Protein AF-0000000086632095 (afdb_homodimer)

Sequence (850 aa):
MHVTPEYTHFHNKTRLDKASEATAAVCVQNLSRWAEAIEEIHTWPEYQPQPLHSLPQQAKQRDIGKLFFKDESKRFGTSLGSFKALGAPYAVFKILADRVFSEVGVRPTSEELRTGKYKDVTQKVTVCVATDGNQGRGLAYGAKIFGCRCVDYIHNHVSSGRAEMMKDLGAIVIRIDGEYEASVERAKEDARMNGWHFVSSTSWSDFDNGIPQNVMNAYMVVVEETLQAIPVVEDITHVFVCGGVGSIAAAVFLGFYTRFSQIQESNKGKFLTPPRFVVVEPKEADCLYQSAKKGEMCLSEGSLRTLMAGLACRGPSPAAWKILTWLASDFVAVPDEVAVEGMKELASGREGDVPVVCGESSAANMGVILQSANDETLREKLGLNTDSQVVLFGLEGATDPAIYEKLVGKSPGQVFAAQEKLFKLMHVTPEYTHFHNKTRLDKASEATAAVCVQNLSRWAEAIEEIHTWPEYQPQPLHSLPQQAKQRDIGKLFFKDESKRFGTSLGSFKALGAPYAVFKILADRVFSEVGVRPTSEELRTGKYKDVTQKVTVCVATDGNQGRGLAYGAKIFGCRCVDYIHNHVSSGRAEMMKDLGAIVIRIDGEYEASVERAKEDARMNGWHFVSSTSWSDFDNGIPQNVMNAYMVVVEETLQAIPVVEDITHVFVCGGVGSIAAAVFLGFYTRFSQIQESNKGKFLTPPRFVVVEPKEADCLYQSAKKGEMCLSEGSLRTLMAGLACRGPSPAAWKILTWLASDFVAVPDEVAVEGMKELASGREGDVPVVCGESSAANMGVILQSANDETLREKLGLNTDSQVVLFGLEGATDPAIYEKLVGKSPGQVFAAQEKLFKL

Structure (mmCIF, N/CA/C/O backbone):
data_AF-0000000086632095-model_v1
#
loop_
_entity.id
_entity.type
_entity.pdbx_description
1 polymer 'Tryptophan synthase beta chain-like PALP domain-containing protein'
#
loop_
_atom_site.group_PDB
_atom_site.id
_atom_site.type_symbol
_atom_site.label_atom_id
_atom_site.label_alt_id
_atom_site.label_comp_id
_atom_site.label_asym_id
_atom_site.label_entity_id
_atom_site.label_seq_id
_atom_site.pdbx_PDB_ins_code
_atom_site.Cartn_x
_atom_site.Cartn_y
_atom_site.Cartn_z
_atom_site.occupancy
_atom_site.B_iso_or_equiv
_atom_site.auth_seq_id
_atom_site.auth_comp_id
_atom_site.auth_asym_id
_atom_site.auth_atom_id
_atom_site.pdbx_PDB_model_num
ATOM 1 N N . MET A 1 1 ? -28.562 -35.312 -24.812 1 26.67 1 MET A N 1
ATOM 2 C CA . MET A 1 1 ? -27.375 -35.375 -25.672 1 26.67 1 MET A CA 1
ATOM 3 C C . MET A 1 1 ? -26.203 -34.656 -25.047 1 26.67 1 MET A C 1
ATOM 5 O O . MET A 1 1 ? -26.297 -33.469 -24.719 1 26.67 1 MET A O 1
ATOM 9 N N . HIS A 1 2 ? -25.375 -35.281 -24.297 1 38.84 2 HIS A N 1
ATOM 10 C CA . HIS A 1 2 ? -24.25 -34.656 -23.625 1 38.84 2 HIS A CA 1
ATOM 11 C C . HIS A 1 2 ? -23.375 -33.875 -24.609 1 38.84 2 HIS A C 1
ATOM 13 O O . HIS A 1 2 ? -22.844 -34.469 -25.562 1 38.84 2 HIS A O 1
ATOM 19 N N . VAL A 1 3 ? -23.625 -32.688 -24.859 1 42.22 3 VAL A N 1
ATOM 20 C CA . VAL A 1 3 ? -22.828 -31.828 -25.75 1 42.22 3 VAL A CA 1
ATOM 21 C C . VAL A 1 3 ? -21.359 -31.875 -25.312 1 42.22 3 VAL A C 1
ATOM 23 O O . VAL A 1 3 ? -21.031 -31.531 -24.188 1 42.22 3 VAL A O 1
ATOM 26 N N . THR A 1 4 ? -20.781 -32.781 -25.969 1 57.62 4 THR A N 1
ATOM 27 C CA . THR A 1 4 ? -19.359 -32.844 -25.672 1 57.62 4 THR A CA 1
ATOM 28 C C . THR A 1 4 ? -18.734 -31.438 -25.719 1 57.62 4 THR A C 1
ATOM 30 O O . THR A 1 4 ? -18.875 -30.719 -26.703 1 57.62 4 THR A O 1
ATOM 33 N N . PRO A 1 5 ? -18.25 -30.984 -24.531 1 66.38 5 PRO A N 1
ATOM 34 C CA . PRO A 1 5 ? -17.703 -29.625 -24.5 1 66.38 5 PRO A CA 1
ATOM 35 C C . PRO A 1 5 ? -16.672 -29.391 -25.609 1 66.38 5 PRO A C 1
ATOM 37 O O . PRO A 1 5 ? -15.891 -30.297 -25.938 1 66.38 5 PRO A O 1
ATOM 40 N N . GLU A 1 6 ? -16.828 -28.359 -26.344 1 87.62 6 GLU A N 1
ATOM 41 C CA . GLU A 1 6 ? -15.992 -28.016 -27.484 1 87.62 6 GLU A CA 1
ATOM 42 C C . GLU A 1 6 ? -14.578 -27.672 -27.047 1 87.62 6 GLU A C 1
ATOM 44 O O . GLU A 1 6 ? -14.383 -26.938 -26.078 1 87.62 6 GLU A O 1
ATOM 49 N N . TYR A 1 7 ? -13.586 -28.484 -27.359 1 94.94 7 TYR A N 1
ATOM 50 C CA . TYR A 1 7 ? -12.164 -28.234 -27.141 1 94.94 7 TYR A CA 1
ATOM 51 C C . TYR A 1 7 ? -11.469 -27.844 -28.438 1 94.94 7 TYR A C 1
ATOM 53 O O . TYR A 1 7 ? -12.023 -28.031 -29.516 1 94.94 7 TYR A O 1
ATOM 61 N N . THR A 1 8 ? -10.406 -27.094 -28.312 1 96.62 8 THR A N 1
ATOM 62 C CA . THR A 1 8 ? -9.477 -26.922 -29.422 1 96.62 8 THR A CA 1
ATOM 63 C C . THR A 1 8 ? -8.141 -27.594 -29.125 1 96.62 8 THR A C 1
ATOM 65 O O . THR A 1 8 ? -7.75 -27.719 -27.969 1 96.62 8 THR A O 1
ATOM 68 N N . HIS A 1 9 ? -7.543 -28.172 -30.156 1 97.56 9 HIS A N 1
ATOM 69 C CA . HIS A 1 9 ? -6.293 -28.906 -30 1 97.56 9 HIS A CA 1
ATOM 70 C C . HIS A 1 9 ? -5.293 -28.516 -31.094 1 97.56 9 HIS A C 1
ATOM 72 O O . HIS A 1 9 ? -5.672 -28.328 -32.25 1 97.56 9 HIS A O 1
ATOM 78 N N . PHE A 1 10 ? -4.09 -28.297 -30.734 1 98.12 10 PHE A N 1
ATOM 79 C CA . PHE A 1 10 ? -3.002 -28.031 -31.672 1 98.12 10 PHE A CA 1
ATOM 80 C C . PHE A 1 10 ? -1.807 -28.922 -31.375 1 98.12 10 PHE A C 1
ATOM 82 O O . PHE A 1 10 ? -1.331 -28.984 -30.234 1 98.12 10 PHE A O 1
ATOM 89 N N . HIS A 1 11 ? -1.361 -29.672 -32.375 1 97.62 11 HIS A N 1
ATOM 90 C CA . HIS A 1 11 ? -0.158 -30.5 -32.281 1 97.62 11 HIS A CA 1
ATOM 91 C C . HIS A 1 11 ? 1.076 -29.719 -32.719 1 97.62 11 HIS A C 1
ATOM 93 O O . HIS A 1 11 ? 1.128 -29.234 -33.844 1 97.62 11 HIS A O 1
ATOM 99 N N . ASN A 1 12 ? 2.008 -29.578 -31.844 1 97.12 12 ASN A N 1
ATOM 100 C CA . ASN A 1 12 ? 3.254 -28.891 -32.156 1 97.12 12 ASN A CA 1
ATOM 101 C C . ASN A 1 12 ? 4.191 -29.75 -33 1 97.12 12 ASN A C 1
ATOM 103 O O . ASN A 1 12 ? 5.027 -30.469 -32.438 1 97.12 12 ASN A O 1
ATOM 107 N N . LYS A 1 13 ? 4.246 -29.484 -34.219 1 92.56 13 LYS A N 1
ATOM 108 C CA . LYS A 1 13 ? 5 -30.312 -35.156 1 92.56 13 LYS A CA 1
ATOM 109 C C . LYS A 1 13 ? 6.496 -30.031 -35.031 1 92.56 13 LYS A C 1
ATOM 111 O O . LYS A 1 13 ? 7.316 -30.844 -35.469 1 92.56 13 LYS A O 1
ATOM 116 N N . THR A 1 14 ? 6.832 -28.969 -34.438 1 92.12 14 THR A N 1
ATOM 117 C CA . THR A 1 14 ? 8.234 -28.578 -34.406 1 92.12 14 THR A CA 1
ATOM 118 C C . THR A 1 14 ? 8.836 -28.906 -33.031 1 92.12 14 THR A C 1
ATOM 120 O O . THR A 1 14 ? 9.945 -28.453 -32.719 1 92.12 14 THR A O 1
ATOM 123 N N . ARG A 1 15 ? 8.094 -29.594 -32.312 1 95.31 15 ARG A N 1
ATOM 124 C CA . ARG A 1 15 ? 8.617 -29.969 -31 1 95.31 15 ARG A CA 1
ATOM 125 C C . ARG A 1 15 ? 9.945 -30.703 -31.125 1 95.31 15 ARG A C 1
ATOM 127 O O . ARG A 1 15 ? 10.133 -31.516 -32.031 1 95.31 15 ARG A O 1
ATOM 134 N N . LEU A 1 16 ? 10.953 -30.438 -30.344 1 95.62 16 LEU A N 1
ATOM 135 C CA . LEU A 1 16 ? 12.242 -31.094 -30.188 1 95.62 16 LEU A CA 1
ATOM 136 C C . LEU A 1 16 ? 13.133 -30.844 -31.391 1 95.62 16 LEU A C 1
ATOM 138 O O . LEU A 1 16 ? 14.156 -31.516 -31.562 1 95.62 16 LEU A O 1
ATOM 142 N N . ASP A 1 17 ? 12.695 -29.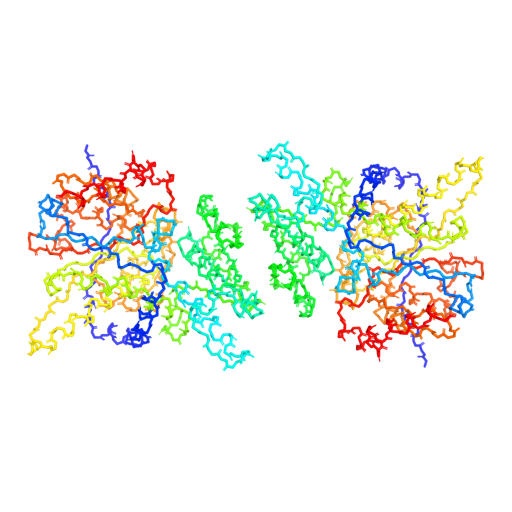906 -32.219 1 96.06 17 ASP A N 1
ATOM 143 C CA . ASP A 1 17 ? 13.578 -29.594 -33.344 1 96.06 17 ASP A CA 1
ATOM 144 C C . ASP A 1 17 ? 14.797 -28.797 -32.906 1 96.06 17 ASP A C 1
ATOM 146 O O . ASP A 1 17 ? 14.789 -28.219 -31.812 1 96.06 17 ASP A O 1
ATOM 150 N N . LYS A 1 18 ? 15.797 -28.781 -33.688 1 96.56 18 LYS A N 1
ATOM 151 C CA . LYS A 1 18 ? 17.078 -28.188 -33.344 1 96.56 18 LYS A CA 1
ATOM 152 C C . LYS A 1 18 ? 16.953 -26.656 -33.219 1 96.56 18 LYS A C 1
ATOM 154 O O . LYS A 1 18 ? 17.609 -26.047 -32.375 1 96.56 18 LYS A O 1
ATOM 159 N N . ALA A 1 19 ? 16.219 -26.078 -34.062 1 96.12 19 ALA A N 1
ATOM 160 C CA . ALA A 1 19 ? 16.047 -24.625 -34.062 1 96.12 19 ALA A CA 1
ATOM 161 C C . ALA A 1 19 ? 15.398 -24.156 -32.75 1 96.12 19 ALA A C 1
ATOM 163 O O . ALA A 1 19 ? 15.844 -23.188 -32.156 1 96.12 19 ALA A O 1
ATOM 164 N N . SER A 1 20 ? 14.312 -24.828 -32.375 1 95.88 20 SER A N 1
ATOM 165 C CA . SER A 1 20 ? 13.625 -24.5 -31.125 1 95.88 20 SER A CA 1
ATOM 166 C C . SER A 1 20 ? 14.516 -24.766 -29.922 1 95.88 20 SER A C 1
ATOM 168 O O . SER A 1 20 ? 14.484 -24.016 -28.938 1 95.88 20 SER A O 1
ATOM 170 N N . GLU A 1 21 ? 15.258 -25.797 -30 1 97.19 21 GLU A N 1
ATOM 171 C CA . GLU A 1 21 ? 16.203 -26.109 -28.938 1 97.19 21 GLU A CA 1
ATOM 172 C C . GLU A 1 21 ? 17.234 -25 -28.766 1 97.19 21 GLU A C 1
ATOM 174 O O . GLU A 1 21 ? 17.547 -24.594 -27.641 1 97.19 21 GLU A O 1
ATOM 179 N N . ALA A 1 22 ? 17.781 -24.547 -29.828 1 97.62 22 ALA A N 1
ATOM 180 C CA . ALA A 1 22 ? 18.781 -23.484 -29.812 1 97.62 22 ALA A CA 1
ATOM 181 C C . ALA A 1 22 ? 18.203 -22.203 -29.219 1 97.62 22 ALA A C 1
ATOM 183 O O . ALA A 1 22 ? 18.891 -21.484 -28.469 1 97.62 22 ALA A O 1
ATOM 184 N N . THR A 1 23 ? 16.984 -21.938 -29.578 1 96.06 23 THR A N 1
ATOM 185 C CA . THR A 1 23 ? 16.312 -20.734 -29.094 1 96.06 23 THR A CA 1
ATOM 186 C C . THR A 1 23 ? 16.094 -20.828 -27.594 1 96.06 23 THR A C 1
ATOM 188 O O . THR A 1 23 ? 16.156 -19.812 -26.891 1 96.06 23 THR A O 1
ATOM 191 N N . ALA A 1 24 ? 15.867 -22.016 -27.062 1 97.44 24 ALA A N 1
ATOM 192 C CA . ALA A 1 24 ? 15.555 -22.219 -25.641 1 97.44 24 ALA A CA 1
ATOM 193 C C . ALA A 1 24 ? 16.828 -22.406 -24.828 1 97.44 24 ALA A C 1
ATOM 195 O O . ALA A 1 24 ? 16.797 -22.344 -23.594 1 97.44 24 ALA A O 1
ATOM 196 N N . ALA A 1 25 ? 17.953 -22.531 -25.422 1 97.75 25 ALA A N 1
ATOM 197 C CA . ALA A 1 25 ? 19.188 -23.016 -24.797 1 97.75 25 ALA A CA 1
ATOM 198 C C . ALA A 1 25 ? 19.625 -22.109 -23.656 1 97.75 25 ALA A C 1
ATOM 200 O O . ALA A 1 25 ? 20.031 -22.594 -22.594 1 97.75 25 ALA A O 1
ATOM 201 N N . VAL A 1 26 ? 19.578 -20.828 -23.859 1 97.62 26 VAL A N 1
ATOM 202 C CA . VAL A 1 26 ? 20.047 -19.875 -22.844 1 97.62 26 VAL A CA 1
ATOM 203 C C . VAL A 1 26 ? 19.125 -19.938 -21.625 1 97.62 26 VAL A C 1
ATOM 205 O O . VAL A 1 26 ? 19.578 -19.891 -20.484 1 97.62 26 VAL A O 1
ATOM 208 N N . CYS A 1 27 ? 17.797 -20 -21.859 1 97.31 27 CYS A N 1
ATOM 209 C CA . CYS A 1 27 ? 16.844 -20.141 -20.766 1 97.31 27 CYS A CA 1
ATOM 210 C C . CYS A 1 27 ? 17.094 -21.422 -19.969 1 97.31 27 CYS A C 1
ATOM 212 O O . CYS A 1 27 ? 17.078 -21.391 -18.734 1 97.31 27 CYS A O 1
ATOM 214 N N . VAL A 1 28 ? 17.375 -22.5 -20.688 1 96.94 28 VAL A N 1
ATOM 215 C CA . VAL A 1 28 ? 17.609 -23.797 -20.078 1 96.94 28 VAL A CA 1
ATOM 216 C C . VAL A 1 28 ? 18.875 -23.75 -19.234 1 96.94 28 VAL A C 1
ATOM 218 O O . VAL A 1 28 ? 18.906 -24.266 -18.109 1 96.94 28 VAL A O 1
ATOM 221 N N . GLN A 1 29 ? 19.875 -23.094 -19.719 1 96.69 29 GLN A N 1
ATOM 222 C CA . GLN A 1 29 ? 21.125 -22.938 -18.984 1 96.69 29 GLN A CA 1
ATOM 223 C C . GLN A 1 29 ? 20.922 -22.125 -17.719 1 96.69 29 GLN A C 1
ATOM 225 O O . GLN A 1 29 ? 21.438 -22.484 -16.656 1 96.69 29 GLN A O 1
ATOM 230 N N . ASN A 1 30 ? 20.219 -21.062 -17.859 1 96.5 30 ASN A N 1
ATOM 231 C CA . ASN A 1 30 ? 19.984 -20.172 -16.719 1 96.5 30 ASN A CA 1
ATOM 232 C C . ASN A 1 30 ? 19.156 -20.844 -15.641 1 96.5 30 ASN A C 1
ATOM 234 O O . ASN A 1 30 ? 19.219 -20.453 -14.477 1 96.5 30 ASN A O 1
ATOM 238 N N . LEU A 1 31 ? 18.344 -21.875 -15.984 1 96 31 LEU A N 1
ATOM 239 C CA . LEU A 1 31 ? 17.484 -22.578 -15.031 1 96 31 LEU A CA 1
ATOM 240 C C . LEU A 1 31 ? 18.141 -23.891 -14.594 1 96 31 LEU A C 1
ATOM 242 O O . LEU A 1 31 ? 17.484 -24.734 -13.984 1 96 31 LEU A O 1
ATOM 246 N N . SER A 1 32 ? 19.438 -24.078 -14.766 1 92.44 32 SER A N 1
ATOM 247 C CA . SER A 1 32 ? 20.109 -25.359 -14.555 1 92.44 32 SER A CA 1
ATOM 248 C C . SER A 1 32 ? 20.516 -25.531 -13.094 1 92.44 32 SER A C 1
ATOM 250 O O . SER A 1 32 ? 20.797 -26.656 -12.648 1 92.44 32 SER A O 1
ATOM 252 N N . ARG A 1 33 ? 20.484 -24.469 -12.336 1 90.44 33 ARG A N 1
ATOM 253 C CA . ARG A 1 33 ? 21 -24.562 -10.969 1 90.44 33 ARG A CA 1
ATOM 254 C C . ARG A 1 33 ? 19.875 -24.531 -9.953 1 90.44 33 ARG A C 1
ATOM 256 O O . ARG A 1 33 ? 19.906 -23.75 -9 1 90.44 33 ARG A O 1
ATOM 263 N N . TRP A 1 34 ? 18.922 -25.5 -10.188 1 96.31 34 TRP A N 1
ATOM 264 C CA . TRP A 1 34 ? 17.766 -25.469 -9.297 1 96.31 34 TRP A CA 1
ATOM 265 C C . TRP A 1 34 ? 18.031 -26.281 -8.031 1 96.31 34 TRP A C 1
ATOM 267 O O . TRP A 1 34 ? 17.281 -26.172 -7.055 1 96.31 34 TRP A O 1
ATOM 277 N N . ALA A 1 35 ? 19.188 -27.031 -7.906 1 96.62 35 ALA A N 1
ATOM 278 C CA . ALA A 1 35 ? 19.5 -27.875 -6.75 1 96.62 35 ALA A CA 1
ATOM 279 C C . ALA A 1 35 ? 19.594 -27.031 -5.477 1 96.62 35 ALA A C 1
ATOM 281 O O . ALA A 1 35 ? 19.203 -27.484 -4.398 1 96.62 35 ALA A O 1
ATOM 282 N N . GLU A 1 36 ? 20.141 -25.891 -5.637 1 96.31 36 GLU A N 1
ATOM 283 C CA . GLU A 1 36 ? 20.297 -25 -4.484 1 96.31 36 GLU A CA 1
ATOM 284 C C . GLU A 1 36 ? 18.953 -24.625 -3.891 1 96.31 36 GLU A C 1
ATOM 286 O O . GLU A 1 36 ? 18.781 -24.594 -2.668 1 96.31 36 GLU A O 1
ATOM 291 N N . ALA A 1 37 ? 18 -24.312 -4.727 1 97.94 37 ALA A N 1
ATOM 292 C CA . ALA A 1 37 ? 16.656 -23.953 -4.273 1 97.94 37 ALA A CA 1
ATOM 293 C C . ALA A 1 37 ? 15.984 -25.125 -3.566 1 97.94 37 ALA A C 1
ATOM 295 O O . ALA A 1 37 ? 15.359 -24.938 -2.52 1 97.94 37 ALA A O 1
ATOM 296 N N . ILE A 1 38 ? 16.172 -26.297 -4.109 1 98.25 38 ILE A N 1
ATOM 297 C CA . ILE A 1 38 ? 15.562 -27.5 -3.547 1 98.25 38 ILE A CA 1
ATOM 298 C C . ILE A 1 38 ? 16.156 -27.766 -2.164 1 98.25 38 ILE A C 1
ATOM 300 O O . ILE A 1 38 ? 15.414 -28.016 -1.208 1 98.25 38 ILE A O 1
ATOM 304 N N . GLU A 1 39 ? 17.453 -27.703 -2.094 1 98 39 GLU A N 1
ATOM 305 C CA . GLU A 1 39 ? 18.141 -27.953 -0.826 1 98 39 GLU A CA 1
ATOM 306 C C . GLU A 1 39 ? 17.688 -26.953 0.244 1 98 39 GLU A C 1
ATOM 308 O O . GLU A 1 39 ? 17.438 -27.344 1.388 1 98 39 GLU A O 1
ATOM 313 N N . GLU A 1 40 ? 17.562 -25.75 -0.111 1 98.25 40 GLU A N 1
ATOM 314 C CA . GLU A 1 40 ? 17.125 -24.719 0.821 1 98.25 40 GLU A CA 1
ATOM 315 C C . GLU A 1 40 ? 15.695 -24.969 1.288 1 98.25 40 GLU A C 1
ATOM 317 O O . GLU A 1 40 ? 15.406 -24.938 2.488 1 98.25 40 GLU A O 1
ATOM 322 N N . ILE A 1 41 ? 14.789 -25.219 0.421 1 98.38 41 ILE A N 1
ATOM 323 C CA . ILE A 1 41 ? 13.375 -25.359 0.743 1 98.38 41 ILE A CA 1
ATOM 324 C C . ILE A 1 41 ? 13.164 -26.609 1.604 1 98.38 41 ILE A C 1
ATOM 326 O O . ILE A 1 41 ? 12.328 -26.609 2.51 1 98.38 41 ILE A O 1
ATOM 330 N N . HIS A 1 42 ? 14.008 -27.594 1.419 1 97.94 42 HIS A N 1
ATOM 331 C CA . HIS A 1 42 ? 13.945 -28.812 2.217 1 97.94 42 HIS A CA 1
ATOM 332 C C . HIS A 1 42 ? 14.219 -28.531 3.689 1 97.94 42 HIS A C 1
ATOM 334 O O . HIS A 1 42 ? 13.82 -29.297 4.562 1 97.94 42 HIS A O 1
ATOM 340 N N . THR A 1 43 ? 14.875 -27.406 3.926 1 97.75 43 THR A N 1
ATOM 341 C CA . THR A 1 43 ? 15.219 -27.094 5.305 1 97.75 43 THR A CA 1
ATOM 342 C C . THR A 1 43 ? 14.07 -26.359 5.992 1 97.75 43 THR A C 1
ATOM 344 O O . THR A 1 43 ? 14.078 -26.172 7.211 1 97.75 43 THR A O 1
ATOM 347 N N . TRP A 1 44 ? 13.086 -25.938 5.238 1 98.06 44 TRP A N 1
ATOM 348 C CA . TRP A 1 44 ? 12.008 -25.156 5.812 1 98.06 44 TRP A CA 1
ATOM 349 C C . TRP A 1 44 ? 11.117 -26.016 6.703 1 98.06 44 TRP A C 1
ATOM 351 O O . TRP A 1 44 ? 10.828 -27.172 6.371 1 98.06 44 TRP A O 1
ATOM 361 N N . PRO A 1 45 ? 10.641 -25.453 7.82 1 97.25 45 PRO A N 1
ATOM 362 C CA . PRO A 1 45 ? 9.875 -26.25 8.773 1 97.25 45 PRO A CA 1
ATOM 363 C C . PRO A 1 45 ? 8.562 -26.766 8.195 1 97.25 45 PRO A C 1
ATOM 365 O O . PRO A 1 45 ? 8.07 -27.828 8.609 1 97.25 45 PRO A O 1
ATOM 368 N N . GLU A 1 46 ? 8.031 -26.094 7.191 1 95.94 46 GLU A N 1
ATOM 369 C CA . GLU A 1 46 ? 6.742 -26.469 6.613 1 95.94 46 GLU A CA 1
ATOM 370 C C . GLU A 1 46 ? 6.902 -27.547 5.551 1 95.94 46 GLU A C 1
ATOM 372 O O . GLU A 1 46 ? 5.922 -28.156 5.125 1 95.94 46 GLU A O 1
ATOM 377 N N . TYR A 1 47 ? 8.094 -27.859 5.207 1 97.31 47 TYR A N 1
ATOM 378 C CA . TYR A 1 47 ? 8.297 -28.703 4.039 1 97.31 47 TYR A CA 1
ATOM 379 C C . TYR A 1 47 ? 7.941 -30.156 4.344 1 97.31 47 TYR A C 1
ATOM 381 O O . TYR A 1 47 ? 8.422 -30.719 5.324 1 97.31 47 TYR A O 1
ATOM 389 N N . GLN A 1 48 ? 7.156 -30.734 3.559 1 96.88 48 GLN A N 1
ATOM 390 C CA . GLN A 1 48 ? 6.848 -32.156 3.41 1 96.88 48 GLN A CA 1
ATOM 391 C C . GLN A 1 48 ? 6.625 -32.5 1.946 1 96.88 48 GLN A C 1
ATOM 393 O O . GLN A 1 48 ? 5.914 -31.812 1.226 1 96.88 48 GLN A O 1
ATOM 398 N N . PRO A 1 49 ? 7.301 -33.562 1.515 1 97.06 49 PRO A N 1
ATOM 399 C CA . PRO A 1 49 ? 7.012 -33.969 0.135 1 97.06 49 PRO A CA 1
ATOM 400 C C . PRO A 1 49 ? 5.527 -34.219 -0.114 1 97.06 49 PRO A C 1
ATOM 402 O O . PRO A 1 49 ? 4.836 -34.781 0.738 1 97.06 49 PRO A O 1
ATOM 405 N N . GLN A 1 50 ? 5.043 -33.719 -1.191 1 98.12 50 GLN A N 1
ATOM 406 C CA . GLN A 1 50 ? 3.645 -33.938 -1.547 1 98.12 50 GLN A CA 1
ATOM 407 C C . GLN A 1 50 ? 3.484 -35.219 -2.375 1 98.12 50 GLN A C 1
ATOM 409 O O . GLN A 1 50 ? 4.387 -35.594 -3.129 1 98.12 50 GLN A O 1
ATOM 414 N N . PRO A 1 51 ? 2.4 -35.812 -2.318 1 97.56 51 PRO A N 1
ATOM 415 C CA . PRO A 1 51 ? 2.262 -37.156 -2.877 1 97.56 51 PRO A CA 1
ATOM 416 C C . PRO A 1 51 ? 2.01 -37.156 -4.383 1 97.56 51 PRO A C 1
ATOM 418 O O . PRO A 1 51 ? 1.492 -36.156 -4.922 1 97.56 51 PRO A O 1
ATOM 421 N N . LEU A 1 52 ? 2.432 -38.188 -5.043 1 98.5 52 LEU A N 1
ATOM 422 C CA . LEU A 1 52 ? 1.967 -38.656 -6.352 1 98.5 52 LEU A CA 1
ATOM 423 C C . LEU A 1 52 ? 1.031 -39.844 -6.207 1 98.5 52 LEU A C 1
ATOM 425 O O . LEU A 1 52 ? 1.472 -40.938 -5.875 1 98.5 52 LEU A O 1
ATOM 429 N N . HIS A 1 53 ? -0.218 -39.656 -6.504 1 97.75 53 HIS A N 1
ATOM 430 C CA . HIS A 1 53 ? -1.188 -40.75 -6.344 1 97.75 53 HIS A CA 1
ATOM 431 C C . HIS A 1 53 ? -1.31 -41.562 -7.617 1 97.75 53 HIS A C 1
ATOM 433 O O . HIS A 1 53 ? -1.293 -41.031 -8.719 1 97.75 53 HIS A O 1
ATOM 439 N N . SER A 1 54 ? -1.383 -42.875 -7.457 1 97.12 54 SER A N 1
ATOM 440 C CA . SER A 1 54 ? -1.863 -43.719 -8.531 1 97.12 54 SER A CA 1
ATOM 441 C C . SER A 1 54 ? -3.385 -43.812 -8.523 1 97.12 54 SER A C 1
ATOM 443 O O . SER A 1 54 ? -4 -43.906 -7.461 1 97.12 54 SER A O 1
ATOM 445 N N . LEU A 1 55 ? -3.955 -43.719 -9.688 1 97.12 55 LEU A N 1
ATOM 446 C CA . LEU A 1 55 ? -5.402 -43.812 -9.828 1 97.12 55 LEU A CA 1
ATOM 447 C C . LEU A 1 55 ? -5.777 -44.969 -10.758 1 97.12 55 LEU A C 1
ATOM 449 O O . LEU A 1 55 ? -6.25 -44.75 -11.875 1 97.12 55 LEU A O 1
ATOM 453 N N . PRO A 1 56 ? -5.695 -46.156 -10.266 1 96.81 56 PRO A N 1
ATOM 454 C CA . PRO A 1 56 ? -5.859 -47.312 -11.141 1 96.81 56 PRO A CA 1
ATOM 455 C C . PRO A 1 56 ? -7.289 -47.469 -11.656 1 96.81 56 PRO A C 1
ATOM 457 O O . PRO A 1 56 ? -7.5 -47.938 -12.773 1 96.81 56 PRO A O 1
ATOM 460 N N . GLN A 1 57 ? -8.258 -47.125 -10.922 1 96 57 GLN A N 1
ATOM 461 C CA . GLN A 1 57 ? -9.641 -47.281 -11.375 1 96 57 GLN A CA 1
ATOM 462 C C . GLN A 1 57 ? -9.969 -46.281 -12.469 1 96 57 GLN A C 1
ATOM 464 O O . GLN A 1 57 ? -10.672 -46.594 -13.43 1 96 57 GLN A O 1
ATOM 469 N N . GLN A 1 58 ? -9.5 -45.094 -12.25 1 96.12 58 GLN A N 1
ATOM 470 C CA . GLN A 1 58 ? -9.664 -44.094 -13.312 1 96.12 58 GLN A CA 1
ATOM 471 C C . GLN A 1 58 ? -8.977 -44.562 -14.602 1 96.12 58 GLN A C 1
ATOM 473 O O . GLN A 1 58 ? -9.531 -44.406 -15.688 1 96.12 58 GLN A O 1
ATOM 478 N N . ALA A 1 59 ? -7.734 -45.031 -14.453 1 97.06 59 ALA A N 1
ATOM 479 C CA . ALA A 1 59 ? -7 -45.531 -15.617 1 97.06 59 ALA A CA 1
ATOM 480 C C . ALA A 1 59 ? -7.793 -46.594 -16.359 1 97.06 59 ALA A C 1
ATOM 482 O O . ALA A 1 59 ? -7.941 -46.531 -17.578 1 97.06 59 ALA A O 1
ATOM 483 N N . LYS A 1 60 ? -8.312 -47.5 -15.609 1 96.31 60 LYS A N 1
ATOM 484 C CA . LYS A 1 60 ? -9.094 -48.594 -16.188 1 96.31 60 LYS A CA 1
ATOM 485 C C . LYS A 1 60 ? -10.336 -48.062 -16.891 1 96.31 60 LYS A C 1
ATOM 487 O O . LYS A 1 60 ? -10.617 -48.469 -18.031 1 96.31 60 LYS A O 1
ATOM 492 N N . GLN A 1 61 ? -11.023 -47.219 -16.25 1 94.88 61 GLN A N 1
ATOM 493 C CA . GLN A 1 61 ? -12.273 -46.688 -16.781 1 94.88 61 GLN A CA 1
ATOM 494 C C . GLN A 1 61 ? -12.031 -45.875 -18.047 1 94.88 61 GLN A C 1
ATOM 496 O O . GLN A 1 61 ? -12.906 -45.75 -18.906 1 94.88 61 GLN A O 1
ATOM 501 N N . ARG A 1 62 ? -10.852 -45.312 -18.156 1 95.44 62 ARG A N 1
ATOM 502 C CA . ARG A 1 62 ? -10.555 -44.406 -19.266 1 95.44 62 ARG A CA 1
ATOM 503 C C . ARG A 1 62 ? -9.719 -45.125 -20.328 1 95.44 62 ARG A C 1
ATOM 505 O O . ARG A 1 62 ? -9.273 -44.5 -21.297 1 95.44 62 ARG A O 1
ATOM 512 N N . ASP A 1 63 ? -9.477 -46.344 -20.156 1 95.81 63 ASP A N 1
ATOM 513 C CA . ASP A 1 63 ? -8.75 -47.188 -21.094 1 95.81 63 ASP A CA 1
ATOM 514 C C . ASP A 1 63 ? -7.332 -46.688 -21.312 1 95.81 63 ASP A C 1
ATOM 516 O O . ASP A 1 63 ? -6.898 -46.5 -22.453 1 95.81 63 ASP A O 1
ATOM 520 N N . ILE A 1 64 ? -6.703 -46.344 -20.281 1 96.5 64 ILE A N 1
ATOM 521 C CA . ILE A 1 64 ? -5.281 -46 -20.297 1 96.5 64 ILE A CA 1
ATOM 522 C C . ILE A 1 64 ? -4.531 -46.906 -19.328 1 96.5 64 ILE A C 1
ATOM 524 O O . ILE A 1 64 ? -5.141 -47.562 -18.484 1 96.5 64 ILE A O 1
ATOM 528 N N . GLY A 1 65 ? -3.25 -47.094 -19.516 1 97.81 65 GLY A N 1
ATOM 529 C CA . GLY A 1 65 ? -2.461 -48.031 -18.75 1 97.81 65 GLY A CA 1
ATOM 530 C C . GLY A 1 65 ? -2.326 -47.625 -17.281 1 97.81 65 GLY A C 1
ATOM 531 O O . GLY A 1 65 ? -2.676 -48.406 -16.391 1 97.81 65 GLY A O 1
ATOM 532 N N . LYS A 1 66 ? -1.792 -46.5 -17 1 98.38 66 LYS A N 1
ATOM 533 C CA . LYS A 1 66 ? -1.63 -45.969 -15.664 1 98.38 66 LYS A CA 1
ATOM 534 C C . LYS A 1 66 ? -1.938 -44.469 -15.625 1 98.38 66 LYS A C 1
ATOM 536 O O . LYS A 1 66 ? -1.678 -43.75 -16.594 1 98.38 66 LYS A O 1
ATOM 541 N N . LEU A 1 67 ? -2.49 -44.094 -14.539 1 98.12 67 LEU A N 1
ATOM 542 C CA . LEU A 1 67 ? -2.771 -42.656 -14.297 1 98.12 67 LEU A CA 1
ATOM 543 C C . LEU A 1 67 ? -2.227 -42.219 -12.938 1 98.12 67 LEU A C 1
ATOM 545 O O . LEU A 1 67 ? -2.602 -42.781 -11.906 1 98.12 67 LEU A O 1
ATOM 549 N N . PHE A 1 68 ? -1.274 -41.312 -12.977 1 98.69 68 PHE A N 1
ATOM 550 C CA . PHE A 1 68 ? -0.705 -40.719 -11.773 1 98.69 68 PHE A CA 1
ATOM 551 C C . PHE A 1 68 ? -1.147 -39.281 -11.617 1 98.69 68 PHE A C 1
ATOM 553 O O . PHE A 1 68 ? -1.337 -38.562 -12.609 1 98.69 68 PHE A O 1
ATOM 560 N N . PHE A 1 69 ? -1.35 -38.844 -10.383 1 98.62 69 PHE A N 1
ATOM 561 C CA . PHE A 1 69 ? -1.786 -37.5 -10.086 1 98.62 69 PHE A CA 1
ATOM 562 C C . PHE A 1 69 ? -0.905 -36.875 -9.008 1 98.62 69 PHE A C 1
ATOM 564 O O . PHE A 1 69 ? -0.898 -37.312 -7.863 1 98.62 69 PHE A O 1
ATOM 571 N N . LYS A 1 70 ? -0.106 -35.844 -9.398 1 98.88 70 LYS A N 1
ATOM 572 C CA . LYS A 1 70 ? 0.68 -35.094 -8.422 1 98.88 70 LYS A CA 1
ATOM 573 C C . LYS A 1 70 ? -0.207 -34.156 -7.613 1 98.88 70 LYS A C 1
ATOM 575 O O . LYS A 1 70 ? -0.819 -33.219 -8.172 1 98.88 70 LYS A O 1
ATOM 580 N N . ASP A 1 71 ? -0.257 -34.312 -6.363 1 98.62 71 ASP A N 1
ATOM 581 C CA . ASP A 1 71 ? -1.204 -33.656 -5.477 1 98.62 71 ASP A CA 1
ATOM 582 C C . ASP A 1 71 ? -0.514 -32.562 -4.66 1 98.62 71 ASP A C 1
ATOM 584 O O . ASP A 1 71 ? 0.165 -32.844 -3.674 1 98.62 71 ASP A O 1
ATOM 588 N N . GLU A 1 72 ? -0.751 -31.297 -5.004 1 98.38 72 GLU A N 1
ATOM 589 C CA . GLU A 1 72 ? -0.164 -30.156 -4.293 1 98.38 72 GLU A CA 1
ATOM 590 C C . GLU A 1 72 ? -1.179 -29.5 -3.357 1 98.38 72 GLU A C 1
ATOM 592 O O . GLU A 1 72 ? -0.957 -28.391 -2.869 1 98.38 72 GLU A O 1
ATOM 597 N N . SER A 1 73 ? -2.303 -30.156 -3.051 1 98.12 73 SER A N 1
ATOM 598 C CA . SER A 1 73 ? -3.445 -29.562 -2.365 1 98.12 73 SER A CA 1
ATOM 599 C C . SER A 1 73 ? -3.109 -29.234 -0.916 1 98.12 73 SER A C 1
ATOM 601 O O . SER A 1 73 ? -3.824 -28.469 -0.266 1 98.12 73 SER A O 1
ATOM 603 N N . LYS A 1 74 ? -1.969 -29.766 -0.428 1 97.06 74 LYS A N 1
ATOM 604 C CA . LYS A 1 74 ? -1.608 -29.531 0.967 1 97.06 74 LYS A CA 1
ATOM 605 C C . LYS A 1 74 ? -0.207 -28.938 1.079 1 97.06 74 LYS A C 1
ATOM 607 O O . LYS A 1 74 ? 0.421 -29.016 2.139 1 97.06 74 LYS A O 1
ATOM 612 N N . ARG A 1 75 ? 0.377 -28.391 -0.01 1 97.88 75 ARG A N 1
ATOM 613 C CA . ARG A 1 75 ? 1.696 -27.766 0.009 1 97.88 75 ARG A CA 1
ATOM 614 C C . ARG A 1 75 ? 1.757 -26.656 1.037 1 97.88 75 ARG A C 1
ATOM 616 O O . ARG A 1 75 ? 1.026 -25.656 0.929 1 97.88 75 ARG A O 1
ATOM 623 N N . PHE A 1 76 ? 2.629 -26.781 2.061 1 96.75 76 PHE A N 1
ATOM 624 C CA . PHE A 1 76 ? 2.84 -25.859 3.17 1 96.75 76 PHE A CA 1
ATOM 625 C C . PHE A 1 76 ? 1.534 -25.594 3.906 1 96.75 76 PHE A C 1
ATOM 627 O O . PHE A 1 76 ? 1.305 -24.484 4.391 1 96.75 76 PHE A O 1
ATOM 634 N N . GLY A 1 77 ? 0.639 -26.641 3.904 1 94.62 77 GLY A N 1
ATOM 635 C CA . GLY A 1 77 ? -0.643 -26.562 4.59 1 94.62 77 GLY A CA 1
ATOM 636 C C . GLY A 1 77 ? -1.808 -26.312 3.646 1 94.62 77 GLY A C 1
ATOM 637 O O . GLY A 1 77 ? -1.631 -25.75 2.568 1 94.62 77 GLY A O 1
ATOM 638 N N . THR A 1 78 ? -3.035 -26.578 4.102 1 93.31 78 THR A N 1
ATOM 639 C CA . THR A 1 78 ? -4.227 -26.484 3.262 1 93.31 78 THR A CA 1
ATOM 640 C C . THR A 1 78 ? -4.613 -25.031 3.033 1 93.31 78 THR A C 1
ATOM 642 O O . THR A 1 78 ? -5.332 -24.719 2.082 1 93.31 78 THR A O 1
ATOM 645 N N . SER A 1 79 ? -4.094 -24.156 3.912 1 91.62 79 SER A N 1
ATOM 646 C CA . SER A 1 79 ? -4.414 -22.734 3.76 1 91.62 79 SER A CA 1
ATOM 647 C C . SER A 1 79 ? -3.697 -22.141 2.559 1 91.62 79 SER A C 1
ATOM 649 O O . SER A 1 79 ? -4.23 -21.25 1.892 1 91.62 79 SER A O 1
ATOM 651 N N . LEU A 1 80 ? -2.445 -22.547 2.303 1 94.69 80 LEU A N 1
ATOM 652 C CA . LEU A 1 80 ? -1.751 -22.156 1.08 1 94.69 80 LEU A CA 1
ATOM 653 C C . LEU A 1 80 ? -2.117 -23.078 -0.073 1 94.69 80 LEU A C 1
ATOM 655 O O . LEU A 1 80 ? -2.707 -22.641 -1.063 1 94.69 80 LEU A O 1
ATOM 659 N N . GLY A 1 81 ? -1.869 -24.359 0.103 1 95.38 81 GLY A N 1
ATOM 660 C CA . GLY A 1 81 ? -2.381 -25.438 -0.716 1 95.38 81 GLY A CA 1
ATOM 661 C C . GLY A 1 81 ? -2.121 -25.25 -2.197 1 95.38 81 GLY A C 1
ATOM 662 O O . GLY A 1 81 ? -3.016 -25.453 -3.021 1 95.38 81 GLY A O 1
ATOM 663 N N . SER A 1 82 ? -1.002 -24.734 -2.59 1 96.44 82 SER A N 1
ATOM 664 C CA . SER A 1 82 ? -0.632 -24.531 -3.986 1 96.44 82 SER A CA 1
ATOM 665 C C . SER A 1 82 ? 0.882 -24.562 -4.168 1 96.44 82 SER A C 1
ATOM 667 O O . SER A 1 82 ? 1.627 -24.172 -3.268 1 96.44 82 SER A O 1
ATOM 669 N N . PHE A 1 83 ? 1.315 -24.938 -5.316 1 97.5 83 PHE A N 1
ATOM 670 C CA . PHE A 1 83 ? 2.736 -24.969 -5.645 1 97.5 83 PHE A CA 1
ATOM 671 C C . PHE A 1 83 ? 3.348 -23.578 -5.551 1 97.5 83 PHE A C 1
ATOM 673 O O . PHE A 1 83 ? 4.562 -23.438 -5.387 1 97.5 83 PHE A O 1
ATOM 680 N N . LYS A 1 84 ? 2.539 -22.562 -5.582 1 96.31 84 LYS A N 1
ATOM 681 C CA . LYS A 1 84 ? 3.047 -21.203 -5.602 1 96.31 84 LYS A CA 1
ATOM 682 C C . LYS A 1 84 ? 3.588 -20.797 -4.234 1 96.31 84 LYS A C 1
ATOM 684 O O . LYS A 1 84 ? 4.25 -19.766 -4.102 1 96.31 84 LYS A O 1
ATOM 689 N N . ALA A 1 85 ? 3.391 -21.594 -3.266 1 96.69 85 ALA A N 1
ATOM 690 C CA . ALA A 1 85 ? 3.959 -21.375 -1.938 1 96.69 85 ALA A CA 1
ATOM 691 C C . ALA A 1 85 ? 5.457 -21.672 -1.927 1 96.69 85 ALA A C 1
ATOM 693 O O . ALA A 1 85 ? 6.137 -21.422 -0.928 1 96.69 85 ALA A O 1
ATOM 694 N N . LEU A 1 86 ? 5.996 -22.125 -3.07 1 98.31 86 LEU A N 1
ATOM 695 C CA . LEU A 1 86 ? 7.418 -22.438 -3.172 1 98.31 86 LEU A CA 1
ATOM 696 C C . LEU A 1 86 ? 8.195 -21.25 -3.746 1 98.31 86 LEU A C 1
ATOM 698 O O . LEU A 1 86 ? 9.125 -20.75 -3.109 1 98.31 86 LEU A O 1
ATOM 702 N N . GLY A 1 87 ? 7.766 -20.766 -4.895 1 97.88 87 GLY A N 1
ATOM 703 C CA . GLY A 1 87 ? 8.523 -19.828 -5.707 1 97.88 87 GLY A CA 1
ATOM 704 C C . GLY A 1 87 ? 8.703 -18.469 -5.039 1 97.88 87 GLY A C 1
ATOM 705 O O . GLY A 1 87 ? 9.828 -18.031 -4.812 1 97.88 87 GLY A O 1
ATOM 706 N N . ALA A 1 88 ? 7.594 -17.828 -4.703 1 97.94 88 ALA A N 1
ATOM 707 C CA . ALA A 1 88 ? 7.637 -16.469 -4.18 1 97.94 88 ALA A CA 1
ATOM 708 C C . ALA A 1 88 ? 8.359 -16.422 -2.838 1 97.94 88 ALA A C 1
ATOM 710 O O . ALA A 1 88 ? 9.242 -15.578 -2.633 1 97.94 88 ALA A O 1
ATOM 711 N N . PRO A 1 89 ? 8.094 -17.344 -1.917 1 98.44 89 PRO A N 1
ATOM 712 C CA . PRO A 1 89 ? 8.828 -17.297 -0.652 1 98.44 89 PRO A CA 1
ATOM 713 C C . PRO A 1 89 ? 10.328 -17.5 -0.838 1 98.44 89 PRO A C 1
ATOM 715 O O . PRO A 1 89 ? 11.133 -16.844 -0.165 1 98.44 89 PRO A O 1
ATOM 718 N N . TYR A 1 90 ? 10.742 -18.391 -1.724 1 98.44 90 TYR A N 1
ATOM 719 C CA . TYR A 1 90 ? 12.164 -18.578 -1.971 1 98.44 90 TYR A CA 1
ATOM 720 C C . TYR A 1 90 ? 12.789 -17.312 -2.539 1 98.44 90 TYR A C 1
ATOM 722 O O . TYR A 1 90 ? 13.898 -16.922 -2.15 1 98.44 90 TYR A O 1
ATOM 730 N N . ALA A 1 91 ? 12.102 -16.688 -3.475 1 98.38 91 ALA A N 1
ATOM 731 C CA . ALA A 1 91 ? 12.586 -15.422 -4.023 1 98.38 91 ALA A CA 1
ATOM 732 C C . ALA A 1 91 ? 12.727 -14.375 -2.926 1 98.38 91 ALA A C 1
ATOM 734 O O . ALA A 1 91 ? 13.703 -13.617 -2.908 1 98.38 91 ALA A O 1
ATOM 735 N N . VAL A 1 92 ? 11.758 -14.297 -2.012 1 98.75 92 VAL A N 1
ATOM 736 C CA . VAL A 1 92 ? 11.805 -13.344 -0.904 1 98.75 92 VAL A CA 1
ATOM 737 C C . VAL A 1 92 ? 13.023 -13.633 -0.03 1 98.75 92 VAL A C 1
ATOM 739 O O . VAL A 1 92 ? 13.742 -12.711 0.366 1 98.75 92 VAL A O 1
ATOM 742 N N . PHE A 1 93 ? 13.281 -14.938 0.286 1 98.56 93 PHE A N 1
ATOM 743 C CA . PHE A 1 93 ? 14.461 -15.328 1.051 1 98.56 93 PHE A CA 1
ATOM 744 C C . PHE A 1 93 ? 15.734 -14.805 0.394 1 98.56 93 PHE A C 1
ATOM 746 O O . PHE A 1 93 ? 16.562 -14.164 1.05 1 98.56 93 PHE A O 1
ATOM 753 N N . LYS A 1 94 ? 15.836 -15.031 -0.904 1 98.19 94 LYS A N 1
ATOM 754 C CA . LYS A 1 94 ? 17.031 -14.617 -1.63 1 98.19 94 LYS A CA 1
ATOM 755 C C . LYS A 1 94 ? 17.172 -13.102 -1.626 1 98.19 94 LYS A C 1
ATOM 757 O O . LYS A 1 94 ? 18.281 -12.578 -1.448 1 98.19 94 LYS A O 1
ATOM 762 N N . ILE A 1 95 ? 16.078 -12.367 -1.823 1 98.44 95 ILE A N 1
ATOM 763 C CA . ILE A 1 95 ? 16.062 -10.906 -1.833 1 98.44 95 ILE A CA 1
ATOM 764 C C . ILE A 1 95 ? 16.562 -10.383 -0.488 1 98.44 95 ILE A C 1
ATOM 766 O O . ILE A 1 95 ? 17.438 -9.516 -0.437 1 98.44 95 ILE A O 1
ATOM 770 N N . LEU A 1 96 ? 16 -10.906 0.571 1 98.56 96 LEU A N 1
ATOM 771 C CA . LEU A 1 96 ? 16.297 -10.406 1.907 1 98.56 96 LEU A CA 1
ATOM 772 C C . LEU A 1 96 ? 17.719 -10.797 2.33 1 98.56 96 LEU A C 1
ATOM 774 O O . LEU A 1 96 ? 18.391 -10.023 3.006 1 98.56 96 LEU A O 1
ATOM 778 N N . ALA A 1 97 ? 18.125 -12.039 1.946 1 98.12 97 ALA A N 1
ATOM 779 C CA . ALA A 1 97 ? 19.5 -12.445 2.227 1 98.12 97 ALA A CA 1
ATOM 780 C C . ALA A 1 97 ? 20.5 -11.492 1.567 1 98.12 97 ALA A C 1
ATOM 782 O O . ALA A 1 97 ? 21.484 -11.094 2.186 1 98.12 97 ALA A O 1
ATOM 783 N N . ASP A 1 98 ? 20.25 -11.164 0.346 1 97.88 98 ASP A N 1
ATOM 784 C CA . ASP A 1 98 ? 21.125 -10.234 -0.377 1 97.88 98 ASP A CA 1
ATOM 785 C C . ASP A 1 98 ? 21.125 -8.859 0.28 1 97.88 98 ASP A C 1
ATOM 787 O O . ASP A 1 98 ? 22.172 -8.227 0.403 1 97.88 98 ASP A O 1
ATOM 791 N N . ARG A 1 99 ? 19.906 -8.398 0.685 1 97.88 99 ARG A N 1
ATOM 792 C CA . ARG A 1 99 ? 19.797 -7.082 1.311 1 97.88 99 ARG A CA 1
ATOM 793 C C . ARG A 1 99 ? 20.547 -7.031 2.629 1 97.88 99 ARG A C 1
ATOM 795 O O . ARG A 1 99 ? 21.266 -6.062 2.904 1 97.88 99 ARG A O 1
ATOM 802 N N . VAL A 1 100 ? 20.359 -8.023 3.453 1 98.12 100 VAL A N 1
ATOM 803 C CA . VAL A 1 100 ? 21.062 -8.102 4.738 1 98.12 100 VAL A CA 1
ATOM 804 C C . VAL A 1 100 ? 22.562 -8.133 4.508 1 98.12 100 VAL A C 1
ATOM 806 O O . VAL A 1 100 ? 23.312 -7.43 5.195 1 98.12 100 VAL A O 1
ATOM 809 N N . PHE A 1 101 ? 23.016 -8.914 3.564 1 98.12 101 PHE A N 1
ATOM 810 C CA . PHE A 1 101 ? 24.438 -9 3.256 1 98.12 101 PHE A CA 1
ATOM 811 C C . PHE A 1 101 ? 24.984 -7.629 2.861 1 98.12 101 PHE A C 1
ATOM 813 O O . PHE A 1 101 ? 26.062 -7.23 3.307 1 98.12 101 PHE A O 1
ATOM 820 N N . SER A 1 102 ? 24.312 -6.965 2.049 1 97.75 102 SER A N 1
ATOM 821 C CA . SER A 1 102 ? 24.75 -5.664 1.56 1 97.75 102 SER A CA 1
ATOM 822 C C . SER A 1 102 ? 24.875 -4.656 2.697 1 97.75 102 SER A C 1
ATOM 824 O O . SER A 1 102 ? 25.75 -3.791 2.68 1 97.75 102 SER A O 1
ATOM 826 N N . GLU A 1 103 ? 24.031 -4.773 3.68 1 96.44 103 GLU A N 1
ATOM 827 C CA . GLU A 1 103 ? 23.969 -3.758 4.727 1 96.44 103 GLU A CA 1
ATOM 828 C C . GLU A 1 103 ? 24.828 -4.156 5.93 1 96.44 103 GLU A C 1
ATOM 830 O O . GLU A 1 103 ? 25.453 -3.303 6.562 1 96.44 103 GLU A O 1
ATOM 835 N N . VAL A 1 104 ? 24.828 -5.438 6.238 1 95.62 104 VAL A N 1
ATOM 836 C CA . VAL A 1 104 ? 25.422 -5.879 7.496 1 95.62 104 VAL A CA 1
ATOM 837 C C . VAL A 1 104 ? 26.688 -6.703 7.215 1 95.62 104 VAL A C 1
ATOM 839 O O . VAL A 1 104 ? 27.484 -6.949 8.117 1 95.62 104 VAL A O 1
ATOM 842 N N . GLY A 1 105 ? 26.906 -7.227 6.039 1 96.81 105 GLY A N 1
ATOM 843 C CA . GLY A 1 105 ? 28.109 -7.945 5.648 1 96.81 105 GLY A CA 1
ATOM 844 C C . GLY A 1 105 ? 28.031 -9.438 5.918 1 96.81 105 GLY A C 1
ATOM 845 O O . GLY A 1 105 ? 28.984 -10.172 5.68 1 96.81 105 GLY A O 1
ATOM 846 N N . VAL A 1 106 ? 26.938 -9.859 6.461 1 97.12 106 VAL A N 1
ATOM 847 C CA . VAL A 1 106 ? 26.719 -11.281 6.719 1 97.12 106 VAL A CA 1
ATOM 848 C C . VAL A 1 106 ? 25.484 -11.766 5.957 1 97.12 106 VAL A C 1
ATOM 850 O O . VAL A 1 106 ? 24.469 -11.07 5.906 1 97.12 106 VAL A O 1
ATOM 853 N N . ARG A 1 107 ? 25.609 -12.93 5.34 1 97.12 107 ARG A N 1
ATOM 854 C CA . ARG A 1 107 ? 24.469 -13.516 4.656 1 97.12 107 ARG A CA 1
ATOM 855 C C . ARG A 1 107 ? 23.672 -14.406 5.598 1 97.12 107 ARG A C 1
ATOM 857 O O . ARG A 1 107 ? 24.156 -15.445 6.047 1 97.12 107 ARG A O 1
ATOM 864 N N . PRO A 1 108 ? 22.5 -14.062 5.824 1 98.25 108 PRO A N 1
ATOM 865 C CA . PRO A 1 108 ? 21.719 -14.844 6.777 1 98.25 108 PRO A CA 1
ATOM 866 C C . PRO A 1 108 ? 21.156 -16.125 6.168 1 98.25 108 PRO A C 1
ATOM 868 O O . PRO A 1 108 ? 20.953 -16.203 4.953 1 98.25 108 PRO A O 1
ATOM 871 N N . THR A 1 109 ? 20.969 -17.156 7.031 1 97.94 109 THR A N 1
ATOM 872 C CA . THR A 1 109 ? 20.188 -18.328 6.648 1 97.94 109 THR A CA 1
ATOM 873 C C . THR A 1 109 ? 18.688 -18.031 6.703 1 97.94 109 THR A C 1
ATOM 875 O O . THR A 1 109 ? 18.281 -17.016 7.254 1 97.94 109 THR A O 1
ATOM 878 N N . SER A 1 110 ? 17.906 -18.922 6.105 1 97.94 110 SER A N 1
ATOM 879 C CA . SER A 1 110 ? 16.453 -18.766 6.191 1 97.94 110 SER A CA 1
ATOM 880 C C . SER A 1 110 ? 15.969 -18.875 7.633 1 97.94 110 SER A C 1
ATOM 882 O O . SER A 1 110 ? 15.031 -18.188 8.031 1 97.94 110 SER A O 1
ATOM 884 N N . GLU A 1 111 ? 16.625 -19.672 8.406 1 97.62 111 GLU A N 1
ATOM 885 C CA . GLU A 1 111 ? 16.281 -19.828 9.82 1 97.62 111 GLU A CA 1
ATOM 886 C C . GLU A 1 111 ? 16.484 -18.516 10.578 1 97.62 111 GLU A C 1
ATOM 888 O O . GLU A 1 111 ? 15.641 -18.125 11.383 1 97.62 111 GLU A O 1
ATOM 893 N N . GLU A 1 112 ? 17.578 -17.891 10.305 1 97.69 112 GLU A N 1
ATOM 894 C CA . GLU A 1 112 ? 17.875 -16.625 10.969 1 97.69 112 GLU A CA 1
ATOM 895 C C . GLU A 1 112 ? 16.859 -15.547 10.586 1 97.69 112 GLU A C 1
ATOM 897 O O . GLU A 1 112 ? 16.422 -14.766 11.438 1 97.69 112 GLU A O 1
ATOM 902 N N . LEU A 1 113 ? 16.5 -15.5 9.359 1 98 113 LEU A N 1
ATOM 903 C CA . LEU A 1 113 ? 15.539 -14.5 8.914 1 98 113 LEU A CA 1
ATOM 904 C C . LEU A 1 113 ? 14.188 -14.711 9.594 1 98 113 LEU A C 1
ATOM 906 O O . LEU A 1 113 ? 13.477 -13.742 9.875 1 98 113 LEU A O 1
ATOM 910 N N . ARG A 1 114 ? 13.844 -15.977 9.859 1 97.38 114 ARG A N 1
ATOM 911 C CA . ARG A 1 114 ? 12.547 -16.312 10.453 1 97.38 114 ARG A CA 1
ATOM 912 C C . ARG A 1 114 ? 12.469 -15.828 11.898 1 97.38 114 ARG A C 1
ATOM 914 O O . ARG A 1 114 ? 11.375 -15.656 12.438 1 97.38 114 ARG A O 1
ATOM 921 N N . THR A 1 115 ? 13.602 -15.609 12.586 1 96.62 115 THR A N 1
ATOM 922 C CA . THR A 1 115 ? 13.617 -15.203 13.984 1 96.62 115 THR A CA 1
ATOM 923 C C . THR A 1 115 ? 13.422 -13.695 14.109 1 96.62 115 THR A C 1
ATOM 925 O O . THR A 1 115 ? 13.156 -13.188 15.203 1 96.62 115 THR A O 1
ATOM 928 N N . GLY A 1 116 ? 13.602 -12.969 13.117 1 94.56 116 GLY A N 1
ATOM 929 C CA . GLY A 1 116 ? 13.531 -11.516 13.164 1 94.56 116 GLY A CA 1
ATOM 930 C C . GLY A 1 116 ? 14.844 -10.875 13.562 1 94.56 116 GLY A C 1
ATOM 931 O O . GLY A 1 116 ? 14.898 -9.672 13.828 1 94.56 116 GLY A O 1
ATOM 932 N N . LYS A 1 117 ? 15.883 -11.633 13.586 1 96.44 117 LYS A N 1
ATOM 933 C CA . LYS A 1 117 ? 17.219 -11.148 13.945 1 96.44 117 LYS A CA 1
ATOM 934 C C . LYS A 1 117 ? 17.594 -9.922 13.117 1 96.44 117 LYS A C 1
ATOM 936 O O . LYS A 1 117 ? 18.25 -9.008 13.617 1 96.44 117 LYS A O 1
ATOM 941 N N . TYR A 1 118 ? 17.203 -9.922 11.922 1 97.31 118 TYR A N 1
ATOM 942 C CA . TYR A 1 118 ? 17.594 -8.852 11 1 97.31 118 TYR A CA 1
ATOM 943 C C . TYR A 1 118 ? 16.391 -7.98 10.641 1 97.31 118 TYR A C 1
ATOM 945 O O . TYR A 1 118 ? 16.328 -7.438 9.539 1 97.31 118 TYR A O 1
ATOM 953 N N . LYS A 1 119 ? 15.492 -7.824 11.555 1 95.38 119 LYS A N 1
ATOM 954 C CA . LYS A 1 119 ? 14.219 -7.141 11.328 1 95.38 119 LYS A CA 1
ATOM 955 C C . LYS A 1 119 ? 14.438 -5.68 10.945 1 95.38 119 LYS A C 1
ATOM 957 O O . LYS A 1 119 ? 13.68 -5.117 10.156 1 95.38 119 LYS A O 1
ATOM 962 N N . ASP A 1 120 ? 15.453 -5.02 11.461 1 93.75 120 ASP A N 1
ATOM 963 C CA . ASP A 1 120 ? 15.734 -3.615 11.188 1 93.75 120 ASP A CA 1
ATOM 964 C C . ASP A 1 120 ? 16.031 -3.395 9.703 1 93.75 120 ASP A C 1
ATOM 966 O O . ASP A 1 120 ? 15.797 -2.303 9.18 1 93.75 120 ASP A O 1
ATOM 970 N N . VAL A 1 121 ? 16.5 -4.48 9.062 1 95.69 121 VAL A N 1
ATOM 971 C CA . VAL A 1 121 ? 16.812 -4.406 7.641 1 95.69 121 VAL A CA 1
ATOM 972 C C . VAL A 1 121 ? 15.625 -4.883 6.812 1 95.69 121 VAL A C 1
ATOM 974 O O . VAL A 1 121 ? 15.195 -4.195 5.883 1 95.69 121 VAL A O 1
ATOM 977 N N . THR A 1 122 ? 15.039 -6.012 7.211 1 97.5 122 THR A N 1
ATOM 978 C CA . THR A 1 122 ? 14.062 -6.68 6.363 1 97.5 122 THR A CA 1
ATOM 979 C C . THR A 1 122 ? 12.758 -5.895 6.316 1 97.5 122 THR A C 1
ATOM 981 O O . THR A 1 122 ? 12.07 -5.871 5.289 1 97.5 122 THR A O 1
ATOM 984 N N . GLN A 1 123 ? 12.469 -5.223 7.348 1 94.19 123 GLN A N 1
ATOM 985 C CA . GLN A 1 123 ? 11.203 -4.5 7.418 1 94.19 123 GLN A CA 1
ATOM 986 C C . GLN A 1 123 ? 11.203 -3.299 6.473 1 94.19 123 GLN A C 1
ATOM 988 O O . GLN A 1 123 ? 10.148 -2.723 6.191 1 94.19 123 GLN A O 1
ATOM 993 N N . LYS A 1 124 ? 12.336 -2.943 5.945 1 93.56 124 LYS A N 1
ATOM 994 C CA . LYS A 1 124 ? 12.453 -1.815 5.023 1 93.56 124 LYS A CA 1
ATOM 995 C C . LYS A 1 124 ? 12.305 -2.268 3.576 1 93.56 124 LYS A C 1
ATOM 997 O O . LYS A 1 124 ? 12.234 -1.44 2.666 1 93.56 124 LYS A O 1
ATOM 1002 N N . VAL A 1 125 ? 12.227 -3.541 3.363 1 97.19 125 VAL A N 1
ATOM 1003 C CA . VAL A 1 125 ? 12.086 -4.113 2.027 1 97.19 125 VAL A CA 1
ATOM 1004 C C . VAL A 1 125 ? 10.609 -4.371 1.729 1 97.19 125 VAL A C 1
ATOM 1006 O O . VAL A 1 125 ? 9.867 -4.848 2.594 1 97.19 125 VAL A O 1
ATOM 1009 N N . THR A 1 126 ? 10.195 -3.959 0.549 1 98.31 126 THR A N 1
ATOM 1010 C CA . THR A 1 126 ? 8.828 -4.23 0.115 1 98.31 126 THR A CA 1
ATOM 1011 C C . THR A 1 126 ? 8.82 -5.102 -1.14 1 98.31 126 THR A C 1
ATOM 1013 O O . THR A 1 126 ? 9.555 -4.828 -2.094 1 98.31 126 THR A O 1
ATOM 1016 N N . VAL A 1 127 ? 8.07 -6.164 -1.106 1 98.75 127 VAL A N 1
ATOM 1017 C CA . VAL A 1 127 ? 7.824 -7.008 -2.271 1 98.75 127 VAL A CA 1
ATOM 1018 C C . VAL A 1 127 ? 6.383 -6.828 -2.744 1 98.75 127 VAL A C 1
ATOM 1020 O O . VAL A 1 127 ? 5.492 -6.535 -1.943 1 98.75 127 VAL A O 1
ATOM 1023 N N . CYS A 1 128 ? 6.211 -6.957 -4.094 1 98.69 128 CYS A N 1
ATOM 1024 C CA . CYS A 1 128 ? 4.859 -6.793 -4.613 1 98.69 128 CYS A CA 1
ATOM 1025 C C . CYS A 1 128 ? 4.625 -7.688 -5.824 1 98.69 128 CYS A C 1
ATOM 1027 O O . CYS A 1 128 ? 5.578 -8.227 -6.391 1 98.69 128 CYS A O 1
ATOM 1029 N N . VAL A 1 129 ? 3.344 -7.855 -6.16 1 97.81 129 VAL A N 1
ATOM 1030 C CA . VAL A 1 129 ? 2.984 -8.602 -7.359 1 97.81 129 VAL A CA 1
ATOM 1031 C C . VAL A 1 129 ? 1.542 -8.289 -7.75 1 97.81 129 VAL A C 1
ATOM 1033 O O . VAL A 1 129 ? 0.755 -7.824 -6.926 1 97.81 129 VAL A O 1
ATOM 1036 N N . ALA A 1 130 ? 1.266 -8.438 -9.062 1 95.62 130 ALA A N 1
ATOM 1037 C CA . ALA A 1 130 ? -0.118 -8.57 -9.516 1 95.62 130 ALA A CA 1
ATOM 1038 C C . ALA A 1 130 ? -0.569 -10.023 -9.492 1 95.62 130 ALA A C 1
ATOM 1040 O O . ALA A 1 130 ? 0.18 -10.922 -9.891 1 95.62 130 ALA A O 1
ATOM 1041 N N . THR A 1 131 ? -1.773 -10.281 -8.977 1 93.81 131 THR A N 1
ATOM 1042 C CA . THR A 1 131 ? -2.133 -11.672 -8.766 1 93.81 131 THR A CA 1
ATOM 1043 C C . THR A 1 131 ? -3.645 -11.867 -8.867 1 93.81 131 THR A C 1
ATOM 1045 O O . THR A 1 131 ? -4.406 -10.914 -8.703 1 93.81 131 THR A O 1
ATOM 1048 N N . ASP A 1 132 ? -3.951 -13.102 -9.133 1 87.62 132 ASP A N 1
ATOM 1049 C CA . ASP A 1 132 ? -5.34 -13.531 -9.031 1 87.62 132 ASP A CA 1
ATOM 1050 C C . ASP A 1 132 ? -5.582 -14.305 -7.742 1 87.62 132 ASP A C 1
ATOM 1052 O O . ASP A 1 132 ? -6.715 -14.711 -7.457 1 87.62 132 ASP A O 1
ATOM 1056 N N . GLY A 1 133 ? -4.488 -14.555 -7.008 1 89.69 133 GLY A N 1
ATOM 1057 C CA . GLY A 1 133 ? -4.719 -15.219 -5.734 1 89.69 133 GLY A CA 1
ATOM 1058 C C . GLY A 1 133 ? -3.502 -15.969 -5.227 1 89.69 133 GLY A C 1
ATOM 1059 O O . GLY A 1 133 ? -2.799 -15.492 -4.332 1 89.69 133 GLY A O 1
ATOM 1060 N N . ASN A 1 134 ? -3.131 -17.062 -5.906 1 92.12 134 ASN A N 1
ATOM 1061 C CA . ASN A 1 134 ? -2.139 -18 -5.383 1 92.12 134 ASN A CA 1
ATOM 1062 C C . ASN A 1 134 ? -0.756 -17.359 -5.297 1 92.12 134 ASN A C 1
ATOM 1064 O O . ASN A 1 134 ? -0.04 -17.531 -4.312 1 92.12 134 ASN A O 1
ATOM 1068 N N . GLN A 1 135 ? -0.389 -16.656 -6.301 1 94.44 135 GLN A N 1
ATOM 1069 C CA . GLN A 1 135 ? 0.914 -16.016 -6.293 1 94.44 135 GLN A CA 1
ATOM 1070 C C . GLN A 1 135 ? 0.997 -14.953 -5.191 1 94.44 135 GLN A C 1
ATOM 1072 O O . GLN A 1 135 ? 2.008 -14.859 -4.492 1 94.44 135 GLN A O 1
ATOM 1077 N N . GLY A 1 136 ? -0.015 -14.188 -5.102 1 96.62 136 GLY A N 1
ATOM 1078 C CA . GLY A 1 136 ? -0.066 -13.188 -4.043 1 96.62 136 GLY A CA 1
ATOM 1079 C C . GLY A 1 136 ? -0.049 -13.789 -2.652 1 96.62 136 GLY A C 1
ATOM 1080 O O . GLY A 1 136 ? 0.595 -13.258 -1.746 1 96.62 136 GLY A O 1
ATOM 1081 N N . ARG A 1 137 ? -0.794 -14.875 -2.508 1 96.62 137 ARG A N 1
ATOM 1082 C CA . ARG A 1 137 ? -0.836 -15.562 -1.222 1 96.62 137 ARG A CA 1
ATOM 1083 C C . ARG A 1 137 ? 0.533 -16.125 -0.859 1 96.62 137 ARG A C 1
ATOM 1085 O O . ARG A 1 137 ? 0.969 -16.031 0.29 1 96.62 137 ARG A O 1
ATOM 1092 N N . GLY A 1 138 ? 1.184 -16.75 -1.807 1 97.56 138 GLY A N 1
ATOM 1093 C CA . GLY A 1 138 ? 2.539 -17.234 -1.586 1 97.56 138 GLY A CA 1
ATOM 1094 C C . GLY A 1 138 ? 3.512 -16.125 -1.227 1 97.56 138 GLY A C 1
ATOM 1095 O O . GLY A 1 138 ? 4.367 -16.297 -0.357 1 97.56 138 GLY A O 1
ATOM 1096 N N . LEU A 1 139 ? 3.359 -15 -1.883 1 98.56 139 LEU A N 1
ATOM 1097 C CA . LEU A 1 139 ? 4.227 -13.859 -1.616 1 98.56 139 LEU A CA 1
ATOM 1098 C C . LEU A 1 139 ? 3.992 -13.312 -0.211 1 98.56 139 LEU A C 1
ATOM 1100 O O . LEU A 1 139 ? 4.949 -13.031 0.517 1 98.56 139 LEU A O 1
ATOM 1104 N N . ALA A 1 140 ? 2.725 -13.156 0.112 1 98.19 140 ALA A N 1
ATOM 1105 C CA . ALA A 1 140 ? 2.367 -12.672 1.441 1 98.19 140 ALA A CA 1
ATOM 1106 C C . ALA A 1 140 ? 2.904 -13.602 2.527 1 98.19 140 ALA A C 1
ATOM 1108 O O . ALA A 1 140 ? 3.393 -13.141 3.562 1 98.19 140 ALA A O 1
ATOM 1109 N N . TYR A 1 141 ? 2.822 -14.883 2.303 1 98.12 141 TYR A N 1
ATOM 1110 C CA . TYR A 1 141 ? 3.352 -15.875 3.232 1 98.12 141 TYR A CA 1
ATOM 1111 C C . TYR A 1 141 ? 4.855 -15.711 3.408 1 98.12 141 TYR A C 1
ATOM 1113 O O . TYR A 1 141 ? 5.352 -15.656 4.535 1 98.12 141 TYR A O 1
ATOM 1121 N N . GLY A 1 142 ? 5.57 -15.633 2.301 1 98.44 142 GLY A N 1
ATOM 1122 C CA . GLY A 1 142 ? 7.008 -15.422 2.359 1 98.44 142 GLY A CA 1
ATOM 1123 C C . GLY A 1 142 ? 7.391 -14.148 3.086 1 98.44 142 GLY A C 1
ATOM 1124 O O . GLY A 1 142 ? 8.297 -14.148 3.924 1 98.44 142 GLY A O 1
ATOM 1125 N N . ALA A 1 143 ? 6.684 -13.07 2.771 1 98.5 143 ALA A N 1
ATOM 1126 C CA . ALA A 1 143 ? 6.938 -11.781 3.414 1 98.5 143 ALA A CA 1
ATOM 1127 C C . ALA A 1 143 ? 6.715 -11.867 4.922 1 98.5 143 ALA A C 1
ATOM 1129 O O . ALA A 1 143 ? 7.496 -11.32 5.703 1 98.5 143 ALA A O 1
ATOM 1130 N N . LYS A 1 144 ? 5.66 -12.531 5.32 1 97.12 144 LYS A N 1
ATOM 1131 C CA . LYS A 1 144 ? 5.32 -12.688 6.73 1 97.12 144 LYS A CA 1
ATOM 1132 C C . LYS A 1 144 ? 6.398 -13.461 7.477 1 97.12 144 LYS A C 1
ATOM 1134 O O . LYS A 1 144 ? 6.871 -13.031 8.531 1 97.12 144 LYS A O 1
ATOM 1139 N N . ILE A 1 145 ? 6.859 -14.57 6.945 1 97.44 145 ILE A N 1
ATOM 1140 C CA . ILE A 1 145 ? 7.723 -15.469 7.707 1 97.44 145 ILE A CA 1
ATOM 1141 C C . ILE A 1 145 ? 9.148 -14.914 7.73 1 97.44 145 ILE A C 1
ATOM 1143 O O . ILE A 1 145 ? 9.898 -15.172 8.672 1 97.44 145 ILE A O 1
ATOM 1147 N N . PHE A 1 146 ? 9.516 -14.094 6.73 1 98.25 146 PHE A N 1
ATOM 1148 C CA . PHE A 1 146 ? 10.883 -13.578 6.695 1 98.25 146 PHE A CA 1
ATOM 1149 C C . PHE A 1 146 ? 10.922 -12.117 7.109 1 98.25 146 PHE A C 1
ATOM 1151 O O . PHE A 1 146 ? 12 -11.547 7.293 1 98.25 146 PHE A O 1
ATOM 1158 N N . GLY A 1 147 ? 9.781 -11.508 7.207 1 96.69 147 GLY A N 1
ATOM 1159 C CA . GLY A 1 147 ? 9.68 -10.234 7.91 1 96.69 147 GLY A CA 1
ATOM 1160 C C . GLY A 1 147 ? 9.852 -9.039 7.004 1 96.69 147 GLY A C 1
ATOM 1161 O O . GLY A 1 147 ? 10.578 -8.094 7.34 1 96.69 147 GLY A O 1
ATOM 1162 N N . CYS A 1 148 ? 9.297 -8.992 5.828 1 97.81 148 CYS A N 1
ATOM 1163 C CA . CYS A 1 148 ? 9.312 -7.801 4.988 1 97.81 148 CYS A CA 1
ATOM 1164 C C . CYS A 1 148 ? 7.895 -7.367 4.629 1 97.81 148 CYS A C 1
ATOM 1166 O O . CYS A 1 148 ? 6.922 -7.98 5.074 1 97.81 148 CYS A O 1
ATOM 1168 N N . ARG A 1 149 ? 7.762 -6.238 3.957 1 97.25 149 ARG A N 1
ATOM 1169 C CA . ARG A 1 149 ? 6.453 -5.703 3.602 1 97.25 149 ARG A CA 1
ATOM 1170 C C . ARG A 1 149 ? 5.969 -6.277 2.273 1 97.25 149 ARG A C 1
ATOM 1172 O O . ARG A 1 149 ? 6.773 -6.609 1.403 1 97.25 149 ARG A O 1
ATOM 1179 N N . CYS A 1 150 ? 4.676 -6.395 2.148 1 98.38 150 CYS A N 1
ATOM 1180 C CA . CYS A 1 150 ? 4.094 -7.008 0.959 1 98.38 150 CYS A CA 1
ATOM 1181 C C . CYS A 1 150 ? 2.891 -6.207 0.469 1 98.38 150 CYS A C 1
ATOM 1183 O O . CYS A 1 150 ? 2.01 -5.859 1.256 1 98.38 150 CYS A O 1
ATOM 1185 N N . VAL A 1 151 ? 2.879 -5.883 -0.818 1 98.56 151 VAL A N 1
ATOM 1186 C CA . VAL A 1 151 ? 1.742 -5.25 -1.475 1 98.56 151 VAL A CA 1
ATOM 1187 C C . VAL A 1 151 ? 1.27 -6.113 -2.643 1 98.56 151 VAL A C 1
ATOM 1189 O O . VAL A 1 151 ? 2.029 -6.367 -3.58 1 98.56 151 VAL A O 1
ATOM 1192 N N . ASP A 1 152 ? 0.052 -6.551 -2.572 1 98.25 152 ASP A N 1
ATOM 1193 C CA . ASP A 1 152 ? -0.546 -7.355 -3.635 1 98.25 152 ASP A CA 1
ATOM 1194 C C . ASP A 1 152 ? -1.585 -6.551 -4.414 1 98.25 152 ASP A C 1
ATOM 1196 O O . ASP A 1 152 ? -2.484 -5.949 -3.82 1 98.25 152 ASP A O 1
ATOM 1200 N N . TYR A 1 153 ? -1.418 -6.574 -5.723 1 97.88 153 TYR A N 1
ATOM 1201 C CA . TYR A 1 153 ? -2.363 -5.895 -6.602 1 97.88 153 TYR A CA 1
ATOM 1202 C C . TYR A 1 153 ? -3.328 -6.887 -7.238 1 97.88 153 TYR A C 1
ATOM 1204 O O . TYR A 1 153 ? -2.904 -7.898 -7.805 1 97.88 153 TYR A O 1
ATOM 1212 N N . ILE A 1 154 ? -4.594 -6.625 -7.164 1 95.69 154 ILE A N 1
ATOM 1213 C CA . ILE A 1 154 ? -5.582 -7.508 -7.766 1 95.69 154 ILE A CA 1
ATOM 1214 C C . ILE A 1 154 ? -6.523 -6.699 -8.656 1 95.69 154 ILE A C 1
ATOM 1216 O O . ILE A 1 154 ? -6.684 -5.492 -8.461 1 95.69 154 ILE A O 1
ATOM 1220 N N . HIS A 1 155 ? -7.07 -7.332 -9.656 1 91.44 155 HIS A N 1
ATOM 1221 C CA . HIS A 1 155 ? -8.047 -6.699 -10.539 1 91.44 155 HIS A CA 1
ATOM 1222 C C . HIS A 1 155 ? -9.461 -6.848 -9.984 1 91.44 155 HIS A C 1
ATOM 1224 O O . HIS A 1 155 ? -9.664 -7.473 -8.945 1 91.44 155 HIS A O 1
ATOM 1230 N N . ASN A 1 156 ? -10.438 -6.367 -10.711 1 88.5 156 ASN A N 1
ATOM 1231 C CA . ASN A 1 156 ? -11.797 -6.176 -10.227 1 88.5 156 ASN A CA 1
ATOM 1232 C C . ASN A 1 156 ? -12.477 -7.504 -9.914 1 88.5 156 ASN A C 1
ATOM 1234 O O . ASN A 1 156 ? -13.32 -7.578 -9.023 1 88.5 156 ASN A O 1
ATOM 1238 N N . HIS A 1 157 ? -12.086 -8.594 -10.516 1 83.62 157 HIS A N 1
ATOM 1239 C CA . HIS A 1 157 ? -12.891 -9.812 -10.484 1 83.62 157 HIS A CA 1
ATOM 1240 C C . HIS A 1 157 ? -12.336 -10.812 -9.477 1 83.62 157 HIS A C 1
ATOM 1242 O O . HIS A 1 157 ? -12.938 -11.875 -9.25 1 83.62 157 HIS A O 1
ATOM 1248 N N . VAL A 1 158 ? -11.227 -10.453 -8.867 1 87.56 158 VAL A N 1
ATOM 1249 C CA . VAL A 1 158 ? -10.703 -11.367 -7.855 1 87.56 158 VAL A CA 1
ATOM 1250 C C . VAL A 1 158 ? -11.672 -11.453 -6.68 1 87.56 158 VAL A C 1
ATOM 1252 O O . VAL A 1 158 ? -12.18 -10.43 -6.215 1 87.56 158 VAL A O 1
ATOM 1255 N N . SER A 1 159 ? -11.953 -12.633 -6.227 1 86.88 159 SER A N 1
ATOM 1256 C CA . SER A 1 159 ? -12.953 -12.844 -5.184 1 86.88 159 SER A CA 1
ATOM 1257 C C . SER A 1 159 ? -12.508 -12.227 -3.861 1 86.88 159 SER A C 1
ATOM 1259 O O . SER A 1 159 ? -11.312 -12.07 -3.611 1 86.88 159 SER A O 1
ATOM 1261 N N . SER A 1 160 ? -13.508 -11.938 -3.016 1 90.12 160 SER A N 1
ATOM 1262 C CA . SER A 1 160 ? -13.211 -11.391 -1.697 1 90.12 160 SER A CA 1
ATOM 1263 C C . SER A 1 160 ? -12.469 -12.391 -0.828 1 90.12 160 SER A C 1
ATOM 1265 O O . SER A 1 160 ? -11.602 -12.016 -0.035 1 90.12 160 SER A O 1
ATOM 1267 N N . GLY A 1 161 ? -12.828 -13.664 -1 1 88.38 161 GLY A N 1
ATOM 1268 C CA . GLY A 1 161 ? -12.148 -14.703 -0.24 1 88.38 161 GLY A CA 1
ATOM 1269 C C . GLY A 1 161 ? -10.656 -14.758 -0.502 1 88.38 161 GLY A C 1
ATOM 1270 O O . GLY A 1 161 ? -9.859 -14.867 0.433 1 88.38 161 GLY A O 1
ATOM 1271 N N . ARG A 1 162 ? -10.273 -14.68 -1.742 1 88.81 162 ARG A N 1
ATOM 1272 C CA . ARG A 1 162 ? -8.867 -14.703 -2.104 1 88.81 162 ARG A CA 1
ATOM 1273 C C . ARG A 1 162 ? -8.141 -13.477 -1.567 1 88.81 162 ARG A C 1
ATOM 1275 O O . ARG A 1 162 ? -7.008 -13.57 -1.086 1 88.81 162 ARG A O 1
ATOM 1282 N N . ALA A 1 163 ? -8.805 -12.32 -1.664 1 92.88 163 ALA A N 1
ATOM 1283 C CA . ALA A 1 163 ? -8.227 -11.078 -1.146 1 92.88 163 ALA A CA 1
ATOM 1284 C C . ALA A 1 163 ? -8.008 -11.164 0.362 1 92.88 163 ALA A C 1
ATOM 1286 O O . ALA A 1 163 ? -6.953 -10.766 0.865 1 92.88 163 ALA A O 1
ATOM 1287 N N . GLU A 1 164 ? -8.984 -11.703 1.078 1 92.25 164 GLU A N 1
ATOM 1288 C CA . GLU A 1 164 ? -8.922 -11.789 2.535 1 92.25 164 GLU A CA 1
ATOM 1289 C C . GLU A 1 164 ? -7.785 -12.703 2.986 1 92.25 164 GLU A C 1
ATOM 1291 O O . GLU A 1 164 ? -7.133 -12.438 3.998 1 92.25 164 GLU A O 1
ATOM 1296 N N . MET A 1 165 ? -7.559 -13.734 2.25 1 91.81 165 MET A N 1
ATOM 1297 C CA . MET A 1 165 ? -6.496 -14.664 2.607 1 91.81 165 MET A CA 1
ATOM 1298 C C . MET A 1 165 ? -5.129 -13.992 2.535 1 91.81 165 MET A C 1
ATOM 1300 O O . MET A 1 165 ? -4.246 -14.281 3.344 1 91.81 165 MET A O 1
ATOM 1304 N N . MET A 1 166 ? -4.98 -13.109 1.569 1 94.94 166 MET A N 1
ATOM 1305 C CA . MET A 1 166 ? -3.73 -12.367 1.444 1 94.94 166 MET A CA 1
ATOM 1306 C C . MET A 1 166 ? -3.604 -11.328 2.551 1 94.94 166 MET A C 1
ATOM 1308 O O . MET A 1 166 ? -2.533 -11.164 3.141 1 94.94 166 MET A O 1
ATOM 1312 N N . LYS A 1 167 ? -4.73 -10.672 2.861 1 94.81 167 LYS A N 1
ATOM 1313 C CA . LYS A 1 167 ? -4.746 -9.688 3.934 1 94.81 167 LYS A CA 1
ATOM 1314 C C . LYS A 1 167 ? -4.434 -10.328 5.281 1 94.81 167 LYS A C 1
ATOM 1316 O O . LYS A 1 167 ? -3.715 -9.75 6.102 1 94.81 167 LYS A O 1
ATOM 1321 N N . ASP A 1 168 ? -4.926 -11.523 5.488 1 93.69 168 ASP A N 1
ATOM 1322 C CA . ASP A 1 168 ? -4.727 -12.25 6.742 1 93.69 168 ASP A CA 1
ATOM 1323 C C . ASP A 1 168 ? -3.254 -12.602 6.945 1 93.69 168 ASP A C 1
ATOM 1325 O O . ASP A 1 168 ? -2.805 -12.781 8.078 1 93.69 168 ASP A O 1
ATOM 1329 N N . LEU A 1 169 ? -2.559 -12.594 5.867 1 95.31 169 LEU A N 1
ATOM 1330 C CA . LEU A 1 169 ? -1.133 -12.891 5.945 1 95.31 169 LEU A CA 1
ATOM 1331 C C . LEU A 1 169 ? -0.317 -11.617 6.121 1 95.31 169 LEU A C 1
ATOM 1333 O O . LEU A 1 169 ? 0.913 -11.664 6.188 1 95.31 169 LEU A O 1
ATOM 1337 N N . GLY A 1 170 ? -1.024 -10.484 6.156 1 94.06 170 GLY A N 1
ATOM 1338 C CA . GLY A 1 170 ? -0.346 -9.234 6.477 1 94.06 170 GLY A CA 1
ATOM 1339 C C . GLY A 1 170 ? -0.094 -8.367 5.258 1 94.06 170 GLY A C 1
ATOM 1340 O O . GLY A 1 170 ? 0.456 -7.27 5.375 1 94.06 170 GLY A O 1
ATOM 1341 N N . ALA A 1 171 ? -0.503 -8.805 4.059 1 97.19 171 ALA A N 1
ATOM 1342 C CA . ALA A 1 171 ? -0.275 -8.023 2.848 1 97.19 171 ALA A CA 1
ATOM 1343 C C . ALA A 1 171 ? -1.248 -6.848 2.76 1 97.19 171 ALA A C 1
ATOM 1345 O O . ALA A 1 171 ? -2.395 -6.949 3.201 1 97.19 171 ALA A O 1
ATOM 1346 N N . ILE A 1 172 ? -0.779 -5.684 2.277 1 97.81 172 ILE A N 1
ATOM 1347 C CA . ILE A 1 172 ? -1.697 -4.68 1.751 1 97.81 172 ILE A CA 1
ATOM 1348 C C . ILE A 1 172 ? -2.201 -5.113 0.375 1 97.81 172 ILE A C 1
ATOM 1350 O O . ILE A 1 172 ? -1.405 -5.391 -0.525 1 97.81 172 ILE A O 1
ATOM 1354 N N . VAL A 1 173 ? -3.484 -5.281 0.253 1 97.94 173 VAL A N 1
ATOM 1355 C CA . VAL A 1 173 ? -4.082 -5.672 -1.02 1 97.94 173 VAL A CA 1
ATOM 1356 C C . VAL A 1 173 ? -4.734 -4.461 -1.68 1 97.94 173 VAL A C 1
ATOM 1358 O O . VAL A 1 173 ? -5.559 -3.779 -1.065 1 97.94 173 VAL A O 1
ATOM 1361 N N . ILE A 1 174 ? -4.328 -4.156 -2.863 1 98.06 174 ILE A N 1
ATOM 1362 C CA . ILE A 1 174 ? -4.871 -3.018 -3.598 1 98.06 174 ILE A CA 1
ATOM 1363 C C . ILE A 1 174 ? -5.652 -3.514 -4.812 1 98.06 174 ILE A C 1
ATOM 1365 O O . ILE A 1 174 ? -5.066 -4 -5.781 1 98.06 174 ILE A O 1
ATOM 1369 N N . ARG A 1 175 ? -6.934 -3.443 -4.758 1 97.12 175 ARG A N 1
ATOM 1370 C CA . ARG A 1 175 ? -7.789 -3.744 -5.898 1 97.12 175 ARG A CA 1
ATOM 1371 C C . ARG A 1 175 ? -7.805 -2.588 -6.891 1 97.12 175 ARG A C 1
ATOM 1373 O O . ARG A 1 175 ? -8.047 -1.44 -6.512 1 97.12 175 ARG A O 1
ATOM 1380 N N . ILE A 1 176 ? -7.492 -2.861 -8.039 1 94.75 176 ILE A N 1
ATOM 1381 C CA . ILE A 1 176 ? -7.422 -1.874 -9.109 1 94.75 176 ILE A CA 1
ATOM 1382 C C . ILE A 1 176 ? -8.68 -1.967 -9.977 1 94.75 176 ILE A C 1
ATOM 1384 O O . ILE A 1 176 ? -9.156 -3.064 -10.273 1 94.75 176 ILE A O 1
ATOM 1388 N N . ASP A 1 177 ? -9.219 -0.759 -10.375 1 91.19 177 ASP A N 1
ATOM 1389 C CA . ASP A 1 177 ? -10.32 -0.735 -11.328 1 91.19 177 ASP A CA 1
ATOM 1390 C C . ASP A 1 177 ? -9.844 -1.108 -12.734 1 91.19 177 ASP A C 1
ATOM 1392 O O . ASP A 1 177 ? -9.141 -0.332 -13.383 1 91.19 177 ASP A O 1
ATOM 1396 N N . GLY A 1 178 ? -10.18 -2.242 -13.172 1 87.81 178 GLY A N 1
ATOM 1397 C CA . GLY A 1 178 ? -9.742 -2.734 -14.469 1 87.81 178 GLY A CA 1
ATOM 1398 C C . GLY A 1 178 ? -9.484 -4.227 -14.484 1 87.81 178 GLY A C 1
ATOM 1399 O O . GLY A 1 178 ? -9.93 -4.949 -13.586 1 87.81 178 GLY A O 1
ATOM 1400 N N . GLU A 1 179 ? -8.812 -4.742 -15.594 1 84.38 179 GLU A N 1
ATOM 1401 C CA . GLU A 1 179 ? -8.492 -6.156 -15.758 1 84.38 179 GLU A CA 1
ATOM 1402 C C . GLU A 1 179 ? -7.094 -6.469 -15.234 1 84.38 179 GLU A C 1
ATOM 1404 O O . GLU A 1 179 ? -6.441 -5.609 -14.633 1 84.38 179 GLU A O 1
ATOM 1409 N N . TYR A 1 180 ? -6.734 -7.684 -15.398 1 83.94 180 TYR A N 1
ATOM 1410 C CA . TYR A 1 180 ? -5.469 -8.18 -14.867 1 83.94 180 TYR A CA 1
ATOM 1411 C C . TYR A 1 180 ? -4.301 -7.344 -15.383 1 83.94 180 TYR A C 1
ATOM 1413 O O . TYR A 1 180 ? -3.379 -7.027 -14.625 1 83.94 180 TYR A O 1
ATOM 1421 N N . GLU A 1 181 ? -4.328 -6.973 -16.578 1 83.94 181 GLU A N 1
ATOM 1422 C CA . GLU A 1 181 ? -3.242 -6.207 -17.172 1 83.94 181 GLU A CA 1
ATOM 1423 C C . GLU A 1 181 ? -3.047 -4.871 -16.453 1 83.94 181 GLU A C 1
ATOM 1425 O O . GLU A 1 181 ? -1.919 -4.402 -16.312 1 83.94 181 GLU A O 1
ATOM 1430 N N . ALA A 1 182 ? -4.152 -4.297 -16.016 1 89.94 182 ALA A N 1
ATOM 1431 C CA . ALA A 1 182 ? -4.078 -3.035 -15.297 1 89.94 182 ALA A CA 1
ATOM 1432 C C . ALA A 1 182 ? -3.371 -3.213 -13.953 1 89.94 182 ALA A C 1
ATOM 1434 O O . ALA A 1 182 ? -2.607 -2.344 -13.523 1 89.94 182 ALA A O 1
ATOM 1435 N N . SER A 1 183 ? -3.688 -4.305 -13.289 1 93.31 183 SER A N 1
ATOM 1436 C CA . SER A 1 183 ? -3.035 -4.586 -12.016 1 93.31 183 SER A CA 1
ATOM 1437 C C . SER A 1 183 ? -1.54 -4.828 -12.203 1 93.31 183 SER A C 1
ATOM 1439 O O . SER A 1 183 ? -0.73 -4.418 -11.367 1 93.31 183 SER A O 1
ATOM 1441 N N . VAL A 1 184 ? -1.136 -5.496 -13.273 1 90.94 184 VAL A N 1
ATOM 1442 C CA . VAL A 1 184 ? 0.27 -5.754 -13.57 1 90.94 184 VAL A CA 1
ATOM 1443 C C . VAL A 1 184 ? 1 -4.434 -13.805 1 90.94 184 VAL A C 1
ATOM 1445 O O . VAL A 1 184 ? 2.08 -4.211 -13.25 1 90.94 184 VAL A O 1
ATOM 1448 N N . GLU A 1 185 ? 0.415 -3.631 -14.625 1 92.81 185 GLU A N 1
ATOM 1449 C CA . GLU A 1 185 ? 1.02 -2.338 -14.938 1 92.81 185 GLU A CA 1
ATOM 1450 C C . GLU A 1 185 ? 1.21 -1.5 -13.672 1 92.81 185 GLU A C 1
ATOM 1452 O O . GLU A 1 185 ? 2.266 -0.896 -13.477 1 92.81 185 GLU A O 1
ATOM 1457 N N . ARG A 1 186 ? 0.192 -1.467 -12.844 1 95.69 186 ARG A N 1
ATOM 1458 C CA . ARG A 1 186 ? 0.255 -0.7 -11.609 1 95.69 186 ARG A CA 1
ATOM 1459 C C . ARG A 1 186 ? 1.331 -1.251 -10.68 1 95.69 186 ARG A C 1
ATOM 1461 O O . ARG A 1 186 ? 2.076 -0.486 -10.062 1 95.69 186 ARG A O 1
ATOM 1468 N N . ALA A 1 187 ? 1.344 -2.537 -10.508 1 96.69 187 ALA A N 1
ATOM 1469 C CA . ALA A 1 187 ? 2.332 -3.174 -9.641 1 96.69 187 ALA A CA 1
ATOM 1470 C C . ALA A 1 187 ? 3.752 -2.867 -10.109 1 96.69 187 ALA A C 1
ATOM 1472 O O . ALA A 1 187 ? 4.621 -2.529 -9.305 1 96.69 187 ALA A O 1
ATOM 1473 N N . LYS A 1 188 ? 3.986 -2.936 -11.352 1 95.12 188 LYS A N 1
ATOM 1474 C CA . LYS A 1 188 ? 5.309 -2.682 -11.914 1 95.12 188 LYS A CA 1
ATOM 1475 C C . LYS A 1 188 ? 5.707 -1.218 -11.75 1 95.12 188 LYS A C 1
ATOM 1477 O O . LYS A 1 188 ? 6.859 -0.913 -11.43 1 95.12 188 LYS A O 1
ATOM 1482 N N . GLU A 1 189 ? 4.801 -0.381 -12.023 1 96.19 189 GLU A N 1
ATOM 1483 C CA . GLU A 1 189 ? 5.07 1.048 -11.891 1 96.19 189 GLU A CA 1
ATOM 1484 C C . GLU A 1 189 ? 5.406 1.416 -10.445 1 96.19 189 GLU A C 1
ATOM 1486 O O . GLU A 1 189 ? 6.363 2.152 -10.195 1 96.19 189 GLU A O 1
ATOM 1491 N N . ASP A 1 190 ? 4.57 0.959 -9.516 1 97 190 ASP A N 1
ATOM 1492 C CA . ASP A 1 190 ? 4.844 1.234 -8.102 1 97 190 ASP A CA 1
ATOM 1493 C C . ASP A 1 190 ? 6.188 0.643 -7.68 1 97 190 ASP A C 1
ATOM 1495 O O . ASP A 1 190 ? 6.93 1.264 -6.918 1 97 190 ASP A O 1
ATOM 1499 N N . ALA A 1 191 ? 6.453 -0.583 -8.172 1 97.5 191 ALA A N 1
ATOM 1500 C CA . ALA A 1 191 ? 7.742 -1.193 -7.855 1 97.5 191 ALA A CA 1
ATOM 1501 C C . ALA A 1 191 ? 8.898 -0.329 -8.359 1 97.5 191 ALA A C 1
ATOM 1503 O O . ALA A 1 191 ? 9.859 -0.088 -7.629 1 97.5 191 ALA A O 1
ATOM 1504 N N . ARG A 1 192 ? 8.82 0.124 -9.547 1 96.25 192 ARG A N 1
ATOM 1505 C CA . ARG A 1 192 ? 9.859 0.958 -10.148 1 96.25 192 ARG A CA 1
ATOM 1506 C C . ARG A 1 192 ? 10.023 2.268 -9.391 1 96.25 192 ARG A C 1
ATOM 1508 O O . ARG A 1 192 ? 11.141 2.656 -9.039 1 96.25 192 ARG A O 1
ATOM 1515 N N . MET A 1 193 ? 8.914 2.941 -9.062 1 95.69 193 MET A N 1
ATOM 1516 C CA . MET A 1 193 ? 8.922 4.27 -8.453 1 95.69 193 MET A CA 1
ATOM 1517 C C . MET A 1 193 ? 9.414 4.199 -7.012 1 95.69 193 MET A C 1
ATOM 1519 O O . MET A 1 193 ? 9.984 5.168 -6.5 1 95.69 193 MET A O 1
ATOM 1523 N N . ASN A 1 194 ? 9.281 3.066 -6.359 1 96.81 194 ASN A N 1
ATOM 1524 C CA . ASN A 1 194 ? 9.508 3.018 -4.922 1 96.81 194 ASN A CA 1
ATOM 1525 C C . ASN A 1 194 ? 10.648 2.062 -4.57 1 96.81 194 ASN A C 1
ATOM 1527 O O . ASN A 1 194 ? 10.906 1.805 -3.393 1 96.81 194 ASN A O 1
ATOM 1531 N N . GLY A 1 195 ? 11.305 1.472 -5.559 1 96 195 GLY A N 1
ATOM 1532 C CA . GLY A 1 195 ? 12.406 0.55 -5.305 1 96 195 GLY A CA 1
ATOM 1533 C C . GLY A 1 195 ? 11.953 -0.764 -4.695 1 96 195 GLY A C 1
ATOM 1534 O O . GLY A 1 195 ? 12.641 -1.334 -3.852 1 96 195 GLY A O 1
ATOM 1535 N N . TRP A 1 196 ? 10.703 -1.17 -5 1 98.12 196 TRP A N 1
ATOM 1536 C CA . TRP A 1 196 ? 10.18 -2.445 -4.527 1 98.12 196 TRP A CA 1
ATOM 1537 C C . TRP A 1 196 ? 10.633 -3.59 -5.43 1 98.12 196 TRP A C 1
ATOM 1539 O O . TRP A 1 196 ? 11.18 -3.355 -6.508 1 98.12 196 TRP A O 1
ATOM 1549 N N . HIS A 1 197 ? 10.516 -4.75 -4.891 1 98.19 197 HIS A N 1
ATOM 1550 C CA . HIS A 1 197 ? 10.82 -5.941 -5.676 1 98.19 197 HIS A CA 1
ATOM 1551 C C . HIS A 1 197 ? 9.547 -6.57 -6.234 1 98.19 197 HIS A C 1
ATOM 1553 O O . HIS A 1 197 ? 8.703 -7.055 -5.477 1 98.19 197 HIS A O 1
ATOM 1559 N N . PHE A 1 198 ? 9.414 -6.539 -7.582 1 97.38 198 PHE A N 1
ATOM 1560 C CA . PHE A 1 198 ? 8.297 -7.191 -8.258 1 97.38 198 PHE A CA 1
ATOM 1561 C C . PHE A 1 198 ? 8.562 -8.68 -8.422 1 97.38 198 PHE A C 1
ATOM 1563 O O . PHE A 1 198 ? 9.383 -9.086 -9.258 1 97.38 198 PHE A O 1
ATOM 1570 N N . VAL A 1 199 ? 7.84 -9.523 -7.672 1 97.38 199 VAL A N 1
ATOM 1571 C CA . VAL A 1 199 ? 8.133 -10.945 -7.617 1 97.38 199 VAL A CA 1
ATOM 1572 C C . VAL A 1 199 ? 7.148 -11.711 -8.5 1 97.38 199 VAL A C 1
ATOM 1574 O O . VAL A 1 199 ? 6.004 -11.945 -8.109 1 97.38 199 VAL A O 1
ATOM 1577 N N . SER A 1 200 ? 7.629 -12.133 -9.609 1 92.44 200 SER A N 1
ATOM 1578 C CA . SER A 1 200 ? 6.832 -12.859 -10.594 1 92.44 200 SER A CA 1
ATOM 1579 C C . SER A 1 200 ? 7.637 -13.992 -11.234 1 92.44 200 SER A C 1
ATOM 1581 O O . SER A 1 200 ? 8.867 -13.953 -11.234 1 92.44 200 SER A O 1
ATOM 1583 N N . SER A 1 201 ? 6.887 -14.961 -11.68 1 90.12 201 SER A N 1
ATOM 1584 C CA . SER A 1 201 ? 7.535 -16 -12.469 1 90.12 201 SER A CA 1
ATOM 1585 C C . SER A 1 201 ? 7.715 -15.57 -13.922 1 90.12 201 SER A C 1
ATOM 1587 O O . SER A 1 201 ? 8.469 -16.188 -14.672 1 90.12 201 SER A O 1
ATOM 1589 N N . THR A 1 202 ? 6.953 -14.617 -14.359 1 89.25 202 THR A N 1
ATOM 1590 C CA . THR A 1 202 ? 7.09 -14.094 -15.711 1 89.25 202 THR A CA 1
ATOM 1591 C C . THR A 1 202 ? 8.453 -13.43 -15.898 1 89.25 202 THR A C 1
ATOM 1593 O O . THR A 1 202 ? 8.914 -12.688 -15.031 1 89.25 202 THR A O 1
ATOM 1596 N N . SER A 1 203 ? 9.055 -13.789 -16.984 1 91 203 SER A N 1
ATOM 1597 C CA . SER A 1 203 ? 10.367 -13.219 -17.297 1 91 203 SER A CA 1
ATOM 1598 C C . SER A 1 203 ? 10.383 -12.602 -18.688 1 91 203 SER A C 1
ATOM 1600 O O . SER A 1 203 ? 9.938 -13.234 -19.656 1 91 203 SER A O 1
ATOM 1602 N N . TRP A 1 204 ? 10.883 -11.445 -18.766 1 86.94 204 TRP A N 1
ATOM 1603 C CA . TRP A 1 204 ? 11.008 -10.758 -20.047 1 86.94 204 TRP A CA 1
ATOM 1604 C C . TRP A 1 204 ? 12.438 -10.852 -20.578 1 86.94 204 TRP A C 1
ATOM 1606 O O . TRP A 1 204 ? 12.695 -10.5 -21.734 1 86.94 204 TRP A O 1
ATOM 1616 N N . SER A 1 205 ? 13.227 -11.398 -19.703 1 90.19 205 SER A N 1
ATOM 1617 C CA . SER A 1 205 ? 14.562 -11.836 -20.094 1 90.19 205 SER A CA 1
ATOM 1618 C C . SER A 1 205 ? 14.656 -13.359 -20.125 1 90.19 205 SER A C 1
ATOM 1620 O O . SER A 1 205 ? 13.648 -14.055 -19.953 1 90.19 205 SER A O 1
ATOM 1622 N N . ASP A 1 206 ? 15.852 -13.867 -20.422 1 95.12 206 ASP A N 1
ATOM 1623 C CA . ASP A 1 206 ? 16.031 -15.312 -20.516 1 95.12 206 ASP A CA 1
ATOM 1624 C C . ASP A 1 206 ? 16.391 -15.906 -19.156 1 95.12 206 ASP A C 1
ATOM 1626 O O . ASP A 1 206 ? 17.375 -16.641 -19.031 1 95.12 206 ASP A O 1
ATOM 1630 N N . PHE A 1 207 ? 15.586 -15.492 -18.125 1 94.75 207 PHE A N 1
ATOM 1631 C CA . PHE A 1 207 ? 15.781 -15.922 -16.75 1 94.75 207 PHE A CA 1
ATOM 1632 C C . PHE A 1 207 ? 17.188 -15.602 -16.281 1 94.75 207 PHE A C 1
ATOM 1634 O O . PHE A 1 207 ? 17.812 -16.391 -15.562 1 94.75 207 PHE A O 1
ATOM 1641 N N . ASP A 1 208 ? 17.656 -14.453 -16.719 1 90.12 208 ASP A N 1
ATOM 1642 C CA . ASP A 1 208 ? 19.016 -14.039 -16.391 1 90.12 208 ASP A CA 1
ATOM 1643 C C . ASP A 1 208 ? 19.031 -13.18 -15.125 1 90.12 208 ASP A C 1
ATOM 1645 O O . ASP A 1 208 ? 20.109 -12.836 -14.617 1 90.12 208 ASP A O 1
ATOM 1649 N N . ASN A 1 209 ? 17.859 -12.781 -14.797 1 82.94 209 ASN A N 1
ATOM 1650 C CA . ASN A 1 209 ? 17.75 -12.031 -13.555 1 82.94 209 ASN A CA 1
ATOM 1651 C C . ASN A 1 209 ? 17.359 -12.938 -12.383 1 82.94 209 ASN A C 1
ATOM 1653 O O . ASN A 1 209 ? 16.859 -14.039 -12.586 1 82.94 209 ASN A O 1
ATOM 1657 N N . GLY A 1 210 ? 17.547 -12.422 -11.133 1 89.25 210 GLY A N 1
ATOM 1658 C CA . GLY A 1 210 ? 17.5 -13.281 -9.961 1 89.25 210 GLY A CA 1
ATOM 1659 C C . GLY A 1 210 ? 16.078 -13.648 -9.555 1 89.25 210 GLY A C 1
ATOM 1660 O O . GLY A 1 210 ? 15.812 -14.781 -9.164 1 89.25 210 GLY A O 1
ATOM 1661 N N . ILE A 1 211 ? 15.055 -12.773 -9.797 1 95.81 211 ILE A N 1
ATOM 1662 C CA . ILE A 1 211 ? 13.773 -13.031 -9.148 1 95.81 211 ILE A CA 1
ATOM 1663 C C . ILE A 1 211 ? 13.008 -14.109 -9.914 1 95.81 211 ILE A C 1
ATOM 1665 O O . ILE A 1 211 ? 12.68 -15.164 -9.359 1 95.81 211 ILE A O 1
ATOM 1669 N N . PRO A 1 212 ? 12.75 -13.938 -11.289 1 96.31 212 PRO A N 1
ATOM 1670 C CA . PRO A 1 212 ? 12.062 -15.023 -11.984 1 96.31 212 PRO A CA 1
ATOM 1671 C C . PRO A 1 212 ? 12.852 -16.328 -11.977 1 96.31 212 PRO A C 1
ATOM 1673 O O . PRO A 1 212 ? 12.258 -17.406 -11.914 1 96.31 212 PRO A O 1
ATOM 1676 N N . GLN A 1 213 ? 14.18 -16.234 -12.047 1 97.12 213 GLN A N 1
ATOM 1677 C CA . GLN A 1 213 ? 15.023 -17.422 -11.992 1 97.12 213 GLN A CA 1
ATOM 1678 C C . GLN A 1 213 ? 14.828 -18.172 -10.68 1 97.12 213 GLN A C 1
ATOM 1680 O O . GLN A 1 213 ? 14.672 -19.391 -10.672 1 97.12 213 GLN A O 1
ATOM 1685 N N . ASN A 1 214 ? 14.867 -17.422 -9.586 1 97.69 214 ASN A N 1
ATOM 1686 C CA . ASN A 1 214 ? 14.695 -18.016 -8.266 1 97.69 214 ASN A CA 1
ATOM 1687 C C . ASN A 1 214 ? 13.312 -18.656 -8.117 1 97.69 214 ASN A C 1
ATOM 1689 O O . ASN A 1 214 ? 13.18 -19.734 -7.543 1 97.69 214 ASN A O 1
ATOM 1693 N N . VAL A 1 215 ? 12.266 -17.969 -8.617 1 97.88 215 VAL A N 1
ATOM 1694 C CA . VAL A 1 215 ? 10.906 -18.5 -8.562 1 97.88 215 VAL A CA 1
ATOM 1695 C C . VAL A 1 215 ? 10.844 -19.828 -9.328 1 97.88 215 VAL A C 1
ATOM 1697 O O . VAL A 1 215 ? 10.352 -20.828 -8.805 1 97.88 215 VAL A O 1
ATOM 1700 N N . MET A 1 216 ? 11.406 -19.828 -10.516 1 97.5 216 MET A N 1
ATOM 1701 C CA . MET A 1 216 ? 11.375 -21.016 -11.367 1 97.5 216 MET A CA 1
ATOM 1702 C C . MET A 1 216 ? 12.164 -22.156 -10.734 1 97.5 216 MET A C 1
ATOM 1704 O O . MET A 1 216 ? 11.727 -23.312 -10.773 1 97.5 216 MET A O 1
ATOM 1708 N N . ASN A 1 217 ? 13.336 -21.828 -10.203 1 97.69 217 ASN A N 1
ATOM 1709 C CA . ASN A 1 217 ? 14.156 -22.859 -9.562 1 97.69 217 ASN A CA 1
ATOM 1710 C C . ASN A 1 217 ? 13.422 -23.5 -8.391 1 97.69 217 ASN A C 1
ATOM 1712 O O . ASN A 1 217 ? 13.539 -24.703 -8.164 1 97.69 217 ASN A O 1
ATOM 1716 N N . ALA A 1 218 ? 12.672 -22.75 -7.699 1 98.25 218 ALA A N 1
ATOM 1717 C CA . ALA A 1 218 ? 11.922 -23.266 -6.562 1 98.25 218 ALA A CA 1
ATOM 1718 C C . ALA A 1 218 ? 10.812 -24.219 -7.02 1 98.25 218 ALA A C 1
ATOM 1720 O O . ALA A 1 218 ? 10.492 -25.188 -6.328 1 98.25 218 ALA A O 1
ATOM 1721 N N . TYR A 1 219 ? 10.25 -24 -8.188 1 97.94 219 TYR A N 1
ATOM 1722 C CA . TYR A 1 219 ? 9.188 -24.844 -8.711 1 97.94 219 TYR A CA 1
ATOM 1723 C C . TYR A 1 219 ? 9.703 -26.266 -8.961 1 97.94 219 TYR A C 1
ATOM 1725 O O . TYR A 1 219 ? 8.914 -27.203 -9.031 1 97.94 219 TYR A O 1
ATOM 1733 N N . MET A 1 220 ? 10.992 -26.391 -9.062 1 98.25 220 MET A N 1
ATOM 1734 C CA . MET A 1 220 ? 11.57 -27.688 -9.367 1 98.25 220 MET A CA 1
ATOM 1735 C C . MET A 1 220 ? 11.422 -28.641 -8.188 1 98.25 220 MET A C 1
ATOM 1737 O O . MET A 1 220 ? 11.578 -29.859 -8.344 1 98.25 220 MET A O 1
ATOM 1741 N N . VAL A 1 221 ? 11.047 -28.125 -7.043 1 98.69 221 VAL A N 1
ATOM 1742 C CA . VAL A 1 221 ? 10.703 -29 -5.918 1 98.69 221 VAL A CA 1
ATOM 1743 C C . VAL A 1 221 ? 9.57 -29.938 -6.32 1 98.69 221 VAL A C 1
ATOM 1745 O O . VAL A 1 221 ? 9.633 -31.141 -6.066 1 98.69 221 VAL A O 1
ATOM 1748 N N . VAL A 1 222 ? 8.555 -29.406 -6.973 1 98.75 222 VAL A N 1
ATOM 1749 C CA . VAL A 1 222 ? 7.402 -30.172 -7.418 1 98.75 222 VAL A CA 1
ATOM 1750 C C . VAL A 1 222 ? 7.855 -31.25 -8.406 1 98.75 222 VAL A C 1
ATOM 1752 O O . VAL A 1 222 ? 7.43 -32.406 -8.312 1 98.75 222 VAL A O 1
ATOM 1755 N N . VAL A 1 223 ? 8.711 -30.875 -9.266 1 98.38 223 VAL A N 1
ATOM 1756 C CA . VAL A 1 223 ? 9.18 -31.75 -10.336 1 98.38 223 VAL A CA 1
ATOM 1757 C C . VAL A 1 223 ? 10.023 -32.875 -9.75 1 98.38 223 VAL A C 1
ATOM 1759 O O . VAL A 1 223 ? 9.789 -34.062 -10.055 1 98.38 223 VAL A O 1
ATOM 1762 N N . GLU A 1 224 ? 10.914 -32.531 -8.898 1 98.12 224 GLU A N 1
ATOM 1763 C CA . GLU A 1 224 ? 11.797 -33.531 -8.305 1 98.12 224 GLU A CA 1
ATOM 1764 C C . GLU A 1 224 ? 11.008 -34.531 -7.457 1 98.12 224 GLU A C 1
ATOM 1766 O O . GLU A 1 224 ? 11.281 -35.719 -7.48 1 98.12 224 GLU A O 1
ATOM 1771 N N . GLU A 1 225 ? 10.117 -34.031 -6.676 1 98.62 225 GLU A N 1
ATOM 1772 C CA . GLU A 1 225 ? 9.25 -34.906 -5.902 1 98.62 225 GLU A CA 1
ATOM 1773 C C . GLU A 1 225 ? 8.523 -35.906 -6.812 1 98.62 225 GLU A C 1
ATOM 1775 O O . GLU A 1 225 ? 8.414 -37.094 -6.488 1 98.62 225 GLU A O 1
ATOM 1780 N N . THR A 1 226 ? 8.008 -35.438 -7.922 1 98.81 226 THR A N 1
ATOM 1781 C CA . THR A 1 226 ? 7.238 -36.25 -8.852 1 98.81 226 THR A CA 1
ATOM 1782 C C . THR A 1 226 ? 8.125 -37.312 -9.484 1 98.81 226 THR A C 1
ATOM 1784 O O . THR A 1 226 ? 7.762 -38.5 -9.5 1 98.81 226 THR A O 1
ATOM 1787 N N . LEU A 1 227 ? 9.273 -36.906 -9.977 1 98.25 227 LEU A N 1
ATOM 1788 C CA . LEU A 1 227 ? 10.195 -37.812 -10.648 1 98.25 227 LEU A CA 1
ATOM 1789 C C . LEU A 1 227 ? 10.695 -38.906 -9.688 1 98.25 227 LEU A C 1
ATOM 1791 O O . LEU A 1 227 ? 10.914 -40.031 -10.094 1 98.25 227 LEU A O 1
ATOM 1795 N N . GLN A 1 228 ? 10.844 -38.531 -8.438 1 97.62 228 GLN A N 1
ATOM 1796 C CA . GLN A 1 228 ? 11.281 -39.5 -7.434 1 97.62 228 GLN A CA 1
ATOM 1797 C C . GLN A 1 228 ? 10.172 -40.469 -7.098 1 97.62 228 GLN A C 1
ATOM 1799 O O . GLN A 1 228 ? 10.445 -41.625 -6.766 1 97.62 228 GLN A O 1
ATOM 1804 N N . ALA A 1 229 ? 8.969 -40.062 -7.207 1 98.31 229 ALA A N 1
ATOM 1805 C CA . ALA A 1 229 ? 7.832 -40.875 -6.789 1 98.31 229 ALA A CA 1
ATOM 1806 C C . ALA A 1 229 ? 7.375 -41.781 -7.918 1 98.31 229 ALA A C 1
ATOM 1808 O O . ALA A 1 229 ? 6.699 -42.781 -7.672 1 98.31 229 ALA A O 1
ATOM 1809 N N . ILE A 1 230 ? 7.652 -41.469 -9.164 1 98.19 230 ILE A N 1
ATOM 1810 C CA . ILE A 1 230 ? 7.277 -42.281 -10.312 1 98.19 230 ILE A CA 1
ATOM 1811 C C . ILE A 1 230 ? 8.062 -43.594 -10.289 1 98.19 230 ILE A C 1
ATOM 1813 O O . ILE A 1 230 ? 9.297 -43.594 -10.211 1 98.19 230 ILE A O 1
ATOM 1817 N N . PRO A 1 231 ? 7.445 -44.75 -10.367 1 96.81 231 PRO A N 1
ATOM 1818 C CA . PRO A 1 231 ? 8.156 -46.031 -10.297 1 96.81 231 PRO A CA 1
ATOM 1819 C C . PRO A 1 231 ? 9.18 -46.188 -11.422 1 96.81 231 PRO A C 1
ATOM 1821 O O . PRO A 1 231 ? 10.32 -46.562 -11.164 1 96.81 231 PRO A O 1
ATOM 1824 N N . VAL A 1 232 ? 8.758 -45.969 -12.633 1 96.75 232 VAL A N 1
ATOM 1825 C CA . VAL A 1 232 ? 9.625 -46.031 -13.805 1 96.75 232 VAL A CA 1
ATOM 1826 C C . VAL A 1 232 ? 9.391 -44.844 -14.703 1 96.75 232 VAL A C 1
ATOM 1828 O O . VAL A 1 232 ? 8.469 -44.812 -15.523 1 96.75 232 VAL A O 1
ATOM 1831 N N . VAL A 1 233 ? 10.297 -43.906 -14.641 1 96.75 233 VAL A N 1
ATOM 1832 C CA . VAL A 1 233 ? 10.133 -42.625 -15.312 1 96.75 233 VAL A CA 1
ATOM 1833 C C . VAL A 1 233 ? 10.109 -42.812 -16.828 1 96.75 233 VAL A C 1
ATOM 1835 O O . VAL A 1 233 ? 9.352 -42.156 -17.531 1 96.75 233 VAL A O 1
ATOM 1838 N N . GLU A 1 234 ? 10.883 -43.75 -17.328 1 94.12 234 GLU A N 1
ATOM 1839 C CA . GLU A 1 234 ? 11.031 -43.969 -18.766 1 94.12 234 GLU A CA 1
ATOM 1840 C C . GLU A 1 234 ? 9.75 -44.5 -19.391 1 94.12 234 GLU A C 1
ATOM 1842 O O . GLU A 1 234 ? 9.57 -44.469 -20.609 1 94.12 234 GLU A O 1
ATOM 1847 N N . ASP A 1 235 ? 8.859 -45 -18.516 1 96.75 235 ASP A N 1
ATOM 1848 C CA . ASP A 1 235 ? 7.613 -45.562 -19.016 1 96.75 235 ASP A CA 1
ATOM 1849 C C . ASP A 1 235 ? 6.535 -44.5 -19.188 1 96.75 235 ASP A C 1
ATOM 1851 O O . ASP A 1 235 ? 5.512 -44.75 -19.828 1 96.75 235 ASP A O 1
ATOM 1855 N N . ILE A 1 236 ? 6.762 -43.375 -18.609 1 98.44 236 ILE A N 1
ATOM 1856 C CA . ILE A 1 236 ? 5.762 -42.312 -18.703 1 98.44 236 ILE A CA 1
ATOM 1857 C C . ILE A 1 236 ? 5.605 -41.875 -20.156 1 98.44 236 ILE A C 1
ATOM 1859 O O . ILE A 1 236 ? 6.594 -41.562 -20.828 1 98.44 236 ILE A O 1
ATOM 1863 N N . THR A 1 237 ? 4.359 -41.844 -20.625 1 98.44 237 THR A N 1
ATOM 1864 C CA . THR A 1 237 ? 4.109 -41.531 -22.031 1 98.44 237 THR A CA 1
ATOM 1865 C C . THR A 1 237 ? 3.529 -40.125 -22.172 1 98.44 237 THR A C 1
ATOM 1867 O O . THR A 1 237 ? 3.637 -39.5 -23.234 1 98.44 237 THR A O 1
ATOM 1870 N N . HIS A 1 238 ? 2.814 -39.625 -21.156 1 98.81 238 HIS A N 1
ATOM 1871 C CA . HIS A 1 238 ? 2.146 -38.344 -21.219 1 98.81 238 HIS A CA 1
ATOM 1872 C C . HIS A 1 238 ? 2.305 -37.562 -19.906 1 98.81 238 HIS A C 1
ATOM 1874 O O . HIS A 1 238 ? 2.244 -38.156 -18.828 1 98.81 238 HIS A O 1
ATOM 1880 N N . VAL A 1 239 ? 2.557 -36.312 -19.984 1 98.88 239 VAL A N 1
ATOM 1881 C CA . VAL A 1 239 ? 2.545 -35.375 -18.859 1 98.88 239 VAL A CA 1
ATOM 1882 C C . VAL A 1 239 ? 1.615 -34.219 -19.172 1 98.88 239 VAL A C 1
ATOM 1884 O O . VAL A 1 239 ? 1.79 -33.531 -20.172 1 98.88 239 VAL A O 1
ATOM 1887 N N . PHE A 1 240 ? 0.577 -34 -18.328 1 98.88 240 PHE A N 1
ATOM 1888 C CA . PHE A 1 240 ? -0.385 -32.938 -18.516 1 98.88 240 PHE A CA 1
ATOM 1889 C C . PHE A 1 240 ? -0.166 -31.828 -17.484 1 98.88 240 PHE A C 1
ATOM 1891 O O . PHE A 1 240 ? -0.092 -32.094 -16.281 1 98.88 240 PHE A O 1
ATOM 1898 N N . VAL A 1 241 ? -0.026 -30.609 -17.906 1 98.81 241 VAL A N 1
ATOM 1899 C CA . VAL A 1 241 ? 0.113 -29.453 -17.031 1 98.81 241 VAL A CA 1
ATOM 1900 C C . VAL A 1 241 ? -0.747 -28.297 -17.562 1 98.81 241 VAL A C 1
ATOM 1902 O O . VAL A 1 241 ? -0.806 -28.062 -18.766 1 98.81 241 VAL A O 1
ATOM 1905 N N . CYS A 1 242 ? -1.492 -27.688 -16.672 1 97.31 242 CYS A N 1
ATOM 1906 C CA . CYS A 1 242 ? -2.229 -26.5 -17.078 1 97.31 242 CYS A CA 1
ATOM 1907 C C . CYS A 1 242 ? -1.289 -25.312 -17.281 1 97.31 242 CYS A C 1
ATOM 1909 O O . CYS A 1 242 ? -0.324 -25.141 -16.531 1 97.31 242 CYS A O 1
ATOM 1911 N N . GLY A 1 243 ? -1.639 -24.594 -18.297 1 94.81 243 GLY A N 1
ATOM 1912 C CA . GLY A 1 243 ? -0.71 -23.547 -18.703 1 94.81 243 GLY A CA 1
ATOM 1913 C C . GLY A 1 243 ? -1.273 -22.156 -18.547 1 94.81 243 GLY A C 1
ATOM 1914 O O . GLY A 1 243 ? -2.35 -21.844 -19.062 1 94.81 243 GLY A O 1
ATOM 1915 N N . GLY A 1 244 ? -0.926 -21.328 -17.969 1 93.38 244 GLY A N 1
ATOM 1916 C CA . GLY A 1 244 ? -1.092 -19.875 -17.875 1 93.38 244 GLY A CA 1
ATOM 1917 C C . GLY A 1 244 ? -0.096 -19.109 -18.719 1 93.38 244 GLY A C 1
ATOM 1918 O O . GLY A 1 244 ? -0.064 -19.266 -19.938 1 93.38 244 GLY A O 1
ATOM 1919 N N . VAL A 1 245 ? 0.825 -18.453 -17.953 1 94.12 245 VAL A N 1
ATOM 1920 C CA . VAL A 1 245 ? 1.878 -17.781 -18.703 1 94.12 245 VAL A CA 1
ATOM 1921 C C . VAL A 1 245 ? 2.912 -18.812 -19.172 1 94.12 245 VAL A C 1
ATOM 1923 O O . VAL A 1 245 ? 3.852 -18.469 -19.891 1 94.12 245 VAL A O 1
ATOM 1926 N N . GLY A 1 246 ? 2.844 -20 -18.688 1 97.25 246 GLY A N 1
ATOM 1927 C CA . GLY A 1 246 ? 3.654 -21.109 -19.188 1 97.25 246 GLY A CA 1
ATOM 1928 C C . GLY A 1 246 ? 4.805 -21.453 -18.25 1 97.25 246 GLY A C 1
ATOM 1929 O O . GLY A 1 246 ? 5.52 -22.438 -18.484 1 97.25 246 GLY A O 1
ATOM 1930 N N . SER A 1 247 ? 4.93 -20.781 -17.125 1 96.94 247 SER A N 1
ATOM 1931 C CA . SER A 1 247 ? 6.121 -20.922 -16.297 1 96.94 247 SER A CA 1
ATOM 1932 C C . SER A 1 247 ? 6.176 -22.297 -15.633 1 96.94 247 SER A C 1
ATOM 1934 O O . SER A 1 247 ? 7.176 -23 -15.766 1 96.94 247 SER A O 1
ATOM 1936 N N . ILE A 1 248 ? 5.152 -22.766 -14.992 1 97.75 248 ILE A N 1
ATOM 1937 C CA . ILE A 1 248 ? 5.199 -24.047 -14.289 1 97.75 248 ILE A CA 1
ATOM 1938 C C . ILE A 1 248 ? 5.23 -25.188 -15.305 1 97.75 248 ILE A C 1
ATOM 1940 O O . ILE A 1 248 ? 5.883 -26.203 -15.07 1 97.75 248 ILE A O 1
ATOM 1944 N N . ALA A 1 249 ? 4.535 -25 -16.391 1 98.5 249 ALA A N 1
ATOM 1945 C CA . ALA A 1 249 ? 4.605 -26.016 -17.453 1 98.5 249 ALA A CA 1
ATOM 1946 C C . ALA A 1 249 ? 6.031 -26.156 -17.969 1 98.5 249 ALA A C 1
ATOM 1948 O O . ALA A 1 249 ? 6.523 -27.281 -18.156 1 98.5 249 ALA A O 1
ATOM 1949 N N . ALA A 1 250 ? 6.648 -25.031 -18.188 1 98.25 250 ALA A N 1
ATOM 1950 C CA . ALA A 1 250 ? 8.031 -25.047 -18.656 1 98.25 250 ALA A CA 1
ATOM 1951 C C . ALA A 1 250 ? 8.93 -25.781 -17.656 1 98.25 250 ALA A C 1
ATOM 1953 O O . ALA A 1 250 ? 9.781 -26.578 -18.062 1 98.25 250 ALA A O 1
ATOM 1954 N N . ALA A 1 251 ? 8.773 -25.484 -16.406 1 98.06 251 ALA A N 1
ATOM 1955 C CA . ALA A 1 251 ? 9.594 -26.125 -15.375 1 98.06 251 ALA A CA 1
ATOM 1956 C C . ALA A 1 251 ? 9.375 -27.641 -15.367 1 98.06 251 ALA A C 1
ATOM 1958 O O . ALA A 1 251 ? 10.336 -28.406 -15.336 1 98.06 251 ALA A O 1
ATOM 1959 N N . VAL A 1 252 ? 8.164 -28.078 -15.414 1 98.69 252 VAL A N 1
ATOM 1960 C CA . VAL A 1 252 ? 7.824 -29.484 -15.352 1 98.69 252 VAL A CA 1
ATOM 1961 C C . VAL A 1 252 ? 8.383 -30.203 -16.578 1 98.69 252 VAL A C 1
ATOM 1963 O O . VAL A 1 252 ? 9.047 -31.25 -16.453 1 98.69 252 VAL A O 1
ATOM 1966 N N . PHE A 1 253 ? 8.133 -29.641 -17.766 1 98.62 253 PHE A N 1
ATOM 1967 C CA . PHE A 1 253 ? 8.57 -30.297 -19 1 98.62 253 PHE A CA 1
ATOM 1968 C C . PHE A 1 253 ? 10.094 -30.344 -19.062 1 98.62 253 PHE A C 1
ATOM 1970 O O . PHE A 1 253 ? 10.664 -31.359 -19.469 1 98.62 253 PHE A O 1
ATOM 1977 N N . LEU A 1 254 ? 10.695 -29.266 -18.672 1 97.88 254 LEU A N 1
ATOM 1978 C CA . LEU A 1 254 ? 12.148 -29.234 -18.656 1 97.88 254 LEU A CA 1
ATOM 1979 C C . LEU A 1 254 ? 12.695 -30.297 -17.688 1 97.88 254 LEU A C 1
ATOM 1981 O O . LEU A 1 254 ? 13.68 -30.969 -18 1 97.88 254 LEU A O 1
ATOM 1985 N N . GLY A 1 255 ? 12.117 -30.391 -16.531 1 97.88 255 GLY A N 1
ATOM 1986 C CA . GLY A 1 255 ? 12.547 -31.391 -15.562 1 97.88 255 GLY A CA 1
ATOM 1987 C C . GLY A 1 255 ? 12.438 -32.812 -16.094 1 97.88 255 GLY A C 1
ATOM 1988 O O . GLY A 1 255 ? 13.383 -33.594 -15.961 1 97.88 255 GLY A O 1
ATOM 1989 N N . PHE A 1 256 ? 11.305 -33.188 -16.672 1 97.94 256 PHE A N 1
ATOM 1990 C CA . PHE A 1 256 ? 11.109 -34.5 -17.25 1 97.94 256 PHE A CA 1
ATOM 1991 C C . PHE A 1 256 ? 12.102 -34.75 -18.375 1 97.94 256 PHE A C 1
ATOM 1993 O O . PHE A 1 256 ? 12.719 -35.812 -18.453 1 97.94 256 PHE A O 1
ATOM 2000 N N . TYR A 1 257 ? 12.211 -33.781 -19.234 1 97.19 257 TYR A N 1
ATOM 2001 C CA . TYR A 1 257 ? 13.133 -33.906 -20.359 1 97.19 257 TYR A CA 1
ATOM 2002 C C . TYR A 1 257 ? 14.555 -34.156 -19.875 1 97.19 257 TYR A C 1
ATOM 2004 O O . TYR A 1 257 ? 15.258 -35.031 -20.391 1 97.19 257 TYR A O 1
ATOM 2012 N N . THR A 1 258 ? 14.969 -33.344 -18.953 1 95.5 258 THR A N 1
ATOM 2013 C CA . THR A 1 258 ? 16.312 -33.469 -18.391 1 95.5 258 THR A CA 1
ATOM 2014 C C . THR A 1 258 ? 16.516 -34.875 -17.812 1 95.5 258 THR A C 1
ATOM 2016 O O . THR A 1 258 ? 17.547 -35.5 -18.047 1 95.5 258 THR A O 1
ATOM 2019 N N . ARG A 1 259 ? 15.578 -35.375 -17.062 1 95.44 259 ARG A N 1
ATOM 2020 C CA . ARG A 1 259 ? 15.68 -36.719 -16.469 1 95.44 259 ARG A CA 1
ATOM 2021 C C . ARG A 1 259 ? 15.742 -37.781 -17.547 1 95.44 259 ARG A C 1
ATOM 2023 O O . ARG A 1 259 ? 16.531 -38.719 -17.453 1 95.44 259 ARG A O 1
ATOM 2030 N N . PHE A 1 260 ? 14.898 -37.688 -18.531 1 95.12 260 PHE A N 1
ATOM 2031 C CA . PHE A 1 260 ? 14.898 -38.625 -19.641 1 95.12 260 PHE A CA 1
ATOM 2032 C C . PHE A 1 260 ? 16.25 -38.625 -20.359 1 95.12 260 PHE A C 1
ATOM 2034 O O . PHE A 1 260 ? 16.766 -39.688 -20.703 1 95.12 260 PHE A O 1
ATOM 2041 N N . SER A 1 261 ? 16.719 -37.438 -20.562 1 92.88 261 SER A N 1
ATOM 2042 C CA . SER A 1 261 ? 18.016 -37.312 -21.219 1 92.88 261 SER A CA 1
ATOM 2043 C C . SER A 1 261 ? 19.109 -37.969 -20.391 1 92.88 261 SER A C 1
ATOM 2045 O O . SER A 1 261 ? 20 -38.625 -20.938 1 92.88 261 SER A O 1
ATOM 2047 N N . GLN A 1 262 ? 19.078 -37.844 -19.141 1 93.31 262 GLN A N 1
ATOM 2048 C CA . GLN A 1 262 ? 20.047 -38.469 -18.25 1 93.31 262 GLN A CA 1
ATOM 2049 C C . GLN A 1 262 ? 19.969 -39.969 -18.297 1 93.31 262 GLN A C 1
ATOM 2051 O O . GLN A 1 262 ? 20.984 -40.656 -18.312 1 93.31 262 GLN A O 1
ATOM 2056 N N . ILE A 1 263 ? 18.766 -40.438 -18.312 1 93.62 263 ILE A N 1
ATOM 2057 C CA . ILE A 1 263 ? 18.547 -41.875 -18.359 1 93.62 263 ILE A CA 1
ATOM 2058 C C . ILE A 1 263 ? 19.062 -42.438 -19.703 1 93.62 263 ILE A C 1
ATOM 2060 O O . ILE A 1 263 ? 19.688 -43.5 -19.75 1 93.62 263 ILE A O 1
ATOM 2064 N N . GLN A 1 264 ? 18.734 -41.688 -20.719 1 91.44 264 GLN A N 1
ATOM 2065 C CA . GLN A 1 264 ? 19.188 -42.094 -22.031 1 91.44 264 GLN A CA 1
ATOM 2066 C C . GLN A 1 264 ? 20.703 -42.156 -22.094 1 91.44 264 GLN A C 1
ATOM 2068 O O . GLN A 1 264 ? 21.266 -43.094 -22.688 1 91.44 264 GLN A O 1
ATOM 2073 N N . GLU A 1 265 ? 21.328 -41.25 -21.531 1 90.75 265 GLU A N 1
ATOM 2074 C CA . GLU A 1 265 ? 22.797 -41.219 -21.5 1 90.75 265 GLU A CA 1
ATOM 2075 C C . GLU A 1 265 ? 23.344 -42.375 -20.688 1 90.75 265 GLU A C 1
ATOM 2077 O O . GLU A 1 265 ? 24.391 -42.969 -21.031 1 90.75 265 GLU A O 1
ATOM 2082 N N . SER A 1 266 ? 22.703 -42.719 -19.688 1 90.38 266 SER A N 1
ATOM 2083 C CA . SER A 1 266 ? 23.172 -43.781 -18.812 1 90.38 266 SER A CA 1
ATOM 2084 C C . SER A 1 266 ? 22.922 -45.156 -19.438 1 90.38 266 SER A C 1
ATOM 2086 O O . SER A 1 266 ? 23.609 -46.125 -19.109 1 90.38 266 SER A O 1
ATOM 2088 N N . ASN A 1 267 ? 21.875 -45.125 -20.266 1 85.62 267 ASN A N 1
ATOM 2089 C CA . ASN A 1 267 ? 21.531 -46.375 -20.953 1 85.62 267 ASN A CA 1
ATOM 2090 C C . ASN A 1 267 ? 22.219 -46.469 -22.312 1 85.62 267 ASN A C 1
ATOM 2092 O O . ASN A 1 267 ? 21.688 -47.094 -23.234 1 85.62 267 ASN A O 1
ATOM 2096 N N . LYS A 1 268 ? 23.562 -46.25 -22.438 1 78.88 268 LYS A N 1
ATOM 2097 C CA . LYS A 1 268 ? 24.453 -46.375 -23.578 1 78.88 268 LYS A CA 1
ATOM 2098 C C . LYS A 1 268 ? 23.828 -45.812 -24.844 1 78.88 268 LYS A C 1
ATOM 2100 O O . LYS A 1 268 ? 23.953 -46.375 -25.922 1 78.88 268 LYS A O 1
ATOM 2105 N N . GLY A 1 269 ? 22.828 -45.062 -24.547 1 71.56 269 GLY A N 1
ATOM 2106 C CA . GLY A 1 269 ? 22.375 -44.312 -25.703 1 71.56 269 GLY A CA 1
ATOM 2107 C C . GLY A 1 269 ? 21.094 -44.844 -26.312 1 71.56 269 GLY A C 1
ATOM 2108 O O . GLY A 1 269 ? 20.75 -44.469 -27.438 1 71.56 269 GLY A O 1
ATOM 2109 N N . LYS A 1 270 ? 20.484 -45.781 -25.656 1 80.62 270 LYS A N 1
ATOM 2110 C CA . LYS A 1 270 ? 19.203 -46.219 -26.203 1 80.62 270 LYS A CA 1
ATOM 2111 C C . LYS A 1 270 ? 18.172 -45.094 -26.219 1 80.62 270 LYS A C 1
ATOM 2113 O O . LYS A 1 270 ? 17.984 -44.406 -25.219 1 80.62 270 LYS A O 1
ATOM 2118 N N . PHE A 1 271 ? 17.719 -44.969 -27.438 1 80.44 271 PHE A N 1
ATOM 2119 C CA . PHE A 1 271 ? 16.828 -43.844 -27.672 1 80.44 271 PHE A CA 1
ATOM 2120 C C . PHE A 1 271 ? 15.555 -43.969 -26.859 1 80.44 271 PHE A C 1
ATOM 2122 O O . PHE A 1 271 ? 14.906 -45.031 -26.875 1 80.44 271 PHE A O 1
ATOM 2129 N N . LEU A 1 272 ? 15.305 -43.031 -25.969 1 87.06 272 LEU A N 1
ATOM 2130 C CA . LEU A 1 272 ? 14.062 -42.906 -25.203 1 87.06 272 LEU A CA 1
ATOM 2131 C C . LEU A 1 272 ? 13.211 -41.75 -25.719 1 87.06 272 LEU A C 1
ATOM 2133 O O . LEU A 1 272 ? 13.711 -40.656 -25.891 1 87.06 272 LEU A O 1
ATOM 2137 N N . THR A 1 273 ? 12.039 -42.094 -26.125 1 88.12 273 THR A N 1
ATOM 2138 C CA . THR A 1 273 ? 11.117 -41.062 -26.562 1 88.12 273 THR A CA 1
ATOM 2139 C C . THR A 1 273 ? 10.57 -40.281 -25.359 1 88.12 273 THR A C 1
ATOM 2141 O O . THR A 1 273 ? 9.93 -40.875 -24.484 1 88.12 273 THR A O 1
ATOM 2144 N N . PRO A 1 274 ? 10.883 -39.031 -25.312 1 93.62 274 PRO A N 1
ATOM 2145 C CA . PRO A 1 274 ? 10.273 -38.25 -24.219 1 93.62 274 PRO A CA 1
ATOM 2146 C C . PRO A 1 274 ? 8.742 -38.312 -24.25 1 93.62 274 PRO A C 1
ATOM 2148 O O . PRO A 1 274 ? 8.148 -38.438 -25.328 1 93.62 274 PRO A O 1
ATOM 2151 N N . PRO A 1 275 ? 8.141 -38.219 -23.125 1 97.19 275 PRO A N 1
ATOM 2152 C CA . PRO A 1 275 ? 6.676 -38.219 -23.094 1 97.19 275 PRO A CA 1
ATOM 2153 C C . PRO A 1 275 ? 6.059 -37.094 -23.875 1 97.19 275 PRO A C 1
ATOM 2155 O O . PRO A 1 275 ? 6.73 -36.062 -24.141 1 97.19 275 PRO A O 1
ATOM 2158 N N . ARG A 1 276 ? 4.848 -37.25 -24.297 1 98.12 276 ARG A N 1
ATOM 2159 C CA . ARG A 1 276 ? 4.066 -36.094 -24.766 1 98.12 276 ARG A CA 1
ATOM 2160 C C . ARG A 1 276 ? 3.803 -35.125 -23.641 1 98.12 276 ARG A C 1
ATOM 2162 O O . ARG A 1 276 ? 3.414 -35.5 -22.547 1 98.12 276 ARG A O 1
ATOM 2169 N N . PHE A 1 277 ? 4.207 -33.938 -23.906 1 98.81 277 PHE A N 1
ATOM 2170 C CA . PHE A 1 277 ? 3.977 -32.844 -22.969 1 98.81 277 PHE A CA 1
ATOM 2171 C C . PHE A 1 277 ? 2.768 -32 -23.391 1 98.81 277 PHE A C 1
ATOM 2173 O O . PHE A 1 277 ? 2.822 -31.281 -24.391 1 98.81 277 PHE A O 1
ATOM 2180 N N . VAL A 1 278 ? 1.684 -32.062 -22.641 1 98.88 278 VAL A N 1
ATOM 2181 C CA . VAL A 1 278 ? 0.401 -31.484 -23.031 1 98.88 278 VAL A CA 1
ATOM 2182 C C . VAL A 1 278 ? 0.089 -30.281 -22.141 1 98.88 278 VAL A C 1
ATOM 2184 O O . VAL A 1 278 ? 0.034 -30.391 -20.922 1 98.88 278 VAL A O 1
ATOM 2187 N N . VAL A 1 279 ? -0.094 -29.141 -22.766 1 98.81 279 VAL A N 1
ATOM 2188 C CA . VAL A 1 279 ? -0.504 -27.938 -22.062 1 98.81 279 VAL A CA 1
ATOM 2189 C C . VAL A 1 279 ? -2.016 -27.75 -22.188 1 98.81 279 VAL A C 1
ATOM 2191 O O . VAL A 1 279 ? -2.562 -27.797 -23.281 1 98.81 279 VAL A O 1
ATOM 2194 N N . VAL A 1 280 ? -2.666 -27.578 -21.047 1 98.75 280 VAL A N 1
ATOM 2195 C CA . VAL A 1 280 ? -4.109 -27.375 -21.047 1 98.75 280 VAL A CA 1
ATOM 2196 C C . VAL A 1 280 ? -4.434 -25.969 -20.547 1 98.75 280 VAL A C 1
ATOM 2198 O O . VAL A 1 280 ? -3.902 -25.516 -19.531 1 98.75 280 VAL A O 1
ATOM 2201 N N . GLU A 1 281 ? -5.254 -25.203 -21.25 1 98.38 281 GLU A N 1
ATOM 2202 C CA . GLU A 1 281 ? -5.652 -23.844 -20.906 1 98.38 281 GLU A CA 1
ATOM 2203 C C . GLU A 1 281 ? -7.164 -23.656 -21.047 1 98.38 281 GLU A C 1
ATOM 2205 O O . GLU A 1 281 ? -7.828 -24.438 -21.719 1 98.38 281 GLU A O 1
ATOM 2210 N N . PRO A 1 282 ? -7.711 -22.641 -20.312 1 97.81 282 PRO A N 1
ATOM 2211 C CA . PRO A 1 282 ? -9.102 -22.281 -20.625 1 97.81 282 PRO A CA 1
ATOM 2212 C C . PRO A 1 282 ? -9.242 -21.594 -21.984 1 97.81 282 PRO A C 1
ATOM 2214 O O . PRO A 1 282 ? -8.383 -20.797 -22.359 1 97.81 282 PRO A O 1
ATOM 2217 N N . LYS A 1 283 ? -10.352 -21.828 -22.594 1 96.81 283 LYS A N 1
ATOM 2218 C CA . LYS A 1 283 ? -10.625 -21.234 -23.906 1 96.81 283 LYS A CA 1
ATOM 2219 C C . LYS A 1 283 ? -10.586 -19.719 -23.844 1 96.81 283 LYS A C 1
ATOM 2221 O O . LYS A 1 283 ? -10.18 -19.062 -24.797 1 96.81 283 LYS A O 1
ATOM 2226 N N . GLU A 1 284 ? -10.938 -19.188 -22.734 1 95.12 284 GLU A N 1
ATOM 2227 C CA . GLU A 1 284 ? -11.055 -17.75 -22.594 1 95.12 284 GLU A CA 1
ATOM 2228 C C . GLU A 1 284 ? -9.703 -17.109 -22.281 1 95.12 284 GLU A C 1
ATOM 2230 O O . GLU A 1 284 ? -9.578 -15.883 -22.234 1 95.12 284 GLU A O 1
ATOM 2235 N N . ALA A 1 285 ? -8.672 -17.891 -22.031 1 94.81 285 ALA A N 1
ATOM 2236 C CA . ALA A 1 285 ? -7.309 -17.453 -21.75 1 94.81 285 ALA A CA 1
ATOM 2237 C C . ALA A 1 285 ? -6.289 -18.438 -22.312 1 94.81 285 ALA A C 1
ATOM 2239 O O . ALA A 1 285 ? -5.531 -19.047 -21.547 1 94.81 285 ALA A O 1
ATOM 2240 N N . ASP A 1 286 ? -6.254 -18.453 -23.625 1 97.62 286 ASP A N 1
ATOM 2241 C CA . ASP A 1 286 ? -5.5 -19.516 -24.297 1 97.62 286 ASP A CA 1
ATOM 2242 C C . ASP A 1 286 ? -4.309 -18.938 -25.062 1 97.62 286 ASP A C 1
ATOM 2244 O O . ASP A 1 286 ? -4.117 -19.234 -26.234 1 97.62 286 ASP A O 1
ATOM 2248 N N . CYS A 1 287 ? -3.494 -18.125 -24.391 1 96.88 287 CYS A N 1
ATOM 2249 C CA . CYS A 1 287 ? -2.391 -17.438 -25.047 1 96.88 287 CYS A CA 1
ATOM 2250 C C . CYS A 1 287 ? -1.338 -18.438 -25.531 1 96.88 287 CYS A C 1
ATOM 2252 O O . CYS A 1 287 ? -0.717 -18.234 -26.578 1 96.88 287 CYS A O 1
ATOM 2254 N N . LEU A 1 288 ? -1.087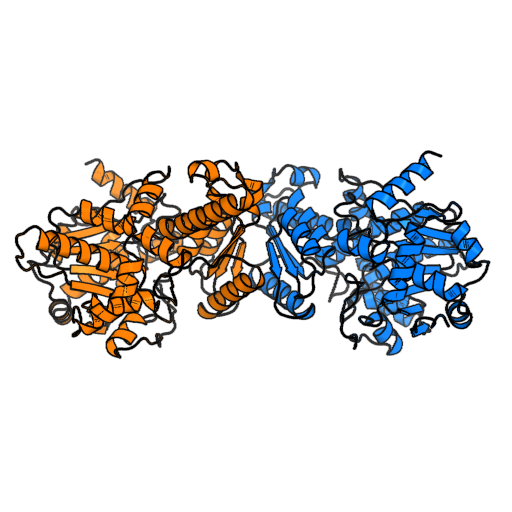 -19.531 -24.828 1 98.25 288 LEU A N 1
ATOM 2255 C CA . LEU A 1 288 ? -0.098 -20.531 -25.25 1 98.25 288 LEU A CA 1
ATOM 2256 C C . LEU A 1 288 ? -0.579 -21.297 -26.469 1 98.25 288 LEU A C 1
ATOM 2258 O O . LEU A 1 288 ? 0.181 -21.484 -27.422 1 98.25 288 LEU A O 1
ATOM 2262 N N . TYR A 1 289 ? -1.865 -21.641 -26.469 1 98 289 TYR A N 1
ATOM 2263 C CA . TYR A 1 289 ? -2.469 -22.312 -27.609 1 98 289 TYR A CA 1
ATOM 2264 C C . TYR A 1 289 ? -2.387 -21.422 -28.859 1 98 289 TYR A C 1
ATOM 2266 O O . TYR A 1 289 ? -1.942 -21.875 -29.906 1 98 289 TYR A O 1
ATOM 2274 N N . GLN A 1 290 ? -2.832 -20.219 -28.656 1 97.62 290 GLN A N 1
ATOM 2275 C CA . GLN A 1 290 ? -2.832 -19.297 -29.797 1 97.62 290 GLN A CA 1
ATOM 2276 C C . GLN A 1 290 ? -1.415 -19.062 -30.312 1 97.62 290 GLN A C 1
ATOM 2278 O O . GLN A 1 290 ? -1.193 -18.969 -31.516 1 97.62 290 GLN A O 1
ATOM 2283 N N . SER A 1 291 ? -0.511 -18.906 -29.438 1 97.75 291 SER A N 1
ATOM 2284 C CA . SER A 1 291 ? 0.885 -18.703 -29.812 1 97.75 291 SER A CA 1
ATOM 2285 C C . SER A 1 291 ? 1.431 -19.906 -30.578 1 97.75 291 SER A C 1
ATOM 2287 O O . SER A 1 291 ? 2.139 -19.734 -31.578 1 97.75 291 SER A O 1
ATOM 2289 N N . ALA A 1 292 ? 1.138 -21.109 -30.109 1 97.38 292 ALA A N 1
ATOM 2290 C CA . ALA A 1 292 ? 1.592 -22.312 -30.781 1 97.38 292 ALA A CA 1
ATOM 2291 C C . ALA A 1 292 ? 0.998 -22.422 -32.188 1 97.38 292 ALA A C 1
ATOM 2293 O O . ALA A 1 292 ? 1.704 -22.734 -33.156 1 97.38 292 ALA A O 1
ATOM 2294 N N . LYS A 1 293 ? -0.255 -22.141 -32.25 1 96.19 293 LYS A N 1
ATOM 2295 C CA . LYS A 1 293 ? -0.961 -22.203 -33.531 1 96.19 293 LYS A CA 1
ATOM 2296 C C . LYS A 1 293 ? -0.391 -21.203 -34.531 1 96.19 293 LYS A C 1
ATOM 2298 O O . LYS A 1 293 ? -0.246 -21.516 -35.719 1 96.19 293 LYS A O 1
ATOM 2303 N N . LYS A 1 294 ? -0.065 -20.078 -34.062 1 95.88 294 LYS A N 1
ATOM 2304 C CA . LYS A 1 294 ? 0.432 -19.016 -34.938 1 95.88 294 LYS A CA 1
ATOM 2305 C C . LYS A 1 294 ? 1.932 -19.156 -35.188 1 95.88 294 LYS A C 1
ATOM 2307 O O . LYS A 1 294 ? 2.471 -18.578 -36.125 1 95.88 294 LYS A O 1
ATOM 2312 N N . GLY A 1 295 ? 2.637 -19.828 -34.281 1 94.25 295 GLY A N 1
ATOM 2313 C CA . GLY A 1 295 ? 4.074 -20.016 -34.406 1 94.25 295 GLY A CA 1
ATOM 2314 C C . GLY A 1 295 ? 4.875 -18.859 -33.844 1 94.25 295 GLY A C 1
ATOM 2315 O O . GLY A 1 295 ? 6.086 -18.781 -34.062 1 94.25 295 GLY A O 1
ATOM 2316 N N . GLU A 1 296 ? 4.191 -17.984 -33.188 1 94.69 296 GLU A N 1
ATOM 2317 C CA . GLU A 1 296 ? 4.801 -16.844 -32.5 1 94.69 296 GLU A CA 1
ATOM 2318 C C . GLU A 1 296 ? 3.979 -16.422 -31.297 1 94.69 296 GLU A C 1
ATOM 2320 O O . GLU A 1 296 ? 2.777 -16.688 -31.234 1 94.69 296 GLU A O 1
ATOM 2325 N N . MET A 1 297 ? 4.645 -15.781 -30.438 1 95.12 297 MET A N 1
ATOM 2326 C CA . MET A 1 297 ? 3.938 -15.359 -29.234 1 95.12 297 MET A CA 1
ATOM 2327 C C . MET A 1 297 ? 2.787 -14.422 -29.578 1 95.12 297 MET A C 1
ATOM 2329 O O . MET A 1 297 ? 2.965 -13.461 -30.328 1 95.12 297 MET A O 1
ATOM 2333 N N . CYS A 1 298 ? 1.653 -14.711 -29.016 1 94.44 298 CYS A N 1
ATOM 2334 C CA . CYS A 1 298 ? 0.481 -13.875 -29.25 1 94.44 298 CYS A CA 1
ATOM 2335 C C . CYS A 1 298 ? -0.367 -13.766 -27.984 1 94.44 298 CYS A C 1
ATOM 2337 O O . CYS A 1 298 ? -0.222 -14.57 -27.062 1 94.44 298 CYS A O 1
ATOM 2339 N N . LEU A 1 299 ? -1.178 -12.734 -27.969 1 93.56 299 LEU A N 1
ATOM 2340 C CA . LEU A 1 299 ? -2.109 -12.516 -26.875 1 93.56 299 LEU A CA 1
ATOM 2341 C C . LEU A 1 299 ? -3.402 -13.289 -27.094 1 93.56 299 LEU A C 1
ATOM 2343 O O . LEU A 1 299 ? -3.844 -13.461 -28.234 1 93.56 299 LEU A O 1
ATOM 2347 N N . SER A 1 300 ? -3.9 -13.836 -25.953 1 94.44 300 SER A N 1
ATOM 2348 C CA . SER A 1 300 ? -5.215 -14.453 -26.062 1 94.44 300 SER A CA 1
ATOM 2349 C C . SER A 1 300 ? -6.266 -13.453 -26.531 1 94.44 300 SER A C 1
ATOM 2351 O O . SER A 1 300 ? -6.254 -12.297 -26.109 1 94.44 300 SER A O 1
ATOM 2353 N N . GLU A 1 301 ? -7.176 -13.891 -27.375 1 93.25 301 GLU A N 1
ATOM 2354 C CA . GLU A 1 301 ? -8.281 -13.055 -27.828 1 93.25 301 GLU A CA 1
ATOM 2355 C C . GLU A 1 301 ? -9.516 -13.25 -26.969 1 93.25 301 GLU A C 1
ATOM 2357 O O . GLU A 1 301 ? -10.539 -12.594 -27.172 1 93.25 301 GLU A O 1
ATOM 2362 N N . GLY A 1 302 ? -9.367 -14.102 -26.031 1 91.44 302 GLY A N 1
ATOM 2363 C CA . GLY A 1 302 ? -10.5 -14.367 -25.172 1 91.44 302 GLY A CA 1
ATOM 2364 C C . GLY A 1 302 ? -10.758 -13.266 -24.156 1 91.44 302 GLY A C 1
ATOM 2365 O O . GLY A 1 302 ? -10.07 -12.25 -24.156 1 91.44 302 GLY A O 1
ATOM 2366 N N . SER A 1 303 ? -11.727 -13.43 -23.312 1 89.44 303 SER A N 1
ATOM 2367 C CA . SER A 1 303 ? -12.172 -12.422 -22.344 1 89.44 303 SER A CA 1
ATOM 2368 C C . SER A 1 303 ? -11.32 -12.445 -21.094 1 89.44 303 SER A C 1
ATOM 2370 O O . SER A 1 303 ? -11.367 -11.508 -20.281 1 89.44 303 SER A O 1
ATOM 2372 N N . LEU A 1 304 ? -10.609 -13.523 -20.812 1 88.62 304 LEU A N 1
ATOM 2373 C CA . LEU A 1 304 ? -9.852 -13.797 -19.594 1 88.62 304 LEU A CA 1
ATOM 2374 C C . LEU A 1 304 ? -10.789 -14.078 -18.422 1 88.62 304 LEU A C 1
ATOM 2376 O O . LEU A 1 304 ? -10.328 -14.305 -17.312 1 88.62 304 LEU A O 1
ATOM 2380 N N . ARG A 1 305 ? -12.094 -14.039 -18.672 1 88.12 305 ARG A N 1
ATOM 2381 C CA . ARG A 1 305 ? -13.062 -14.422 -17.656 1 88.12 305 ARG A CA 1
ATOM 2382 C C . ARG A 1 305 ? -13.25 -15.93 -17.625 1 88.12 305 ARG A C 1
ATOM 2384 O O . ARG A 1 305 ? -13.898 -16.5 -18.484 1 88.12 305 ARG A O 1
ATOM 2391 N N . THR A 1 306 ? -12.672 -16.609 -16.641 1 92.19 306 THR A N 1
ATOM 2392 C CA . THR A 1 306 ? -12.703 -18.062 -16.516 1 92.19 306 THR A CA 1
ATOM 2393 C C . THR A 1 306 ? -12.703 -18.469 -15.039 1 92.19 306 THR A C 1
ATOM 2395 O O . THR A 1 306 ? -12.211 -17.734 -14.188 1 92.19 306 THR A O 1
ATOM 2398 N N . LEU A 1 307 ? -13.258 -19.656 -14.781 1 92.62 307 LEU A N 1
ATOM 2399 C CA . LEU A 1 307 ? -13.211 -20.234 -13.445 1 92.62 307 LEU A CA 1
ATOM 2400 C C . LEU A 1 307 ? -11.781 -20.625 -13.07 1 92.62 307 LEU A C 1
ATOM 2402 O O . LEU A 1 307 ? -11.461 -20.75 -11.891 1 92.62 307 LEU A O 1
ATOM 2406 N N . MET A 1 308 ? -10.945 -20.828 -14.109 1 94.31 308 MET A N 1
ATOM 2407 C CA . MET A 1 308 ? -9.547 -21.172 -13.898 1 94.31 308 MET A CA 1
ATOM 2408 C C . MET A 1 308 ? -8.703 -19.906 -13.719 1 94.31 308 MET A C 1
ATOM 2410 O O . MET A 1 308 ? -7.801 -19.641 -14.516 1 94.31 308 MET A O 1
ATOM 2414 N N . ALA A 1 309 ? -8.922 -19.344 -12.617 1 88 309 ALA A N 1
ATOM 2415 C CA . ALA A 1 309 ? -8.438 -17.984 -12.367 1 88 309 ALA A CA 1
ATOM 2416 C C . ALA A 1 309 ? -6.918 -17.922 -12.469 1 88 309 ALA A C 1
ATOM 2418 O O . ALA A 1 309 ? -6.363 -16.922 -12.945 1 88 309 ALA A O 1
ATOM 2419 N N . GLY A 1 310 ? -6.215 -18.953 -12.016 1 89.75 310 GLY A N 1
ATOM 2420 C CA . GLY A 1 310 ? -4.762 -18.969 -12.039 1 89.75 310 GLY A CA 1
ATOM 2421 C C . GLY A 1 310 ? -4.191 -19.047 -13.445 1 89.75 310 GLY A C 1
ATOM 2422 O O . GLY A 1 310 ? -2.988 -18.859 -13.641 1 89.75 310 GLY A O 1
ATOM 2423 N N . LEU A 1 311 ? -5.098 -19.219 -14.43 1 94 311 LEU A N 1
ATOM 2424 C CA . LEU A 1 311 ? -4.672 -19.391 -15.812 1 94 311 LEU A CA 1
ATOM 2425 C C . LEU A 1 311 ? -5.164 -18.234 -16.672 1 94 311 LEU A C 1
ATOM 2427 O O . LEU A 1 311 ? -5.031 -18.266 -17.906 1 94 311 LEU A O 1
ATOM 2431 N N . ALA A 1 312 ? -5.758 -17.203 -16.062 1 89.81 312 ALA A N 1
ATOM 2432 C CA . ALA A 1 312 ? -6.301 -16.062 -16.797 1 89.81 312 ALA A CA 1
ATOM 2433 C C . ALA A 1 312 ? -5.191 -15.109 -17.234 1 89.81 312 ALA A C 1
ATOM 2435 O O . ALA A 1 312 ? -5.094 -13.992 -16.719 1 89.81 312 ALA A O 1
ATOM 2436 N N . CYS A 1 313 ? -4.422 -15.531 -18.172 1 90.5 313 CYS A N 1
ATOM 2437 C CA . CYS A 1 313 ? -3.27 -14.766 -18.641 1 90.5 313 CYS A CA 1
ATOM 2438 C C . CYS A 1 313 ? -3.455 -14.352 -20.094 1 90.5 313 CYS A C 1
ATOM 2440 O O . CYS A 1 313 ? -3.891 -15.148 -20.922 1 90.5 313 CYS A O 1
ATOM 2442 N N . ARG A 1 314 ? -3.115 -13.125 -20.406 1 90.12 314 ARG A N 1
ATOM 2443 C CA . ARG A 1 314 ? -3.279 -12.578 -21.75 1 90.12 314 ARG A CA 1
ATOM 2444 C C . ARG A 1 314 ? -2.148 -13.023 -22.656 1 90.12 314 ARG A C 1
ATOM 2446 O O . ARG A 1 314 ? -2.357 -13.227 -23.859 1 90.12 314 ARG A O 1
ATOM 2453 N N . GLY A 1 315 ? -1 -13.133 -22.062 1 93.06 315 GLY A N 1
ATOM 2454 C CA . GLY A 1 315 ? 0.153 -13.508 -22.875 1 93.06 315 GLY A CA 1
ATOM 2455 C C . GLY A 1 315 ? 1.115 -14.43 -22.141 1 93.06 315 GLY A C 1
ATOM 2456 O O . GLY A 1 315 ? 1.12 -14.492 -20.922 1 93.06 315 GLY A O 1
ATOM 2457 N N . PRO A 1 316 ? 1.923 -15.125 -22.953 1 95.94 316 PRO A N 1
ATOM 2458 C CA . PRO A 1 316 ? 2.906 -16.031 -22.344 1 95.94 316 PRO A CA 1
ATOM 2459 C C . PRO A 1 316 ? 4.086 -15.289 -21.719 1 95.94 316 PRO A C 1
ATOM 2461 O O . PRO A 1 316 ? 4.355 -14.141 -22.094 1 95.94 316 PRO A O 1
ATOM 2464 N N . SER A 1 317 ? 4.703 -15.891 -20.672 1 95.62 317 SER A N 1
ATOM 2465 C CA . SER A 1 317 ? 6.062 -15.508 -20.297 1 95.62 317 SER A CA 1
ATOM 2466 C C . SER A 1 317 ? 7.039 -15.773 -21.438 1 95.62 317 SER A C 1
ATOM 2468 O O . SER A 1 317 ? 7.215 -16.922 -21.859 1 95.62 317 SER A O 1
ATOM 2470 N N . PRO A 1 318 ? 7.719 -14.766 -21.891 1 95.81 318 PRO A N 1
ATOM 2471 C CA . PRO A 1 318 ? 8.562 -14.938 -23.078 1 95.81 318 PRO A CA 1
ATOM 2472 C C . PRO A 1 318 ? 9.617 -16.031 -22.891 1 95.81 318 PRO A C 1
ATOM 2474 O O . PRO A 1 318 ? 9.805 -16.875 -23.781 1 95.81 318 PRO A O 1
ATOM 2477 N N . ALA A 1 319 ? 10.297 -16.047 -21.812 1 96.44 319 ALA A N 1
ATOM 2478 C CA . ALA A 1 319 ? 11.336 -17.047 -21.578 1 96.44 319 ALA A CA 1
ATOM 2479 C C . ALA A 1 319 ? 10.734 -18.453 -21.453 1 96.44 319 ALA A C 1
ATOM 2481 O O . ALA A 1 319 ? 11.289 -19.422 -21.969 1 96.44 319 ALA A O 1
ATOM 2482 N N . ALA A 1 320 ? 9.617 -18.594 -20.781 1 97.31 320 ALA A N 1
ATOM 2483 C CA . ALA A 1 320 ? 8.938 -19.875 -20.656 1 97.31 320 ALA A CA 1
ATOM 2484 C C . ALA A 1 320 ? 8.438 -20.359 -22.016 1 97.31 320 ALA A C 1
ATOM 2486 O O . ALA A 1 320 ? 8.469 -21.562 -22.297 1 97.31 320 ALA A O 1
ATOM 2487 N N . TRP A 1 321 ? 8.047 -19.406 -22.844 1 97.5 321 TRP A N 1
ATOM 2488 C CA . TRP A 1 321 ? 7.535 -19.734 -24.172 1 97.5 321 TRP A CA 1
ATOM 2489 C C . TRP A 1 321 ? 8.617 -20.391 -25.016 1 97.5 321 TRP A C 1
ATOM 2491 O O . TRP A 1 321 ? 8.344 -21.328 -25.766 1 97.5 321 TRP A O 1
ATOM 2501 N N . LYS A 1 322 ? 9.789 -19.906 -24.906 1 97.5 322 LYS A N 1
ATOM 2502 C CA . LYS A 1 322 ? 10.898 -20.5 -25.641 1 97.5 322 LYS A CA 1
ATOM 2503 C C . LYS A 1 322 ? 11.07 -21.984 -25.266 1 97.5 322 LYS A C 1
ATOM 2505 O O . LYS A 1 322 ? 11.32 -22.812 -26.141 1 97.5 322 LYS A O 1
ATOM 2510 N N . ILE A 1 323 ? 10.891 -22.312 -24.062 1 98 323 ILE A N 1
ATOM 2511 C CA . ILE A 1 323 ? 11.031 -23.688 -23.594 1 98 323 ILE A CA 1
ATOM 2512 C C . ILE A 1 323 ? 9.836 -24.516 -24.062 1 98 323 ILE A C 1
ATOM 2514 O O . ILE A 1 323 ? 10 -25.641 -24.516 1 98 323 ILE A O 1
ATOM 2518 N N . LEU A 1 324 ? 8.648 -23.938 -24 1 98.38 324 LEU A N 1
ATOM 2519 C CA . LEU A 1 324 ? 7.434 -24.672 -24.344 1 98.38 324 LEU A CA 1
ATOM 2520 C C . LEU A 1 324 ? 7.371 -24.953 -25.844 1 98.38 324 LEU A C 1
ATOM 2522 O O . LEU A 1 324 ? 6.902 -26 -26.25 1 98.38 324 LEU A O 1
ATOM 2526 N N . THR A 1 325 ? 7.844 -24 -26.609 1 97.25 325 THR A N 1
ATOM 2527 C CA . THR A 1 325 ? 7.875 -24.219 -28.047 1 97.25 325 THR A CA 1
ATOM 2528 C C . THR A 1 325 ? 8.758 -25.406 -28.406 1 97.25 325 THR A C 1
ATOM 2530 O O . THR A 1 325 ? 8.469 -26.141 -29.359 1 97.25 325 THR A O 1
ATOM 2533 N N . TRP A 1 326 ? 9.758 -25.578 -27.656 1 98 326 TRP A N 1
ATOM 2534 C CA . TRP A 1 326 ? 10.719 -26.656 -27.891 1 98 326 TRP A CA 1
ATOM 2535 C C . TRP A 1 326 ? 10.172 -27.984 -27.359 1 98 326 TRP A C 1
ATOM 2537 O O . TRP A 1 326 ? 10.281 -29 -28.047 1 98 326 TRP A O 1
ATOM 2547 N N . LEU A 1 327 ? 9.461 -27.969 -26.234 1 98.44 327 LEU A N 1
ATOM 2548 C CA . LEU A 1 327 ? 9.25 -29.219 -25.516 1 98.44 327 LEU A CA 1
ATOM 2549 C C . LEU A 1 327 ? 7.789 -29.656 -25.609 1 98.44 327 LEU A C 1
ATOM 2551 O O . LEU A 1 327 ? 7.496 -30.859 -25.594 1 98.44 327 LEU A O 1
ATOM 2555 N N . ALA A 1 328 ? 6.859 -28.766 -25.641 1 98.69 328 ALA A N 1
ATOM 2556 C CA . ALA A 1 328 ? 5.445 -29.125 -25.594 1 98.69 328 ALA A CA 1
ATOM 2557 C C . ALA A 1 328 ? 5.012 -29.812 -26.891 1 98.69 328 ALA A C 1
ATOM 2559 O O . ALA A 1 328 ? 5.375 -29.375 -27.984 1 98.69 328 ALA A O 1
ATOM 2560 N N . SER A 1 329 ? 4.273 -30.859 -26.75 1 98.5 329 SER A N 1
ATOM 2561 C CA . SER A 1 329 ? 3.795 -31.578 -27.922 1 98.5 329 SER A CA 1
ATOM 2562 C C . SER A 1 329 ? 2.381 -31.156 -28.297 1 98.5 329 SER A C 1
ATOM 2564 O O . SER A 1 329 ? 2.023 -31.156 -29.469 1 98.5 329 SER A O 1
ATOM 2566 N N . ASP A 1 330 ? 1.575 -30.859 -27.297 1 98.62 330 ASP A N 1
ATOM 2567 C CA . ASP A 1 330 ? 0.162 -30.578 -27.516 1 98.62 330 ASP A CA 1
ATOM 2568 C C . ASP A 1 330 ? -0.288 -29.375 -26.703 1 98.62 330 ASP A C 1
ATOM 2570 O O . ASP A 1 330 ? 0.148 -29.188 -25.562 1 98.62 330 ASP A O 1
ATOM 2574 N N . PHE A 1 331 ? -1.086 -28.578 -27.312 1 98.69 331 PHE A N 1
ATOM 2575 C CA . PHE A 1 331 ? -1.806 -27.484 -26.672 1 98.69 331 PHE A CA 1
ATOM 2576 C C . PHE A 1 331 ? -3.312 -27.688 -26.797 1 98.69 331 PHE A C 1
ATOM 2578 O O . PHE A 1 331 ? -3.832 -27.859 -27.906 1 98.69 331 PHE A O 1
ATOM 2585 N N . VAL A 1 332 ? -3.975 -27.719 -25.672 1 98.5 332 VAL A N 1
ATOM 2586 C CA . VAL A 1 332 ? -5.414 -27.953 -25.641 1 98.5 332 VAL A CA 1
ATOM 2587 C C . VAL A 1 332 ? -6.121 -26.828 -24.906 1 98.5 332 VAL A C 1
ATOM 2589 O O . VAL A 1 332 ? -5.703 -26.438 -23.812 1 98.5 332 VAL A O 1
ATOM 2592 N N . ALA A 1 333 ? -7.117 -26.234 -25.453 1 98.25 333 ALA A N 1
ATOM 2593 C CA . ALA A 1 333 ? -7.965 -25.234 -24.797 1 98.25 333 ALA A CA 1
ATOM 2594 C C . ALA A 1 333 ? -9.367 -25.797 -24.562 1 98.25 333 ALA A C 1
ATOM 2596 O O . ALA A 1 333 ? -9.945 -26.422 -25.438 1 98.25 333 ALA A O 1
ATOM 2597 N N . VAL A 1 334 ? -9.867 -25.594 -23.375 1 98.19 334 VAL A N 1
ATOM 2598 C CA . VAL A 1 334 ? -11.133 -26.203 -23.016 1 98.19 334 VAL A CA 1
ATOM 2599 C C . VAL A 1 334 ? -12.023 -25.188 -22.312 1 98.19 334 VAL A C 1
ATOM 2601 O O . VAL A 1 334 ? -11.531 -24.203 -21.75 1 98.19 334 VAL A O 1
ATOM 2604 N N . PRO A 1 335 ? -13.344 -25.344 -22.328 1 97.62 335 PRO A N 1
ATOM 2605 C CA . PRO A 1 335 ? -14.227 -24.5 -21.516 1 97.62 335 PRO A CA 1
ATOM 2606 C C . PRO A 1 335 ? -14.141 -24.828 -20.031 1 97.62 335 PRO A C 1
ATOM 2608 O O . PRO A 1 335 ? -13.617 -25.875 -19.641 1 97.62 335 PRO A O 1
ATOM 2611 N N . ASP A 1 336 ? -14.68 -23.984 -19.219 1 97.38 336 ASP A N 1
ATOM 2612 C CA . ASP A 1 336 ? -14.586 -24.094 -17.766 1 97.38 336 ASP A CA 1
ATOM 2613 C C . ASP A 1 336 ? -15.258 -25.375 -17.266 1 97.38 336 ASP A C 1
ATOM 2615 O O . ASP A 1 336 ? -14.844 -25.938 -16.25 1 97.38 336 ASP A O 1
ATOM 2619 N N . GLU A 1 337 ? -16.219 -25.812 -17.969 1 97.56 337 GLU A N 1
ATOM 2620 C CA . GLU A 1 337 ? -16.969 -27 -17.547 1 97.56 337 GLU A CA 1
ATOM 2621 C C . GLU A 1 337 ? -16.062 -28.219 -17.469 1 97.56 337 GLU A C 1
ATOM 2623 O O . GLU A 1 337 ? -16.281 -29.109 -16.641 1 97.56 337 GLU A O 1
ATOM 2628 N N . VAL A 1 338 ? -15.102 -28.281 -18.344 1 97.75 338 VAL A N 1
ATOM 2629 C CA . VAL A 1 338 ? -14.164 -29.391 -18.359 1 97.75 338 VAL A CA 1
ATOM 2630 C C . VAL A 1 338 ? -13.383 -29.453 -17.047 1 97.75 338 VAL A C 1
ATOM 2632 O O . VAL A 1 338 ? -13.148 -30.531 -16.5 1 97.75 338 VAL A O 1
ATOM 2635 N N . ALA A 1 339 ? -12.977 -28.297 -16.562 1 98.12 339 ALA A N 1
ATOM 2636 C CA . ALA A 1 339 ? -12.289 -28.219 -15.281 1 98.12 339 ALA A CA 1
ATOM 2637 C C . ALA A 1 339 ? -13.195 -28.656 -14.141 1 98.12 339 ALA A C 1
ATOM 2639 O O . ALA A 1 339 ? -12.773 -29.375 -13.242 1 98.12 339 ALA A O 1
ATOM 2640 N N . VAL A 1 340 ? -14.461 -28.25 -14.188 1 98.25 340 VAL A N 1
ATOM 2641 C CA . VAL A 1 340 ? -15.414 -28.578 -13.125 1 98.25 340 VAL A CA 1
ATOM 2642 C C . VAL A 1 340 ? -15.617 -30.094 -13.062 1 98.25 340 VAL A C 1
ATOM 2644 O O . VAL A 1 340 ? -15.641 -30.672 -11.977 1 98.25 340 VAL A O 1
ATOM 2647 N N . GLU A 1 341 ? -15.758 -30.688 -14.203 1 97.56 341 GLU A N 1
ATOM 2648 C CA . GLU A 1 341 ? -15.914 -32.125 -14.25 1 97.56 341 GLU A CA 1
ATOM 2649 C C . GLU A 1 341 ? -14.672 -32.844 -13.695 1 97.56 341 GLU A C 1
ATOM 2651 O O . GLU A 1 341 ? -14.781 -33.844 -13.008 1 97.56 341 GLU A O 1
ATOM 2656 N N . GLY A 1 342 ? -13.516 -32.281 -14.031 1 97.94 342 GLY A N 1
ATOM 2657 C CA . GLY A 1 342 ? -12.289 -32.812 -13.453 1 97.94 342 GLY A CA 1
ATOM 2658 C C . GLY A 1 342 ? -12.258 -32.719 -11.938 1 97.94 342 GLY A C 1
ATOM 2659 O O . GLY A 1 342 ? -11.844 -33.656 -11.258 1 97.94 342 GLY A O 1
ATOM 2660 N N . MET A 1 343 ? -12.703 -31.578 -11.414 1 98.56 343 MET A N 1
ATOM 2661 C CA . MET A 1 343 ? -12.75 -31.375 -9.969 1 98.56 343 MET A CA 1
ATOM 2662 C C . MET A 1 343 ? -13.641 -32.406 -9.297 1 98.56 343 MET A C 1
ATOM 2664 O O . MET A 1 343 ? -13.242 -33.031 -8.312 1 98.56 343 MET A O 1
ATOM 2668 N N . LYS A 1 344 ? -14.805 -32.594 -9.867 1 98 344 LYS A N 1
ATOM 2669 C CA . LYS A 1 344 ? -15.789 -33.531 -9.305 1 98 344 LYS A CA 1
ATOM 2670 C C . LYS A 1 344 ? -15.258 -34.938 -9.32 1 98 344 LYS A C 1
ATOM 2672 O O . LYS A 1 344 ? -15.383 -35.688 -8.328 1 98 344 LYS A O 1
ATOM 2677 N N . GLU A 1 345 ? -14.727 -35.312 -10.414 1 97.25 345 GLU A N 1
ATOM 2678 C CA . GLU A 1 345 ? -14.242 -36.688 -10.555 1 97.25 345 GLU A CA 1
ATOM 2679 C C . GLU A 1 345 ? -13.117 -36.969 -9.57 1 97.25 345 GLU A C 1
ATOM 2681 O O . GLU A 1 345 ? -13.102 -38.031 -8.922 1 97.25 345 GLU A O 1
ATOM 2686 N N . LEU A 1 346 ? -12.18 -36.062 -9.445 1 97.81 346 LEU A N 1
ATOM 2687 C CA . LEU A 1 346 ? -11.07 -36.219 -8.516 1 97.81 346 LEU A CA 1
ATOM 2688 C C . LEU A 1 346 ? -11.57 -36.312 -7.082 1 97.81 346 LEU A C 1
ATOM 2690 O O . LEU A 1 346 ? -11.039 -37.062 -6.277 1 97.81 346 LEU A O 1
ATOM 2694 N N . ALA A 1 347 ? -12.547 -35.531 -6.773 1 97.94 347 ALA A N 1
ATOM 2695 C CA . ALA A 1 347 ? -13.086 -35.5 -5.418 1 97.94 347 ALA A CA 1
ATOM 2696 C C . ALA A 1 347 ? -13.875 -36.75 -5.094 1 97.94 347 ALA A C 1
ATOM 2698 O O . ALA A 1 347 ? -14.047 -37.094 -3.922 1 97.94 347 ALA A O 1
ATOM 2699 N N . SER A 1 348 ? -14.383 -37.438 -6.02 1 94.88 348 SER A N 1
ATOM 2700 C CA . SER A 1 348 ? -15.312 -38.562 -5.836 1 94.88 348 SER A CA 1
ATOM 2701 C C . SER A 1 348 ? -14.617 -39.75 -5.223 1 94.88 348 SER A C 1
ATOM 2703 O O . SER A 1 348 ? -15.203 -40.469 -4.387 1 94.88 348 SER A O 1
ATOM 2705 N N . GLY A 1 349 ? -13.414 -40.031 -5.613 1 88.62 349 GLY A N 1
ATOM 2706 C CA . GLY A 1 349 ? -12.727 -41.219 -5.16 1 88.62 349 GLY A CA 1
ATOM 2707 C C . GLY A 1 349 ? -13.469 -42.5 -5.5 1 88.62 349 GLY A C 1
ATOM 2708 O O . GLY A 1 349 ? -13.312 -43.531 -4.816 1 88.62 349 GLY A O 1
ATOM 2709 N N . ARG A 1 350 ? -14.18 -42.438 -6.449 1 80.75 350 ARG A N 1
ATOM 2710 C CA . ARG A 1 350 ? -15.039 -43.562 -6.797 1 80.75 350 ARG A CA 1
ATOM 2711 C C . ARG A 1 350 ? -14.211 -44.781 -7.109 1 80.75 350 ARG A C 1
ATOM 2713 O O . ARG A 1 350 ? -13.07 -44.688 -7.57 1 80.75 350 ARG A O 1
ATOM 2720 N N . GLU A 1 351 ? -14.781 -46 -6.738 1 81.44 351 GLU A N 1
ATOM 2721 C CA . GLU A 1 351 ? -14.289 -47.344 -7.043 1 81.44 351 GLU A CA 1
ATOM 2722 C C . GLU A 1 351 ? -12.953 -47.594 -6.359 1 81.44 351 GLU A C 1
ATOM 2724 O O . GLU A 1 351 ? -12.172 -48.438 -6.805 1 81.44 351 GLU A O 1
ATOM 2729 N N . GLY A 1 352 ? -12.555 -46.781 -5.379 1 86.81 352 GLY A N 1
ATOM 2730 C CA . GLY A 1 352 ? -11.406 -47.125 -4.566 1 86.81 352 GLY A CA 1
ATOM 2731 C C . GLY A 1 352 ? -10.211 -46.219 -4.77 1 86.81 352 GLY A C 1
ATOM 2732 O O . GLY A 1 352 ? -9.234 -46.281 -4.023 1 86.81 352 GLY A O 1
ATOM 2733 N N . ASP A 1 353 ? -10.242 -45.375 -5.762 1 94.62 353 ASP A N 1
ATOM 2734 C CA . ASP A 1 353 ? -9.156 -44.438 -5.93 1 94.62 353 ASP A CA 1
ATOM 2735 C C . ASP A 1 353 ? -9.172 -43.375 -4.824 1 94.62 353 ASP A C 1
ATOM 2737 O O . ASP A 1 353 ? -10.227 -43.094 -4.246 1 94.62 353 ASP A O 1
ATOM 2741 N N . VAL A 1 354 ? -8.039 -42.906 -4.484 1 96 354 VAL A N 1
ATOM 2742 C CA . VAL A 1 354 ? -7.918 -41.875 -3.459 1 96 354 VAL A CA 1
ATOM 2743 C C . VAL A 1 354 ? -8.609 -40.594 -3.926 1 96 354 VAL A C 1
ATOM 2745 O O . VAL A 1 354 ? -8.406 -40.125 -5.059 1 96 354 VAL A O 1
ATOM 2748 N N . PRO A 1 355 ? -9.523 -40 -3.154 1 97.44 355 PRO A N 1
ATOM 2749 C CA . PRO A 1 355 ? -10.07 -38.688 -3.502 1 97.44 355 PRO A CA 1
ATOM 2750 C C . PRO A 1 355 ? -9.047 -37.562 -3.365 1 97.44 355 PRO A C 1
ATOM 2752 O O . PRO A 1 355 ? -8.227 -37.594 -2.447 1 97.44 355 PRO A O 1
ATOM 2755 N N . VAL A 1 356 ? -9.102 -36.625 -4.188 1 97.56 356 VAL A N 1
ATOM 2756 C CA . VAL A 1 356 ? -8.125 -35.562 -4.188 1 97.56 356 VAL A CA 1
ATOM 2757 C C . VAL A 1 356 ? -8.852 -34.219 -4.281 1 97.56 356 VAL A C 1
ATOM 2759 O O . VAL A 1 356 ? -9.805 -34.062 -5.051 1 97.56 356 VAL A O 1
ATOM 2762 N N . VAL A 1 357 ? -8.508 -33.25 -3.424 1 98.44 357 VAL A N 1
ATOM 2763 C CA . VAL A 1 357 ? -8.938 -31.859 -3.582 1 98.44 357 VAL A CA 1
ATOM 2764 C C . VAL A 1 357 ? -8.086 -31.172 -4.645 1 98.44 357 VAL A C 1
ATOM 2766 O O . VAL A 1 357 ? -6.867 -31.047 -4.484 1 98.44 357 VAL A O 1
ATOM 2769 N N . CYS A 1 358 ? -8.711 -30.781 -5.742 1 98.31 358 CYS A N 1
ATOM 2770 C CA . CYS A 1 358 ? -8.008 -30.078 -6.805 1 98.31 358 CYS A CA 1
ATOM 2771 C C . CYS A 1 358 ? -8.773 -28.828 -7.223 1 98.31 358 CYS A C 1
ATOM 2773 O O . CYS A 1 358 ? -9.984 -28.875 -7.453 1 98.31 358 CYS A O 1
ATOM 2775 N N . GLY A 1 359 ? -8.094 -27.719 -7.273 1 96.88 359 GLY A N 1
ATOM 2776 C CA . GLY A 1 359 ? -8.727 -26.469 -7.637 1 96.88 359 GLY A CA 1
ATOM 2777 C C . GLY A 1 359 ? -9.031 -26.359 -9.117 1 96.88 359 GLY A C 1
ATOM 2778 O O . GLY A 1 359 ? -8.648 -27.234 -9.898 1 96.88 359 GLY A O 1
ATOM 2779 N N . GLU A 1 360 ? -9.609 -25.281 -9.508 1 95.88 360 GLU A N 1
ATOM 2780 C CA . GLU A 1 360 ? -10.148 -25.062 -10.844 1 95.88 360 GLU A CA 1
ATOM 2781 C C . GLU A 1 360 ? -9.031 -24.969 -11.883 1 95.88 360 GLU A C 1
ATOM 2783 O O . GLU A 1 360 ? -9.172 -25.469 -13 1 95.88 360 GLU A O 1
ATOM 2788 N N . SER A 1 361 ? -7.941 -24.391 -11.492 1 95.5 361 SER A N 1
ATOM 2789 C CA . SER A 1 361 ? -6.91 -24.047 -12.461 1 95.5 361 SER A CA 1
ATOM 2790 C C . SER A 1 361 ? -6.102 -25.281 -12.867 1 95.5 361 SER A C 1
ATOM 2792 O O . SER A 1 361 ? -5.395 -25.266 -13.875 1 95.5 361 SER A O 1
ATOM 2794 N N . SER A 1 362 ? -6.258 -26.359 -12.133 1 97.38 362 SER A N 1
ATOM 2795 C CA . SER A 1 362 ? -5.418 -27.516 -12.438 1 97.38 362 SER A CA 1
ATOM 2796 C C . SER A 1 362 ? -6.266 -28.734 -12.82 1 97.38 362 SER A C 1
ATOM 2798 O O . SER A 1 362 ? -5.758 -29.688 -13.406 1 97.38 362 SER A O 1
ATOM 2800 N N . ALA A 1 363 ? -7.547 -28.672 -12.57 1 98.38 363 ALA A N 1
ATOM 2801 C CA . ALA A 1 363 ? -8.398 -29.844 -12.688 1 98.38 363 ALA A CA 1
ATOM 2802 C C . ALA A 1 363 ? -8.75 -30.125 -14.148 1 98.38 363 ALA A C 1
ATOM 2804 O O . ALA A 1 363 ? -9.219 -31.219 -14.477 1 98.38 363 ALA A O 1
ATOM 2805 N N . ALA A 1 364 ? -8.508 -29.172 -14.969 1 98.31 364 ALA A N 1
ATOM 2806 C CA . ALA A 1 364 ? -8.805 -29.375 -16.391 1 98.31 364 ALA A CA 1
ATOM 2807 C C . ALA A 1 364 ? -7.977 -30.516 -16.969 1 98.31 364 ALA A C 1
ATOM 2809 O O . ALA A 1 364 ? -8.383 -31.156 -17.938 1 98.31 364 ALA A O 1
ATOM 2810 N N . ASN A 1 365 ? -6.793 -30.797 -16.391 1 98.5 365 ASN A N 1
ATOM 2811 C CA . ASN A 1 365 ? -5.996 -31.938 -16.812 1 98.5 365 ASN A CA 1
ATOM 2812 C C . ASN A 1 365 ? -6.789 -33.25 -16.719 1 98.5 365 ASN A C 1
ATOM 2814 O O . ASN A 1 365 ? -6.805 -34.031 -17.656 1 98.5 365 ASN A O 1
ATOM 2818 N N . MET A 1 366 ? -7.461 -33.438 -15.602 1 98.25 366 MET A N 1
ATOM 2819 C CA . MET A 1 366 ? -8.328 -34.594 -15.438 1 98.25 366 MET A CA 1
ATOM 2820 C C . MET A 1 366 ? -9.539 -34.5 -16.359 1 98.25 366 MET A C 1
ATOM 2822 O O . MET A 1 366 ? -9.977 -35.5 -16.922 1 98.25 366 MET A O 1
ATOM 2826 N N . GLY A 1 367 ? -10.039 -33.312 -16.484 1 98.19 367 GLY A N 1
ATOM 2827 C CA . GLY A 1 367 ? -11.164 -33.094 -17.391 1 98.19 367 GLY A CA 1
ATOM 2828 C C . GLY A 1 367 ? -10.883 -33.531 -18.812 1 98.19 367 GLY A C 1
ATOM 2829 O O . GLY A 1 367 ? -11.734 -34.156 -19.453 1 98.19 367 GLY A O 1
ATOM 2830 N N . VAL A 1 368 ? -9.727 -33.25 -19.281 1 98.38 368 VAL A N 1
ATOM 2831 C CA . VAL A 1 368 ? -9.336 -33.625 -20.641 1 98.38 368 VAL A CA 1
ATOM 2832 C C . VAL A 1 368 ? -9.25 -35.156 -20.75 1 98.38 368 VAL A C 1
ATOM 2834 O O . VAL A 1 368 ? -9.641 -35.719 -21.766 1 98.38 368 VAL A O 1
ATOM 2837 N N . ILE A 1 369 ? -8.758 -35.844 -19.719 1 97.94 369 ILE A N 1
ATOM 2838 C CA . ILE A 1 369 ? -8.695 -37.312 -19.703 1 97.94 369 ILE A CA 1
ATOM 2839 C C . ILE A 1 369 ? -10.109 -37.875 -19.766 1 97.94 369 ILE A C 1
ATOM 2841 O O . ILE A 1 369 ? -10.375 -38.812 -20.516 1 97.94 369 ILE A O 1
ATOM 2845 N N . LEU A 1 370 ? -11.008 -37.281 -18.969 1 97 370 LEU A N 1
ATOM 2846 C CA . LEU A 1 370 ? -12.398 -37.719 -18.984 1 97 370 LEU A CA 1
ATOM 2847 C C . LEU A 1 370 ? -13.016 -37.562 -20.359 1 97 370 LEU A C 1
ATOM 2849 O O . LEU A 1 370 ? -13.672 -38.469 -20.859 1 97 370 LEU A O 1
ATOM 2853 N N . GLN A 1 371 ? -12.75 -36.438 -20.922 1 96.31 371 GLN A N 1
ATOM 2854 C CA . GLN A 1 371 ? -13.312 -36.156 -22.234 1 96.31 371 GLN A CA 1
ATOM 2855 C C . GLN A 1 371 ? -12.734 -37.062 -23.297 1 96.31 371 GLN A C 1
ATOM 2857 O O . GLN A 1 371 ? -13.445 -37.5 -24.219 1 96.31 371 GLN A O 1
ATOM 2862 N N . SER A 1 372 ? -11.477 -37.344 -23.234 1 96.06 372 SER A N 1
ATOM 2863 C CA . SER A 1 372 ? -10.812 -38.188 -24.234 1 96.06 372 SER A CA 1
ATOM 2864 C C . SER A 1 372 ? -11.367 -39.594 -24.219 1 96.06 372 SER A C 1
ATOM 2866 O O . SER A 1 372 ? -11.297 -40.312 -25.219 1 96.06 372 SER A O 1
ATOM 2868 N N . ALA A 1 373 ? -11.891 -40.031 -23.094 1 94.19 373 ALA A N 1
ATOM 2869 C CA . ALA A 1 373 ? -12.469 -41.344 -22.969 1 94.19 373 ALA A CA 1
ATOM 2870 C C . ALA A 1 373 ? -13.781 -41.438 -23.75 1 94.19 373 ALA A C 1
ATOM 2872 O O . ALA A 1 373 ? -14.172 -42.531 -24.188 1 94.19 373 ALA A O 1
ATOM 2873 N N . ASN A 1 374 ? -14.406 -40.312 -23.953 1 92.38 374 ASN A N 1
ATOM 2874 C CA . ASN A 1 374 ? -15.711 -40.281 -24.609 1 92.38 374 ASN A CA 1
ATOM 2875 C C . ASN A 1 374 ? -15.633 -39.625 -25.984 1 92.38 374 ASN A C 1
ATOM 2877 O O . ASN A 1 374 ? -16.656 -39.438 -26.641 1 92.38 374 ASN A O 1
ATOM 2881 N N . ASP A 1 375 ? -14.539 -39.25 -26.344 1 94.94 375 ASP A N 1
ATOM 2882 C CA . ASP A 1 375 ? -14.297 -38.594 -27.625 1 94.94 375 ASP A CA 1
ATOM 2883 C C . ASP A 1 375 ? -13.117 -39.219 -28.344 1 94.94 375 ASP A C 1
ATOM 2885 O O . ASP A 1 375 ? -11.969 -38.844 -28.141 1 94.94 375 ASP A O 1
ATOM 2889 N N . GLU A 1 376 ? -13.414 -40 -29.328 1 94.69 376 GLU A N 1
ATOM 2890 C CA . GLU A 1 376 ? -12.391 -40.781 -30.031 1 94.69 376 GLU A CA 1
ATOM 2891 C C . GLU A 1 376 ? -11.43 -39.844 -30.781 1 94.69 376 GLU A C 1
ATOM 2893 O O . GLU A 1 376 ? -10.242 -40.156 -30.906 1 94.69 376 GLU A O 1
ATOM 2898 N N . THR A 1 377 ? -11.953 -38.812 -31.266 1 95.88 377 THR A N 1
ATOM 2899 C CA . THR A 1 377 ? -11.125 -37.875 -32 1 95.88 377 THR A CA 1
ATOM 2900 C C . THR A 1 377 ? -10.078 -37.25 -31.078 1 95.88 377 THR A C 1
ATOM 2902 O O . THR A 1 377 ? -8.898 -37.188 -31.422 1 95.88 377 THR A O 1
ATOM 2905 N N . LEU A 1 378 ? -10.5 -36.781 -29.953 1 96.31 378 LEU A N 1
ATOM 2906 C CA . LEU A 1 378 ? -9.57 -36.219 -28.984 1 96.31 378 LEU A CA 1
ATOM 2907 C C . LEU A 1 378 ? -8.562 -37.25 -28.516 1 96.31 378 LEU A C 1
ATOM 2909 O O . LEU A 1 378 ? -7.375 -36.938 -28.375 1 96.31 378 LEU A O 1
ATOM 2913 N N . ARG A 1 379 ? -9.062 -38.438 -28.266 1 97.06 379 ARG A N 1
ATOM 2914 C CA . ARG A 1 379 ? -8.195 -39.531 -27.844 1 97.06 379 ARG A CA 1
ATOM 2915 C C . ARG A 1 379 ? -7.09 -39.781 -28.859 1 97.06 379 ARG A C 1
ATOM 2917 O O . ARG A 1 379 ? -5.922 -39.906 -28.5 1 97.06 379 ARG A O 1
ATOM 2924 N N . GLU A 1 380 ? -7.48 -39.781 -30.094 1 97.06 380 GLU A N 1
ATOM 2925 C CA . GLU A 1 380 ? -6.527 -40.031 -31.172 1 97.06 380 GLU A CA 1
ATOM 2926 C C . GLU A 1 380 ? -5.535 -38.875 -31.281 1 97.06 380 GLU A C 1
ATOM 2928 O O . GLU A 1 380 ? -4.336 -39.094 -31.469 1 97.06 380 GLU A O 1
ATOM 2933 N N . LYS A 1 381 ? -6.031 -37.719 -31.219 1 97.12 381 LYS A N 1
ATOM 2934 C CA . LYS A 1 381 ? -5.176 -36.531 -31.312 1 97.12 381 LYS A CA 1
ATOM 2935 C C . LYS A 1 381 ? -4.125 -36.531 -30.203 1 97.12 381 LYS A C 1
ATOM 2937 O O . LYS A 1 381 ? -2.986 -36.125 -30.422 1 97.12 381 LYS A O 1
ATOM 2942 N N . LEU A 1 382 ? -4.484 -37.031 -29.047 1 98.12 382 LEU A N 1
ATOM 2943 C CA . LEU A 1 382 ? -3.594 -37 -27.891 1 98.12 382 LEU A CA 1
ATOM 2944 C C . LEU A 1 382 ? -2.76 -38.281 -27.828 1 98.12 382 LEU A C 1
ATOM 2946 O O . LEU A 1 382 ? -1.825 -38.375 -27.031 1 98.12 382 LEU A O 1
ATOM 2950 N N . GLY A 1 383 ? -3.121 -39.219 -28.672 1 97.56 383 GLY A N 1
ATOM 2951 C CA . GLY A 1 383 ? -2.383 -40.5 -28.703 1 97.56 383 GLY A CA 1
ATOM 2952 C C . GLY A 1 383 ? -2.549 -41.312 -27.438 1 97.56 383 GLY A C 1
ATOM 2953 O O . GLY A 1 383 ? -1.614 -41.969 -27 1 97.56 383 GLY A O 1
ATOM 2954 N N . LEU A 1 384 ? -3.736 -41.25 -26.828 1 98.25 384 LEU A N 1
ATOM 2955 C CA . LEU A 1 384 ? -4.008 -42 -25.609 1 98.25 384 LEU A CA 1
ATOM 2956 C C . LEU A 1 384 ? -4.512 -43.375 -25.938 1 98.25 384 LEU A C 1
ATOM 2958 O O . LEU A 1 384 ? -5.328 -43.562 -26.844 1 98.25 384 LEU A O 1
ATOM 2962 N N . ASN A 1 385 ? -3.975 -44.312 -25.281 1 97.56 385 ASN A N 1
ATOM 2963 C CA . ASN A 1 385 ? -4.395 -45.719 -25.453 1 97.56 385 ASN A CA 1
ATOM 2964 C C . ASN A 1 385 ? -4.121 -46.531 -24.203 1 97.56 385 ASN A C 1
ATOM 2966 O O . ASN A 1 385 ? -3.746 -46 -23.156 1 97.56 385 ASN A O 1
ATOM 2970 N N . THR A 1 386 ? -4.281 -47.844 -24.297 1 97.38 386 THR A N 1
ATOM 2971 C CA . THR A 1 386 ? -4.234 -48.719 -23.141 1 97.38 386 THR A CA 1
ATOM 2972 C C . THR A 1 386 ? -2.799 -48.906 -22.656 1 97.38 386 THR A C 1
ATOM 2974 O O . THR A 1 386 ? -2.568 -49.406 -21.547 1 97.38 386 THR A O 1
ATOM 2977 N N . ASP A 1 387 ? -1.831 -48.406 -23.375 1 97.44 387 ASP A N 1
ATOM 2978 C CA . ASP A 1 387 ? -0.43 -48.5 -22.984 1 97.44 387 ASP A CA 1
ATOM 2979 C C . ASP A 1 387 ? 0.057 -47.188 -22.391 1 97.44 387 ASP A C 1
ATOM 2981 O O . ASP A 1 387 ? 1.167 -47.125 -21.844 1 97.44 387 ASP A O 1
ATOM 2985 N N . SER A 1 388 ? -0.793 -46.25 -22.516 1 98.44 388 SER A N 1
ATOM 2986 C CA . SER A 1 388 ? -0.404 -44.938 -22.062 1 98.44 388 SER A CA 1
ATOM 2987 C C . SER A 1 388 ? -0.235 -44.875 -20.547 1 98.44 388 SER A C 1
ATOM 2989 O O . SER A 1 388 ? -1.052 -45.438 -19.812 1 98.44 388 SER A O 1
ATOM 2991 N N . GLN A 1 389 ? 0.866 -44.312 -20.062 1 98.56 389 GLN A N 1
ATOM 2992 C CA . GLN A 1 389 ? 1.114 -43.969 -18.672 1 98.56 389 GLN A CA 1
ATOM 2993 C C . GLN A 1 389 ? 1.164 -42.469 -18.469 1 98.56 389 GLN A C 1
ATOM 2995 O O . GLN A 1 389 ? 2.127 -41.812 -18.875 1 98.56 389 GLN A O 1
ATOM 3000 N N . VAL A 1 390 ? 0.164 -41.938 -17.781 1 98.81 390 VAL A N 1
ATOM 3001 C CA . VAL A 1 390 ? -0.13 -40.531 -17.781 1 98.81 390 VAL A CA 1
ATOM 3002 C C . VAL A 1 390 ? 0.132 -39.938 -16.406 1 98.81 390 VAL A C 1
ATOM 3004 O O . VAL A 1 390 ? -0.25 -40.5 -15.391 1 98.81 390 VAL A O 1
ATOM 3007 N N . VAL A 1 391 ? 0.839 -38.812 -16.344 1 98.94 391 VAL A N 1
ATOM 3008 C CA . VAL A 1 391 ? 1 -38.031 -15.125 1 98.94 391 VAL A CA 1
ATOM 3009 C C . VAL A 1 391 ? 0.231 -36.719 -15.258 1 98.94 391 VAL A C 1
ATOM 3011 O O . VAL A 1 391 ? 0.462 -35.938 -16.188 1 98.94 391 VAL A O 1
ATOM 3014 N N . LEU A 1 392 ? -0.725 -36.469 -14.391 1 98.88 392 LEU A N 1
ATOM 3015 C CA . LEU A 1 392 ? -1.439 -35.188 -14.281 1 98.88 392 LEU A CA 1
ATOM 3016 C C . LEU A 1 392 ? -0.9 -34.375 -13.117 1 98.88 392 LEU A C 1
ATOM 3018 O O . LEU A 1 392 ? -0.729 -34.875 -12.008 1 98.88 392 LEU A O 1
ATOM 3022 N N . PHE A 1 393 ? -0.652 -33.125 -13.359 1 98.88 393 PHE A N 1
ATOM 3023 C CA . PHE A 1 393 ? -0.189 -32.25 -12.289 1 98.88 393 PHE A CA 1
ATOM 3024 C C . PHE A 1 393 ? -1.351 -31.453 -11.695 1 98.88 393 PHE A C 1
ATOM 3026 O O . PHE A 1 393 ? -1.913 -30.578 -12.352 1 98.88 393 PHE A O 1
ATOM 3033 N N . GLY A 1 394 ? -1.784 -31.844 -10.484 1 98.62 394 GLY A N 1
ATOM 3034 C CA . GLY A 1 394 ? -2.645 -31.016 -9.641 1 98.62 394 GLY A CA 1
ATOM 3035 C C . GLY A 1 394 ? -1.876 -30.047 -8.781 1 98.62 394 GLY A C 1
ATOM 3036 O O . GLY A 1 394 ? -1.356 -30.406 -7.723 1 98.62 394 GLY A O 1
ATOM 3037 N N . LEU A 1 395 ? -1.898 -28.797 -9.117 1 98.5 395 LEU A N 1
ATOM 3038 C CA . LEU A 1 395 ? -0.917 -27.828 -8.617 1 98.5 395 LEU A CA 1
ATOM 3039 C C . LEU A 1 395 ? -1.533 -26.922 -7.562 1 98.5 395 LEU A C 1
ATOM 3041 O O . LEU A 1 395 ? -0.918 -25.938 -7.152 1 98.5 395 LEU A O 1
ATOM 3045 N N . GLU A 1 396 ? -2.783 -27.25 -7.203 1 97.5 396 GLU A N 1
ATOM 3046 C CA . GLU A 1 396 ? -3.455 -26.469 -6.172 1 97.5 396 GLU A CA 1
ATOM 3047 C C . GLU A 1 396 ? -4.594 -27.25 -5.531 1 97.5 396 GLU A C 1
ATOM 3049 O O . GLU A 1 396 ? -5.148 -28.156 -6.152 1 97.5 396 GLU A O 1
ATOM 3054 N N . GLY A 1 397 ? -4.887 -26.922 -4.289 1 97.12 397 GLY A N 1
ATOM 3055 C CA . GLY A 1 397 ? -6.094 -27.391 -3.631 1 97.12 397 GLY A CA 1
ATOM 3056 C C . GLY A 1 397 ? -7.273 -26.453 -3.803 1 97.12 397 GLY A C 1
ATOM 3057 O O . GLY A 1 397 ? -7.48 -25.906 -4.887 1 97.12 397 GLY A O 1
ATOM 3058 N N . ALA A 1 398 ? -8.109 -26.406 -2.742 1 95 398 ALA A N 1
ATOM 3059 C CA . ALA A 1 398 ? -9.25 -25.5 -2.748 1 95 398 ALA A CA 1
ATOM 3060 C C . ALA A 1 398 ? -8.828 -24.094 -2.338 1 95 398 ALA A C 1
ATOM 3062 O O . ALA A 1 398 ? -9.008 -23.688 -1.184 1 95 398 ALA A O 1
ATOM 3063 N N . THR A 1 399 ? -8.359 -23.328 -3.256 1 88.19 399 THR A N 1
ATOM 3064 C CA . THR A 1 399 ? -7.82 -22 -2.936 1 88.19 399 THR A CA 1
ATOM 3065 C C . THR A 1 399 ? -8.93 -21.047 -2.533 1 88.19 399 THR A C 1
ATOM 3067 O O . THR A 1 399 ? -8.68 -20.031 -1.883 1 88.19 399 THR A O 1
ATOM 3070 N N . ASP A 1 400 ? -10.156 -21.234 -2.918 1 89.81 400 ASP A N 1
ATOM 3071 C CA . ASP A 1 400 ? -11.383 -20.656 -2.379 1 89.81 400 ASP A CA 1
ATOM 3072 C C . ASP A 1 400 ? -12.375 -21.75 -1.992 1 89.81 400 ASP A C 1
ATOM 3074 O O . ASP A 1 400 ? -13.125 -22.25 -2.84 1 89.81 400 ASP A O 1
ATOM 3078 N N . PRO A 1 401 ? -12.43 -22.047 -0.737 1 93.5 401 PRO A N 1
ATOM 3079 C CA . PRO A 1 401 ? -13.227 -23.188 -0.299 1 93.5 401 PRO A CA 1
ATOM 3080 C C . PRO A 1 401 ? -14.703 -23.047 -0.637 1 93.5 401 PRO A C 1
ATOM 3082 O O . PRO A 1 401 ? -15.367 -24.031 -0.949 1 93.5 401 PRO A O 1
ATOM 3085 N N . ALA A 1 402 ? -15.188 -21.812 -0.556 1 93.88 402 ALA A N 1
ATOM 3086 C CA . ALA A 1 402 ? -16.609 -21.594 -0.851 1 93.88 402 ALA A CA 1
ATOM 3087 C C . ALA A 1 402 ? -16.906 -21.891 -2.318 1 93.88 402 ALA A C 1
ATOM 3089 O O . ALA A 1 402 ? -17.906 -22.531 -2.639 1 93.88 402 ALA A O 1
ATOM 3090 N N . ILE A 1 403 ? -16.078 -21.438 -3.199 1 92.62 403 ILE A N 1
ATOM 3091 C CA . ILE A 1 403 ? -16.25 -21.688 -4.625 1 92.62 403 ILE A CA 1
ATOM 3092 C C . ILE A 1 403 ? -16.062 -23.172 -4.906 1 92.62 403 ILE A C 1
ATOM 3094 O O . ILE A 1 403 ? -16.828 -23.766 -5.684 1 92.62 403 ILE A O 1
ATOM 3098 N N . TYR A 1 404 ? -15.102 -23.797 -4.285 1 96.56 404 TYR A N 1
ATOM 3099 C CA . TYR A 1 404 ? -14.852 -25.219 -4.445 1 96.56 404 TYR A CA 1
ATOM 3100 C C . TYR A 1 404 ? -16.094 -26.031 -4.098 1 96.56 404 TYR A C 1
ATOM 3102 O O . TYR A 1 404 ? -16.516 -26.906 -4.867 1 96.56 404 TYR A O 1
ATOM 3110 N N . GLU A 1 405 ? -16.656 -25.719 -2.979 1 97.62 405 GLU A N 1
ATOM 3111 C CA . GLU A 1 405 ? -17.828 -26.469 -2.508 1 97.62 405 GLU A CA 1
ATOM 3112 C C . GLU A 1 405 ? -19.016 -26.297 -3.451 1 97.62 405 GLU A C 1
ATOM 3114 O O . GLU A 1 405 ? -19.75 -27.234 -3.711 1 97.62 405 GLU A O 1
ATOM 3119 N N . LYS A 1 406 ? -19.156 -25.109 -3.918 1 97.19 406 LYS A N 1
ATOM 3120 C CA . LYS A 1 406 ? -20.234 -24.812 -4.855 1 97.19 406 LYS A CA 1
ATOM 3121 C C . LYS A 1 406 ? -20.078 -25.625 -6.137 1 97.19 406 LYS A C 1
ATOM 3123 O O . LYS A 1 406 ? -21.062 -26.125 -6.684 1 97.19 406 LYS A O 1
ATOM 3128 N N . LEU A 1 407 ? -18.922 -25.781 -6.656 1 97.31 407 LEU A N 1
ATOM 3129 C CA . LEU A 1 407 ? -18.641 -26.438 -7.93 1 97.31 407 LEU A CA 1
ATOM 3130 C C . LEU A 1 407 ? -18.656 -27.953 -7.773 1 97.31 407 LEU A C 1
ATOM 3132 O O . LEU A 1 407 ? -19.172 -28.672 -8.641 1 97.31 407 LEU A O 1
ATOM 3136 N N . VAL A 1 408 ? -18.125 -28.5 -6.691 1 97.88 408 VAL A N 1
ATOM 3137 C CA . VAL A 1 408 ? -17.875 -29.922 -6.52 1 97.88 408 VAL A CA 1
ATOM 3138 C C . VAL A 1 408 ? -19.047 -30.562 -5.793 1 97.88 408 VAL A C 1
ATOM 3140 O O . VAL A 1 408 ? -19.328 -31.75 -5.977 1 97.88 408 VAL A O 1
ATOM 3143 N N . GLY A 1 409 ? -19.766 -29.828 -4.965 1 97.25 409 GLY A N 1
ATOM 3144 C CA . GLY A 1 409 ? -20.859 -30.344 -4.172 1 97.25 409 GLY A CA 1
ATOM 3145 C C . GLY A 1 409 ? -20.422 -30.906 -2.836 1 97.25 409 GLY A C 1
ATOM 3146 O O . GLY A 1 409 ? -21.25 -31.406 -2.059 1 97.25 409 GLY A O 1
ATOM 3147 N N . LYS A 1 410 ? -19.094 -30.938 -2.576 1 96.25 410 LYS A N 1
ATOM 3148 C CA . LYS A 1 410 ? -18.484 -31.312 -1.312 1 96.25 410 LYS A CA 1
ATOM 3149 C C . LYS A 1 410 ? -17.469 -30.266 -0.859 1 96.25 410 LYS A C 1
ATOM 3151 O O . LYS A 1 410 ? -16.781 -29.656 -1.686 1 96.25 410 LYS A O 1
ATOM 3156 N N . SER A 1 411 ? -17.422 -30.109 0.436 1 97.44 411 SER A N 1
ATOM 3157 C CA . SER A 1 411 ? -16.391 -29.219 0.942 1 97.44 411 SER A CA 1
ATOM 3158 C C . SER A 1 411 ? -15.008 -29.844 0.82 1 97.44 411 SER A C 1
ATOM 3160 O O . SER A 1 411 ? -14.883 -31.078 0.79 1 97.44 411 SER A O 1
ATOM 3162 N N . PRO A 1 412 ? -13.969 -28.984 0.724 1 97.56 412 PRO A N 1
ATOM 3163 C CA . PRO A 1 412 ? -12.625 -29.562 0.737 1 97.56 412 PRO A CA 1
ATOM 3164 C C . PRO A 1 412 ? -12.352 -30.406 1.982 1 97.56 412 PRO A C 1
ATOM 3166 O O . PRO A 1 412 ? -11.688 -31.438 1.899 1 97.56 412 PRO A O 1
ATOM 3169 N N . GLY A 1 413 ? -12.883 -30 3.121 1 97.12 413 GLY A N 1
ATOM 3170 C CA . GLY A 1 413 ? -12.734 -30.75 4.352 1 97.12 413 GLY A CA 1
ATOM 3171 C C . GLY A 1 413 ? -13.273 -32.156 4.254 1 97.12 413 GLY A C 1
ATOM 3172 O O . GLY A 1 413 ? -12.656 -33.094 4.754 1 97.12 413 GLY A O 1
ATOM 3173 N N . GLN A 1 414 ? -14.414 -32.281 3.611 1 96.94 414 GLN A N 1
ATOM 3174 C CA . GLN A 1 414 ? -15.016 -33.594 3.418 1 96.94 414 GLN A CA 1
ATOM 3175 C C . GLN A 1 414 ? -14.133 -34.469 2.541 1 96.94 414 GLN A C 1
ATOM 3177 O O . GLN A 1 414 ? -13.992 -35.688 2.799 1 96.94 414 GLN A O 1
ATOM 3182 N N . VAL A 1 415 ? -13.531 -33.938 1.54 1 97.56 415 VAL A N 1
ATOM 3183 C CA . VAL A 1 415 ? -12.688 -34.688 0.622 1 97.56 415 VAL A CA 1
ATOM 3184 C C . VAL A 1 415 ? -11.391 -35.094 1.327 1 97.56 415 VAL A C 1
ATOM 3186 O O . VAL A 1 415 ? -10.938 -36.219 1.2 1 97.56 415 VAL A O 1
ATOM 3189 N N . PHE A 1 416 ? -10.812 -34.156 2.096 1 96.62 416 PHE A N 1
ATOM 3190 C CA . PHE A 1 416 ? -9.609 -34.469 2.854 1 96.62 416 PHE A CA 1
ATOM 3191 C C . PHE A 1 416 ? -9.875 -35.562 3.863 1 96.62 416 PHE A C 1
ATOM 3193 O O . PHE A 1 416 ? -9.031 -36.438 4.066 1 96.62 416 PHE A O 1
ATOM 3200 N N . ALA A 1 417 ? -11.07 -35.531 4.512 1 95.56 417 ALA A N 1
ATOM 3201 C CA . ALA A 1 417 ? -11.43 -36.594 5.469 1 95.56 417 ALA A CA 1
ATOM 3202 C C . ALA A 1 417 ? -11.531 -37.938 4.781 1 95.56 417 ALA A C 1
ATOM 3204 O O . ALA A 1 417 ? -11.102 -38.969 5.336 1 95.56 417 ALA A O 1
ATOM 3205 N N . ALA A 1 418 ? -12.102 -37.938 3.641 1 94 418 ALA A N 1
ATOM 3206 C CA . ALA A 1 418 ? -12.227 -39.188 2.871 1 94 418 ALA A CA 1
ATOM 3207 C C . ALA A 1 418 ? -10.852 -39.688 2.439 1 94 418 ALA A C 1
ATOM 3209 O O . ALA A 1 418 ? -10.617 -40.906 2.414 1 94 418 ALA A O 1
ATOM 3210 N N . GLN A 1 419 ? -9.992 -38.781 2.018 1 93.5 419 GLN A N 1
ATOM 3211 C CA . GLN A 1 419 ? -8.625 -39.125 1.628 1 93.5 419 GLN A CA 1
ATOM 3212 C C . GLN A 1 419 ? -7.879 -39.781 2.781 1 93.5 419 GLN A C 1
ATOM 3214 O O . GLN A 1 419 ? -7.191 -40.781 2.59 1 93.5 419 GLN A O 1
ATOM 3219 N N . GLU A 1 420 ? -8 -39.25 3.977 1 91.25 420 GLU A N 1
ATOM 3220 C CA . GLU A 1 420 ? -7.328 -39.781 5.164 1 91.25 420 GLU A CA 1
ATOM 3221 C C . GLU A 1 420 ? -7.855 -41.156 5.539 1 91.25 420 GLU A C 1
ATOM 3223 O O . GLU A 1 420 ? -7.102 -42 6.008 1 91.25 420 GLU A O 1
ATOM 3228 N N . LYS A 1 421 ? -9.148 -41.344 5.398 1 88.12 421 LYS A N 1
ATOM 3229 C CA . LYS A 1 421 ? -9.766 -42.625 5.711 1 88.12 421 LYS A CA 1
ATOM 3230 C C . LYS A 1 421 ? -9.219 -43.719 4.812 1 88.12 421 LYS A C 1
ATOM 3232 O O . LYS A 1 421 ? -9.055 -44.875 5.25 1 88.12 421 LYS A O 1
ATOM 3237 N N . LEU A 1 422 ? -8.961 -43.406 3.672 1 84.25 422 LEU A N 1
ATOM 3238 C CA . LEU A 1 422 ? -8.461 -44.375 2.721 1 84.25 422 LEU A CA 1
ATOM 3239 C C . LEU A 1 422 ? -7.02 -44.781 3.049 1 84.25 422 LEU A C 1
ATOM 3241 O O . LEU A 1 422 ? -6.617 -45.906 2.832 1 84.25 422 LEU A O 1
ATOM 3245 N N . PHE A 1 423 ? -6.219 -43.844 3.541 1 78.31 423 PHE A N 1
ATOM 3246 C CA . PHE A 1 423 ? -4.836 -44.156 3.898 1 78.31 423 PHE A CA 1
ATOM 3247 C C . PHE A 1 423 ? -4.777 -45 5.16 1 78.31 423 PHE A C 1
ATOM 3249 O O . PHE A 1 423 ? -3.805 -45.719 5.375 1 78.31 423 PHE A O 1
ATOM 3256 N N . LYS A 1 424 ? -5.789 -44.938 6.043 1 73.31 424 LYS A N 1
ATOM 3257 C CA . LYS A 1 424 ? -5.836 -45.719 7.277 1 73.31 424 LYS A CA 1
ATOM 3258 C C . LYS A 1 424 ? -6.328 -47.156 7.012 1 73.31 424 LYS A C 1
ATOM 3260 O O . LYS A 1 424 ? -6.18 -48.031 7.863 1 73.31 424 LYS A O 1
ATOM 3265 N N . LEU A 1 425 ? -6.871 -47.438 5.781 1 60.31 425 LEU A N 1
ATOM 3266 C CA . LEU A 1 425 ? -7.293 -48.781 5.391 1 60.31 425 LEU A CA 1
ATOM 3267 C C . LEU A 1 425 ? -6.18 -49.5 4.637 1 60.31 425 LEU A C 1
ATOM 3269 O O . LEU A 1 425 ? -6.008 -50.719 4.785 1 60.31 425 LEU A O 1
ATOM 3273 N N . MET B 1 1 ? 21.891 46.344 -1.847 1 26.56 1 MET B N 1
ATOM 3274 C CA . MET B 1 1 ? 20.5 46.781 -1.787 1 26.56 1 MET B CA 1
ATOM 3275 C C . MET B 1 1 ? 19.578 45.625 -1.448 1 26.56 1 MET B C 1
ATOM 3277 O O . MET B 1 1 ? 19.578 44.594 -2.135 1 26.56 1 MET B O 1
ATOM 3281 N N . HIS B 1 2 ? 19.266 45.375 -0.246 1 39 2 HIS B N 1
ATOM 3282 C CA . HIS B 1 2 ? 18.438 44.25 0.171 1 39 2 HIS B CA 1
ATOM 3283 C C . HIS B 1 2 ? 17.109 44.25 -0.584 1 39 2 HIS B C 1
ATOM 3285 O O . HIS B 1 2 ? 16.344 45.219 -0.511 1 39 2 HIS B O 1
ATOM 3291 N N . VAL B 1 3 ? 17.016 43.625 -1.686 1 42.84 3 VAL B N 1
ATOM 3292 C CA . VAL B 1 3 ? 15.781 43.531 -2.459 1 42.84 3 VAL B CA 1
ATOM 3293 C C . VAL B 1 3 ? 14.656 43 -1.569 1 42.84 3 VAL B C 1
ATOM 3295 O O . VAL B 1 3 ? 14.766 41.906 -1.019 1 42.84 3 VAL B O 1
ATOM 3298 N N . THR B 1 4 ? 14.031 43.969 -1.068 1 57.81 4 THR B N 1
ATOM 3299 C CA . THR B 1 4 ? 12.898 43.531 -0.264 1 57.81 4 THR B CA 1
ATOM 3300 C C . THR B 1 4 ? 12.078 42.469 -1.012 1 57.81 4 THR B C 1
ATOM 3302 O O . THR B 1 4 ? 11.656 42.719 -2.148 1 57.81 4 THR B O 1
ATOM 3305 N N . PRO B 1 5 ? 12.055 41.219 -0.451 1 66.5 5 PRO B N 1
ATOM 3306 C CA . PRO B 1 5 ? 11.328 40.188 -1.166 1 66.5 5 PRO B CA 1
ATOM 3307 C C . PRO B 1 5 ? 9.906 40.594 -1.539 1 66.5 5 PRO B C 1
ATOM 3309 O O . PRO B 1 5 ? 9.234 41.281 -0.768 1 66.5 5 PRO B O 1
ATOM 3312 N N . GLU B 1 6 ? 9.555 40.438 -2.746 1 87.69 6 GLU B N 1
ATOM 3313 C CA . GLU B 1 6 ? 8.258 40.844 -3.295 1 87.69 6 GLU B CA 1
ATOM 3314 C C . GLU B 1 6 ? 7.121 40.031 -2.682 1 87.69 6 GLU B C 1
ATOM 3316 O O . GLU B 1 6 ? 7.234 38.812 -2.537 1 87.69 6 GLU B O 1
ATOM 3321 N N . TYR B 1 7 ? 6.262 40.594 -1.888 1 95.12 7 TYR B N 1
ATOM 3322 C CA . TYR B 1 7 ? 5.051 40 -1.329 1 95.12 7 TYR B CA 1
ATOM 3323 C C . TYR B 1 7 ? 3.811 40.531 -2.051 1 95.12 7 TYR B C 1
ATOM 3325 O O . TYR B 1 7 ? 3.879 41.5 -2.787 1 95.12 7 TYR B O 1
ATOM 3333 N N . THR B 1 8 ? 2.773 39.719 -2.035 1 96.69 8 THR B N 1
ATOM 3334 C CA . THR B 1 8 ? 1.448 40.219 -2.4 1 96.69 8 THR B CA 1
ATOM 3335 C C . THR B 1 8 ? 0.518 40.219 -1.189 1 96.69 8 THR B C 1
ATOM 3337 O O . THR B 1 8 ? 0.692 39.406 -0.267 1 96.69 8 THR B O 1
ATOM 3340 N N . HIS B 1 9 ? -0.333 41.219 -1.138 1 97.56 9 HIS B N 1
ATOM 3341 C CA . HIS B 1 9 ? -1.242 41.375 -0.01 1 97.56 9 HIS B CA 1
ATOM 3342 C C . HIS B 1 9 ? -2.658 41.688 -0.485 1 97.56 9 HIS B C 1
ATOM 3344 O O . HIS B 1 9 ? -2.848 42.438 -1.436 1 97.56 9 HIS B O 1
ATOM 3350 N N . PHE B 1 10 ? -3.617 41.062 0.08 1 98.06 10 PHE B N 1
ATOM 3351 C CA . PHE B 1 10 ? -5.023 41.344 -0.18 1 98.06 10 PHE B CA 1
ATOM 3352 C C . PHE B 1 10 ? -5.789 41.531 1.125 1 98.06 10 PHE B C 1
ATOM 3354 O O . PHE B 1 10 ? -5.727 40.688 2.016 1 98.06 10 PHE B O 1
ATOM 3361 N N . HIS B 1 11 ? -6.465 42.656 1.26 1 97.62 11 HIS B N 1
ATOM 3362 C CA . HIS B 1 11 ? -7.332 42.938 2.402 1 97.62 11 HIS B CA 1
ATOM 3363 C C . HIS B 1 11 ? -8.766 42.469 2.119 1 97.62 11 HIS B C 1
ATOM 3365 O O . HIS B 1 11 ? -9.383 42.938 1.151 1 97.62 11 HIS B O 1
ATOM 3371 N N . ASN B 1 12 ? -9.258 41.594 2.914 1 97.06 12 ASN B N 1
ATOM 3372 C CA . ASN B 1 12 ? -10.617 41.094 2.779 1 97.06 12 ASN B CA 1
ATOM 3373 C C . ASN B 1 12 ? -11.648 42.094 3.295 1 97.06 12 ASN B C 1
ATOM 3375 O O . ASN B 1 12 ? -12.023 42.062 4.469 1 97.06 12 ASN B O 1
ATOM 3379 N N . LYS B 1 13 ? -12.266 42.781 2.432 1 92.44 13 LYS B N 1
ATOM 3380 C CA . LYS B 1 13 ? -13.18 43.844 2.799 1 92.44 13 LYS B CA 1
ATOM 3381 C C . LYS B 1 13 ? -14.516 43.312 3.291 1 92.44 13 LYS B C 1
ATOM 3383 O O . LYS B 1 13 ? -15.273 44 3.963 1 92.44 13 LYS B O 1
ATOM 3388 N N . THR B 1 14 ? -14.75 42.094 3.029 1 92 14 THR B N 1
ATOM 3389 C CA . THR B 1 14 ? -16.047 41.531 3.373 1 92 14 THR B CA 1
ATOM 3390 C C . THR B 1 14 ? -15.945 40.688 4.645 1 92 14 THR B C 1
ATOM 3392 O O . THR B 1 14 ? -16.875 39.969 4.984 1 92 14 THR B O 1
ATOM 3395 N N . ARG B 1 15 ? -14.844 40.781 5.242 1 95.25 15 ARG B N 1
ATOM 3396 C CA . ARG B 1 15 ? -14.688 40 6.477 1 95.25 15 ARG B CA 1
ATOM 3397 C C . ARG B 1 15 ? -15.781 40.344 7.48 1 95.25 15 ARG B C 1
ATOM 3399 O O . ARG B 1 15 ? -16.156 41.531 7.613 1 95.25 15 ARG B O 1
ATOM 3406 N N . LEU B 1 16 ? -16.391 39.469 8.156 1 95.56 16 LEU B N 1
ATOM 3407 C CA . LEU B 1 16 ? -17.344 39.562 9.258 1 95.56 16 LEU B CA 1
ATOM 3408 C C . LEU B 1 16 ? -18.688 40.094 8.766 1 95.56 16 LEU B C 1
ATOM 3410 O O . LEU B 1 16 ? -19.547 40.469 9.57 1 95.56 16 LEU B O 1
ATOM 3414 N N . ASP B 1 17 ? -18.844 40.125 7.457 1 95.94 17 ASP B N 1
ATOM 3415 C CA . ASP B 1 17 ? -20.156 40.531 6.969 1 95.94 17 ASP B CA 1
ATOM 3416 C C . ASP B 1 17 ? -21.188 39.438 7.176 1 95.94 17 ASP B C 1
ATOM 3418 O O . ASP B 1 17 ? -20.844 38.281 7.398 1 95.94 17 ASP B O 1
ATOM 3422 N N . LYS B 1 18 ? -22.422 39.781 7.121 1 96.5 18 LYS B N 1
ATOM 3423 C CA . LYS B 1 18 ? -23.516 38.875 7.434 1 96.5 18 LYS B CA 1
ATOM 3424 C C . LYS B 1 18 ? -23.641 37.781 6.383 1 96.5 18 LYS B C 1
ATOM 3426 O O . LYS B 1 18 ? -23.984 36.625 6.703 1 96.5 18 LYS B O 1
ATOM 3431 N N . ALA B 1 19 ? -23.453 38.094 5.191 1 96 19 ALA B N 1
ATOM 3432 C CA . ALA B 1 19 ? -23.578 37.125 4.109 1 96 19 ALA B CA 1
ATOM 3433 C C . ALA B 1 19 ? -22.531 36 4.25 1 96 19 ALA B C 1
ATOM 3435 O O . ALA B 1 19 ? -22.859 34.844 4.098 1 96 19 ALA B O 1
ATOM 3436 N N . SER B 1 20 ? -21.281 36.406 4.48 1 95.81 20 SER B N 1
ATOM 3437 C CA . SER B 1 20 ? -20.219 35.438 4.672 1 95.81 20 SER B CA 1
ATOM 3438 C C . SER B 1 20 ? -20.438 34.594 5.934 1 95.81 20 SER B C 1
ATOM 3440 O O . SER B 1 20 ? -20.141 33.406 5.961 1 95.81 20 SER B O 1
ATOM 3442 N N . GLU B 1 21 ? -20.938 35.219 6.922 1 97.12 21 GLU B N 1
ATOM 3443 C CA . GLU B 1 21 ? -21.281 34.531 8.156 1 97.12 21 GLU B CA 1
ATOM 3444 C C . GLU B 1 21 ? -22.328 33.438 7.898 1 97.12 21 GLU B C 1
ATOM 3446 O O . GLU B 1 21 ? -22.203 32.312 8.391 1 97.12 21 GLU B O 1
ATOM 3451 N N . ALA B 1 22 ? -23.344 33.781 7.203 1 97.56 22 ALA B N 1
ATOM 3452 C CA . ALA B 1 22 ? -24.422 32.844 6.887 1 97.56 22 ALA B CA 1
ATOM 3453 C C . ALA B 1 22 ? -23.906 31.656 6.086 1 97.56 22 ALA B C 1
ATOM 3455 O O . ALA B 1 22 ? -24.328 30.516 6.297 1 97.56 22 ALA B O 1
ATOM 3456 N N . THR B 1 23 ? -23.031 31.953 5.176 1 96 23 THR B N 1
ATOM 3457 C CA . THR B 1 23 ? -22.453 30.922 4.336 1 96 23 THR B CA 1
ATOM 3458 C C . THR B 1 23 ? -21.609 29.953 5.168 1 96 23 THR B C 1
ATOM 3460 O O . THR B 1 23 ? -21.547 28.766 4.887 1 96 23 THR B O 1
ATOM 3463 N N . ALA B 1 24 ? -20.953 30.453 6.219 1 97.44 24 ALA B N 1
ATOM 3464 C CA . ALA B 1 24 ? -20.047 29.672 7.051 1 97.44 24 ALA B CA 1
ATOM 3465 C C . ALA B 1 24 ? -20.797 28.984 8.188 1 97.44 24 ALA B C 1
ATOM 3467 O O . ALA B 1 24 ? -20.266 28.078 8.828 1 97.44 24 ALA B O 1
ATOM 3468 N N . ALA B 1 25 ? -22.031 29.266 8.398 1 97.69 25 ALA B N 1
ATOM 3469 C CA . ALA B 1 25 ? -22.766 28.938 9.617 1 97.69 25 ALA B CA 1
ATOM 3470 C C . ALA B 1 25 ? -22.828 27.422 9.828 1 97.69 25 ALA B C 1
ATOM 3472 O O . ALA B 1 25 ? -22.656 26.938 10.945 1 97.69 25 ALA B O 1
ATOM 3473 N N . VAL B 1 26 ? -23.125 26.688 8.789 1 97.56 26 VAL B N 1
ATOM 3474 C CA . VAL B 1 26 ? -23.281 25.234 8.906 1 97.56 26 VAL B CA 1
ATOM 3475 C C . VAL B 1 26 ? -21.938 24.609 9.258 1 97.56 26 VAL B C 1
ATOM 3477 O O . VAL B 1 26 ? -21.875 23.672 10.07 1 97.56 26 VAL B O 1
ATOM 3480 N N . CYS B 1 27 ? -20.844 25.062 8.617 1 97.31 27 CYS B N 1
ATOM 3481 C CA . CYS B 1 27 ? -19.516 24.562 8.938 1 97.31 27 CYS B CA 1
ATOM 3482 C C . CYS B 1 27 ? -19.172 24.828 10.398 1 97.31 27 CYS B C 1
ATOM 3484 O O . CYS B 1 27 ? -18.641 23.969 11.086 1 97.31 27 CYS B O 1
ATOM 3486 N N . VAL B 1 28 ? -19.516 26.047 10.859 1 96.88 28 VAL B N 1
ATOM 3487 C CA . VAL B 1 28 ? -19.219 26.469 12.227 1 96.88 28 VAL B CA 1
ATOM 3488 C C . VAL B 1 28 ? -20 25.594 13.203 1 96.88 28 VAL B C 1
ATOM 3490 O O . VAL B 1 28 ? -19.453 25.156 14.227 1 96.88 28 VAL B O 1
ATOM 3493 N N . GLN B 1 29 ? -21.219 25.297 12.891 1 96.69 29 GLN B N 1
ATOM 3494 C CA . GLN B 1 29 ? -22.047 24.438 13.734 1 96.69 29 GLN B CA 1
ATOM 3495 C C . GLN B 1 29 ? -21.484 23.016 13.797 1 96.69 29 GLN B C 1
ATOM 3497 O O . GLN B 1 29 ? -21.422 22.422 14.875 1 96.69 29 GLN B O 1
ATOM 3502 N N . ASN B 1 30 ? -21.109 22.516 12.68 1 96.5 30 ASN B N 1
ATOM 3503 C CA . ASN B 1 30 ? -20.609 21.156 12.602 1 96.5 30 ASN B CA 1
ATOM 3504 C C . ASN B 1 30 ? -19.281 21.016 13.344 1 96.5 30 ASN B C 1
ATOM 3506 O O . ASN B 1 30 ? -18.906 19.906 13.758 1 96.5 30 ASN B O 1
ATOM 3510 N N . LEU B 1 31 ? -18.5 22.109 13.531 1 95.94 31 LEU B N 1
ATOM 3511 C CA . LEU B 1 31 ? -17.219 22.094 14.219 1 95.94 31 LEU B CA 1
ATOM 3512 C C . LEU B 1 31 ? -17.359 22.547 15.664 1 95.94 31 LEU B C 1
ATOM 3514 O O . LEU B 1 31 ? -16.375 22.844 16.328 1 95.94 31 LEU B O 1
ATOM 3518 N N . SER B 1 32 ? -18.562 22.547 16.234 1 92.31 32 SER B N 1
ATOM 3519 C CA . SER B 1 32 ? -18.828 23.156 17.547 1 92.31 32 SER B CA 1
ATOM 3520 C C . SER B 1 32 ? -18.531 22.172 18.672 1 92.31 32 SER B C 1
ATOM 3522 O O . SER B 1 32 ? -18.375 22.578 19.828 1 92.31 32 SER B O 1
ATOM 3524 N N . ARG B 1 33 ? -18.359 20.906 18.359 1 90.5 33 ARG B N 1
ATOM 3525 C CA . ARG B 1 33 ? -18.234 19.906 19.406 1 90.5 33 ARG B CA 1
ATOM 3526 C C . ARG B 1 33 ? -16.797 19.391 19.484 1 90.5 33 ARG B C 1
ATOM 3528 O O . ARG B 1 33 ? -16.562 18.188 19.484 1 90.5 33 ARG B O 1
ATOM 3535 N N . TRP B 1 34 ? -15.883 20.406 19.656 1 96.25 34 TRP B N 1
ATOM 3536 C CA . TRP B 1 34 ? -14.484 19.984 19.656 1 96.25 34 TRP B CA 1
ATOM 3537 C C . TRP B 1 34 ? -14.039 19.594 21.062 1 96.25 34 TRP B C 1
ATOM 3539 O O . TRP B 1 34 ? -12.984 18.984 21.234 1 96.25 34 TRP B O 1
ATOM 3549 N N . ALA B 1 35 ? -14.867 19.812 22.156 1 96.56 35 ALA B N 1
ATOM 3550 C CA . ALA B 1 35 ? -14.5 19.516 23.531 1 96.56 35 ALA B CA 1
ATOM 3551 C C . ALA B 1 35 ? -14.203 18.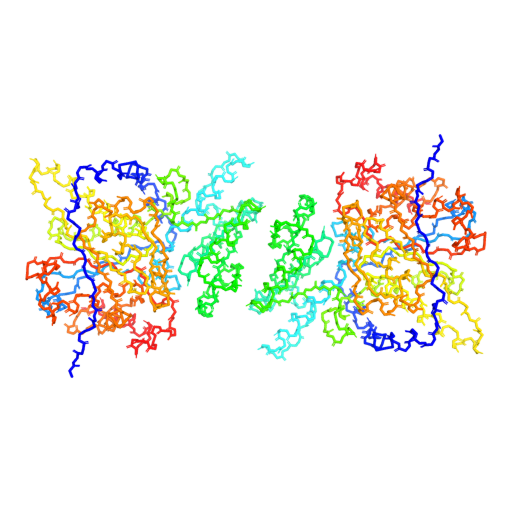031 23.719 1 96.56 35 ALA B C 1
ATOM 3553 O O . ALA B 1 35 ? -13.32 17.656 24.484 1 96.56 35 ALA B O 1
ATOM 3554 N N . GLU B 1 36 ? -14.969 17.234 23.047 1 96.38 36 GLU B N 1
ATOM 3555 C CA . GLU B 1 36 ? -14.789 15.797 23.156 1 96.38 36 GLU B CA 1
ATOM 3556 C C . GLU B 1 36 ? -13.406 15.375 22.656 1 96.38 36 GLU B C 1
ATOM 3558 O O . GLU B 1 36 ? -12.75 14.531 23.281 1 96.38 36 GLU B O 1
ATOM 3563 N N . ALA B 1 37 ? -12.984 15.93 21.562 1 97.94 37 ALA B N 1
ATOM 3564 C CA . ALA B 1 37 ? -11.672 15.609 21 1 97.94 37 ALA B CA 1
ATOM 3565 C C . ALA B 1 37 ? -10.555 16.047 21.938 1 97.94 37 ALA B C 1
ATOM 3567 O O . ALA B 1 37 ? -9.586 15.305 22.141 1 97.94 37 ALA B O 1
ATOM 3568 N N . ILE B 1 38 ? -10.719 17.188 22.531 1 98.25 38 ILE B N 1
ATOM 3569 C CA . ILE B 1 38 ? -9.719 17.734 23.438 1 98.25 38 ILE B CA 1
ATOM 3570 C C . ILE B 1 38 ? -9.602 16.844 24.672 1 98.25 38 ILE B C 1
ATOM 3572 O O . ILE B 1 38 ? -8.5 16.484 25.094 1 98.25 38 ILE B O 1
ATOM 3576 N N . GLU B 1 39 ? -10.742 16.5 25.219 1 98 39 GLU B N 1
ATOM 3577 C CA . GLU B 1 39 ? -10.766 15.648 26.406 1 98 39 GLU B CA 1
ATOM 3578 C C . GLU B 1 39 ? -10.094 14.305 26.125 1 98 39 GLU B C 1
ATOM 3580 O O . GLU B 1 39 ? -9.32 13.812 26.953 1 98 39 GLU B O 1
ATOM 3585 N N . GLU B 1 40 ? -10.367 13.758 25.031 1 98.25 40 GLU B N 1
ATOM 3586 C CA . GLU B 1 40 ? -9.781 12.469 24.656 1 98.25 40 GLU B CA 1
ATOM 3587 C C . GLU B 1 40 ? -8.266 12.586 24.484 1 98.25 40 GLU B C 1
ATOM 3589 O O . GLU B 1 40 ? -7.516 11.773 25.031 1 98.25 40 GLU B O 1
ATOM 3594 N N . ILE B 1 41 ? -7.789 13.539 23.781 1 98.38 41 ILE B N 1
ATOM 3595 C CA . ILE B 1 41 ? -6.371 13.68 23.469 1 98.38 41 ILE B CA 1
ATOM 3596 C C . ILE B 1 41 ? -5.59 13.969 24.75 1 98.38 41 ILE B C 1
ATOM 3598 O O . ILE B 1 41 ? -4.465 13.492 24.922 1 98.38 41 ILE B O 1
ATOM 3602 N N . HIS B 1 42 ? -6.227 14.617 25.703 1 98 42 HIS B N 1
ATOM 3603 C CA . HIS B 1 42 ? -5.602 14.906 26.984 1 98 42 HIS B CA 1
ATOM 3604 C C . HIS B 1 42 ? -5.285 13.617 27.75 1 98 42 HIS B C 1
ATOM 3606 O O . HIS B 1 42 ? -4.422 13.609 28.625 1 98 42 HIS B O 1
ATOM 3612 N N . THR B 1 43 ? -5.977 12.562 27.359 1 97.75 43 THR B N 1
ATOM 3613 C CA . THR B 1 43 ? -5.762 11.305 28.078 1 97.75 43 THR B CA 1
ATOM 3614 C C . THR B 1 43 ? -4.586 10.539 27.469 1 97.75 43 THR B C 1
ATOM 3616 O O . THR B 1 43 ? -4.113 9.562 28.047 1 97.75 43 THR B O 1
ATOM 3619 N N . TRP B 1 44 ? -4.113 10.961 26.328 1 98.06 44 TRP B N 1
ATOM 3620 C CA . TRP B 1 44 ? -3.057 10.219 25.641 1 98.06 44 TRP B CA 1
ATOM 3621 C C . TRP B 1 44 ? -1.73 10.352 26.391 1 98.06 44 TRP B C 1
ATOM 3623 O O . TRP B 1 44 ? -1.402 11.43 26.891 1 98.06 44 TRP B O 1
ATOM 3633 N N . PRO B 1 45 ? -0.939 9.281 26.438 1 97.25 45 PRO B N 1
ATOM 3634 C CA . PRO B 1 45 ? 0.294 9.305 27.234 1 97.25 45 PRO B CA 1
ATOM 3635 C C . PRO B 1 45 ? 1.311 10.32 26.703 1 97.25 45 PRO B C 1
ATOM 3637 O O . PRO B 1 45 ? 2.123 10.836 27.484 1 97.25 45 PRO B O 1
ATOM 3640 N N . GLU B 1 46 ? 1.222 10.672 25.438 1 96 46 GLU B N 1
ATOM 3641 C CA . GLU B 1 46 ? 2.189 11.57 24.812 1 96 46 GLU B CA 1
ATOM 3642 C C . GLU B 1 46 ? 1.803 13.031 25.047 1 96 46 GLU B C 1
ATOM 3644 O O . GLU B 1 46 ? 2.609 13.938 24.812 1 96 46 GLU B O 1
ATOM 3649 N N . TYR B 1 47 ? 0.669 13.258 25.562 1 97.31 47 TYR B N 1
ATOM 3650 C CA . TYR B 1 47 ? 0.151 14.625 25.562 1 97.31 47 TYR B CA 1
ATOM 3651 C C . TYR B 1 47 ? 0.868 15.469 26.609 1 97.31 47 TYR B C 1
ATOM 3653 O O . TYR B 1 47 ? 0.962 15.078 27.781 1 97.31 47 TYR B O 1
ATOM 3661 N N . GLN B 1 48 ? 1.346 16.562 26.25 1 96.88 48 GLN B N 1
ATOM 3662 C CA . GLN B 1 48 ? 1.821 17.703 27.031 1 96.88 48 GLN B CA 1
ATOM 3663 C C . GLN B 1 48 ? 1.468 19.016 26.344 1 96.88 48 GLN B C 1
ATOM 3665 O O . GLN B 1 48 ? 1.655 19.172 25.141 1 96.88 48 GLN B O 1
ATOM 3670 N N . PRO B 1 49 ? 0.885 19.922 27.125 1 97.12 49 PRO B N 1
ATOM 3671 C CA . PRO B 1 49 ? 0.631 21.219 26.484 1 97.12 49 PRO B CA 1
ATOM 3672 C C . PRO B 1 49 ? 1.889 21.828 25.875 1 97.12 49 PRO B C 1
ATOM 3674 O O . PRO B 1 49 ? 2.969 21.75 26.469 1 97.12 49 PRO B O 1
ATOM 3677 N N . GLN B 1 50 ? 1.78 22.344 24.719 1 98.12 50 GLN B N 1
ATOM 3678 C CA . GLN B 1 50 ? 2.91 23.016 24.078 1 98.12 50 GLN B CA 1
ATOM 3679 C C . GLN B 1 50 ? 2.939 24.5 24.422 1 98.12 50 GLN B C 1
ATOM 3681 O O . GLN B 1 50 ? 1.893 25.109 24.641 1 98.12 50 GLN B O 1
ATOM 3686 N N . PRO B 1 51 ? 4.031 25.078 24.406 1 97.56 51 PRO B N 1
ATOM 3687 C CA . PRO B 1 51 ? 4.168 26.422 24.984 1 97.56 51 PRO B CA 1
ATOM 3688 C C . PRO B 1 51 ? 3.754 27.516 24 1 97.56 51 PRO B C 1
ATOM 3690 O O . PRO B 1 51 ? 3.797 27.312 22.781 1 97.56 51 PRO B O 1
ATOM 3693 N N . LEU B 1 52 ? 3.301 28.625 24.531 1 98.5 52 LEU B N 1
ATOM 3694 C CA . LEU B 1 52 ? 3.248 29.938 23.906 1 98.5 52 LEU B CA 1
ATOM 3695 C C . LEU B 1 52 ? 4.367 30.828 24.422 1 98.5 52 LEU B C 1
ATOM 3697 O O . LEU B 1 52 ? 4.324 31.266 25.578 1 98.5 52 LEU B O 1
ATOM 3701 N N . HIS B 1 53 ? 5.316 31.156 23.625 1 97.75 53 HIS B N 1
ATOM 3702 C CA . HIS B 1 53 ? 6.449 31.969 24.062 1 97.75 53 HIS B CA 1
ATOM 3703 C C . HIS B 1 53 ? 6.176 33.469 23.859 1 97.75 53 HIS B C 1
ATOM 3705 O O . HIS B 1 53 ? 5.59 33.844 22.844 1 97.75 53 HIS B O 1
ATOM 3711 N N . SER B 1 54 ? 6.551 34.25 24.812 1 97.12 54 SER B N 1
ATOM 3712 C CA . SER B 1 54 ? 6.684 35.688 24.594 1 97.12 54 SER B CA 1
ATOM 3713 C C . SER B 1 54 ? 8.055 36.031 24.031 1 97.12 54 SER B C 1
ATOM 3715 O O . SER B 1 54 ? 9.07 35.469 24.438 1 97.12 54 SER B O 1
ATOM 3717 N N . LEU B 1 55 ? 8.055 36.875 23.047 1 97.12 55 LEU B N 1
ATOM 3718 C CA . LEU B 1 55 ? 9.297 37.312 22.422 1 97.12 55 LEU B CA 1
ATOM 3719 C C . LEU B 1 55 ? 9.445 38.844 22.531 1 97.12 55 LEU B C 1
ATOM 3721 O O . LEU B 1 55 ? 9.344 39.562 21.531 1 97.12 55 LEU B O 1
ATOM 3725 N N . PRO B 1 56 ? 9.812 39.281 23.688 1 96.75 56 PRO B N 1
ATOM 3726 C CA . PRO B 1 56 ? 9.812 40.719 23.938 1 96.75 56 PRO B CA 1
ATOM 3727 C C . PRO B 1 56 ? 10.891 41.469 23.141 1 96.75 56 PRO B C 1
ATOM 3729 O O . PRO B 1 56 ? 10.695 42.625 22.734 1 96.75 56 PRO B O 1
ATOM 3732 N N . GLN B 1 57 ? 11.992 40.906 22.906 1 95.94 57 GLN B N 1
ATOM 3733 C CA . GLN B 1 57 ? 13.055 41.562 22.156 1 95.94 57 GLN B CA 1
ATOM 3734 C C . GLN B 1 57 ? 12.695 41.719 20.688 1 95.94 57 GLN B C 1
ATOM 3736 O O . GLN B 1 57 ? 12.969 42.75 20.078 1 95.94 57 GLN B O 1
ATOM 3741 N N . GLN B 1 58 ? 12.141 40.656 20.172 1 96.12 58 GLN B N 1
ATOM 3742 C CA . GLN B 1 58 ? 11.656 40.75 18.812 1 96.12 58 GLN B CA 1
ATOM 3743 C C . GLN B 1 58 ? 10.594 41.844 18.672 1 96.12 58 GLN B C 1
ATOM 3745 O O . GLN B 1 58 ? 10.594 42.625 17.719 1 96.12 58 GLN B O 1
ATOM 3750 N N . ALA B 1 59 ? 9.648 41.844 19.625 1 97 59 ALA B N 1
ATOM 3751 C CA . ALA B 1 59 ? 8.602 42.844 19.609 1 97 59 ALA B CA 1
ATOM 3752 C C . ALA B 1 59 ? 9.195 44.25 19.609 1 97 59 ALA B C 1
ATOM 3754 O O . ALA B 1 59 ? 8.797 45.094 18.797 1 97 59 ALA B O 1
ATOM 3755 N N . LYS B 1 60 ? 10.141 44.469 20.438 1 96.19 60 LYS B N 1
ATOM 3756 C CA . LYS B 1 60 ? 10.797 45.75 20.547 1 96.19 60 LYS B CA 1
ATOM 3757 C C . LYS B 1 60 ? 11.5 46.125 19.25 1 96.19 60 LYS B C 1
ATOM 3759 O O . LYS B 1 60 ? 11.336 47.25 18.75 1 96.19 60 LYS B O 1
ATOM 3764 N N . GLN B 1 61 ? 12.219 45.219 18.734 1 94.81 61 GLN B N 1
ATOM 3765 C CA . GLN B 1 61 ? 13 45.469 17.531 1 94.81 61 GLN B CA 1
ATOM 3766 C C . GLN B 1 61 ? 12.102 45.75 16.328 1 94.81 61 GLN B C 1
ATOM 3768 O O . GLN B 1 61 ? 12.492 46.438 15.391 1 94.81 61 GLN B O 1
ATOM 3773 N N . ARG B 1 62 ? 10.906 45.219 16.375 1 95.38 62 ARG B N 1
ATOM 3774 C CA . ARG B 1 62 ? 10 45.312 15.234 1 95.38 62 ARG B CA 1
ATOM 3775 C C . ARG B 1 62 ? 8.953 46.406 15.477 1 95.38 62 ARG B C 1
ATOM 3777 O O . ARG B 1 62 ? 8.039 46.562 14.664 1 95.38 62 ARG B O 1
ATOM 3784 N N . ASP B 1 63 ? 9.039 47.062 16.531 1 95.69 63 ASP B N 1
ATOM 3785 C CA . ASP B 1 63 ? 8.156 48.188 16.891 1 95.69 63 ASP B CA 1
ATOM 3786 C C . ASP B 1 63 ? 6.707 47.719 17 1 95.69 63 ASP B C 1
ATOM 3788 O O . ASP B 1 63 ? 5.809 48.312 16.422 1 95.69 63 ASP B O 1
ATOM 3792 N N . ILE B 1 64 ? 6.516 46.625 17.609 1 96.38 64 ILE B N 1
ATOM 3793 C CA . ILE B 1 64 ? 5.188 46.156 17.969 1 96.38 64 ILE B CA 1
ATOM 3794 C C . ILE B 1 64 ? 5.102 45.938 19.484 1 96.38 64 ILE B C 1
ATOM 3796 O O . ILE B 1 64 ? 6.121 45.938 20.172 1 96.38 64 ILE B O 1
ATOM 3800 N N . GLY B 1 65 ? 3.918 45.938 20.031 1 97.75 65 GLY B N 1
ATOM 3801 C CA . GLY B 1 65 ? 3.723 45.906 21.484 1 97.75 65 GLY B CA 1
ATOM 3802 C C . GLY B 1 65 ? 4.145 44.594 22.109 1 97.75 65 GLY B C 1
ATOM 3803 O O . GLY B 1 65 ? 4.969 44.562 23.016 1 97.75 65 GLY B O 1
ATOM 3804 N N . LYS B 1 66 ? 3.57 43.531 21.703 1 98.31 66 LYS B N 1
ATOM 3805 C CA . LYS B 1 66 ? 3.889 42.188 22.156 1 98.31 66 LYS B CA 1
ATOM 3806 C C . LYS B 1 66 ? 3.893 41.188 21 1 98.31 66 LYS B C 1
ATOM 3808 O O . LYS B 1 66 ? 3.115 41.312 20.062 1 98.31 66 LYS B O 1
ATOM 3813 N N . LEU B 1 67 ? 4.773 40.25 21.125 1 98.12 67 LEU B N 1
ATOM 3814 C CA . LEU B 1 67 ? 4.855 39.156 20.156 1 98.12 67 LEU B CA 1
ATOM 3815 C C . LEU B 1 67 ? 4.863 37.812 20.859 1 98.12 67 LEU B C 1
ATOM 3817 O O . LEU B 1 67 ? 5.734 37.531 21.688 1 98.12 67 LEU B O 1
ATOM 3821 N N . PHE B 1 68 ? 3.832 37.031 20.594 1 98.69 68 PHE B N 1
ATOM 3822 C CA . PHE B 1 68 ? 3.723 35.656 21.109 1 98.69 68 PHE B CA 1
ATOM 3823 C C . PHE B 1 68 ? 3.906 34.656 20 1 98.69 68 PHE B C 1
ATOM 3825 O O . PHE B 1 68 ? 3.523 34.875 18.859 1 98.69 68 PHE B O 1
ATOM 3832 N N . PHE B 1 69 ? 4.52 33.531 20.328 1 98.62 69 PHE B N 1
ATOM 3833 C CA . PHE B 1 69 ? 4.777 32.469 19.359 1 98.62 69 PHE B CA 1
ATOM 3834 C C . PHE B 1 69 ? 4.332 31.109 19.906 1 98.62 69 PHE B C 1
ATOM 3836 O O . PHE B 1 69 ? 4.891 30.625 20.891 1 98.62 69 PHE B O 1
ATOM 3843 N N . LYS B 1 70 ? 3.271 30.531 19.312 1 98.88 70 LYS B N 1
ATOM 3844 C CA . LYS B 1 70 ? 2.844 29.188 19.672 1 98.88 70 LYS B CA 1
ATOM 3845 C C . LYS B 1 70 ? 3.795 28.141 19.109 1 98.88 70 LYS B C 1
ATOM 3847 O O . LYS B 1 70 ? 3.936 28.016 17.891 1 98.88 70 LYS B O 1
ATOM 3852 N N . ASP B 1 71 ? 4.402 27.375 19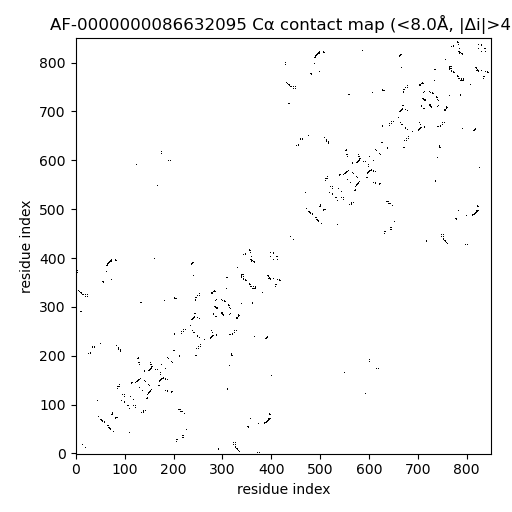.922 1 98.62 71 ASP B N 1
ATOM 3853 C CA . ASP B 1 71 ? 5.492 26.484 19.562 1 98.62 71 ASP B CA 1
ATOM 3854 C C . ASP B 1 71 ? 5.02 25.031 19.562 1 98.62 71 ASP B C 1
ATOM 3856 O O . ASP B 1 71 ? 4.887 24.406 20.609 1 98.62 71 ASP B O 1
ATOM 3860 N N . GLU B 1 72 ? 4.844 24.438 18.359 1 98.38 72 GLU B N 1
ATOM 3861 C CA . GLU B 1 72 ? 4.41 23.062 18.219 1 98.38 72 GLU B CA 1
ATOM 3862 C C . GLU B 1 72 ? 5.582 22.141 17.875 1 98.38 72 GLU B C 1
ATOM 3864 O O . GLU B 1 72 ? 5.387 21 17.484 1 98.38 72 GLU B O 1
ATOM 3869 N N . SER B 1 73 ? 6.828 22.594 18.047 1 98.12 73 SER B N 1
ATOM 3870 C CA . SER B 1 73 ? 8.016 21.922 17.531 1 98.12 73 SER B CA 1
ATOM 3871 C C . SER B 1 73 ? 8.273 20.609 18.281 1 98.12 73 SER B C 1
ATOM 3873 O O . SER B 1 73 ? 9.023 19.75 17.812 1 98.12 73 SER B O 1
ATOM 3875 N N . LYS B 1 74 ? 7.574 20.438 19.422 1 97.06 74 LYS B N 1
ATOM 3876 C CA . LYS B 1 74 ? 7.801 19.219 20.219 1 97.06 74 LYS B CA 1
ATOM 3877 C C . LYS B 1 74 ? 6.492 18.469 20.453 1 97.06 74 LYS B C 1
ATOM 3879 O O . LYS B 1 74 ? 6.398 17.656 21.375 1 97.06 74 LYS B O 1
ATOM 3884 N N . ARG B 1 75 ? 5.418 18.75 19.688 1 97.88 75 ARG B N 1
ATOM 3885 C CA . ARG B 1 75 ? 4.137 18.047 19.812 1 97.88 75 ARG B CA 1
ATOM 3886 C C . ARG B 1 75 ? 4.309 16.547 19.641 1 97.88 75 ARG B C 1
ATOM 3888 O O . ARG B 1 75 ? 4.719 16.078 18.578 1 97.88 75 ARG B O 1
ATOM 3895 N N . PHE B 1 76 ? 3.992 15.766 20.688 1 96.81 76 PHE B N 1
ATOM 3896 C CA . PHE B 1 76 ? 4.102 14.312 20.766 1 96.81 76 PHE B CA 1
ATOM 3897 C C . PHE B 1 76 ? 5.52 13.852 20.438 1 96.81 76 PHE B C 1
ATOM 3899 O O . PHE B 1 76 ? 5.715 12.797 19.844 1 96.81 76 PHE B O 1
ATOM 3906 N N . GLY B 1 77 ? 6.512 14.742 20.797 1 94.62 77 GLY B N 1
ATOM 3907 C CA . GLY B 1 77 ? 7.922 14.445 20.594 1 94.62 77 GLY B CA 1
ATOM 3908 C C . GLY B 1 77 ? 8.508 15.164 19.391 1 94.62 77 GLY B C 1
ATOM 3909 O O . GLY B 1 77 ? 7.785 15.5 18.453 1 94.62 77 GLY B O 1
ATOM 3910 N N . THR B 1 78 ? 9.828 15.25 19.297 1 93.38 78 THR B N 1
ATOM 3911 C CA . THR B 1 78 ? 10.508 16 18.25 1 93.38 78 THR B CA 1
ATOM 3912 C C . THR B 1 78 ? 10.484 15.227 16.938 1 93.38 78 THR B C 1
ATOM 3914 O O . THR B 1 78 ? 10.664 15.812 15.867 1 93.38 78 THR B O 1
ATOM 3917 N N . SER B 1 79 ? 10.234 13.914 17.047 1 91.75 79 SER B N 1
ATOM 3918 C CA . SER B 1 79 ? 10.188 13.109 15.828 1 91.75 79 SER B CA 1
ATOM 3919 C C . SER B 1 79 ? 8.922 13.398 15.023 1 91.75 79 SER B C 1
ATOM 3921 O O . SER B 1 79 ? 8.945 13.359 13.789 1 91.75 79 SER B O 1
ATOM 3923 N N . LEU B 1 80 ? 7.785 13.633 15.703 1 94.81 80 LEU B N 1
ATOM 3924 C CA . LEU B 1 80 ? 6.578 14.094 15.023 1 94.81 80 LEU B CA 1
ATOM 3925 C C . LEU B 1 80 ? 6.59 15.609 14.859 1 94.81 80 LEU B C 1
ATOM 3927 O O . LEU B 1 80 ? 6.621 16.125 13.742 1 94.81 80 LEU B O 1
ATOM 3931 N N . GLY B 1 81 ? 6.684 16.312 15.961 1 95.44 81 GLY B N 1
ATOM 3932 C CA . GLY B 1 81 ? 6.996 17.734 16.047 1 95.44 81 GLY B CA 1
ATOM 3933 C C . GLY B 1 81 ? 6.102 18.578 15.164 1 95.44 81 GLY B C 1
ATOM 3934 O O . GLY B 1 81 ? 6.582 19.484 14.469 1 95.44 81 GLY B O 1
ATOM 3935 N N . SER B 1 82 ? 4.844 18.297 15.047 1 96.44 82 SER B N 1
ATOM 3936 C CA . SER B 1 82 ? 3.889 19.062 14.266 1 96.44 82 SER B CA 1
ATOM 3937 C C . SER B 1 82 ? 2.475 18.922 14.82 1 96.44 82 SER B C 1
ATOM 3939 O O . SER B 1 82 ? 2.121 17.875 15.367 1 96.44 82 SER B O 1
ATOM 3941 N N . PHE B 1 83 ? 1.674 19.906 14.602 1 97.5 83 PHE B N 1
ATOM 3942 C CA . PHE B 1 83 ? 0.283 19.891 15.039 1 97.5 83 PHE B CA 1
ATOM 3943 C C . PHE B 1 83 ? -0.481 18.766 14.375 1 97.5 83 PHE B C 1
ATOM 3945 O O . PHE B 1 83 ? -1.517 18.312 14.875 1 97.5 83 PHE B O 1
ATOM 3952 N N . LYS B 1 84 ? 0.023 18.234 13.297 1 96.31 84 LYS B N 1
ATOM 3953 C CA . LYS B 1 84 ? -0.69 17.203 12.547 1 96.31 84 LYS B CA 1
ATOM 3954 C C . LYS B 1 84 ? -0.664 15.867 13.273 1 96.31 84 LYS B C 1
ATOM 3956 O O . LYS B 1 84 ? -1.383 14.938 12.906 1 96.31 84 LYS B O 1
ATOM 3961 N N . ALA B 1 85 ? 0.076 15.781 14.312 1 96.69 85 ALA B N 1
ATOM 3962 C CA . ALA B 1 85 ? 0.094 14.586 15.164 1 96.69 85 ALA B CA 1
ATOM 3963 C C . ALA B 1 85 ? -1.172 14.5 16.016 1 96.69 85 ALA B C 1
ATOM 3965 O O . ALA B 1 85 ? -1.388 13.508 16.719 1 96.69 85 ALA B O 1
ATOM 3966 N N . LEU B 1 86 ? -2.053 15.508 15.883 1 98.31 86 LEU B N 1
ATOM 3967 C CA . LEU B 1 86 ? -3.295 15.523 16.641 1 98.31 86 LEU B CA 1
ATOM 3968 C C . LEU B 1 86 ? -4.453 14.977 15.82 1 98.31 86 LEU B C 1
ATOM 3970 O O . LEU B 1 86 ? -5.098 14 16.203 1 98.31 86 LEU B O 1
ATOM 3974 N N . GLY B 1 87 ? -4.656 15.539 14.641 1 97.94 87 GLY B N 1
ATOM 3975 C CA . GLY B 1 87 ? -5.844 15.32 13.828 1 97.94 87 GLY B CA 1
ATOM 3976 C C . GLY B 1 87 ? -5.98 13.898 13.336 1 97.94 87 GLY B C 1
ATOM 3977 O O . GLY B 1 87 ? -6.969 13.219 13.641 1 97.94 87 GLY B O 1
ATOM 3978 N N . ALA B 1 88 ? -4.98 13.43 12.617 1 97.94 88 ALA B N 1
ATOM 3979 C CA . ALA B 1 88 ? -5.055 12.117 11.977 1 97.94 88 ALA B CA 1
ATOM 3980 C C . ALA B 1 88 ? -5.141 11 13.016 1 97.94 88 ALA B C 1
ATOM 3982 O O . ALA B 1 88 ? -5.988 10.109 12.914 1 97.94 88 ALA B O 1
ATOM 3983 N N . PRO B 1 89 ? -4.332 11.031 14.078 1 98.44 89 PRO B N 1
ATOM 3984 C CA . PRO B 1 89 ? -4.457 9.984 15.086 1 98.44 89 PRO B CA 1
ATOM 3985 C C . PRO B 1 89 ? -5.832 9.961 15.75 1 98.44 89 PRO B C 1
ATOM 3987 O O . PRO B 1 89 ? -6.379 8.891 16.016 1 98.44 89 PRO B O 1
ATOM 3990 N N . TYR B 1 90 ? -6.395 11.125 16.047 1 98.44 90 TYR B N 1
ATOM 3991 C CA . TYR B 1 90 ? -7.73 11.148 16.641 1 98.44 90 TYR B CA 1
ATOM 3992 C C . TYR B 1 90 ? -8.758 10.562 15.68 1 98.44 90 TYR B C 1
ATOM 3994 O O . TYR B 1 90 ? -9.648 9.812 16.109 1 98.44 90 TYR B O 1
ATOM 4002 N N . ALA B 1 91 ? -8.672 10.93 14.422 1 98.38 91 ALA B N 1
ATOM 4003 C CA . ALA B 1 91 ? -9.57 10.352 13.422 1 98.38 91 ALA B CA 1
ATOM 4004 C C . ALA B 1 91 ? -9.43 8.828 13.375 1 98.38 91 ALA B C 1
ATOM 4006 O O . ALA B 1 91 ? -10.43 8.109 13.266 1 98.38 91 ALA B O 1
ATOM 4007 N N . VAL B 1 92 ? -8.195 8.312 13.43 1 98.75 92 VAL B N 1
ATOM 4008 C CA . VAL B 1 92 ? -7.945 6.871 13.422 1 98.75 92 VAL B CA 1
ATOM 4009 C C . VAL B 1 92 ? -8.602 6.227 14.633 1 98.75 92 VAL B C 1
ATOM 4011 O O . VAL B 1 92 ? -9.242 5.18 14.516 1 98.75 92 VAL B O 1
ATOM 4014 N N . PHE B 1 93 ? -8.453 6.863 15.844 1 98.56 93 PHE B N 1
ATOM 4015 C CA . PHE B 1 93 ? -9.094 6.371 17.047 1 98.56 93 PHE B CA 1
ATOM 4016 C C . PHE B 1 93 ? -10.602 6.23 16.844 1 98.56 93 PHE B C 1
ATOM 4018 O O . PHE B 1 93 ? -11.172 5.176 17.125 1 98.56 93 PHE B O 1
ATOM 4025 N N . LYS B 1 94 ? -11.203 7.277 16.312 1 98.19 94 LYS B N 1
ATOM 4026 C CA . LYS B 1 94 ? -12.648 7.277 16.109 1 98.19 94 LYS B CA 1
ATOM 4027 C C . LYS B 1 94 ? -13.062 6.203 15.102 1 98.19 94 LYS B C 1
ATOM 4029 O O . LYS B 1 94 ? -14.062 5.512 15.305 1 98.19 94 LYS B O 1
ATOM 4034 N N . ILE B 1 95 ? -12.312 6.047 14.016 1 98.44 95 ILE B N 1
ATOM 4035 C CA . ILE B 1 95 ? -12.586 5.051 12.977 1 98.44 95 ILE B CA 1
ATOM 4036 C C . ILE B 1 95 ? -12.547 3.652 13.586 1 98.44 95 ILE B C 1
ATOM 4038 O O . ILE B 1 95 ? -13.469 2.857 13.383 1 98.44 95 ILE B O 1
ATOM 4042 N N . LEU B 1 96 ? -11.5 3.371 14.328 1 98.56 96 LEU B N 1
ATOM 4043 C CA . LEU B 1 96 ? -11.297 2.033 14.867 1 98.56 96 LEU B CA 1
ATOM 4044 C C . LEU B 1 96 ? -12.297 1.737 15.984 1 98.56 96 LEU B C 1
ATOM 4046 O O . LEU B 1 96 ? -12.758 0.604 16.125 1 98.56 96 LEU B O 1
ATOM 4050 N N . ALA B 1 97 ? -12.594 2.789 16.812 1 98.12 97 ALA B N 1
ATOM 4051 C CA . ALA B 1 97 ? -13.617 2.611 17.828 1 98.12 97 ALA B CA 1
ATOM 4052 C C . ALA B 1 97 ? -14.953 2.23 17.203 1 98.12 97 ALA B C 1
ATOM 4054 O O . ALA B 1 97 ? -15.648 1.338 17.703 1 98.12 97 ALA B O 1
ATOM 4055 N N . ASP B 1 98 ? -15.312 2.902 16.172 1 97.88 98 ASP B N 1
ATOM 4056 C CA . ASP B 1 98 ? -16.562 2.609 15.477 1 97.88 98 ASP B CA 1
ATOM 4057 C C . ASP B 1 98 ? -16.547 1.202 14.883 1 97.88 98 ASP B C 1
ATOM 4059 O O . ASP B 1 98 ? -17.547 0.482 14.945 1 97.88 98 ASP B O 1
ATOM 4063 N N . ARG B 1 99 ? -15.391 0.826 14.273 1 97.88 99 ARG B N 1
ATOM 4064 C CA . ARG B 1 99 ? -15.266 -0.492 13.664 1 97.88 99 ARG B CA 1
ATOM 4065 C C . ARG B 1 99 ? -15.391 -1.597 14.703 1 97.88 99 ARG B C 1
ATOM 4067 O O . ARG B 1 99 ? -16.094 -2.59 14.477 1 97.88 99 ARG B O 1
ATOM 4074 N N . VAL B 1 100 ? -14.695 -1.457 15.797 1 98.12 100 VAL B N 1
ATOM 4075 C CA . VAL B 1 100 ? -14.75 -2.434 16.875 1 98.12 100 VAL B CA 1
ATOM 4076 C C . VAL B 1 100 ? -16.188 -2.537 17.406 1 98.12 100 VAL B C 1
ATOM 4078 O O . VAL B 1 100 ? -16.688 -3.641 17.625 1 98.12 100 VAL B O 1
ATOM 4081 N N . PHE B 1 101 ? -16.828 -1.415 17.609 1 98.12 101 PHE B N 1
ATOM 4082 C CA . PHE B 1 101 ? -18.203 -1.412 18.094 1 98.12 101 PHE B CA 1
ATOM 4083 C C . PHE B 1 101 ? -19.109 -2.176 17.125 1 98.12 101 PHE B C 1
ATOM 4085 O O . PHE B 1 101 ? -19.953 -2.965 17.562 1 98.12 101 PHE B O 1
ATOM 4092 N N . SER B 1 102 ? -18.984 -1.934 15.922 1 97.75 102 SER B N 1
ATOM 4093 C CA . SER B 1 102 ? -19.828 -2.566 14.906 1 97.75 102 SER B CA 1
ATOM 4094 C C . SER B 1 102 ? -19.641 -4.082 14.906 1 97.75 102 SER B C 1
ATOM 4096 O O . SER B 1 102 ? -20.594 -4.828 14.656 1 97.75 102 SER B O 1
ATOM 4098 N N . GLU B 1 103 ? -18.453 -4.531 15.195 1 96.44 103 GLU B N 1
ATOM 4099 C CA . GLU B 1 103 ? -18.156 -5.953 15.055 1 96.44 103 GLU B CA 1
ATOM 4100 C C . GLU B 1 103 ? -18.328 -6.684 16.375 1 96.44 103 GLU B C 1
ATOM 4102 O O . GLU B 1 103 ? -18.781 -7.832 16.406 1 96.44 103 GLU B O 1
ATOM 4107 N N . VAL B 1 104 ? -17.969 -6.016 17.469 1 95.69 104 VAL B N 1
ATOM 4108 C CA . VAL B 1 104 ? -17.875 -6.707 18.75 1 95.69 104 VAL B CA 1
ATOM 4109 C C . VAL B 1 104 ? -18.953 -6.184 19.703 1 95.69 104 VAL B C 1
ATOM 4111 O O . VAL B 1 104 ? -19.25 -6.809 20.719 1 95.69 104 VAL B O 1
ATOM 4114 N N . GLY B 1 105 ? -19.547 -5.035 19.469 1 96.81 105 GLY B N 1
ATOM 4115 C CA . GLY B 1 105 ? -20.641 -4.496 20.266 1 96.81 105 GLY B CA 1
ATOM 4116 C C . GLY B 1 105 ? -20.172 -3.646 21.438 1 96.81 105 GLY B C 1
ATOM 4117 O O . GLY B 1 105 ? -20.984 -3.154 22.219 1 96.81 105 GLY B O 1
ATOM 4118 N N . VAL B 1 106 ? -18.891 -3.539 21.578 1 97.12 106 VAL B N 1
ATOM 4119 C CA . VAL B 1 106 ? -18.328 -2.709 22.641 1 97.12 106 VAL B CA 1
ATOM 4120 C C . VAL B 1 106 ? -17.469 -1.608 22.016 1 97.12 106 VAL B C 1
ATOM 4122 O O . VAL B 1 106 ? -16.719 -1.854 21.062 1 97.12 106 VAL B O 1
ATOM 4125 N N . ARG B 1 107 ? -17.625 -0.406 22.547 1 97.12 107 ARG B N 1
ATOM 4126 C CA . ARG B 1 107 ? -16.781 0.693 22.078 1 97.12 107 ARG B CA 1
ATOM 4127 C C . ARG B 1 107 ? -15.5 0.789 22.906 1 97.12 107 ARG B C 1
ATOM 4129 O O . ARG B 1 107 ? -15.547 1.089 24.094 1 97.12 107 ARG B O 1
ATOM 4136 N N . PRO B 1 108 ? -14.438 0.611 22.297 1 98.25 108 PRO B N 1
ATOM 4137 C CA . PRO B 1 108 ? -13.188 0.625 23.062 1 98.25 108 PRO B CA 1
ATOM 4138 C C . PRO B 1 108 ? -12.711 2.039 23.391 1 98.25 108 PRO B C 1
ATOM 4140 O O . PRO B 1 108 ? -13.023 2.984 22.656 1 98.25 108 PRO B O 1
ATOM 4143 N N . THR B 1 109 ? -11.977 2.174 24.516 1 97.94 109 THR B N 1
ATOM 4144 C CA . THR B 1 109 ? -11.234 3.396 24.797 1 97.94 109 THR B CA 1
ATOM 4145 C C . THR B 1 109 ? -9.938 3.443 23.984 1 97.94 109 THR B C 1
ATOM 4147 O O . THR B 1 109 ? -9.531 2.438 23.406 1 97.94 109 THR B O 1
ATOM 4150 N N . SER B 1 110 ? -9.32 4.609 23.938 1 97.94 110 SER B N 1
ATOM 4151 C CA . SER B 1 110 ? -8.031 4.723 23.266 1 97.94 110 SER B CA 1
ATOM 4152 C C . SER B 1 110 ? -6.973 3.877 23.953 1 97.94 110 SER B C 1
ATOM 4154 O O . SER B 1 110 ? -6.098 3.309 23.312 1 97.94 110 SER B O 1
ATOM 4156 N N . GLU B 1 111 ? -7.07 3.773 25.234 1 97.62 111 GLU B N 1
ATOM 4157 C CA . GLU B 1 111 ? -6.137 2.949 26 1 97.62 111 GLU B CA 1
ATOM 4158 C C . GLU B 1 111 ? -6.25 1.479 25.609 1 97.62 111 GLU B C 1
ATOM 4160 O O . GLU B 1 111 ? -5.238 0.799 25.438 1 97.62 111 GLU B O 1
ATOM 4165 N N . GLU B 1 112 ? -7.449 1.025 25.469 1 97.75 112 GLU B N 1
ATOM 4166 C CA . GLU B 1 112 ? -7.676 -0.365 25.078 1 97.75 112 GLU B CA 1
ATOM 4167 C C . GLU B 1 112 ? -7.141 -0.643 23.672 1 97.75 112 GLU B C 1
ATOM 4169 O O . GLU B 1 112 ? -6.539 -1.691 23.438 1 97.75 112 GLU B O 1
ATOM 4174 N N . LEU B 1 113 ? -7.355 0.256 22.797 1 98 113 LEU B N 1
ATOM 4175 C CA . LEU B 1 113 ? -6.875 0.073 21.438 1 98 113 LEU B CA 1
ATOM 4176 C C . LEU B 1 113 ? -5.352 -0.002 21.391 1 98 113 LEU B C 1
ATOM 4178 O O . LEU B 1 113 ? -4.781 -0.733 20.578 1 98 113 LEU B O 1
ATOM 4182 N N . ARG B 1 114 ? -4.691 0.747 22.281 1 97.44 114 ARG B N 1
ATOM 4183 C CA . ARG B 1 114 ? -3.234 0.809 22.312 1 97.44 114 ARG B CA 1
ATOM 4184 C C . ARG B 1 114 ? -2.639 -0.516 22.781 1 97.44 114 ARG B C 1
ATOM 4186 O O . ARG B 1 114 ? -1.474 -0.809 22.5 1 97.44 114 ARG B O 1
ATOM 4193 N N . THR B 1 115 ? -3.398 -1.368 23.484 1 96.62 115 THR B N 1
ATOM 4194 C CA . THR B 1 115 ? -2.895 -2.633 24.016 1 96.62 115 THR B CA 1
ATOM 4195 C C . THR B 1 115 ? -2.955 -3.723 22.953 1 96.62 115 THR B C 1
ATOM 4197 O O . THR B 1 115 ? -2.352 -4.785 23.109 1 96.62 115 THR B O 1
ATOM 4200 N N . GLY B 1 116 ? -3.67 -3.549 21.938 1 94.56 116 GLY B N 1
ATOM 4201 C CA . GLY B 1 116 ? -3.867 -4.57 20.922 1 94.56 116 GLY B CA 1
ATOM 4202 C C . GLY B 1 116 ? -4.988 -5.535 21.266 1 94.56 116 GLY B C 1
ATOM 4203 O O . GLY B 1 116 ? -5.148 -6.562 20.594 1 94.56 116 GLY B O 1
ATOM 4204 N N . LYS B 1 117 ? -5.754 -5.223 22.234 1 96.44 117 LYS B N 1
ATOM 4205 C CA . LYS B 1 117 ? -6.871 -6.055 22.672 1 96.44 117 LYS B CA 1
ATOM 4206 C C . LYS B 1 117 ? -7.793 -6.387 21.5 1 96.44 117 LYS B C 1
ATOM 4208 O O . LYS B 1 117 ? -8.336 -7.492 21.422 1 96.44 117 LYS B O 1
ATOM 4213 N N . TYR B 1 118 ? -7.949 -5.488 20.641 1 97.31 118 TYR B N 1
ATOM 4214 C CA . TYR B 1 118 ? -8.883 -5.656 19.531 1 97.31 118 TYR B CA 1
ATOM 4215 C C . TYR B 1 118 ? -8.141 -5.777 18.203 1 97.31 118 TYR B C 1
ATOM 4217 O O . TYR B 1 118 ? -8.648 -5.363 17.172 1 97.31 118 TYR B O 1
ATOM 4225 N N . LYS B 1 119 ? -6.988 -6.355 18.234 1 95.44 119 LYS B N 1
ATOM 4226 C CA . LYS B 1 119 ? -6.086 -6.422 17.094 1 95.44 119 LYS B CA 1
ATOM 4227 C C . LYS B 1 119 ? -6.719 -7.203 15.938 1 95.44 119 LYS B C 1
ATOM 4229 O O . LYS B 1 119 ? -6.488 -6.887 14.773 1 95.44 119 LYS B O 1
ATOM 4234 N N . ASP B 1 120 ? -7.523 -8.203 16.203 1 93.75 120 ASP B N 1
ATOM 4235 C CA . ASP B 1 120 ? -8.156 -9.031 15.18 1 93.75 120 ASP B CA 1
ATOM 4236 C C . ASP B 1 120 ? -9.086 -8.195 14.297 1 93.75 120 ASP B C 1
ATOM 4238 O O . ASP B 1 120 ? -9.312 -8.539 13.133 1 93.75 120 ASP B O 1
ATOM 4242 N N . VAL B 1 121 ? -9.562 -7.094 14.891 1 95.62 121 VAL B N 1
ATOM 4243 C CA . VAL B 1 121 ? -10.461 -6.207 14.164 1 95.62 121 VAL B CA 1
ATOM 4244 C C . VAL B 1 121 ? -9.664 -5.078 13.516 1 95.62 121 VAL B C 1
ATOM 4246 O O . VAL B 1 121 ? -9.805 -4.816 12.32 1 95.62 121 VAL B O 1
ATOM 4249 N N . THR B 1 122 ? -8.773 -4.469 14.281 1 97.56 122 THR B N 1
ATOM 4250 C CA . THR B 1 122 ? -8.133 -3.229 13.852 1 97.56 122 THR B CA 1
ATOM 4251 C C . THR B 1 122 ? -7.145 -3.494 12.719 1 97.56 122 THR B C 1
ATOM 4253 O O . THR B 1 122 ? -6.98 -2.66 11.828 1 97.56 122 THR B O 1
ATOM 4256 N N . GLN B 1 123 ? -6.578 -4.629 12.719 1 94.25 123 GLN B N 1
ATOM 4257 C CA . GLN B 1 123 ? -5.566 -4.938 11.719 1 94.25 123 GLN B CA 1
ATOM 4258 C C . GLN B 1 123 ? -6.191 -5.094 10.336 1 94.25 123 GLN B C 1
ATOM 4260 O O . GLN B 1 123 ? -5.484 -5.09 9.32 1 94.25 123 GLN B O 1
ATOM 4265 N N . LYS B 1 124 ? -7.488 -5.184 10.258 1 93.5 124 LYS B N 1
ATOM 4266 C CA . LYS B 1 124 ? -8.188 -5.336 8.984 1 93.5 124 LYS B CA 1
ATOM 4267 C C . LYS B 1 124 ? -8.578 -3.977 8.414 1 93.5 124 LYS B C 1
ATOM 4269 O O . LYS B 1 124 ? -9.07 -3.893 7.281 1 93.5 124 LYS B O 1
ATOM 4274 N N . VAL B 1 125 ? -8.359 -2.934 9.148 1 97.19 125 VAL B N 1
ATOM 4275 C CA . VAL B 1 125 ? -8.688 -1.576 8.727 1 97.19 125 VAL B CA 1
ATOM 4276 C C . VAL B 1 125 ? -7.461 -0.913 8.117 1 97.19 125 VAL B C 1
ATOM 4278 O O . VAL B 1 125 ? -6.348 -1.059 8.633 1 97.19 125 VAL B O 1
ATOM 4281 N N . THR B 1 126 ? -7.668 -0.29 6.977 1 98.31 126 THR B N 1
ATOM 4282 C CA . THR B 1 126 ? -6.59 0.46 6.344 1 98.31 126 THR B CA 1
ATOM 4283 C C . THR B 1 126 ? -6.949 1.938 6.23 1 98.31 126 THR B C 1
ATOM 4285 O O . THR B 1 126 ? -8.055 2.283 5.801 1 98.31 126 THR B O 1
ATOM 4288 N N . VAL B 1 127 ? -6.07 2.787 6.68 1 98.75 127 VAL B N 1
ATOM 4289 C CA . VAL B 1 127 ? -6.184 4.23 6.504 1 98.75 127 VAL B CA 1
ATOM 4290 C C . VAL B 1 127 ? -5.141 4.711 5.496 1 98.75 127 VAL B C 1
ATOM 4292 O O . VAL B 1 127 ? -4.07 4.117 5.375 1 98.75 127 VAL B O 1
ATOM 4295 N N . CYS B 1 128 ? -5.543 5.785 4.734 1 98.69 128 CYS B N 1
ATOM 4296 C CA . CYS B 1 128 ? -4.594 6.289 3.75 1 98.69 128 CYS B CA 1
ATOM 4297 C C . CYS B 1 128 ? -4.727 7.797 3.586 1 98.69 128 CYS B C 1
ATOM 4299 O O . CYS B 1 128 ? -5.707 8.391 4.047 1 98.69 128 CYS B O 1
ATOM 4301 N N . VAL B 1 129 ? -3.695 8.398 2.971 1 97.81 129 VAL B N 1
ATOM 4302 C CA . VAL B 1 129 ? -3.74 9.82 2.66 1 97.81 129 VAL B CA 1
ATOM 4303 C C . VAL B 1 129 ? -2.684 10.156 1.61 1 97.81 129 VAL B C 1
ATOM 4305 O O . VAL B 1 129 ? -1.724 9.406 1.426 1 97.81 129 VAL B O 1
ATOM 4308 N N . ALA B 1 130 ? -2.969 11.219 0.833 1 95.69 130 ALA B N 1
ATOM 4309 C CA . ALA B 1 130 ? -1.909 11.891 0.081 1 95.69 130 ALA B CA 1
ATOM 4310 C C . ALA B 1 130 ? -1.23 12.961 0.926 1 95.69 130 ALA B C 1
ATOM 4312 O O . ALA B 1 130 ? -1.898 13.719 1.638 1 95.69 130 ALA B O 1
ATOM 4313 N N . THR B 1 131 ? 0.108 13 0.896 1 94 131 THR B N 1
ATOM 4314 C CA . THR B 1 131 ? 0.775 13.875 1.852 1 94 131 THR B CA 1
ATOM 4315 C C . THR B 1 131 ? 2.107 14.367 1.295 1 94 131 THR B C 1
ATOM 4317 O O . THR B 1 131 ? 2.676 13.75 0.391 1 94 131 THR B O 1
ATOM 4320 N N . ASP B 1 132 ? 2.488 15.469 1.881 1 87.81 132 ASP B N 1
ATOM 4321 C CA . ASP B 1 132 ? 3.842 15.961 1.659 1 87.81 132 ASP B CA 1
ATOM 4322 C C . ASP B 1 132 ? 4.75 15.633 2.842 1 87.81 132 ASP B C 1
ATOM 4324 O O . ASP B 1 132 ? 5.945 15.93 2.812 1 87.81 132 ASP B O 1
ATOM 4328 N N . GLY B 1 133 ? 4.141 15.078 3.895 1 89.69 133 GLY B N 1
ATOM 4329 C CA . GLY B 1 133 ? 5.004 14.68 4.992 1 89.69 133 GLY B CA 1
ATOM 4330 C C . GLY B 1 133 ? 4.285 14.609 6.324 1 89.69 133 GLY B C 1
ATOM 4331 O O . GLY B 1 133 ? 3.959 13.523 6.805 1 89.69 133 GLY B O 1
ATOM 4332 N N . ASN B 1 134 ? 3.871 15.773 6.859 1 92.19 134 ASN B N 1
ATOM 4333 C CA . ASN B 1 134 ? 3.387 15.859 8.234 1 92.19 134 ASN B CA 1
ATOM 4334 C C . ASN B 1 134 ? 2.08 15.094 8.414 1 92.19 134 ASN B C 1
ATOM 4336 O O . ASN B 1 134 ? 1.899 14.391 9.414 1 92.19 134 ASN B O 1
ATOM 4340 N N . GLN B 1 135 ? 1.193 15.25 7.512 1 94.5 135 GLN B N 1
ATOM 4341 C CA . GLN B 1 135 ? -0.081 14.547 7.605 1 94.5 135 GLN B CA 1
ATOM 4342 C C . GLN B 1 135 ? 0.119 13.039 7.531 1 94.5 135 GLN B C 1
ATOM 4344 O O . GLN B 1 135 ? -0.495 12.289 8.297 1 94.5 135 GLN B O 1
ATOM 4349 N N . GLY B 1 136 ? 0.908 12.641 6.613 1 96.69 136 GLY B N 1
ATOM 4350 C CA . GLY B 1 136 ? 1.215 11.227 6.496 1 96.69 136 GLY B CA 1
ATOM 4351 C C . GLY B 1 136 ? 1.901 10.656 7.723 1 96.69 136 GLY B C 1
ATOM 4352 O O . GLY B 1 136 ? 1.613 9.531 8.141 1 96.69 136 GLY B O 1
ATOM 4353 N N . ARG B 1 137 ? 2.83 11.438 8.25 1 96.62 137 ARG B N 1
ATOM 4354 C CA . ARG B 1 137 ? 3.541 11.016 9.453 1 96.62 137 ARG B CA 1
ATOM 4355 C C . ARG B 1 137 ? 2.588 10.891 10.641 1 96.62 137 ARG B C 1
ATOM 4357 O O . ARG B 1 137 ? 2.666 9.93 11.406 1 96.62 137 ARG B O 1
ATOM 4364 N N . GLY B 1 138 ? 1.723 11.867 10.812 1 97.56 138 GLY B N 1
ATOM 4365 C CA . GLY B 1 138 ? 0.704 11.781 11.844 1 97.56 138 GLY B CA 1
ATOM 4366 C C . GLY B 1 138 ? -0.213 10.586 11.68 1 97.56 138 GLY B C 1
ATOM 4367 O O . GLY B 1 138 ? -0.571 9.938 12.664 1 97.56 138 GLY B O 1
ATOM 4368 N N . LEU B 1 139 ? -0.566 10.305 10.453 1 98.56 139 LEU B N 1
ATOM 4369 C CA . LEU B 1 139 ? -1.437 9.164 10.164 1 98.56 139 LEU B CA 1
ATOM 4370 C C . LEU B 1 139 ? -0.736 7.852 10.492 1 98.56 139 LEU B C 1
ATOM 4372 O O . LEU B 1 139 ? -1.328 6.965 11.109 1 98.56 139 LEU B O 1
ATOM 4376 N N . ALA B 1 140 ? 0.493 7.754 10.031 1 98.19 140 ALA B N 1
ATOM 4377 C CA . ALA B 1 140 ? 1.281 6.555 10.297 1 98.19 140 ALA B CA 1
ATOM 4378 C C . ALA B 1 140 ? 1.438 6.328 11.797 1 98.19 140 ALA B C 1
ATOM 4380 O O . ALA B 1 140 ? 1.354 5.191 12.273 1 98.19 140 ALA B O 1
ATOM 4381 N N . TYR B 1 141 ? 1.665 7.387 12.539 1 98.12 141 TYR B N 1
ATOM 4382 C CA . TYR B 1 141 ? 1.775 7.312 13.992 1 98.12 141 TYR B CA 1
ATOM 4383 C C . TYR B 1 141 ? 0.485 6.793 14.617 1 98.12 141 TYR B C 1
ATOM 4385 O O . TYR B 1 141 ? 0.509 5.867 15.43 1 98.12 141 TYR B O 1
ATOM 4393 N N . GLY B 1 142 ? -0.634 7.383 14.227 1 98.44 142 GLY B N 1
ATOM 4394 C CA . GLY B 1 142 ? -1.924 6.926 14.711 1 98.44 142 GLY B CA 1
ATOM 4395 C C . GLY B 1 142 ? -2.195 5.465 14.398 1 98.44 142 GLY B C 1
ATOM 4396 O O . GLY B 1 142 ? -2.646 4.711 15.266 1 98.44 142 GLY B O 1
ATOM 4397 N N . ALA B 1 143 ? -1.909 5.078 13.156 1 98.5 143 ALA B N 1
ATOM 4398 C CA . ALA B 1 143 ? -2.105 3.693 12.734 1 98.5 143 ALA B CA 1
ATOM 4399 C C . ALA B 1 143 ? -1.255 2.738 13.57 1 98.5 143 ALA B C 1
ATOM 4401 O O . ALA B 1 143 ? -1.718 1.665 13.961 1 98.5 143 ALA B O 1
ATOM 4402 N N . LYS B 1 144 ? -0.024 3.121 13.82 1 97.19 144 LYS B N 1
ATOM 4403 C CA . LYS B 1 144 ? 0.903 2.299 14.594 1 97.19 144 LYS B CA 1
ATOM 4404 C C . LYS B 1 144 ? 0.407 2.107 16.016 1 97.19 144 LYS B C 1
ATOM 4406 O O . LYS B 1 144 ? 0.35 0.98 16.516 1 97.19 144 LYS B O 1
ATOM 4411 N N . ILE B 1 145 ? -0.013 3.156 16.688 1 97.44 145 ILE B N 1
ATOM 4412 C CA . ILE B 1 145 ? -0.287 3.074 18.125 1 97.44 145 ILE B CA 1
ATOM 4413 C C . ILE B 1 145 ? -1.642 2.408 18.344 1 97.44 145 ILE B C 1
ATOM 4415 O O . ILE B 1 145 ? -1.864 1.781 19.391 1 97.44 145 ILE B O 1
ATOM 4419 N N . PHE B 1 146 ? -2.551 2.471 17.359 1 98.25 146 PHE B N 1
ATOM 4420 C CA . PHE B 1 146 ? -3.873 1.888 17.547 1 98.25 146 PHE B CA 1
ATOM 4421 C C . PHE B 1 146 ? -4.008 0.582 16.781 1 98.25 146 PHE B C 1
ATOM 4423 O O . PHE B 1 146 ? -4.992 -0.145 16.953 1 98.25 146 PHE B O 1
ATOM 4430 N N . GLY B 1 147 ? -3.07 0.31 15.922 1 96.75 147 GLY B N 1
ATOM 4431 C CA . GLY B 1 147 ? -2.922 -1.036 15.391 1 96.75 147 GLY B CA 1
ATOM 4432 C C . GLY B 1 147 ? -3.686 -1.258 14.102 1 96.75 147 GLY B C 1
ATOM 4433 O O . GLY B 1 147 ? -4.367 -2.271 13.945 1 96.75 147 GLY B O 1
ATOM 4434 N N . CYS B 1 148 ? -3.689 -0.369 13.156 1 97.81 148 CYS B N 1
ATOM 4435 C CA . CYS B 1 148 ? -4.281 -0.604 11.844 1 97.81 148 CYS B CA 1
ATOM 4436 C C . CYS B 1 148 ? -3.26 -0.378 10.734 1 97.81 148 CYS B C 1
ATOM 4438 O O . CYS B 1 148 ? -2.092 -0.092 11.008 1 97.81 148 CYS B O 1
ATOM 4440 N N . ARG B 1 149 ? -3.645 -0.65 9.508 1 97.31 149 ARG B N 1
ATOM 4441 C CA . ARG B 1 149 ? -2.732 -0.521 8.375 1 97.31 149 ARG B CA 1
ATOM 4442 C C . ARG B 1 149 ? -2.758 0.896 7.809 1 97.31 149 ARG B C 1
ATOM 4444 O O . ARG B 1 149 ? -3.779 1.582 7.883 1 97.31 149 ARG B O 1
ATOM 4451 N N . CYS B 1 150 ? -1.639 1.314 7.273 1 98.38 150 CYS B N 1
ATOM 4452 C CA . CYS B 1 150 ? -1.51 2.68 6.777 1 98.38 150 CYS B CA 1
ATOM 4453 C C . CYS B 1 150 ? -0.8 2.703 5.43 1 98.38 150 CYS B C 1
ATOM 4455 O O . CYS B 1 150 ? 0.249 2.078 5.262 1 98.38 150 CYS B O 1
ATOM 4457 N N . VAL B 1 151 ? -1.397 3.377 4.457 1 98.56 151 VAL B N 1
ATOM 4458 C CA . VAL B 1 151 ? -0.787 3.617 3.154 1 98.56 151 VAL B CA 1
ATOM 4459 C C . VAL B 1 151 ? -0.699 5.117 2.891 1 98.56 151 VAL B C 1
ATOM 4461 O O . VAL B 1 151 ? -1.72 5.809 2.855 1 98.56 151 VAL B O 1
ATOM 4464 N N . ASP B 1 152 ? 0.496 5.605 2.725 1 98.25 152 ASP B N 1
ATOM 4465 C CA . ASP B 1 152 ? 0.728 7.016 2.43 1 98.25 152 ASP B CA 1
ATOM 4466 C C . ASP B 1 152 ? 1.169 7.207 0.979 1 98.25 152 ASP B C 1
ATOM 4468 O O . ASP B 1 152 ? 2.102 6.551 0.517 1 98.25 152 ASP B O 1
ATOM 4472 N N . TYR B 1 153 ? 0.474 8.109 0.31 1 97.88 153 TYR B N 1
ATOM 4473 C CA . TYR B 1 153 ? 0.813 8.438 -1.07 1 97.88 153 TYR B CA 1
ATOM 4474 C C . TYR B 1 153 ? 1.587 9.75 -1.145 1 97.88 153 TYR B C 1
ATOM 4476 O O . TYR B 1 153 ? 1.162 10.758 -0.58 1 97.88 153 TYR B O 1
ATOM 4484 N N . ILE B 1 154 ? 2.691 9.75 -1.817 1 95.75 154 ILE B N 1
ATOM 4485 C CA . ILE B 1 154 ? 3.479 10.969 -1.963 1 95.75 154 ILE B CA 1
ATOM 4486 C C . ILE B 1 154 ? 3.779 11.211 -3.439 1 95.75 154 ILE B C 1
ATOM 4488 O O . ILE B 1 154 ? 3.779 10.281 -4.246 1 95.75 154 ILE B O 1
ATOM 4492 N N . HIS B 1 155 ? 3.959 12.453 -3.801 1 91.56 155 HIS B N 1
ATOM 4493 C CA . HIS B 1 155 ? 4.332 12.82 -5.164 1 91.56 155 HIS B CA 1
ATOM 4494 C C . HIS B 1 155 ? 5.848 12.805 -5.34 1 91.56 155 HIS B C 1
ATOM 4496 O O . HIS B 1 155 ? 6.586 12.539 -4.391 1 91.56 155 HIS B O 1
ATOM 4502 N N . ASN B 1 156 ? 6.309 13.172 -6.5 1 88.62 156 ASN B N 1
ATOM 4503 C CA . ASN B 1 156 ? 7.688 12.953 -6.93 1 88.62 156 ASN B CA 1
ATOM 4504 C C . ASN B 1 156 ? 8.672 13.781 -6.105 1 88.62 156 ASN B C 1
ATOM 4506 O O . ASN B 1 156 ? 9.812 13.375 -5.902 1 88.62 156 ASN B O 1
ATOM 4510 N N . HIS B 1 157 ? 8.266 14.875 -5.508 1 83.94 157 HIS B N 1
ATOM 4511 C CA . HIS B 1 157 ? 9.219 15.852 -4.98 1 83.94 157 HIS B CA 1
ATOM 4512 C C . HIS B 1 157 ? 9.344 15.727 -3.465 1 83.94 157 HIS B C 1
ATOM 4514 O O . HIS B 1 157 ? 10.164 16.406 -2.85 1 83.94 157 HIS B O 1
ATOM 4520 N N . VAL B 1 158 ? 8.547 14.836 -2.904 1 87.75 158 VAL B N 1
ATOM 4521 C CA . VAL B 1 158 ? 8.68 14.656 -1.462 1 87.75 158 VAL B CA 1
ATOM 4522 C C . VAL B 1 158 ? 10.055 14.07 -1.14 1 87.75 158 VAL B C 1
ATOM 4524 O O . VAL B 1 158 ? 10.516 13.141 -1.804 1 87.75 158 VAL B O 1
ATOM 4527 N N . SER B 1 159 ? 10.734 14.625 -0.169 1 87.12 159 SER B N 1
ATOM 4528 C CA . SER B 1 159 ? 12.094 14.227 0.156 1 87.12 159 SER B CA 1
ATOM 4529 C C . SER B 1 159 ? 12.148 12.789 0.667 1 87.12 159 SER B C 1
ATOM 4531 O O . SER B 1 159 ? 11.164 12.281 1.205 1 87.12 159 SER B O 1
ATOM 4533 N N . SER B 1 160 ? 13.336 12.188 0.521 1 90.25 160 SER B N 1
ATOM 4534 C CA . SER B 1 160 ? 13.523 10.828 1.011 1 90.25 160 SER B CA 1
ATOM 4535 C C . SER B 1 160 ? 13.422 10.766 2.531 1 90.25 160 SER B C 1
ATOM 4537 O O . SER B 1 160 ? 12.922 9.781 3.086 1 90.25 160 SER B O 1
ATOM 4539 N N . GLY B 1 161 ? 13.906 11.82 3.174 1 88.62 161 GLY B N 1
ATOM 4540 C CA . GLY B 1 161 ? 13.82 11.875 4.625 1 88.62 161 GLY B CA 1
ATOM 4541 C C . GLY B 1 161 ? 12.398 11.805 5.145 1 88.62 161 GLY B C 1
ATOM 4542 O O . GLY B 1 161 ? 12.109 11.078 6.09 1 88.62 161 GLY B O 1
ATOM 4543 N N . ARG B 1 162 ? 11.523 12.555 4.543 1 89 162 ARG B N 1
ATOM 4544 C CA . ARG B 1 162 ? 10.125 12.555 4.949 1 89 162 ARG B CA 1
ATOM 4545 C C . ARG B 1 162 ? 9.477 11.195 4.695 1 89 162 ARG B C 1
ATOM 4547 O O . ARG B 1 162 ? 8.703 10.711 5.516 1 89 162 ARG B O 1
ATOM 4554 N N . ALA B 1 163 ? 9.812 10.602 3.553 1 93.06 163 ALA B N 1
ATOM 4555 C CA . ALA B 1 163 ? 9.289 9.281 3.221 1 93.06 163 ALA B CA 1
ATOM 4556 C C . ALA B 1 163 ? 9.742 8.234 4.238 1 93.06 163 ALA B C 1
ATOM 4558 O O . ALA B 1 163 ? 8.945 7.41 4.691 1 93.06 163 ALA B O 1
ATOM 4559 N N . GLU B 1 164 ? 11.016 8.297 4.613 1 92.38 164 GLU B N 1
ATOM 4560 C CA . GLU B 1 164 ? 11.594 7.316 5.531 1 92.38 164 GLU B CA 1
ATOM 4561 C C . GLU B 1 164 ? 10.945 7.41 6.91 1 92.38 164 GLU B C 1
ATOM 4563 O O . GLU B 1 164 ? 10.75 6.391 7.578 1 92.38 164 GLU B O 1
ATOM 4568 N N . MET B 1 165 ? 10.633 8.594 7.309 1 91.88 165 MET B N 1
ATOM 4569 C CA . MET B 1 165 ? 10.016 8.781 8.617 1 91.88 165 MET B CA 1
ATOM 4570 C C . MET B 1 165 ? 8.648 8.109 8.68 1 91.88 165 MET B C 1
ATOM 4572 O O . MET B 1 165 ? 8.266 7.57 9.719 1 91.88 165 MET B O 1
ATOM 4576 N N . MET B 1 166 ? 7.941 8.156 7.57 1 95 166 MET B N 1
ATOM 4577 C CA . MET B 1 166 ? 6.641 7.496 7.508 1 95 166 MET B CA 1
ATOM 4578 C C . MET B 1 166 ? 6.801 5.98 7.465 1 95 166 MET B C 1
ATOM 4580 O O . MET B 1 166 ? 6.066 5.254 8.141 1 95 166 MET B O 1
ATOM 4584 N N . LYS B 1 167 ? 7.801 5.535 6.707 1 94.88 167 LYS B N 1
ATOM 4585 C CA . LYS B 1 167 ? 8.086 4.102 6.621 1 94.88 167 LYS B CA 1
ATOM 4586 C C . LYS B 1 167 ? 8.492 3.541 7.98 1 94.88 167 LYS B C 1
ATOM 4588 O O . LYS B 1 167 ? 8.094 2.436 8.344 1 94.88 167 LYS B O 1
ATOM 4593 N N . ASP B 1 168 ? 9.25 4.316 8.727 1 93.69 168 ASP B N 1
ATOM 4594 C CA . ASP B 1 168 ? 9.742 3.898 10.039 1 93.69 168 ASP B CA 1
ATOM 4595 C C . ASP B 1 168 ? 8.586 3.717 11.023 1 93.69 168 ASP B C 1
ATOM 4597 O O . ASP B 1 168 ? 8.703 2.963 11.992 1 93.69 168 ASP B O 1
ATOM 4601 N N . LEU B 1 169 ? 7.512 4.332 10.703 1 95.38 169 LEU B N 1
ATOM 4602 C CA . LEU B 1 169 ? 6.34 4.211 11.562 1 95.38 169 LEU B CA 1
ATOM 4603 C C . LEU B 1 169 ? 5.453 3.055 11.109 1 95.38 169 LEU B C 1
ATOM 4605 O O . LEU B 1 169 ? 4.402 2.807 11.703 1 95.38 169 LEU B O 1
ATOM 4609 N N . GLY B 1 170 ? 5.875 2.387 10.039 1 94.12 170 GLY B N 1
ATOM 4610 C CA . GLY B 1 170 ? 5.176 1.179 9.633 1 94.12 170 GLY B CA 1
ATOM 4611 C C . GLY B 1 170 ? 4.273 1.388 8.438 1 94.12 170 GLY B C 1
ATOM 4612 O O . GLY B 1 170 ? 3.623 0.449 7.969 1 94.12 170 GLY B O 1
ATOM 4613 N N . ALA B 1 171 ? 4.211 2.598 7.875 1 97.25 171 ALA B N 1
ATOM 4614 C CA . ALA B 1 171 ? 3.35 2.867 6.727 1 97.25 171 ALA B CA 1
ATOM 4615 C C . ALA B 1 171 ? 3.955 2.307 5.441 1 97.25 171 ALA B C 1
ATOM 4617 O O . ALA B 1 171 ? 5.176 2.279 5.285 1 97.25 171 ALA B O 1
ATOM 4618 N N . ILE B 1 172 ? 3.123 1.762 4.543 1 97.81 172 ILE B N 1
ATOM 4619 C CA . ILE B 1 172 ? 3.523 1.616 3.148 1 97.81 172 ILE B CA 1
ATOM 4620 C C . ILE B 1 172 ? 3.471 2.975 2.451 1 97.81 172 ILE B C 1
ATOM 4622 O O . ILE B 1 172 ? 2.439 3.648 2.469 1 97.81 172 ILE B O 1
ATOM 4626 N N . VAL B 1 173 ? 4.582 3.412 1.962 1 97.94 173 VAL B N 1
ATOM 4627 C CA . VAL B 1 173 ? 4.648 4.688 1.256 1 97.94 173 VAL B CA 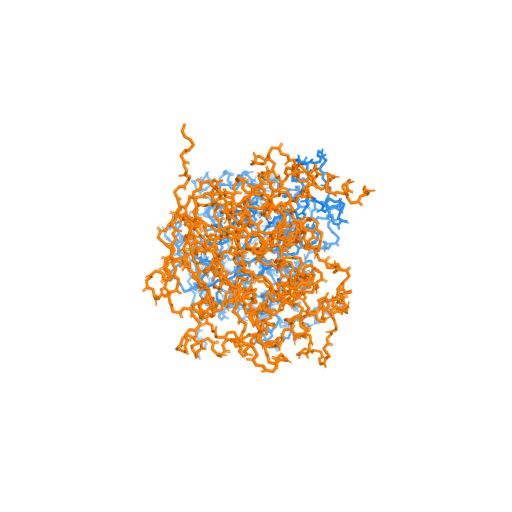1
ATOM 4628 C C . VAL B 1 173 ? 4.719 4.441 -0.25 1 97.94 173 VAL B C 1
ATOM 4630 O O . VAL B 1 173 ? 5.586 3.701 -0.724 1 97.94 173 VAL B O 1
ATOM 4633 N N . ILE B 1 174 ? 3.809 4.988 -0.978 1 98.06 174 ILE B N 1
ATOM 4634 C CA . ILE B 1 174 ? 3.764 4.824 -2.428 1 98.06 174 ILE B CA 1
ATOM 4635 C C . ILE B 1 174 ? 4.039 6.168 -3.105 1 98.06 174 ILE B C 1
ATOM 4637 O O . ILE B 1 174 ? 3.199 7.07 -3.072 1 98.06 174 ILE B O 1
ATOM 4641 N N . ARG B 1 175 ? 5.188 6.324 -3.664 1 97.12 175 ARG B N 1
ATOM 4642 C CA . ARG B 1 175 ? 5.523 7.496 -4.469 1 97.12 175 ARG B CA 1
ATOM 4643 C C . ARG B 1 175 ? 4.898 7.402 -5.855 1 97.12 175 ARG B C 1
ATOM 4645 O O . ARG B 1 175 ? 5.066 6.395 -6.551 1 97.12 175 ARG B O 1
ATOM 4652 N N . ILE B 1 176 ? 4.18 8.328 -6.195 1 94.75 176 ILE B N 1
ATOM 4653 C CA . ILE B 1 176 ? 3.482 8.391 -7.477 1 94.75 176 ILE B CA 1
ATOM 4654 C C . ILE B 1 176 ? 4.246 9.305 -8.438 1 94.75 176 ILE B C 1
ATOM 4656 O O . ILE B 1 176 ? 4.762 10.344 -8.031 1 94.75 176 ILE B O 1
ATOM 4660 N N . ASP B 1 177 ? 4.32 8.844 -9.742 1 91.12 177 ASP B N 1
ATOM 4661 C CA . ASP B 1 177 ? 4.895 9.711 -10.773 1 91.12 177 ASP B CA 1
ATOM 4662 C C . ASP B 1 177 ? 3.951 10.859 -11.109 1 91.12 177 ASP B C 1
ATOM 4664 O O . ASP B 1 177 ? 2.896 10.648 -11.711 1 91.12 177 ASP B O 1
ATOM 4668 N N . GLY B 1 178 ? 4.277 12.008 -10.703 1 87.81 178 GLY B N 1
ATOM 4669 C CA . GLY B 1 178 ? 3.436 13.172 -10.914 1 87.81 178 GLY B CA 1
ATOM 4670 C C . GLY B 1 178 ? 3.477 14.156 -9.758 1 87.81 178 GLY B C 1
ATOM 4671 O O . GLY B 1 178 ? 4.383 14.109 -8.93 1 87.81 178 GLY B O 1
ATOM 4672 N N . GLU B 1 179 ? 2.508 15.172 -9.758 1 84.5 179 GLU B N 1
ATOM 4673 C CA . GLU B 1 179 ? 2.416 16.203 -8.727 1 84.5 179 GLU B CA 1
ATOM 4674 C C . GLU B 1 179 ? 1.455 15.781 -7.613 1 84.5 179 GLU B C 1
ATOM 4676 O O . GLU B 1 179 ? 0.967 14.648 -7.598 1 84.5 179 GLU B O 1
ATOM 4681 N N . TYR B 1 180 ? 1.304 16.656 -6.695 1 84.44 180 TYR B N 1
ATOM 4682 C CA . TYR B 1 180 ? 0.495 16.391 -5.512 1 84.44 180 TYR B CA 1
ATOM 4683 C C . TYR B 1 180 ? -0.913 15.953 -5.902 1 84.44 180 TYR B C 1
ATOM 4685 O O . TYR B 1 180 ? -1.474 15.031 -5.301 1 84.44 180 TYR B O 1
ATOM 4693 N N . GLU B 1 181 ? -1.457 16.547 -6.863 1 84.06 181 GLU B N 1
ATOM 4694 C CA . GLU B 1 181 ? -2.816 16.234 -7.293 1 84.06 181 GLU B CA 1
ATOM 4695 C C . GLU B 1 181 ? -2.936 14.773 -7.73 1 84.06 181 GLU B C 1
ATOM 4697 O O . GLU B 1 181 ? -3.963 14.133 -7.496 1 84.06 181 GLU B O 1
ATOM 4702 N N . ALA B 1 182 ? -1.889 14.289 -8.352 1 90.12 182 ALA B N 1
ATOM 4703 C CA . ALA B 1 182 ? -1.881 12.891 -8.789 1 90.12 182 ALA B CA 1
ATOM 4704 C C . ALA B 1 182 ? -1.91 11.945 -7.598 1 90.12 182 ALA B C 1
ATOM 4706 O O . ALA B 1 182 ? -2.566 10.898 -7.645 1 90.12 182 ALA B O 1
ATOM 4707 N N . SER B 1 183 ? -1.145 12.289 -6.586 1 93.44 183 SER B N 1
ATOM 4708 C CA . SER B 1 183 ? -1.134 11.461 -5.383 1 93.44 183 SER B CA 1
ATOM 4709 C C . SER B 1 183 ? -2.492 11.477 -4.691 1 93.44 183 SER B C 1
ATOM 4711 O O . SER B 1 183 ? -2.934 10.461 -4.156 1 93.44 183 SER B O 1
ATOM 4713 N N . VAL B 1 184 ? -3.178 12.609 -4.664 1 91.06 184 VAL B N 1
ATOM 4714 C CA . VAL B 1 184 ? -4.504 12.727 -4.062 1 91.06 184 VAL B CA 1
ATOM 4715 C C . VAL B 1 184 ? -5.492 11.844 -4.816 1 91.06 184 VAL B C 1
ATOM 4717 O O . VAL B 1 184 ? -6.258 11.094 -4.203 1 91.06 184 VAL B O 1
ATOM 4720 N N . GLU B 1 185 ? -5.473 11.984 -6.102 1 92.88 185 GLU B N 1
ATOM 4721 C CA . GLU B 1 185 ? -6.383 11.203 -6.93 1 92.88 185 GLU B CA 1
ATOM 4722 C C . GLU B 1 185 ? -6.172 9.703 -6.715 1 92.88 185 GLU B C 1
ATOM 4724 O O . GLU B 1 185 ? -7.141 8.953 -6.582 1 92.88 185 GLU B O 1
ATOM 4729 N N . ARG B 1 186 ? -4.926 9.297 -6.688 1 95.75 186 ARG B N 1
ATOM 4730 C CA . ARG B 1 186 ? -4.598 7.887 -6.488 1 95.75 186 ARG B CA 1
ATOM 4731 C C . ARG B 1 186 ? -5.059 7.41 -5.113 1 95.75 186 ARG B C 1
ATOM 4733 O O . ARG B 1 186 ? -5.621 6.316 -4.988 1 95.75 186 ARG B O 1
ATOM 4740 N N . ALA B 1 187 ? -4.762 8.172 -4.109 1 96.75 187 ALA B N 1
ATOM 4741 C CA . ALA B 1 187 ? -5.152 7.809 -2.752 1 96.75 187 ALA B CA 1
ATOM 4742 C C . ALA B 1 187 ? -6.668 7.656 -2.639 1 96.75 187 ALA B C 1
ATOM 4744 O O . ALA B 1 187 ? -7.16 6.691 -2.049 1 96.75 187 ALA B O 1
ATOM 4745 N N . LYS B 1 188 ? -7.387 8.531 -3.205 1 95.12 188 LYS B N 1
ATOM 4746 C CA . LYS B 1 188 ? -8.844 8.5 -3.15 1 95.12 188 LYS B CA 1
ATOM 4747 C C . LYS B 1 188 ? -9.398 7.297 -3.914 1 95.12 188 LYS B C 1
ATOM 4749 O O . LYS B 1 188 ? -10.336 6.645 -3.459 1 95.12 188 LYS B O 1
ATOM 4754 N N . GLU B 1 189 ? -8.867 7.09 -5.047 1 96.25 189 GLU B N 1
ATOM 4755 C CA . GLU B 1 189 ? -9.312 5.961 -5.859 1 96.25 189 GLU B CA 1
ATOM 4756 C C . GLU B 1 189 ? -9.07 4.637 -5.148 1 96.25 189 GLU B C 1
ATOM 4758 O O . GLU B 1 189 ? -9.953 3.773 -5.113 1 96.25 189 GLU B O 1
ATOM 4763 N N . ASP B 1 190 ? -7.855 4.441 -4.637 1 97 190 ASP B N 1
ATOM 4764 C CA . ASP B 1 190 ? -7.555 3.213 -3.908 1 97 190 ASP B CA 1
ATOM 4765 C C . ASP B 1 190 ? -8.453 3.066 -2.684 1 97 190 ASP B C 1
ATOM 4767 O O . ASP B 1 190 ? -8.906 1.966 -2.369 1 97 190 ASP B O 1
ATOM 4771 N N . ALA B 1 191 ? -8.664 4.211 -1.99 1 97.5 191 ALA B N 1
ATOM 4772 C CA . ALA B 1 191 ? -9.562 4.164 -0.837 1 97.5 191 ALA B CA 1
ATOM 4773 C C . ALA B 1 191 ? -10.961 3.705 -1.246 1 97.5 191 ALA B C 1
ATOM 4775 O O . ALA B 1 191 ? -11.555 2.844 -0.592 1 97.5 191 ALA B O 1
ATOM 4776 N N . ARG B 1 192 ? -11.484 4.25 -2.281 1 96.31 192 ARG B N 1
ATOM 4777 C CA . ARG B 1 192 ? -12.812 3.906 -2.775 1 96.31 192 ARG B CA 1
ATOM 4778 C C . ARG B 1 192 ? -12.883 2.439 -3.188 1 96.31 192 ARG B C 1
ATOM 4780 O O . ARG B 1 192 ? -13.797 1.719 -2.785 1 96.31 192 ARG B O 1
ATOM 4787 N N . MET B 1 193 ? -11.891 1.952 -3.938 1 95.81 193 MET B N 1
ATOM 4788 C CA . MET B 1 193 ? -11.891 0.609 -4.512 1 95.81 193 MET B CA 1
ATOM 4789 C C . MET B 1 193 ? -11.711 -0.447 -3.426 1 95.81 193 MET B C 1
ATOM 4791 O O . MET B 1 193 ? -12.18 -1.577 -3.57 1 95.81 193 MET B O 1
ATOM 4795 N N . ASN B 1 194 ? -11.094 -0.102 -2.307 1 96.81 194 ASN B N 1
ATOM 4796 C CA . ASN B 1 194 ? -10.688 -1.119 -1.343 1 96.81 194 ASN B CA 1
ATOM 4797 C C . ASN B 1 194 ? -11.375 -0.919 0.006 1 96.81 194 ASN B C 1
ATOM 4799 O O . ASN B 1 194 ? -11.07 -1.617 0.974 1 96.81 194 ASN B O 1
ATOM 4803 N N . GLY B 1 195 ? -12.258 0.069 0.133 1 96 195 GLY B N 1
ATOM 4804 C CA . GLY B 1 195 ? -12.953 0.326 1.385 1 96 195 GLY B CA 1
ATOM 4805 C C . GLY B 1 195 ? -12.047 0.885 2.465 1 96 195 GLY B C 1
ATOM 4806 O O . GLY B 1 195 ? -12.203 0.556 3.645 1 96 195 GLY B O 1
ATOM 4807 N N . TRP B 1 196 ? -10.984 1.598 2.055 1 98.12 196 TRP B N 1
ATOM 4808 C CA . TRP B 1 196 ? -10.086 2.24 3.002 1 98.12 196 TRP B CA 1
ATOM 4809 C C . TRP B 1 196 ? -10.648 3.572 3.48 1 98.12 196 TRP B C 1
ATOM 4811 O O . TRP B 1 196 ? -11.641 4.062 2.934 1 98.12 196 TRP B O 1
ATOM 4821 N N . HIS B 1 197 ? -10.109 4.02 4.559 1 98.19 197 HIS B N 1
ATOM 4822 C CA . HIS B 1 197 ? -10.484 5.332 5.07 1 98.19 197 HIS B CA 1
ATOM 4823 C C . HIS B 1 197 ? -9.469 6.395 4.652 1 98.19 197 HIS B C 1
ATOM 4825 O O . HIS B 1 197 ? -8.312 6.352 5.066 1 98.19 197 HIS B O 1
ATOM 4831 N N . PHE B 1 198 ? -9.922 7.348 3.811 1 97.38 198 PHE B N 1
ATOM 4832 C CA . PHE B 1 198 ? -9.102 8.477 3.406 1 97.38 198 PHE B CA 1
ATOM 4833 C C . PHE B 1 198 ? -9.117 9.57 4.469 1 97.38 198 PHE B C 1
ATOM 4835 O O . PHE B 1 198 ? -10.117 10.281 4.613 1 97.38 198 PHE B O 1
ATOM 4842 N N . VAL B 1 199 ? -8.008 9.758 5.176 1 97.38 199 VAL B N 1
ATOM 4843 C CA . VAL B 1 199 ? -7.969 10.641 6.336 1 97.38 199 VAL B CA 1
ATOM 4844 C C . VAL B 1 199 ? -7.32 11.969 5.949 1 97.38 199 VAL B C 1
ATOM 4846 O O . VAL B 1 199 ? -6.094 12.062 5.863 1 97.38 199 VAL B O 1
ATOM 4849 N N . SER B 1 200 ? -8.141 12.961 5.797 1 92.5 200 SER B N 1
ATOM 4850 C CA . SER B 1 200 ? -7.707 14.297 5.41 1 92.5 200 SER B CA 1
ATOM 4851 C C . SER B 1 200 ? -8.477 15.367 6.172 1 92.5 200 SER B C 1
ATOM 4853 O O . SER B 1 200 ? -9.586 15.117 6.656 1 92.5 200 SER B O 1
ATOM 4855 N N . SER B 1 201 ? -7.812 16.484 6.293 1 90.12 201 SER B N 1
ATOM 4856 C CA . SER B 1 201 ? -8.516 17.641 6.848 1 90.12 201 SER B CA 1
ATOM 4857 C C . SER B 1 201 ? -9.367 18.328 5.789 1 90.12 201 SER B C 1
ATOM 4859 O O . SER B 1 201 ? -10.234 19.141 6.113 1 90.12 201 SER B O 1
ATOM 4861 N N . THR B 1 202 ? -9.062 18.141 4.539 1 89.25 202 THR B N 1
ATOM 4862 C CA . THR B 1 202 ? -9.859 18.688 3.455 1 89.25 202 THR B CA 1
ATOM 4863 C C . THR B 1 202 ? -11.273 18.109 3.471 1 89.25 202 THR B C 1
ATOM 4865 O O . THR B 1 202 ? -11.453 16.906 3.637 1 89.25 202 THR B O 1
ATOM 4868 N N . SER B 1 203 ? -12.195 19.016 3.354 1 91.12 203 SER B N 1
ATOM 4869 C CA . SER B 1 203 ? -13.594 18.594 3.344 1 91.12 203 SER B CA 1
ATOM 4870 C C . SER B 1 203 ? -14.328 19.156 2.131 1 91.12 203 SER B C 1
ATOM 4872 O O . SER B 1 203 ? -14.25 20.359 1.85 1 91.12 203 SER B O 1
ATOM 4874 N N . TRP B 1 204 ? -15.016 18.312 1.473 1 86.88 204 TRP B N 1
ATOM 4875 C CA . TRP B 1 204 ? -15.797 18.719 0.312 1 86.88 204 TRP B CA 1
ATOM 4876 C C . TRP B 1 204 ? -17.266 18.891 0.681 1 86.88 204 TRP B C 1
ATOM 4878 O O . TRP B 1 204 ? -18.047 19.453 -0.093 1 86.88 204 TRP B O 1
ATOM 4888 N N . SER B 1 205 ? -17.484 18.469 1.894 1 90.44 205 SER B N 1
ATOM 4889 C CA . SER B 1 205 ? -18.766 18.797 2.545 1 90.44 205 SER B CA 1
ATOM 4890 C C . SER B 1 205 ? -18.562 19.812 3.658 1 90.44 205 SER B C 1
ATOM 4892 O O . SER B 1 205 ? -17.453 20.312 3.873 1 90.44 205 SER B O 1
ATOM 4894 N N . ASP B 1 206 ? -19.672 20.219 4.293 1 95.12 206 ASP B N 1
ATOM 4895 C CA . ASP B 1 206 ? -19.609 21.234 5.336 1 95.12 206 ASP B CA 1
ATOM 4896 C C . ASP B 1 206 ? -19.25 20.625 6.684 1 95.12 206 ASP B C 1
ATOM 4898 O O . ASP B 1 206 ? -19.922 20.859 7.684 1 95.12 206 ASP B O 1
ATOM 4902 N N . PHE B 1 207 ? -18.172 19.766 6.645 1 94.88 207 PHE B N 1
ATOM 4903 C CA . PHE B 1 207 ? -17.688 19.047 7.82 1 94.88 207 PHE B CA 1
ATOM 4904 C C . PHE B 1 207 ? -18.797 18.234 8.453 1 94.88 207 PHE B C 1
ATOM 4906 O O . PHE B 1 207 ? -18.906 18.156 9.68 1 94.88 207 PHE B O 1
ATOM 4913 N N . ASP B 1 208 ? -19.609 17.672 7.59 1 90.06 208 ASP B N 1
ATOM 4914 C CA . ASP B 1 208 ? -20.766 16.906 8.055 1 90.06 208 ASP B CA 1
ATOM 4915 C C . ASP B 1 208 ? -20.438 15.43 8.188 1 90.06 208 ASP B C 1
ATOM 4917 O O . ASP B 1 208 ? -21.234 14.648 8.695 1 90.06 208 ASP B O 1
ATOM 4921 N N . ASN B 1 209 ? -19.312 15.141 7.629 1 82.38 209 ASN B N 1
ATOM 4922 C CA . ASN B 1 209 ? -18.875 13.758 7.797 1 82.38 209 ASN B CA 1
ATOM 4923 C C . ASN B 1 209 ? -17.844 13.633 8.914 1 82.38 209 ASN B C 1
ATOM 4925 O O . ASN B 1 209 ? -17.281 14.633 9.367 1 82.38 209 ASN B O 1
ATOM 4929 N N . GLY B 1 210 ? -17.531 12.359 9.336 1 89.12 210 GLY B N 1
ATOM 4930 C CA . GLY B 1 210 ? -16.828 12.141 10.586 1 89.12 210 GLY B CA 1
ATOM 4931 C C . GLY B 1 210 ? -15.336 12.375 10.484 1 89.12 210 GLY B C 1
ATOM 4932 O O . GLY B 1 210 ? -14.727 12.922 11.398 1 89.12 210 GLY B O 1
ATOM 4933 N N . ILE B 1 211 ? -14.68 12.141 9.289 1 95.81 211 ILE B N 1
ATOM 4934 C CA . ILE B 1 211 ? -13.227 12.102 9.305 1 95.81 211 ILE B CA 1
ATOM 4935 C C . ILE B 1 211 ? -12.672 13.523 9.305 1 95.81 211 ILE B C 1
ATOM 4937 O O . ILE B 1 211 ? -11.945 13.906 10.227 1 95.81 211 ILE B O 1
ATOM 4941 N N . PRO B 1 212 ? -13.055 14.43 8.289 1 96.38 212 PRO B N 1
ATOM 4942 C CA . PRO B 1 212 ? -12.531 15.789 8.359 1 96.38 212 PRO B CA 1
ATOM 4943 C C . PRO B 1 212 ? -12.984 16.531 9.617 1 96.38 212 PRO B C 1
ATOM 4945 O O . PRO B 1 212 ? -12.227 17.344 10.164 1 96.38 212 PRO B O 1
ATOM 4948 N N . GLN B 1 213 ? -14.203 16.266 10.07 1 97.12 213 GLN B N 1
ATOM 4949 C CA . GLN B 1 213 ? -14.703 16.875 11.297 1 97.12 213 GLN B CA 1
ATOM 4950 C C . GLN B 1 213 ? -13.836 16.5 12.492 1 97.12 213 GLN B C 1
ATOM 4952 O O . GLN B 1 213 ? -13.469 17.359 13.297 1 97.12 213 GLN B O 1
ATOM 4957 N N . ASN B 1 214 ? -13.555 15.211 12.594 1 97.75 214 ASN B N 1
ATOM 4958 C CA . ASN B 1 214 ? -12.734 14.727 13.695 1 97.75 214 ASN B CA 1
ATOM 4959 C C . ASN B 1 214 ? -11.328 15.312 13.648 1 97.75 214 ASN B C 1
ATOM 4961 O O . ASN B 1 214 ? -10.766 15.672 14.688 1 97.75 214 ASN B O 1
ATOM 4965 N N . VAL B 1 215 ? -10.742 15.398 12.438 1 97.88 215 VAL B N 1
ATOM 4966 C CA . VAL B 1 215 ? -9.422 15.984 12.273 1 97.88 215 VAL B CA 1
ATOM 4967 C C . VAL B 1 215 ? -9.438 17.438 12.742 1 97.88 215 VAL B C 1
ATOM 4969 O O . VAL B 1 215 ? -8.594 17.844 13.539 1 97.88 215 VAL B O 1
ATOM 4972 N N . MET B 1 216 ? -10.43 18.172 12.312 1 97.56 216 MET B N 1
ATOM 4973 C CA . MET B 1 216 ? -10.539 19.594 12.648 1 97.56 216 MET B CA 1
ATOM 4974 C C . MET B 1 216 ? -10.758 19.781 14.148 1 97.56 216 MET B C 1
ATOM 4976 O O . MET B 1 216 ? -10.164 20.672 14.758 1 97.56 216 MET B O 1
ATOM 4980 N N . ASN B 1 217 ? -11.625 18.953 14.711 1 97.69 217 ASN B N 1
ATOM 4981 C CA . ASN B 1 217 ? -11.883 19.047 16.141 1 97.69 217 ASN B CA 1
ATOM 4982 C C . ASN B 1 217 ? -10.617 18.797 16.953 1 97.69 217 ASN B C 1
ATOM 4984 O O . ASN B 1 217 ? -10.398 19.453 17.984 1 97.69 217 ASN B O 1
ATOM 4988 N N . ALA B 1 218 ? -9.805 17.938 16.5 1 98.31 218 ALA B N 1
ATOM 4989 C CA . ALA B 1 218 ? -8.562 17.641 17.203 1 98.31 218 ALA B CA 1
ATOM 4990 C C . ALA B 1 218 ? -7.598 18.812 17.141 1 98.31 218 ALA B C 1
ATOM 4992 O O . ALA B 1 218 ? -6.836 19.062 18.078 1 98.31 218 ALA B O 1
ATOM 4993 N N . TYR B 1 219 ? -7.641 19.609 16.078 1 97.94 219 TYR B N 1
ATOM 4994 C CA . TYR B 1 219 ? -6.758 20.75 15.922 1 97.94 219 TYR B CA 1
ATOM 4995 C C . TYR B 1 219 ? -7.051 21.812 16.984 1 97.94 219 TYR B C 1
ATOM 4997 O O . TYR B 1 219 ? -6.199 22.656 17.281 1 97.94 219 TYR B O 1
ATOM 5005 N N . MET B 1 220 ? -8.203 21.719 17.578 1 98.25 220 MET B N 1
ATOM 5006 C CA . MET B 1 220 ? -8.602 22.719 18.562 1 98.25 220 MET B CA 1
ATOM 5007 C C . MET B 1 220 ? -7.785 22.578 19.844 1 98.25 220 MET B C 1
ATOM 5009 O O . MET B 1 220 ? -7.758 23.5 20.656 1 98.25 220 MET B O 1
ATOM 5013 N N . VAL B 1 221 ? -7.062 21.484 19.969 1 98.69 221 VAL B N 1
ATOM 5014 C CA . VAL B 1 221 ? -6.121 21.359 21.078 1 98.69 221 VAL B CA 1
ATOM 5015 C C . VAL B 1 221 ? -5.109 22.5 21.031 1 98.69 221 VAL B C 1
ATOM 5017 O O . VAL B 1 221 ? -4.828 23.141 22.047 1 98.69 221 VAL B O 1
ATOM 5020 N N . VAL B 1 222 ? -4.598 22.781 19.844 1 98.75 222 VAL B N 1
ATOM 5021 C CA . VAL B 1 222 ? -3.619 23.859 19.641 1 98.75 222 VAL B CA 1
ATOM 5022 C C . VAL B 1 222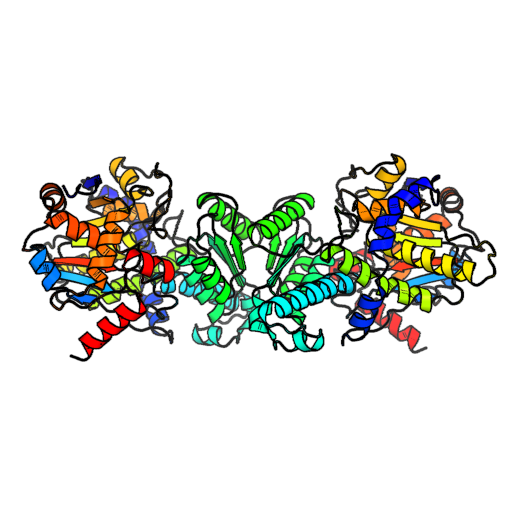 ? -4.238 25.203 20.016 1 98.75 222 VAL B C 1
ATOM 5024 O O . VAL B 1 222 ? -3.604 26.016 20.703 1 98.75 222 VAL B O 1
ATOM 5027 N N . VAL B 1 223 ? -5.43 25.391 19.641 1 98.38 223 VAL B N 1
ATOM 5028 C CA . VAL B 1 223 ? -6.137 26.641 19.844 1 98.38 223 VAL B CA 1
ATOM 5029 C C . VAL B 1 223 ? -6.414 26.859 21.328 1 98.38 223 VAL B C 1
ATOM 5031 O O . VAL B 1 223 ? -6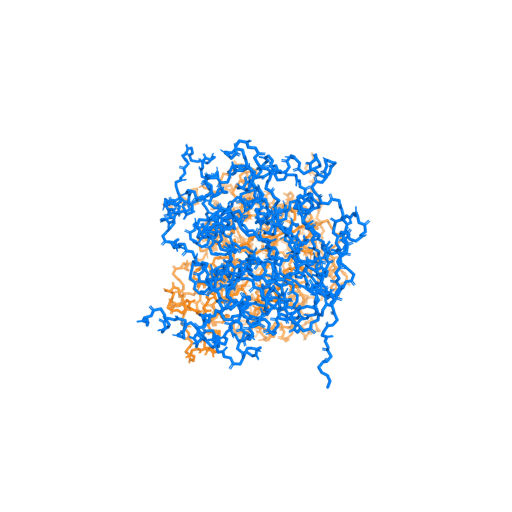.121 27.922 21.875 1 98.38 223 VAL B O 1
ATOM 5034 N N . GLU B 1 224 ? -6.914 25.844 21.938 1 98.06 224 GLU B N 1
ATOM 5035 C CA . GLU B 1 224 ? -7.25 25.953 23.359 1 98.06 224 GLU B CA 1
ATOM 5036 C C . GLU B 1 224 ? -6.004 26.188 24.203 1 98.06 224 GLU B C 1
ATOM 5038 O O . GLU B 1 224 ? -6.035 26.969 25.156 1 98.06 224 GLU B O 1
ATOM 5043 N N . GLU B 1 225 ? -4.988 25.453 23.922 1 98.62 225 GLU B N 1
ATOM 5044 C CA . GLU B 1 225 ? -3.723 25.688 24.625 1 98.62 225 GLU B CA 1
ATOM 5045 C C . GLU B 1 225 ? -3.277 27.141 24.484 1 98.62 225 GLU B C 1
ATOM 5047 O O . GLU B 1 225 ? -2.82 27.75 25.453 1 98.62 225 GLU B O 1
ATOM 5052 N N . THR B 1 226 ? -3.375 27.703 23.281 1 98.75 226 THR B N 1
ATOM 5053 C CA . THR B 1 226 ? -2.936 29.062 23 1 98.75 226 THR B CA 1
ATOM 5054 C C . THR B 1 226 ? -3.783 30.078 23.766 1 98.75 226 THR B C 1
ATOM 5056 O O . THR B 1 226 ? -3.248 30.969 24.438 1 98.75 226 THR B O 1
ATOM 5059 N N . LEU B 1 227 ? -5.086 29.906 23.703 1 98.25 227 LEU B N 1
ATOM 5060 C CA . LEU B 1 227 ? -6.016 30.844 24.344 1 98.25 227 LEU B CA 1
ATOM 5061 C C . LEU B 1 227 ? -5.848 30.812 25.859 1 98.25 227 LEU B C 1
ATOM 5063 O O . LEU B 1 227 ? -6.004 31.844 26.516 1 98.25 227 LEU B O 1
ATOM 5067 N N . GLN B 1 228 ? -5.527 29.656 26.359 1 97.56 228 GLN B N 1
ATOM 5068 C CA . GLN B 1 228 ? -5.312 29.531 27.797 1 97.56 228 GLN B CA 1
ATOM 5069 C C . GLN B 1 228 ? -4 30.188 28.219 1 97.56 228 GLN B C 1
ATOM 5071 O O . GLN B 1 228 ? -3.885 30.703 29.344 1 97.56 228 GLN B O 1
ATOM 5076 N N . ALA B 1 229 ? -3.057 30.203 27.359 1 98.25 229 ALA B N 1
ATOM 5077 C CA . ALA B 1 229 ? -1.72 30.672 27.688 1 98.25 229 ALA B CA 1
ATOM 5078 C C . ALA B 1 229 ? -1.615 32.188 27.5 1 98.25 229 ALA B C 1
ATOM 5080 O O . ALA B 1 229 ? -0.726 32.844 28.047 1 98.25 229 ALA B O 1
ATOM 5081 N N . ILE B 1 230 ? -2.453 32.781 26.656 1 98.12 230 ILE B N 1
ATOM 5082 C CA . ILE B 1 230 ? -2.453 34.219 26.406 1 98.12 230 ILE B CA 1
ATOM 5083 C C . ILE B 1 230 ? -2.896 34.969 27.672 1 98.12 230 ILE B C 1
ATOM 5085 O O . ILE B 1 230 ? -3.959 34.656 28.234 1 98.12 230 ILE B O 1
ATOM 5089 N N . PRO B 1 231 ? -2.162 35.938 28.203 1 96.62 231 PRO B N 1
ATOM 5090 C CA . PRO B 1 231 ? -2.523 36.625 29.438 1 96.62 231 PRO B CA 1
ATOM 5091 C C . PRO B 1 231 ? -3.871 37.344 29.344 1 96.62 231 PRO B C 1
ATOM 5093 O O . PRO B 1 231 ? -4.715 37.188 30.234 1 96.62 231 PRO B O 1
ATOM 5096 N N . VAL B 1 232 ? -4.047 38.125 28.297 1 96.69 232 VAL B N 1
ATOM 5097 C CA . VAL B 1 232 ? -5.297 38.812 28.047 1 96.69 232 VAL B CA 1
ATOM 5098 C C . VAL B 1 232 ? -5.695 38.656 26.578 1 96.69 232 VAL B C 1
ATOM 5100 O O . VAL B 1 232 ? -5.227 39.406 25.719 1 96.69 232 VAL B O 1
ATOM 5103 N N . VAL B 1 233 ? -6.648 37.812 26.359 1 96.69 233 VAL B N 1
ATOM 5104 C CA . VAL B 1 233 ? -7.023 37.438 25 1 96.69 233 VAL B CA 1
ATOM 5105 C C . VAL B 1 233 ? -7.602 38.625 24.266 1 96.69 233 VAL B C 1
ATOM 5107 O O . VAL B 1 233 ? -7.344 38.812 23.062 1 96.69 233 VAL B O 1
ATOM 5110 N N . GLU B 1 234 ? -8.336 39.5 24.938 1 94 234 GLU B N 1
ATOM 5111 C CA . GLU B 1 234 ? -9.031 40.594 24.312 1 94 234 GLU B CA 1
ATOM 5112 C C . GLU B 1 234 ? -8.047 41.656 23.797 1 94 234 GLU B C 1
ATOM 5114 O O . GLU B 1 234 ? -8.414 42.5 22.984 1 94 234 GLU B O 1
ATOM 5119 N N . ASP B 1 235 ? -6.793 41.562 24.266 1 96.62 235 ASP B N 1
ATOM 5120 C CA . ASP B 1 235 ? -5.789 42.531 23.875 1 96.62 235 ASP B CA 1
ATOM 5121 C C . ASP B 1 235 ? -5.105 42.125 22.578 1 96.62 235 ASP B C 1
ATOM 5123 O O . ASP B 1 235 ? -4.418 42.938 21.938 1 96.62 235 ASP B O 1
ATOM 5127 N N . ILE B 1 236 ? -5.297 40.906 22.188 1 98.44 236 ILE B N 1
ATOM 5128 C CA . ILE B 1 236 ? -4.641 40.438 20.969 1 98.44 236 ILE B CA 1
ATOM 5129 C C . ILE B 1 236 ? -5.199 41.156 19.766 1 98.44 236 ILE B C 1
ATOM 5131 O O . ILE B 1 236 ? -6.414 41.25 19.578 1 98.44 236 ILE B O 1
ATOM 5135 N N . THR B 1 237 ? -4.293 41.719 18.938 1 98.44 237 THR B N 1
ATOM 5136 C CA . THR B 1 237 ? -4.727 42.531 17.812 1 98.44 237 THR B CA 1
ATOM 5137 C C . THR B 1 237 ? -4.531 41.781 16.5 1 98.44 237 THR B C 1
ATOM 5139 O O . THR B 1 237 ? -5.191 42.062 15.5 1 98.44 237 THR B O 1
ATOM 5142 N N . HIS B 1 238 ? -3.562 40.844 16.453 1 98.81 238 HIS B N 1
ATOM 5143 C CA . HIS B 1 238 ? -3.24 40.125 15.219 1 98.81 238 HIS B CA 1
ATOM 5144 C C . HIS B 1 238 ? -2.971 38.656 15.508 1 98.81 238 HIS B C 1
ATOM 5146 O O . HIS B 1 238 ? -2.354 38.312 16.516 1 98.81 238 HIS B O 1
ATOM 5152 N N . VAL B 1 239 ? -3.459 37.781 14.68 1 98.88 239 VAL B N 1
ATOM 5153 C CA . VAL B 1 239 ? -3.154 36.375 14.664 1 98.88 239 VAL B CA 1
ATOM 5154 C C . VAL B 1 239 ? -2.682 35.938 13.273 1 98.88 239 VAL B C 1
ATOM 5156 O O . VAL B 1 239 ? -3.391 36.156 12.289 1 98.88 239 VAL B O 1
ATOM 5159 N N . PHE B 1 240 ? -1.443 35.406 13.18 1 98.88 240 PHE B N 1
ATOM 5160 C CA . PHE B 1 240 ? -0.872 34.969 11.914 1 98.88 240 PHE B CA 1
ATOM 5161 C C . PHE B 1 240 ? -0.836 33.469 11.828 1 98.88 240 PHE B C 1
ATOM 5163 O O . PHE B 1 240 ? -0.342 32.781 12.742 1 98.88 240 PHE B O 1
ATOM 5170 N N . VAL B 1 241 ? -1.376 32.906 10.781 1 98.75 241 VAL B N 1
ATOM 5171 C CA . VAL B 1 241 ? -1.354 31.469 10.531 1 98.75 241 VAL B CA 1
ATOM 5172 C C . VAL B 1 241 ? -1.03 31.203 9.062 1 98.75 241 VAL B C 1
ATOM 5174 O O . VAL B 1 241 ? -1.52 31.906 8.18 1 98.75 241 VAL B O 1
ATOM 5177 N N . CYS B 1 242 ? -0.121 30.281 8.82 1 97.25 242 CYS B N 1
ATOM 5178 C CA . CYS B 1 242 ? 0.133 29.891 7.438 1 97.25 242 CYS B CA 1
ATOM 5179 C C . CYS B 1 242 ? -1.014 29.062 6.891 1 97.25 242 CYS B C 1
ATOM 5181 O O . CYS B 1 242 ? -1.594 28.234 7.609 1 97.25 242 CYS B O 1
ATOM 5183 N N . GLY B 1 243 ? -1.253 29.344 5.621 1 94.56 243 GLY B N 1
ATOM 5184 C CA . GLY B 1 243 ? -2.471 28.781 5.051 1 94.56 243 GLY B CA 1
ATOM 5185 C C . GLY B 1 243 ? -2.207 27.766 3.957 1 94.56 243 GLY B C 1
ATOM 5186 O O . GLY B 1 243 ? -1.613 28.094 2.928 1 94.56 243 GLY B O 1
ATOM 5187 N N . GLY B 1 244 ? -2.338 26.703 3.889 1 93.31 244 GLY B N 1
ATOM 5188 C CA . GLY B 1 244 ? -2.441 25.641 2.898 1 93.31 244 GLY B CA 1
ATOM 5189 C C . GLY B 1 244 ? -3.822 25.547 2.281 1 93.31 244 GLY B C 1
ATOM 5190 O O . GLY B 1 244 ? -4.316 26.5 1.684 1 93.31 244 GLY B O 1
ATOM 5191 N N . VAL B 1 245 ? -4.441 24.406 2.621 1 94.12 245 VAL B N 1
ATOM 5192 C CA . VAL B 1 245 ? -5.82 24.281 2.15 1 94.12 245 VAL B CA 1
ATOM 5193 C C . VAL B 1 245 ? -6.742 25.125 3.033 1 94.12 245 VAL B C 1
ATOM 5195 O O . VAL B 1 245 ? -7.941 25.234 2.766 1 94.12 245 VAL B O 1
ATOM 5198 N N . GLY B 1 246 ? -6.258 25.625 4.113 1 97.31 246 GLY B N 1
ATOM 5199 C CA . GLY B 1 246 ? -6.977 26.578 4.941 1 97.31 246 GLY B CA 1
ATOM 5200 C C . GLY B 1 246 ? -7.543 25.953 6.207 1 97.31 246 GLY B C 1
ATOM 5201 O O . GLY B 1 246 ? -8.094 26.656 7.059 1 97.31 246 GLY B O 1
ATOM 5202 N N . SER B 1 247 ? -7.309 24.672 6.43 1 96.94 247 SER B N 1
ATOM 5203 C CA . SER B 1 247 ? -7.988 23.969 7.508 1 96.94 247 SER B CA 1
ATOM 5204 C C . SER B 1 247 ? -7.504 24.438 8.875 1 96.94 247 SER B C 1
ATOM 5206 O O . SER B 1 247 ? -8.305 24.828 9.727 1 96.94 247 SER B O 1
ATOM 5208 N N . ILE B 1 248 ? -6.238 24.5 9.156 1 97.69 248 ILE B N 1
ATOM 5209 C CA . ILE B 1 248 ? -5.738 24.875 10.469 1 97.69 248 ILE B CA 1
ATOM 5210 C C . ILE B 1 248 ? -5.973 26.359 10.711 1 97.69 248 ILE B C 1
ATOM 5212 O O . ILE B 1 248 ? -6.262 26.781 11.836 1 97.69 248 ILE B O 1
ATOM 5216 N N . ALA B 1 249 ? -5.852 27.141 9.648 1 98.5 249 ALA B N 1
ATOM 5217 C CA . ALA B 1 249 ? -6.164 28.562 9.789 1 98.5 249 ALA B CA 1
ATOM 5218 C C . ALA B 1 249 ? -7.621 28.766 10.188 1 98.5 249 ALA B C 1
ATOM 5220 O O . ALA B 1 249 ? -7.914 29.562 11.078 1 98.5 249 ALA B O 1
ATOM 5221 N N . ALA B 1 250 ? -8.469 28.016 9.531 1 98.25 250 ALA B N 1
ATOM 5222 C CA . ALA B 1 250 ? -9.891 28.109 9.859 1 98.25 250 ALA B CA 1
ATOM 5223 C C . ALA B 1 250 ? -10.133 27.75 11.32 1 98.25 250 ALA B C 1
ATOM 5225 O O . ALA B 1 250 ? -10.898 28.422 12.016 1 98.25 250 ALA B O 1
ATOM 5226 N N . ALA B 1 251 ? -9.523 26.688 11.781 1 98 251 ALA B N 1
ATOM 5227 C CA . ALA B 1 251 ? -9.695 26.25 13.164 1 98 251 ALA B CA 1
ATOM 5228 C C . ALA B 1 251 ? -9.211 27.328 14.141 1 98 251 ALA B C 1
ATOM 5230 O O . ALA B 1 251 ? -9.906 27.641 15.109 1 98 251 ALA B O 1
ATOM 5231 N N . VAL B 1 252 ? -8.078 27.891 13.906 1 98.69 252 VAL B N 1
ATOM 5232 C CA . VAL B 1 252 ? -7.484 28.875 14.789 1 98.69 252 VAL B CA 1
ATOM 5233 C C . VAL B 1 252 ? -8.359 30.125 14.828 1 98.69 252 VAL B C 1
ATOM 5235 O O . VAL B 1 252 ? -8.695 30.625 15.906 1 98.69 252 VAL B O 1
ATOM 5238 N N . PHE B 1 253 ? -8.742 30.625 13.641 1 98.62 253 PHE B N 1
ATOM 5239 C CA . PHE B 1 253 ? -9.531 31.844 13.57 1 98.62 253 PHE B CA 1
ATOM 5240 C C . PHE B 1 253 ? -10.898 31.641 14.219 1 98.62 253 PHE B C 1
ATOM 5242 O O . PHE B 1 253 ? -11.383 32.531 14.945 1 98.62 253 PHE B O 1
ATOM 5249 N N . LEU B 1 254 ? -11.461 30.516 13.938 1 97.81 254 LEU B N 1
ATOM 5250 C CA . LEU B 1 254 ? -12.75 30.203 14.547 1 97.81 254 LEU B CA 1
ATOM 5251 C C . LEU B 1 254 ? -12.633 30.156 16.062 1 97.81 254 LEU B C 1
ATOM 5253 O O . LEU B 1 254 ? -13.508 30.656 16.781 1 97.81 254 LEU B O 1
ATOM 5257 N N . GLY B 1 255 ? -11.609 29.531 16.562 1 97.81 255 GLY B N 1
ATOM 5258 C CA . GLY B 1 255 ? -11.391 29.453 18 1 97.81 255 GLY B CA 1
ATOM 5259 C C . GLY B 1 255 ? -11.25 30.812 18.656 1 97.81 255 GLY B C 1
ATOM 5260 O O . GLY B 1 255 ? -11.883 31.094 19.672 1 97.81 255 GLY B O 1
ATOM 5261 N N . PHE B 1 256 ? -10.422 31.703 18.094 1 97.88 256 PHE B N 1
ATOM 5262 C CA . PHE B 1 256 ? -10.242 33.062 18.609 1 97.88 256 PHE B CA 1
ATOM 5263 C C . PHE B 1 256 ? -11.555 33.844 18.562 1 97.88 256 PHE B C 1
ATOM 5265 O O . PHE B 1 256 ? -11.93 34.5 19.531 1 97.88 256 PHE B O 1
ATOM 5272 N N . TYR B 1 257 ? -12.203 33.719 17.422 1 97.06 257 TYR B N 1
ATOM 5273 C CA . TYR B 1 257 ? -13.469 34.438 17.266 1 97.06 257 TYR B CA 1
ATOM 5274 C C . TYR B 1 257 ? -14.477 34 18.328 1 97.06 257 TYR B C 1
ATOM 5276 O O . TYR B 1 257 ? -15.148 34.812 18.938 1 97.06 257 TYR B O 1
ATOM 5284 N N . THR B 1 258 ? -14.609 32.719 18.438 1 95.38 258 THR B N 1
ATOM 5285 C CA . THR B 1 258 ? -15.531 32.156 19.422 1 95.38 258 THR B CA 1
ATOM 5286 C C . THR B 1 258 ? -15.211 32.656 20.828 1 95.38 258 THR B C 1
ATOM 5288 O O . THR B 1 258 ? -16.109 33.062 21.562 1 95.38 258 THR B O 1
ATOM 5291 N N . ARG B 1 259 ? -13.969 32.688 21.219 1 95.31 259 ARG B N 1
ATOM 5292 C CA . ARG B 1 259 ? -13.562 33.156 22.531 1 95.31 259 ARG B CA 1
ATOM 5293 C C . ARG B 1 259 ? -13.867 34.625 22.703 1 95.31 259 ARG B C 1
ATOM 5295 O O . ARG B 1 259 ? -14.352 35.062 23.75 1 95.31 259 ARG B O 1
ATOM 5302 N N . PHE B 1 260 ? -13.562 35.438 21.703 1 94.94 260 PHE B N 1
ATOM 5303 C CA . PHE B 1 260 ? -13.852 36.844 21.734 1 94.94 260 PHE B CA 1
ATOM 5304 C C . PHE B 1 260 ? -15.344 37.094 21.891 1 94.94 260 PHE B C 1
ATOM 5306 O O . PHE B 1 260 ? -15.75 37.969 22.656 1 94.94 260 PHE B O 1
ATOM 5313 N N . SER B 1 261 ? -16.078 36.344 21.141 1 92.69 261 SER B N 1
ATOM 5314 C CA . SER B 1 261 ? -17.531 36.438 21.234 1 92.69 261 SER B CA 1
ATOM 5315 C C . SER B 1 261 ? -18.031 36.125 22.625 1 92.69 261 SER B C 1
ATOM 5317 O O . SER B 1 261 ? -18.922 36.781 23.156 1 92.69 261 SER B O 1
ATOM 5319 N N . GLN B 1 262 ? -17.5 35.156 23.234 1 93.06 262 GLN B N 1
ATOM 5320 C CA . GLN B 1 262 ? -17.859 34.75 24.594 1 93.06 262 GLN B CA 1
ATOM 5321 C C . GLN B 1 262 ? -17.516 35.875 25.594 1 93.06 262 GLN B C 1
ATOM 5323 O O . GLN B 1 262 ? -18.312 36.156 26.5 1 93.06 262 GLN B O 1
ATOM 5328 N N . ILE B 1 263 ? -16.375 36.438 25.422 1 93.31 263 ILE B N 1
ATOM 5329 C CA . ILE B 1 263 ? -15.945 37.5 26.312 1 93.31 263 ILE B CA 1
ATOM 5330 C C . ILE B 1 263 ? -16.859 38.719 26.141 1 93.31 263 ILE B C 1
ATOM 5332 O O . ILE B 1 263 ? -17.234 39.344 27.125 1 93.31 263 ILE B O 1
ATOM 5336 N N . GLN B 1 264 ? -17.172 39 24.906 1 91.06 264 GLN B N 1
ATOM 5337 C CA . GLN B 1 264 ? -18.062 40.094 24.609 1 91.06 264 GLN B CA 1
ATOM 5338 C C . GLN B 1 264 ? -19.422 39.906 25.281 1 91.06 264 GLN B C 1
ATOM 5340 O O . GLN B 1 264 ? -20 40.844 25.812 1 91.06 264 GLN B O 1
ATOM 5345 N N . GLU B 1 265 ? -19.922 38.781 25.219 1 90.31 265 GLU B N 1
ATOM 5346 C CA . GLU B 1 265 ? -21.219 38.469 25.828 1 90.31 265 GLU B CA 1
ATOM 5347 C C . GLU B 1 265 ? -21.156 38.594 27.344 1 90.31 265 GLU B C 1
ATOM 5349 O O . GLU B 1 265 ? -22.109 39.031 27.969 1 90.31 265 GLU B O 1
ATOM 5354 N N . SER B 1 266 ? -20.109 38.188 27.922 1 89.75 266 SER B N 1
ATOM 5355 C CA . SER B 1 266 ? -19.953 38.219 29.359 1 89.75 266 SER B CA 1
ATOM 5356 C C . SER B 1 266 ? -19.75 39.656 29.875 1 89.75 266 SER B C 1
ATOM 5358 O O . SER B 1 266 ? -20.047 39.969 31.031 1 89.75 266 SER B O 1
ATOM 5360 N N . ASN B 1 267 ? -19.156 40.5 29.062 1 86 267 ASN B N 1
ATOM 5361 C CA . ASN B 1 267 ? -18.891 41.906 29.422 1 86 267 ASN B CA 1
ATOM 5362 C C . ASN B 1 267 ? -20.047 42.812 29 1 86 267 ASN B C 1
ATOM 5364 O O . ASN B 1 267 ? -19.828 43.906 28.5 1 86 267 ASN B O 1
ATOM 5368 N N . LYS B 1 268 ? -21.328 42.469 29.312 1 83.5 268 LYS B N 1
ATOM 5369 C CA . LYS B 1 268 ? -22.562 43.219 29.125 1 83.5 268 LYS B CA 1
ATOM 5370 C C . LYS B 1 268 ? -22.625 43.844 27.734 1 83.5 268 LYS B C 1
ATOM 5372 O O . LYS B 1 268 ? -23.078 44.969 27.562 1 83.5 268 LYS B O 1
ATOM 5377 N N . GLY B 1 269 ? -22 43.25 26.797 1 71.81 269 GLY B N 1
ATOM 5378 C CA . GLY B 1 269 ? -22.188 43.594 25.391 1 71.81 269 GLY B CA 1
ATOM 5379 C C . GLY B 1 269 ? -21.234 44.656 24.891 1 71.81 269 GLY B C 1
ATOM 5380 O O . GLY B 1 269 ? -21.438 45.25 23.844 1 71.81 269 GLY B O 1
ATOM 5381 N N . LYS B 1 270 ? -20.125 44.938 25.672 1 80.69 270 LYS B N 1
ATOM 5382 C CA . LYS B 1 270 ? -19.125 45.875 25.141 1 80.69 270 LYS B CA 1
ATOM 5383 C C . LYS B 1 270 ? -18.438 45.281 23.906 1 80.69 270 LYS B C 1
ATOM 5385 O O . LYS B 1 270 ? -18 44.156 23.906 1 80.69 270 LYS B O 1
ATOM 5390 N N . PHE B 1 271 ? -18.5 46.125 22.906 1 80.19 271 PHE B N 1
ATOM 5391 C CA . PHE B 1 271 ? -18.016 45.688 21.594 1 80.19 271 PHE B CA 1
ATOM 5392 C C . PHE B 1 271 ? -16.516 45.438 21.625 1 80.19 271 PHE B C 1
ATOM 5394 O O . PHE B 1 271 ? -15.75 46.312 22.078 1 80.19 271 PHE B O 1
ATOM 5401 N N . LEU B 1 272 ? -16.062 44.219 21.344 1 86.88 272 LEU B N 1
ATOM 5402 C CA . LEU B 1 272 ? -14.656 43.844 21.172 1 86.88 272 LEU B CA 1
ATOM 5403 C C . LEU B 1 272 ? -14.336 43.562 19.703 1 86.88 272 LEU B C 1
ATOM 5405 O O . LEU B 1 272 ? -15.062 42.812 19.031 1 86.88 272 LEU B O 1
ATOM 5409 N N . THR B 1 273 ? -13.398 44.312 19.219 1 88.06 273 THR B N 1
ATOM 5410 C CA . THR B 1 273 ? -12.961 44.062 17.844 1 88.06 273 THR B CA 1
ATOM 5411 C C . THR B 1 273 ? -12.109 42.812 17.766 1 88.06 273 THR B C 1
ATOM 5413 O O . THR B 1 273 ? -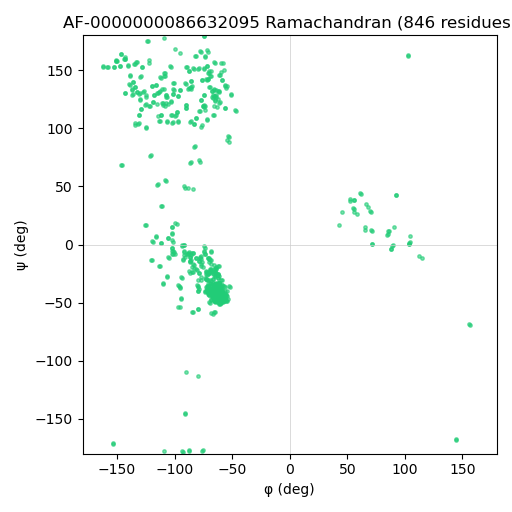11.062 42.688 18.406 1 88.06 273 THR B O 1
ATOM 5416 N N . PRO B 1 274 ? -12.586 41.844 17.016 1 93.56 274 PRO B N 1
ATOM 5417 C CA . PRO B 1 274 ? -11.727 40.656 16.859 1 93.56 274 PRO B CA 1
ATOM 5418 C C . PRO B 1 274 ? -10.375 41 16.219 1 93.56 274 PRO B C 1
ATOM 5420 O O . PRO B 1 274 ? -10.273 41.969 15.469 1 93.56 274 PRO B O 1
ATOM 5423 N N . PRO B 1 275 ? -9.383 40.281 16.578 1 97.12 275 PRO B N 1
ATOM 5424 C CA . PRO B 1 275 ? -8.062 40.531 15.984 1 97.12 275 PRO B CA 1
ATOM 5425 C C . PRO B 1 275 ? -8.062 40.406 14.461 1 97.12 275 PRO B C 1
ATOM 5427 O O . PRO B 1 275 ? -8.961 39.781 13.891 1 97.12 275 PRO B O 1
ATOM 5430 N N . ARG B 1 276 ? -7.137 41.031 13.812 1 98.12 276 ARG B N 1
ATOM 5431 C CA . ARG B 1 276 ? -6.859 40.719 12.414 1 98.12 276 ARG B CA 1
ATOM 5432 C C . ARG B 1 276 ? -6.34 39.312 12.258 1 98.12 276 ARG B C 1
ATOM 5434 O O . ARG B 1 276 ? -5.457 38.875 13 1 98.12 276 ARG B O 1
ATOM 5441 N N . PHE B 1 277 ? -7.039 38.594 11.445 1 98.81 277 PHE B N 1
ATOM 5442 C CA . PHE B 1 277 ? -6.648 37.219 11.125 1 98.81 277 PHE B CA 1
ATOM 5443 C C . PHE B 1 277 ? -5.906 37.188 9.789 1 98.81 277 PHE B C 1
ATOM 5445 O O . PHE B 1 277 ? -6.508 37.375 8.734 1 98.81 277 PHE B O 1
ATOM 5452 N N . VAL B 1 278 ? -4.613 36.906 9.812 1 98.88 278 VAL B N 1
ATOM 5453 C CA . VAL B 1 278 ? -3.746 37 8.641 1 98.88 278 VAL B CA 1
ATOM 5454 C C . VAL B 1 278 ? -3.326 35.625 8.172 1 98.88 278 VAL B C 1
ATOM 5456 O O . VAL B 1 278 ? -2.744 34.844 8.938 1 98.88 278 VAL B O 1
ATOM 5459 N N . VAL B 1 279 ? -3.641 35.312 6.938 1 98.81 279 VAL B N 1
ATOM 5460 C CA . VAL B 1 279 ? -3.209 34.062 6.32 1 98.81 279 VAL B CA 1
ATOM 5461 C C . VAL B 1 279 ? -1.953 34.312 5.484 1 98.81 279 VAL B C 1
ATOM 5463 O O . VAL B 1 279 ? -1.922 35.219 4.648 1 98.81 279 VAL B O 1
ATOM 5466 N N . VAL B 1 280 ? -0.925 33.5 5.754 1 98.75 280 VAL B N 1
ATOM 5467 C CA . VAL B 1 280 ? 0.32 33.656 5 1 98.75 280 VAL B CA 1
ATOM 5468 C C . VAL B 1 280 ? 0.55 32.375 4.164 1 98.75 280 VAL B C 1
ATOM 5470 O O . VAL B 1 280 ? 0.427 31.266 4.664 1 98.75 280 VAL B O 1
ATOM 5473 N N . GLU B 1 281 ? 0.833 32.5 2.867 1 98.38 281 GLU B N 1
ATOM 5474 C CA . GLU B 1 281 ? 1.075 31.406 1.942 1 98.38 281 GLU B CA 1
ATOM 5475 C C . GLU B 1 281 ? 2.324 31.656 1.102 1 98.38 281 GLU B C 1
ATOM 5477 O O . GLU B 1 281 ? 2.779 32.812 0.979 1 98.38 281 GLU B O 1
ATOM 5482 N N . PRO B 1 282 ? 2.918 30.547 0.577 1 97.81 282 PRO B N 1
ATOM 5483 C CA . PRO B 1 282 ? 3.949 30.781 -0.438 1 97.81 282 PRO B CA 1
ATOM 5484 C C . PRO B 1 282 ? 3.371 31.281 -1.761 1 97.81 282 PRO B C 1
ATOM 5486 O O . PRO B 1 282 ? 2.295 30.844 -2.176 1 97.81 282 PRO B O 1
ATOM 5489 N N . LYS B 1 283 ? 4.148 32.094 -2.422 1 96.75 283 LYS B N 1
ATOM 5490 C CA . LYS B 1 283 ? 3.721 32.656 -3.697 1 96.75 283 LYS B CA 1
ATOM 5491 C C . LYS B 1 283 ? 3.42 31.562 -4.715 1 96.75 283 LYS B C 1
ATOM 5493 O O . LYS B 1 283 ? 2.529 31.703 -5.551 1 96.75 283 LYS B O 1
ATOM 5498 N N . GLU B 1 284 ? 4.098 30.484 -4.598 1 95.06 284 GLU B N 1
ATOM 5499 C CA . GLU B 1 284 ? 3.982 29.406 -5.578 1 95.06 284 GLU B CA 1
ATOM 5500 C C . GLU B 1 284 ? 2.797 28.5 -5.266 1 95.06 284 GLU B C 1
ATOM 5502 O O . GLU B 1 284 ? 2.473 27.609 -6.047 1 95.06 284 GLU B O 1
ATOM 5507 N N . ALA B 1 285 ? 2.143 28.672 -4.145 1 94.81 285 ALA B N 1
ATOM 5508 C CA . ALA B 1 285 ? 0.966 27.922 -3.715 1 94.81 285 ALA B CA 1
ATOM 5509 C C . ALA B 1 285 ? 0.015 28.797 -2.908 1 94.81 285 ALA B C 1
ATOM 5511 O O . ALA B 1 285 ? -0.226 28.547 -1.727 1 94.81 285 ALA B O 1
ATOM 5512 N N . ASP B 1 286 ? -0.562 29.734 -3.635 1 97.62 286 ASP B N 1
ATOM 5513 C CA . ASP B 1 286 ? -1.314 30.781 -2.959 1 97.62 286 ASP B CA 1
ATOM 5514 C C . ASP B 1 286 ? -2.801 30.703 -3.299 1 97.62 286 ASP B C 1
ATOM 5516 O O . ASP B 1 286 ? -3.41 31.703 -3.688 1 97.62 286 ASP B O 1
ATOM 5520 N N . CYS B 1 287 ? -3.396 29.531 -3.135 1 96.88 287 CYS B N 1
ATOM 5521 C CA . CYS B 1 287 ? -4.781 29.312 -3.537 1 96.88 287 CYS B CA 1
ATOM 5522 C C . CYS B 1 287 ? -5.73 30.141 -2.672 1 96.88 287 CYS B C 1
ATOM 5524 O O . CYS B 1 287 ? -6.762 30.609 -3.152 1 96.88 287 CYS B O 1
ATOM 5526 N N . LEU B 1 288 ? -5.445 30.344 -1.394 1 98.25 288 LEU B N 1
ATOM 5527 C CA . LEU B 1 288 ? -6.316 31.141 -0.525 1 98.25 288 LEU B CA 1
ATOM 5528 C C . LEU B 1 288 ? -6.266 32.625 -0.898 1 98.25 288 LEU B C 1
ATOM 5530 O O . LEU B 1 288 ? -7.305 33.281 -0.987 1 98.25 288 LEU B O 1
ATOM 5534 N N . TYR B 1 289 ? -5.055 33.094 -1.187 1 98 289 TYR B N 1
ATOM 5535 C CA . TYR B 1 289 ? -4.883 34.469 -1.636 1 98 289 TYR B CA 1
ATOM 5536 C C . TYR B 1 289 ? -5.641 34.719 -2.934 1 98 289 TYR B C 1
ATOM 5538 O O . TYR B 1 289 ? -6.395 35.688 -3.041 1 98 289 TYR B O 1
ATOM 5546 N N . GLN B 1 290 ? -5.398 33.844 -3.854 1 97.62 290 GLN B N 1
ATOM 5547 C CA . GLN B 1 290 ? -6.047 34 -5.148 1 97.62 290 GLN B CA 1
ATOM 5548 C C . GLN B 1 290 ? -7.566 33.906 -5.02 1 97.62 290 GLN B C 1
ATOM 5550 O O . GLN B 1 290 ? -8.289 34.656 -5.684 1 97.62 290 GLN B O 1
ATOM 5555 N N . SER B 1 291 ? -8.023 33.031 -4.242 1 97.75 291 SER B N 1
ATOM 5556 C CA . SER B 1 291 ? -9.461 32.906 -4.012 1 97.75 291 SER B CA 1
ATOM 5557 C C . SER B 1 291 ? -10.047 34.156 -3.387 1 97.75 291 SER B C 1
ATOM 5559 O O . SER B 1 291 ? -11.125 34.625 -3.775 1 97.75 291 SER B O 1
ATOM 5561 N N . ALA B 1 292 ? -9.359 34.719 -2.396 1 97.31 292 ALA B N 1
ATOM 5562 C CA . ALA B 1 292 ? -9.82 35.938 -1.744 1 97.31 292 ALA B CA 1
ATOM 5563 C C . ALA B 1 292 ? -9.867 37.094 -2.73 1 97.31 292 ALA B C 1
ATOM 5565 O O . ALA B 1 292 ? -10.836 37.844 -2.754 1 97.31 292 ALA B O 1
ATOM 5566 N N . LYS B 1 293 ? -8.844 37.188 -3.494 1 96.12 293 LYS B N 1
ATOM 5567 C CA . LYS B 1 293 ? -8.742 38.281 -4.477 1 96.12 293 LYS B CA 1
ATOM 5568 C C . LYS B 1 293 ? -9.859 38.188 -5.512 1 96.12 293 LYS B C 1
ATOM 5570 O O . LYS B 1 293 ? -10.43 39.188 -5.914 1 96.12 293 LYS B O 1
ATOM 5575 N N . LYS B 1 294 ? -10.164 37 -5.887 1 95.81 294 LYS B N 1
ATOM 5576 C CA . LYS B 1 294 ? -11.172 36.781 -6.918 1 95.81 294 LYS B CA 1
ATOM 5577 C C . LYS B 1 294 ? -12.578 36.781 -6.324 1 95.81 294 LYS B C 1
ATOM 5579 O O . LYS B 1 294 ? -13.562 36.938 -7.047 1 95.81 294 LYS B O 1
ATOM 5584 N N . GLY B 1 295 ? -12.695 36.5 -5.059 1 94.19 295 GLY B N 1
ATOM 5585 C CA . GLY B 1 295 ? -13.984 36.438 -4.387 1 94.19 295 GLY B CA 1
ATOM 5586 C C . GLY B 1 295 ? -14.68 35.094 -4.523 1 94.19 295 GLY B C 1
ATOM 5587 O O . GLY B 1 295 ? -15.852 34.938 -4.176 1 94.19 295 GLY B O 1
ATOM 5588 N N . GLU B 1 296 ? -13.953 34.156 -5.062 1 94.75 296 GLU B N 1
ATOM 5589 C CA . GLU B 1 296 ? -14.422 32.781 -5.203 1 94.75 296 GLU B CA 1
ATOM 5590 C C . GLU B 1 296 ? -13.258 31.797 -5.152 1 94.75 296 GLU B C 1
ATOM 5592 O O . GLU B 1 296 ? -12.109 32.156 -5.426 1 94.75 296 GLU B O 1
ATOM 5597 N N . MET B 1 297 ? -13.602 30.609 -4.824 1 95.19 297 MET B N 1
ATOM 5598 C CA . MET B 1 297 ? -12.539 29.609 -4.73 1 95.19 297 MET B CA 1
ATOM 5599 C C . MET B 1 297 ? -11.852 29.422 -6.074 1 95.19 297 MET B C 1
ATOM 5601 O O . MET B 1 297 ? -12.508 29.266 -7.105 1 95.19 297 MET B O 1
ATOM 5605 N N . CYS B 1 298 ? -10.562 29.453 -6.035 1 94.38 298 CYS B N 1
ATOM 5606 C CA . CYS B 1 298 ? -9.781 29.234 -7.25 1 94.38 298 CYS B CA 1
ATOM 5607 C C . CYS B 1 298 ? -8.516 28.453 -6.961 1 94.38 298 CYS B C 1
ATOM 5609 O O . CYS B 1 298 ? -8.109 28.312 -5.805 1 94.38 298 CYS B O 1
ATOM 5611 N N . LEU B 1 299 ? -7.973 27.891 -8.016 1 93.31 299 LEU B N 1
ATOM 5612 C CA . LEU B 1 299 ? -6.727 27.141 -7.93 1 93.31 299 LEU B CA 1
ATOM 5613 C C . LEU B 1 299 ? -5.523 28.078 -8.055 1 93.31 299 LEU B C 1
ATOM 5615 O O . LEU B 1 299 ? -5.578 29.078 -8.766 1 93.31 299 LEU B O 1
ATOM 5619 N N . SER B 1 300 ? -4.508 27.75 -7.223 1 94.38 300 SER B N 1
ATOM 5620 C CA . SER B 1 300 ? -3.268 28.5 -7.398 1 94.38 300 SER B CA 1
ATOM 5621 C C . SER B 1 300 ? -2.725 28.344 -8.812 1 94.38 300 SER B C 1
ATOM 5623 O O . SER B 1 300 ? -2.781 27.25 -9.391 1 94.38 300 SER B O 1
ATOM 5625 N N . GLU B 1 301 ? -2.182 29.406 -9.367 1 93.06 301 GLU B N 1
ATOM 5626 C CA . GLU B 1 301 ? -1.563 29.359 -10.688 1 93.06 301 GLU B CA 1
ATOM 5627 C C . GLU B 1 301 ? -0.062 29.109 -10.594 1 93.06 301 GLU B C 1
ATOM 5629 O O . GLU B 1 301 ? 0.624 29 -11.609 1 93.06 301 GLU B O 1
ATOM 5634 N N . GLY B 1 302 ? 0.369 29.016 -9.414 1 91.31 302 GLY B N 1
ATOM 5635 C CA . GLY B 1 302 ? 1.794 28.797 -9.211 1 91.31 302 GLY B CA 1
ATOM 5636 C C . GLY B 1 302 ? 2.232 27.375 -9.516 1 91.31 302 GLY B C 1
ATOM 5637 O O . GLY B 1 302 ? 1.424 26.547 -9.938 1 91.31 302 GLY B O 1
ATOM 5638 N N . SER B 1 303 ? 3.486 27.062 -9.305 1 89.25 303 SER B N 1
ATOM 5639 C CA . SER B 1 303 ? 4.09 25.781 -9.648 1 89.25 303 SER B CA 1
ATOM 5640 C C . SER B 1 303 ? 3.869 24.75 -8.539 1 89.25 303 SER B C 1
ATOM 5642 O O . SER B 1 303 ? 4.059 23.547 -8.758 1 89.25 303 SER B O 1
ATOM 5644 N N . LEU B 1 304 ? 3.557 25.172 -7.34 1 88.62 304 LEU B N 1
ATOM 5645 C CA . LEU B 1 304 ? 3.449 24.359 -6.125 1 88.62 304 LEU B CA 1
ATOM 5646 C C . LEU B 1 304 ? 4.828 23.906 -5.648 1 88.62 304 LEU B C 1
ATOM 5648 O O . LEU B 1 304 ? 4.938 23.203 -4.648 1 88.62 304 LEU B O 1
ATOM 5652 N N . ARG B 1 305 ? 5.871 24.312 -6.367 1 88.12 305 ARG B N 1
ATOM 5653 C CA . ARG B 1 305 ? 7.234 24.047 -5.914 1 88.12 305 ARG B CA 1
ATOM 5654 C C . ARG B 1 305 ? 7.691 25.094 -4.906 1 88.12 305 ARG B C 1
ATOM 5656 O O . ARG B 1 305 ? 8 26.234 -5.281 1 88.12 305 ARG B O 1
ATOM 5663 N N . THR B 1 306 ? 7.723 24.766 -3.639 1 92.19 306 THR B N 1
ATOM 5664 C CA . THR B 1 306 ? 8.078 25.672 -2.551 1 92.19 306 THR B CA 1
ATOM 5665 C C . THR B 1 306 ? 8.773 24.922 -1.425 1 92.19 306 THR B C 1
ATOM 5667 O O . THR B 1 306 ? 8.562 23.719 -1.246 1 92.19 306 THR B O 1
ATOM 5670 N N . LEU B 1 307 ? 9.602 25.656 -0.674 1 92.69 307 LEU B N 1
ATOM 5671 C CA . LEU B 1 307 ? 10.227 25.094 0.517 1 92.69 307 LEU B CA 1
ATOM 5672 C C . LEU B 1 307 ? 9.195 24.844 1.61 1 92.69 307 LEU B C 1
ATOM 5674 O O . LEU B 1 307 ? 9.43 24.047 2.518 1 92.69 307 LEU B O 1
ATOM 5678 N N . MET B 1 308 ? 8.055 25.547 1.503 1 94.38 308 MET B N 1
ATOM 5679 C CA . MET B 1 308 ? 6.965 25.375 2.455 1 94.38 308 MET B CA 1
ATOM 5680 C C . MET B 1 308 ? 6.055 24.234 2.035 1 94.38 308 MET B C 1
ATOM 5682 O O . MET B 1 308 ? 4.867 24.438 1.773 1 94.38 308 MET B O 1
ATOM 5686 N N . ALA B 1 309 ? 6.613 23.109 2.164 1 88.19 309 ALA B N 1
ATOM 5687 C CA . ALA B 1 309 ? 6.035 21.906 1.568 1 88.19 309 ALA B CA 1
ATOM 5688 C C . ALA B 1 309 ? 4.629 21.656 2.109 1 88.19 309 ALA B C 1
ATOM 5690 O O . ALA B 1 309 ? 3.746 21.203 1.374 1 88.19 309 ALA B O 1
ATOM 5691 N N . GLY B 1 310 ? 4.398 21.906 3.381 1 89.94 310 GLY B N 1
ATOM 5692 C CA . GLY B 1 310 ? 3.102 21.656 3.992 1 89.94 310 GLY B CA 1
ATOM 5693 C C . GLY B 1 310 ? 2.02 22.594 3.488 1 89.94 310 GLY B C 1
ATOM 5694 O O . GLY B 1 310 ? 0.835 22.391 3.762 1 89.94 310 GLY B O 1
ATOM 5695 N N . LEU B 1 311 ? 2.428 23.578 2.656 1 94.06 311 LEU B N 1
ATOM 5696 C CA . LEU B 1 311 ? 1.497 24.578 2.156 1 94.06 311 LEU B CA 1
ATOM 5697 C C . LEU B 1 311 ? 1.349 24.484 0.642 1 94.06 311 LEU B C 1
ATOM 5699 O O . LEU B 1 311 ? 0.708 25.328 0.018 1 94.06 311 LEU B O 1
ATOM 5703 N N . ALA B 1 312 ? 1.944 23.453 0.03 1 89.81 312 ALA B N 1
ATOM 5704 C CA . ALA B 1 312 ? 1.898 23.297 -1.421 1 89.81 312 ALA B CA 1
ATOM 5705 C C . ALA B 1 312 ? 0.555 22.719 -1.865 1 89.81 312 ALA B C 1
ATOM 5707 O O . ALA B 1 312 ? 0.475 21.578 -2.299 1 89.81 312 ALA B O 1
ATOM 5708 N N . CYS B 1 313 ? -0.446 23.531 -1.788 1 90.44 313 CYS B N 1
ATOM 5709 C CA . CYS B 1 313 ? -1.81 23.125 -2.109 1 90.44 313 CYS B CA 1
ATOM 5710 C C . CYS B 1 313 ? -2.338 23.891 -3.314 1 90.44 313 CYS B C 1
ATOM 5712 O O . CYS B 1 313 ? -2.146 25.109 -3.416 1 90.44 313 CYS B O 1
ATOM 5714 N N . ARG B 1 314 ? -2.994 23.219 -4.203 1 90.12 314 ARG B N 1
ATOM 5715 C CA . ARG B 1 314 ? -3.516 23.797 -5.43 1 90.12 314 ARG B CA 1
ATOM 5716 C C . ARG B 1 314 ? -4.824 24.547 -5.168 1 90.12 314 ARG B C 1
ATOM 5718 O O . ARG B 1 314 ? -5.109 25.562 -5.809 1 90.12 314 ARG B O 1
ATOM 5725 N N . GLY B 1 315 ? -5.566 23.984 -4.25 1 93.06 315 GLY B N 1
ATOM 5726 C CA . GLY B 1 315 ? -6.859 24.594 -3.971 1 93.06 315 GLY B CA 1
ATOM 5727 C C . GLY B 1 315 ? -7.234 24.531 -2.502 1 93.06 315 GLY B C 1
ATOM 5728 O O . GLY B 1 315 ? -6.707 23.719 -1.747 1 93.06 315 GLY B O 1
ATOM 5729 N N . PRO B 1 316 ? -8.164 25.438 -2.143 1 96 316 PRO B N 1
ATOM 5730 C CA . PRO B 1 316 ? -8.609 25.453 -0.749 1 96 316 PRO B CA 1
ATOM 5731 C C . PRO B 1 316 ? -9.531 24.281 -0.412 1 96 316 PRO B C 1
ATOM 5733 O O . PRO B 1 316 ? -10.148 23.688 -1.308 1 96 316 PRO B O 1
ATOM 5736 N N . SER B 1 317 ? -9.516 23.844 0.875 1 95.69 317 SER B N 1
ATOM 5737 C CA . SER B 1 317 ? -10.641 23.062 1.393 1 95.69 317 SER B CA 1
ATOM 5738 C C . SER B 1 317 ? -11.938 23.859 1.335 1 95.69 317 SER B C 1
ATOM 5740 O O . SER B 1 317 ? -12.055 24.922 1.96 1 95.69 317 SER B O 1
ATOM 5742 N N . PRO B 1 318 ? -12.922 23.359 0.665 1 95.88 318 PRO B N 1
ATOM 5743 C CA . PRO B 1 318 ? -14.141 24.156 0.469 1 95.88 318 PRO B CA 1
ATOM 5744 C C . PRO B 1 318 ? -14.789 24.578 1.786 1 95.88 318 PRO B C 1
ATOM 5746 O O . PRO B 1 318 ? -15.172 25.734 1.945 1 95.88 318 PRO B O 1
ATOM 5749 N N . ALA B 1 319 ? -14.93 23.703 2.701 1 96.5 319 ALA B N 1
ATOM 5750 C CA . ALA B 1 319 ? -15.555 24.031 3.979 1 96.5 319 ALA B CA 1
ATOM 5751 C C . ALA B 1 319 ? -14.703 25.016 4.77 1 96.5 319 ALA B C 1
ATOM 5753 O O . ALA B 1 319 ? -15.234 25.953 5.387 1 96.5 319 ALA B O 1
ATOM 5754 N N . ALA B 1 320 ? -13.414 24.859 4.781 1 97.31 320 ALA B N 1
ATOM 5755 C CA . ALA B 1 320 ? -12.516 25.781 5.457 1 97.31 320 ALA B CA 1
ATOM 5756 C C . ALA B 1 320 ? -12.562 27.156 4.812 1 97.31 320 ALA B C 1
ATOM 5758 O O . ALA B 1 320 ? -12.477 28.188 5.504 1 97.31 320 ALA B O 1
ATOM 5759 N N . TRP B 1 321 ? -12.742 27.172 3.504 1 97.5 321 TRP B N 1
ATOM 5760 C CA . TRP B 1 321 ? -12.797 28.422 2.756 1 97.5 321 TRP B CA 1
ATOM 5761 C C . TRP B 1 321 ? -13.992 29.266 3.186 1 97.5 321 TRP B C 1
ATOM 5763 O O . TRP B 1 321 ? -13.891 30.484 3.295 1 97.5 321 TRP B O 1
ATOM 5773 N N . LYS B 1 322 ? -15.055 28.625 3.416 1 97.5 322 LYS B N 1
ATOM 5774 C CA . LYS B 1 322 ? -16.234 29.328 3.887 1 97.5 322 LYS B CA 1
ATOM 5775 C C . LYS B 1 322 ? -15.953 30.062 5.199 1 97.5 322 LYS B C 1
ATOM 5777 O O . LYS B 1 322 ? -16.391 31.203 5.391 1 97.5 322 LYS B O 1
ATOM 5782 N N . ILE B 1 323 ? -15.227 29.469 6.047 1 97.94 323 ILE B N 1
ATOM 5783 C CA . ILE B 1 323 ? -14.898 30.062 7.336 1 97.94 323 ILE B CA 1
ATOM 5784 C C . ILE B 1 323 ? -13.875 31.172 7.148 1 97.94 323 ILE B C 1
ATOM 5786 O O . ILE B 1 323 ? -14 32.25 7.738 1 97.94 323 ILE B O 1
ATOM 5790 N N . LEU B 1 324 ? -12.906 30.969 6.27 1 98.31 324 LEU B N 1
ATOM 5791 C CA . LEU B 1 324 ? -11.836 31.938 6.07 1 98.31 324 LEU B CA 1
ATOM 5792 C C . LEU B 1 324 ? -12.352 33.188 5.379 1 98.31 324 LEU B C 1
ATOM 5794 O O . LEU B 1 324 ? -11.914 34.312 5.684 1 98.31 324 LEU B O 1
ATOM 5798 N N . THR B 1 325 ? -13.273 33 4.477 1 97.19 325 THR B N 1
ATOM 5799 C CA . THR B 1 325 ? -13.867 34.156 3.809 1 97.19 325 THR B CA 1
ATOM 5800 C C . THR B 1 325 ? -14.578 35.062 4.812 1 97.19 325 THR B C 1
ATOM 5802 O O . THR B 1 325 ? -14.578 36.281 4.664 1 97.19 325 THR B O 1
ATOM 5805 N N . TRP B 1 326 ? -15.109 34.469 5.777 1 97.94 326 TRP B N 1
ATOM 5806 C CA . TRP B 1 326 ? -15.859 35.188 6.805 1 97.94 326 TRP B CA 1
ATOM 5807 C C . TRP B 1 326 ? -14.906 35.844 7.805 1 97.94 326 TRP B C 1
ATOM 5809 O O . TRP B 1 326 ? -15.102 37 8.188 1 97.94 326 TRP B O 1
ATOM 5819 N N . LEU B 1 327 ? -13.797 35.156 8.156 1 98.38 327 LEU B N 1
ATOM 5820 C CA . LEU B 1 327 ? -13.07 35.562 9.352 1 98.38 327 LEU B CA 1
ATOM 5821 C C . LEU B 1 327 ? -11.734 36.188 9 1 98.38 327 LEU B C 1
ATOM 5823 O O . LEU B 1 327 ? -11.242 37.062 9.719 1 98.38 327 LEU B O 1
ATOM 5827 N N . ALA B 1 328 ? -11.086 35.75 7.953 1 98.69 328 ALA B N 1
ATOM 5828 C CA . ALA B 1 328 ? -9.742 36.25 7.637 1 98.69 328 ALA B CA 1
ATOM 5829 C C . ALA B 1 328 ? -9.773 37.688 7.188 1 98.69 328 ALA B C 1
ATOM 5831 O O . ALA B 1 328 ? -10.641 38.094 6.406 1 98.69 328 ALA B O 1
ATOM 5832 N N . SER B 1 329 ? -8.867 38.469 7.691 1 98.5 329 SER B N 1
ATOM 5833 C CA . SER B 1 329 ? -8.797 39.875 7.328 1 98.5 329 SER B CA 1
ATOM 5834 C C . SER B 1 329 ? -7.781 40.125 6.219 1 98.5 329 SER B C 1
ATOM 5836 O O . SER B 1 329 ? -7.965 41 5.379 1 98.5 329 SER B O 1
ATOM 5838 N N . ASP B 1 330 ? -6.699 39.375 6.246 1 98.62 330 ASP B N 1
ATOM 5839 C CA . ASP B 1 330 ? -5.594 39.594 5.324 1 98.62 330 ASP B CA 1
ATOM 5840 C C . ASP B 1 330 ? -5.082 38.281 4.746 1 98.62 330 ASP B C 1
ATOM 5842 O O . ASP B 1 330 ? -5.023 37.281 5.453 1 98.62 330 ASP B O 1
ATOM 5846 N N . PHE B 1 331 ? -4.785 38.312 3.51 1 98.69 331 PHE B N 1
ATOM 5847 C CA . PHE B 1 331 ? -4.086 37.25 2.807 1 98.69 331 PHE B CA 1
ATOM 5848 C C . PHE B 1 331 ? -2.762 37.75 2.24 1 98.69 331 PHE B C 1
ATOM 5850 O O . PHE B 1 331 ? -2.732 38.75 1.507 1 98.69 331 PHE B O 1
ATOM 5857 N N . VAL B 1 332 ? -1.689 37.094 2.637 1 98.5 332 VAL B N 1
ATOM 5858 C CA . VAL B 1 332 ? -0.356 37.531 2.219 1 98.5 332 VAL B CA 1
ATOM 5859 C C . VAL B 1 332 ? 0.372 36.375 1.556 1 98.5 332 VAL B C 1
ATOM 5861 O O . VAL B 1 332 ? 0.391 35.25 2.09 1 98.5 332 VAL B O 1
ATOM 5864 N N . ALA B 1 333 ? 0.901 36.5 0.39 1 98.25 333 ALA B N 1
ATOM 5865 C CA . ALA B 1 333 ? 1.745 35.531 -0.28 1 98.25 333 ALA B CA 1
ATOM 5866 C C . ALA B 1 333 ? 3.193 36 -0.353 1 98.25 333 ALA B C 1
ATOM 5868 O O . ALA B 1 333 ? 3.455 37.156 -0.656 1 98.25 333 ALA B O 1
ATOM 5869 N N . VAL B 1 334 ? 4.105 35.125 -0.02 1 98.19 334 VAL B N 1
ATOM 5870 C CA . VAL B 1 334 ? 5.504 35.531 0.086 1 98.19 334 VAL B CA 1
ATOM 5871 C C . VAL B 1 334 ? 6.395 34.5 -0.606 1 98.19 334 VAL B C 1
ATOM 5873 O O . VAL B 1 334 ? 6.008 33.344 -0.765 1 98.19 334 VAL B O 1
ATOM 5876 N N . PRO B 1 335 ? 7.582 34.875 -1.062 1 97.62 335 PRO B N 1
ATOM 5877 C CA . PRO B 1 335 ? 8.555 33.906 -1.557 1 97.62 335 PRO B CA 1
ATOM 5878 C C . PRO B 1 335 ? 9.164 33.062 -0.438 1 97.62 335 PRO B C 1
ATOM 5880 O O . PRO B 1 335 ? 9.055 33.406 0.738 1 97.62 335 PRO B O 1
ATOM 5883 N N . ASP B 1 336 ? 9.82 32 -0.787 1 97.31 336 ASP B N 1
ATOM 5884 C CA . ASP B 1 336 ? 10.375 31.047 0.164 1 97.31 336 ASP B CA 1
ATOM 5885 C C . ASP B 1 336 ? 11.422 31.703 1.06 1 97.31 336 ASP B C 1
ATOM 5887 O O . ASP B 1 336 ? 11.594 31.297 2.213 1 97.31 336 ASP B O 1
ATOM 5891 N N . GLU B 1 337 ? 12.062 32.688 0.546 1 97.56 337 GLU B N 1
ATOM 5892 C CA . GLU B 1 337 ? 13.125 33.344 1.3 1 97.56 337 GLU B CA 1
ATOM 5893 C C . GLU B 1 337 ? 12.594 33.969 2.586 1 97.56 337 GLU B C 1
ATOM 5895 O O . GLU B 1 337 ? 13.297 34.031 3.596 1 97.56 337 GLU B O 1
ATOM 5900 N N . VAL B 1 338 ? 11.383 34.438 2.537 1 97.75 338 VAL B N 1
ATOM 5901 C CA . VAL B 1 338 ? 10.75 35.031 3.703 1 97.75 338 VAL B CA 1
ATOM 5902 C C . VAL B 1 338 ? 10.625 34 4.82 1 97.75 338 VAL B C 1
ATOM 5904 O O . VAL B 1 338 ? 10.852 34.312 5.992 1 97.75 338 VAL B O 1
ATOM 5907 N N . ALA B 1 339 ? 10.242 32.812 4.461 1 98.12 339 ALA B N 1
ATOM 5908 C CA . ALA B 1 339 ? 10.156 31.719 5.438 1 98.12 339 ALA B CA 1
ATOM 5909 C C . ALA B 1 339 ? 11.531 31.391 6.016 1 98.12 339 ALA B C 1
ATOM 5911 O O . ALA B 1 339 ? 11.664 31.172 7.223 1 98.12 339 ALA B O 1
ATOM 5912 N N . VAL B 1 340 ? 12.555 31.375 5.168 1 98.25 340 VAL B N 1
ATOM 5913 C CA . VAL B 1 340 ? 13.906 31.031 5.605 1 98.25 340 VAL B CA 1
ATOM 5914 C C . VAL B 1 340 ? 14.398 32.062 6.617 1 98.25 340 VAL B C 1
ATOM 5916 O O . VAL B 1 340 ? 14.984 31.703 7.641 1 98.25 340 VAL B O 1
ATOM 5919 N N . GLU B 1 341 ? 14.156 33.312 6.32 1 97.56 341 GLU B N 1
ATOM 5920 C CA . GLU B 1 341 ? 14.547 34.344 7.254 1 97.56 341 GLU B CA 1
ATOM 5921 C C . GLU B 1 341 ? 13.82 34.219 8.586 1 97.56 341 GLU B C 1
ATOM 5923 O O . GLU B 1 341 ? 14.398 34.469 9.648 1 97.56 341 GLU B O 1
ATOM 5928 N N . GLY B 1 342 ? 12.539 33.844 8.484 1 97.94 342 GLY B N 1
ATOM 5929 C CA . GLY B 1 342 ? 11.797 33.594 9.703 1 97.94 342 GLY B CA 1
ATOM 5930 C C . GLY B 1 342 ? 12.383 32.438 10.516 1 97.94 342 GLY B C 1
ATOM 5931 O O . GLY B 1 342 ? 12.484 32.531 11.742 1 97.94 342 GLY B O 1
ATOM 5932 N N . MET B 1 343 ? 12.789 31.375 9.844 1 98.56 343 MET B N 1
ATOM 5933 C CA . MET B 1 343 ? 13.398 30.234 10.508 1 98.56 343 MET B CA 1
ATOM 5934 C C . MET B 1 343 ? 14.672 30.641 11.242 1 98.56 343 MET B C 1
ATOM 5936 O O . MET B 1 343 ? 14.852 30.297 12.414 1 98.56 343 MET B O 1
ATOM 5940 N N . LYS B 1 344 ? 15.508 31.391 10.555 1 98 344 LYS B N 1
ATOM 5941 C CA . LYS B 1 344 ? 16.781 31.812 11.109 1 98 344 LYS B CA 1
ATOM 5942 C C . LYS B 1 344 ? 16.578 32.719 12.336 1 98 344 LYS B C 1
ATOM 5944 O O . LYS B 1 344 ? 17.25 32.531 13.352 1 98 344 LYS B O 1
ATOM 5949 N N . GLU B 1 345 ? 15.719 33.625 12.18 1 97.25 345 GLU B N 1
ATOM 5950 C CA . GLU B 1 345 ? 15.492 34.594 13.266 1 97.25 345 GLU B CA 1
ATOM 5951 C C . GLU B 1 345 ? 14.961 33.875 14.516 1 97.25 345 GLU B C 1
ATOM 5953 O O . GLU B 1 345 ? 15.422 34.125 15.625 1 97.25 345 GLU B O 1
ATOM 5958 N N . LEU B 1 346 ? 14.016 32.969 14.328 1 97.81 346 LEU B N 1
ATOM 5959 C CA . LEU B 1 346 ? 13.453 32.219 15.453 1 97.81 346 LEU B CA 1
ATOM 5960 C C . LEU B 1 346 ? 14.516 31.375 16.125 1 97.81 346 LEU B C 1
ATOM 5962 O O . LEU B 1 346 ? 14.531 31.234 17.344 1 97.81 346 LEU B O 1
ATOM 5966 N N . ALA B 1 347 ? 15.367 30.812 15.344 1 97.94 347 ALA B N 1
ATOM 5967 C CA . ALA B 1 347 ? 16.406 29.922 15.867 1 97.94 347 ALA B CA 1
ATOM 5968 C C . ALA B 1 347 ? 17.484 30.719 16.609 1 97.94 347 ALA B C 1
ATOM 5970 O O . ALA B 1 347 ? 18.188 30.172 17.453 1 97.94 347 ALA B O 1
ATOM 5971 N N . SER B 1 348 ? 17.672 31.938 16.344 1 94.81 348 SER B N 1
ATOM 5972 C CA . SER B 1 348 ? 18.781 32.75 16.844 1 94.81 348 SER B CA 1
ATOM 5973 C C . SER B 1 348 ? 18.641 33.031 18.328 1 94.81 348 SER B C 1
ATOM 5975 O O . SER B 1 348 ? 19.625 33.031 19.062 1 94.81 348 SER B O 1
ATOM 5977 N N . GLY B 1 349 ? 17.453 33.25 18.797 1 88.44 349 GLY B N 1
ATOM 5978 C CA . GLY B 1 349 ? 17.25 33.656 20.172 1 88.44 349 GLY B CA 1
ATOM 5979 C C . GLY B 1 349 ? 18.016 34.906 20.562 1 88.44 349 GLY B C 1
ATOM 5980 O O . GLY B 1 349 ? 18.344 35.094 21.734 1 88.44 349 GLY B O 1
ATOM 5981 N N . ARG B 1 350 ? 18.219 35.625 19.656 1 80.19 350 ARG B N 1
ATOM 5982 C CA . ARG B 1 350 ? 19.047 36.812 19.875 1 80.19 350 ARG B CA 1
ATOM 5983 C C . ARG B 1 350 ? 18.422 37.719 20.922 1 80.19 350 ARG B C 1
ATOM 5985 O O . ARG B 1 350 ? 17.203 37.781 21.078 1 80.19 350 ARG B O 1
ATOM 5992 N N . GLU B 1 351 ? 19.328 38.406 21.734 1 81.38 351 GLU B N 1
ATOM 5993 C CA . GLU B 1 351 ? 19.016 39.438 22.703 1 81.38 351 GLU B CA 1
ATOM 5994 C C . GLU B 1 351 ? 18.188 38.906 23.859 1 81.38 351 GLU B C 1
ATOM 5996 O O . GLU B 1 351 ? 17.484 39.656 24.531 1 81.38 351 GLU B O 1
ATOM 6001 N N . GLY B 1 352 ? 18.078 37.562 23.984 1 86.81 352 GLY B N 1
ATOM 6002 C CA . GLY B 1 352 ? 17.484 37.031 25.203 1 86.81 352 GLY B CA 1
ATOM 6003 C C . GLY B 1 352 ? 16.156 36.312 24.953 1 86.81 352 GLY B C 1
ATOM 6004 O O . GLY B 1 352 ? 15.625 35.656 25.844 1 86.81 352 GLY B O 1
ATOM 6005 N N . ASP B 1 353 ? 15.602 36.438 23.797 1 94.62 353 ASP B N 1
ATOM 6006 C CA . ASP B 1 353 ? 14.383 35.688 23.484 1 94.62 353 ASP B CA 1
ATOM 6007 C C . ASP B 1 353 ? 14.672 34.188 23.391 1 94.62 353 ASP B C 1
ATOM 6009 O O . ASP B 1 353 ? 15.797 33.812 23.078 1 94.62 353 ASP B O 1
ATOM 6013 N N . VAL B 1 354 ? 13.711 33.406 23.719 1 96 354 VAL B N 1
ATOM 6014 C CA . VAL B 1 354 ? 13.844 31.969 23.625 1 96 354 VAL B CA 1
ATOM 6015 C C . VAL B 1 354 ? 14.023 31.547 22.172 1 96 354 VAL B C 1
ATOM 6017 O O . VAL B 1 354 ? 13.281 32 21.297 1 96 354 VAL B O 1
ATOM 6020 N N . PRO B 1 355 ? 15.039 30.781 21.844 1 97.38 355 PRO B N 1
ATOM 6021 C CA . PRO B 1 355 ? 15.133 30.219 20.484 1 97.38 355 PRO B CA 1
ATOM 6022 C C . PRO B 1 355 ? 14.07 29.172 20.203 1 97.38 355 PRO B C 1
ATOM 6024 O O . PRO B 1 355 ? 13.727 28.391 21.094 1 97.38 355 PRO B O 1
ATOM 6027 N N . VAL B 1 356 ? 13.602 29.109 19.062 1 97.56 356 VAL B N 1
ATOM 6028 C CA . VAL B 1 356 ? 12.531 28.188 18.703 1 97.56 356 VAL B CA 1
ATOM 6029 C C . VAL B 1 356 ? 12.883 27.469 17.406 1 97.56 356 VAL B C 1
ATOM 6031 O O . VAL B 1 356 ? 13.383 28.078 16.453 1 97.56 356 VAL B O 1
ATOM 6034 N N . VAL B 1 357 ? 12.75 26.125 17.359 1 98.44 357 VAL B N 1
ATOM 6035 C CA . VAL B 1 357 ? 12.805 25.375 16.125 1 98.44 357 VAL B CA 1
ATOM 6036 C C . VAL B 1 357 ? 11.469 25.484 15.391 1 98.44 357 VAL B C 1
ATOM 6038 O O . VAL B 1 357 ? 10.438 25.062 15.906 1 98.44 357 VAL B O 1
ATOM 6041 N N . CYS B 1 358 ? 11.492 26.109 14.227 1 98.31 358 CYS B N 1
ATOM 6042 C CA . CYS B 1 358 ? 10.289 26.234 13.406 1 98.31 358 CYS B CA 1
ATOM 6043 C C . CYS B 1 358 ? 10.555 25.812 11.969 1 98.31 358 CYS B C 1
ATOM 6045 O O . CYS B 1 358 ? 11.547 26.234 11.367 1 98.31 358 CYS B O 1
ATOM 6047 N N . GLY B 1 359 ? 9.719 24.969 11.453 1 96.88 359 GLY B N 1
ATOM 6048 C CA . GLY B 1 359 ? 9.883 24.484 10.094 1 96.88 359 GLY B CA 1
ATOM 6049 C C . GLY B 1 359 ? 9.508 25.5 9.039 1 96.88 359 GLY B C 1
ATOM 6050 O O . GLY B 1 359 ? 9.016 26.578 9.367 1 96.88 359 GLY B O 1
ATOM 6051 N N . GLU B 1 360 ? 9.648 25.141 7.816 1 95.94 360 GLU B N 1
ATOM 6052 C CA . GLU B 1 360 ? 9.516 26.031 6.668 1 95.94 360 GLU B CA 1
ATOM 6053 C C . GLU B 1 360 ? 8.07 26.484 6.484 1 95.94 360 GLU B C 1
ATOM 6055 O O . GLU B 1 360 ? 7.816 27.641 6.145 1 95.94 360 GLU B O 1
ATOM 6060 N N . SER B 1 361 ? 7.176 25.609 6.773 1 95.56 361 SER B N 1
ATOM 6061 C CA . SER B 1 361 ? 5.781 25.859 6.414 1 95.56 361 SER B CA 1
ATOM 6062 C C . SER B 1 361 ? 5.125 26.828 7.395 1 95.56 361 SER B C 1
ATOM 6064 O O . SER B 1 361 ? 4.055 27.375 7.113 1 95.56 361 SER B O 1
ATOM 6066 N N . SER B 1 362 ? 5.793 27.094 8.5 1 97.38 362 SER B N 1
ATOM 6067 C CA . SER B 1 362 ? 5.145 27.938 9.492 1 97.38 362 SER B CA 1
ATOM 6068 C C . SER B 1 362 ? 5.961 29.203 9.766 1 97.38 362 SER B C 1
ATOM 6070 O O . SER B 1 362 ? 5.445 30.172 10.32 1 97.38 362 SER B O 1
ATOM 6072 N N . ALA B 1 363 ? 7.188 29.234 9.328 1 98.38 363 ALA B N 1
ATOM 6073 C CA . ALA B 1 363 ? 8.117 30.297 9.727 1 98.38 363 ALA B CA 1
ATOM 6074 C C . ALA B 1 363 ? 7.859 31.578 8.938 1 98.38 363 ALA B C 1
ATOM 6076 O O . ALA B 1 363 ? 8.336 32.656 9.312 1 98.38 363 ALA B O 1
ATOM 6077 N N . ALA B 1 364 ? 7.113 31.438 7.891 1 98.31 364 ALA B N 1
ATOM 6078 C CA . ALA B 1 364 ? 6.816 32.625 7.09 1 98.31 364 ALA B CA 1
ATOM 6079 C C . ALA B 1 364 ? 6.059 33.656 7.91 1 98.31 364 ALA B C 1
ATOM 6081 O O . ALA B 1 364 ? 6.137 34.875 7.625 1 98.31 364 ALA B O 1
ATOM 6082 N N . ASN B 1 365 ? 5.312 33.219 8.938 1 98.5 365 ASN B N 1
ATOM 6083 C CA . ASN B 1 365 ? 4.645 34.156 9.836 1 98.5 365 ASN B CA 1
ATOM 6084 C C . ASN B 1 365 ? 5.637 35.156 10.461 1 98.5 365 ASN B C 1
ATOM 6086 O O . ASN B 1 365 ? 5.402 36.375 10.461 1 98.5 365 ASN B O 1
ATOM 6090 N N . MET B 1 366 ? 6.734 34.625 10.961 1 98.25 366 MET B N 1
ATOM 6091 C CA . MET B 1 366 ? 7.793 35.469 11.508 1 98.25 366 MET B CA 1
ATOM 6092 C C . MET B 1 366 ? 8.461 36.281 10.398 1 98.25 366 MET B C 1
ATOM 6094 O O . MET B 1 366 ? 8.797 37.438 10.594 1 98.25 366 MET B O 1
ATOM 6098 N N . GLY B 1 367 ? 8.617 35.625 9.258 1 98.19 367 GLY B N 1
ATOM 6099 C CA . GLY B 1 367 ? 9.188 36.312 8.117 1 98.19 367 GLY B CA 1
ATOM 6100 C C . GLY B 1 367 ? 8.43 37.594 7.742 1 98.19 367 GLY B C 1
ATOM 6101 O O . GLY B 1 367 ? 9.031 38.625 7.434 1 98.19 367 GLY B O 1
ATOM 6102 N N . VAL B 1 368 ? 7.148 37.5 7.754 1 98.38 368 VAL B N 1
ATOM 6103 C CA . VAL B 1 368 ? 6.301 38.625 7.402 1 98.38 368 VAL B CA 1
ATOM 6104 C C . VAL B 1 368 ? 6.469 39.75 8.438 1 98.38 368 VAL B C 1
ATOM 6106 O O . VAL B 1 368 ? 6.496 40.938 8.094 1 98.38 368 VAL B O 1
ATOM 6109 N N . ILE B 1 369 ? 6.598 39.406 9.719 1 97.94 369 ILE B N 1
ATOM 6110 C CA . ILE B 1 369 ? 6.828 40.375 10.781 1 97.94 369 ILE B CA 1
ATOM 6111 C C . ILE B 1 369 ? 8.164 41.094 10.555 1 97.94 369 ILE B C 1
ATOM 6113 O O . ILE B 1 369 ? 8.258 42.312 10.672 1 97.94 369 ILE B O 1
ATOM 6117 N N . LEU B 1 370 ? 9.18 40.281 10.219 1 96.94 370 LEU B N 1
ATOM 6118 C CA . LEU B 1 370 ? 10.492 40.875 9.938 1 96.94 370 LEU B CA 1
ATOM 6119 C C . LEU B 1 370 ? 10.43 41.844 8.766 1 96.94 370 LEU B C 1
ATOM 6121 O O . LEU B 1 370 ? 10.977 42.938 8.828 1 96.94 370 LEU B O 1
ATOM 6125 N N . GLN B 1 371 ? 9.75 41.406 7.777 1 96.38 371 GLN B N 1
ATOM 6126 C CA . GLN B 1 371 ? 9.633 42.219 6.574 1 96.38 371 GLN B CA 1
ATOM 6127 C C . GLN B 1 371 ? 8.852 43.5 6.855 1 96.38 371 GLN B C 1
ATOM 6129 O O . GLN B 1 371 ? 9.164 44.562 6.312 1 96.38 371 GLN B O 1
ATOM 6134 N N . SER B 1 372 ? 7.824 43.406 7.617 1 96.06 372 SER B N 1
ATOM 6135 C CA . SER B 1 372 ? 6.973 44.562 7.914 1 96.06 372 SER B CA 1
ATOM 6136 C C . SER B 1 372 ? 7.738 45.625 8.688 1 96.06 372 SER B C 1
ATOM 6138 O O . SER B 1 372 ? 7.391 46.812 8.633 1 96.06 372 SER B O 1
ATOM 6140 N N . ALA B 1 373 ? 8.758 45.219 9.391 1 94.06 373 ALA B N 1
ATOM 6141 C CA . ALA B 1 373 ? 9.57 46.188 10.148 1 94.06 373 ALA B CA 1
ATOM 6142 C C . ALA B 1 373 ? 10.43 47.031 9.211 1 94.06 373 ALA B C 1
ATOM 6144 O O . ALA B 1 373 ? 10.797 48.156 9.555 1 94.06 373 ALA B O 1
ATOM 6145 N N . ASN B 1 374 ? 10.688 46.5 8.039 1 92.31 374 ASN B N 1
ATOM 6146 C CA . ASN B 1 374 ? 11.562 47.188 7.098 1 92.31 374 ASN B CA 1
ATOM 6147 C C . ASN B 1 374 ? 10.789 47.688 5.879 1 92.31 374 ASN B C 1
ATOM 6149 O O . ASN B 1 374 ? 11.383 48.219 4.934 1 92.31 374 ASN B O 1
ATOM 6153 N N . ASP B 1 375 ? 9.594 47.469 5.867 1 94.88 375 ASP B N 1
ATOM 6154 C CA . ASP B 1 375 ? 8.711 47.875 4.773 1 94.88 375 ASP B CA 1
ATOM 6155 C C . ASP B 1 375 ? 7.48 48.594 5.301 1 94.88 375 ASP B C 1
ATOM 6157 O O . ASP B 1 375 ? 6.473 47.969 5.633 1 94.88 375 ASP B O 1
ATOM 6161 N N . GLU B 1 376 ? 7.48 49.875 5.152 1 94.69 376 GLU B N 1
ATOM 6162 C CA . GLU B 1 376 ? 6.422 50.719 5.715 1 94.69 376 GLU B CA 1
ATOM 6163 C C . GLU B 1 376 ? 5.078 50.438 5.047 1 94.69 376 GLU B C 1
ATOM 6165 O O . GLU B 1 376 ? 4.031 50.5 5.688 1 94.69 376 GLU B O 1
ATOM 6170 N N . THR B 1 377 ? 5.141 50.156 3.822 1 95.94 377 THR B N 1
ATOM 6171 C CA . THR B 1 377 ? 3.914 49.875 3.09 1 95.94 377 THR B CA 1
ATOM 6172 C C . THR B 1 377 ? 3.258 48.594 3.629 1 95.94 377 THR B C 1
ATOM 6174 O O . THR B 1 377 ? 2.049 48.562 3.875 1 95.94 377 THR B O 1
ATOM 6177 N N . LEU B 1 378 ? 4.02 47.562 3.77 1 96.31 378 LEU B N 1
ATOM 6178 C CA . LEU B 1 378 ? 3.494 46.312 4.32 1 96.31 378 LEU B CA 1
ATOM 6179 C C . LEU B 1 378 ? 2.992 46.5 5.746 1 96.31 378 LEU B C 1
ATOM 6181 O O . LEU B 1 378 ? 1.945 45.969 6.121 1 96.31 378 LEU B O 1
ATOM 6185 N N . ARG B 1 379 ? 3.764 47.25 6.504 1 97.06 379 ARG B N 1
ATOM 6186 C CA . ARG B 1 379 ? 3.385 47.531 7.879 1 97.06 379 ARG B CA 1
ATOM 6187 C C . ARG B 1 379 ? 2.021 48.219 7.938 1 97.06 379 ARG B C 1
ATOM 6189 O O . ARG B 1 379 ? 1.167 47.844 8.742 1 97.06 379 ARG B O 1
ATOM 6196 N N . GLU B 1 380 ? 1.855 49.156 7.074 1 97.06 380 GLU B N 1
ATOM 6197 C CA . GLU B 1 380 ? 0.597 49.906 7.012 1 97.06 380 GLU B CA 1
ATOM 6198 C C . GLU B 1 380 ? -0.548 49 6.555 1 97.06 380 GLU B C 1
ATOM 6200 O O . GLU B 1 380 ? -1.646 49.062 7.113 1 97.06 380 GLU B O 1
ATOM 6205 N N . LYS B 1 381 ? -0.306 48.25 5.578 1 97.19 381 LYS B N 1
ATOM 6206 C CA . LYS B 1 381 ? -1.325 47.344 5.059 1 97.19 381 LYS B CA 1
ATOM 6207 C C . LYS B 1 381 ? -1.791 46.375 6.137 1 97.19 381 LYS B C 1
ATOM 6209 O O . LYS B 1 381 ? -2.973 46.031 6.199 1 97.19 381 LYS B O 1
ATOM 6214 N N . LEU B 1 382 ? -0.885 45.969 7.004 1 98.12 382 LEU B N 1
ATOM 6215 C CA . LEU B 1 382 ? -1.191 44.969 8.039 1 98.12 382 LEU B CA 1
ATOM 6216 C C . LEU B 1 382 ? -1.662 45.656 9.312 1 98.12 382 LEU B C 1
ATOM 6218 O O . LEU B 1 382 ? -2.135 45 10.242 1 98.12 382 LEU B O 1
ATOM 6222 N N . GLY B 1 383 ? -1.507 46.969 9.344 1 97.62 383 GLY B N 1
ATOM 6223 C CA . GLY B 1 383 ? -1.935 47.719 10.516 1 97.62 383 GLY B CA 1
ATOM 6224 C C . GLY B 1 383 ? -1.1 47.438 11.742 1 97.62 383 GLY B C 1
ATOM 6225 O O . GLY B 1 383 ? -1.615 47.438 12.867 1 97.62 383 GLY B O 1
ATOM 6226 N N . LEU B 1 384 ? 0.183 47.156 11.539 1 98.25 384 LEU B N 1
ATOM 6227 C CA . LEU B 1 384 ? 1.079 46.875 12.656 1 98.25 384 LEU B CA 1
ATOM 6228 C C . LEU B 1 384 ? 1.659 48.156 13.242 1 98.25 384 LEU B C 1
ATOM 6230 O O . LEU B 1 384 ? 2.039 49.062 12.5 1 98.25 384 LEU B O 1
ATOM 6234 N N . ASN B 1 385 ? 1.632 48.25 14.508 1 97.56 385 ASN B N 1
ATOM 6235 C CA . ASN B 1 385 ? 2.191 49.406 15.211 1 97.56 385 ASN B CA 1
ATOM 6236 C C . ASN B 1 385 ? 2.629 49.031 16.625 1 97.56 385 ASN B C 1
ATOM 6238 O O . ASN B 1 385 ? 2.639 47.875 17 1 97.56 385 ASN B O 1
ATOM 6242 N N . THR B 1 386 ? 2.98 50.031 17.406 1 97.31 386 THR B N 1
ATOM 6243 C CA . THR B 1 386 ? 3.592 49.812 18.719 1 97.31 386 THR B CA 1
ATOM 6244 C C . THR B 1 386 ? 2.555 49.344 19.734 1 97.31 386 THR B C 1
ATOM 6246 O O . THR B 1 386 ? 2.906 48.875 20.812 1 97.31 386 THR B O 1
ATOM 6249 N N . ASP B 1 387 ? 1.288 49.312 19.375 1 97.44 387 ASP B N 1
ATOM 6250 C CA . ASP B 1 387 ? 0.229 48.844 20.25 1 97.44 387 ASP B CA 1
ATOM 6251 C C . ASP B 1 387 ? -0.201 47.438 19.875 1 97.44 387 ASP B C 1
ATOM 6253 O O . ASP B 1 387 ? -0.979 46.812 20.594 1 97.44 387 ASP B O 1
ATOM 6257 N N . SER B 1 388 ? 0.316 47.031 18.797 1 98.44 388 SER B N 1
ATOM 6258 C CA . SER B 1 388 ? -0.091 45.75 18.281 1 98.44 388 SER B CA 1
ATOM 6259 C C . SER B 1 388 ? 0.385 44.625 19.188 1 98.44 388 SER B C 1
ATOM 6261 O O . SER B 1 388 ? 1.523 44.625 19.656 1 98.44 388 SER B O 1
ATOM 6263 N N . GLN B 1 389 ? -0.492 43.688 19.531 1 98.56 389 GLN B N 1
ATOM 6264 C CA . GLN B 1 389 ? -0.187 42.406 20.203 1 98.56 389 GLN B CA 1
ATOM 6265 C C . GLN B 1 389 ? -0.43 41.219 19.281 1 98.56 389 GLN B C 1
ATOM 6267 O O . GLN B 1 389 ? -1.579 40.875 19 1 98.56 389 GLN B O 1
ATOM 6272 N N . VAL B 1 390 ? 0.648 40.562 18.891 1 98.81 390 VAL B N 1
ATOM 6273 C CA . VAL B 1 390 ? 0.638 39.656 17.766 1 98.81 390 VAL B CA 1
ATOM 6274 C C . VAL B 1 390 ? 0.876 38.219 18.25 1 98.81 390 VAL B C 1
ATOM 6276 O O . VAL B 1 390 ? 1.754 38 19.094 1 98.81 390 VAL B O 1
ATOM 6279 N N . VAL B 1 391 ? 0.063 37.281 17.812 1 98.88 391 VAL B N 1
ATOM 6280 C CA . VAL B 1 391 ? 0.283 35.844 18.016 1 98.88 391 VAL B CA 1
ATOM 6281 C C . VAL B 1 391 ? 0.664 35.188 16.703 1 98.88 391 VAL B C 1
ATOM 6283 O O . VAL B 1 391 ? -0.08 35.281 15.719 1 98.88 391 VAL B O 1
ATOM 6286 N N . LEU B 1 392 ? 1.827 34.594 16.625 1 98.88 392 LEU B N 1
ATOM 6287 C CA . LEU B 1 392 ? 2.27 33.781 15.492 1 98.88 392 LEU B CA 1
ATOM 6288 C C . LEU B 1 392 ? 2.123 32.281 15.805 1 98.88 392 LEU B C 1
ATOM 6290 O O . LEU B 1 392 ? 2.535 31.828 16.875 1 98.88 392 LEU B O 1
ATOM 6294 N N . PHE B 1 393 ? 1.567 31.547 14.891 1 98.88 393 PHE B N 1
ATOM 6295 C CA . PHE B 1 393 ? 1.442 30.109 15.086 1 98.88 393 PHE B CA 1
ATOM 6296 C C . PHE B 1 393 ? 2.576 29.375 14.391 1 98.88 393 PHE B C 1
ATOM 6298 O O . PHE B 1 393 ? 2.633 29.328 13.156 1 98.88 393 PHE B O 1
ATOM 6305 N N . GLY B 1 394 ? 3.537 28.859 15.172 1 98.62 394 GLY B N 1
ATOM 6306 C CA . GLY B 1 394 ? 4.5 27.875 14.727 1 98.62 394 GLY B CA 1
ATOM 6307 C C . GLY B 1 394 ? 3.994 26.438 14.859 1 98.62 394 GLY B C 1
ATOM 6308 O O . GLY B 1 394 ? 4.039 25.859 15.938 1 98.62 394 GLY B O 1
ATOM 6309 N N . LEU B 1 395 ? 3.65 25.828 13.773 1 98.5 395 LEU B N 1
ATOM 6310 C CA . LEU B 1 395 ? 2.811 24.625 13.797 1 98.5 395 LEU B CA 1
ATOM 6311 C C . LEU B 1 395 ? 3.633 23.375 13.508 1 98.5 395 LEU B C 1
ATOM 6313 O O . LEU B 1 395 ? 3.076 22.297 13.32 1 98.5 395 LEU B O 1
ATOM 6317 N N . GLU B 1 396 ? 4.949 23.594 13.414 1 97.56 396 GLU B N 1
ATOM 6318 C CA . GLU B 1 396 ? 5.836 22.453 13.172 1 97.56 396 GLU B CA 1
ATOM 6319 C C . GLU B 1 396 ? 7.262 22.766 13.617 1 97.56 396 GLU B C 1
ATOM 6321 O O . GLU B 1 396 ? 7.66 23.938 13.68 1 97.56 396 GLU B O 1
ATOM 6326 N N . GLY B 1 397 ? 7.988 21.719 13.969 1 97.19 397 GLY B N 1
ATOM 6327 C CA . GLY B 1 397 ? 9.43 21.812 14.164 1 97.19 397 GLY B CA 1
ATOM 6328 C C . GLY B 1 397 ? 10.219 21.516 12.906 1 97.19 397 GLY B C 1
ATOM 6329 O O . GLY B 1 397 ? 9.852 21.953 11.812 1 97.19 397 GLY B O 1
ATOM 6330 N N . ALA B 1 398 ? 11.398 20.875 13.133 1 95.12 398 ALA B N 1
ATOM 6331 C CA . ALA B 1 398 ? 12.234 20.469 12.008 1 95.12 398 ALA B CA 1
ATOM 6332 C C . ALA B 1 398 ? 11.766 19.141 11.43 1 95.12 398 ALA B C 1
ATOM 6334 O O . ALA B 1 398 ? 12.336 18.094 11.742 1 95.12 398 ALA B O 1
ATOM 6335 N N . THR B 1 399 ? 10.812 19.172 10.57 1 88.25 399 THR B N 1
ATOM 6336 C CA . THR B 1 399 ? 10.219 17.938 10.055 1 88.25 399 THR B CA 1
ATOM 6337 C C . THR B 1 399 ? 11.195 17.203 9.141 1 88.25 399 THR B C 1
ATOM 6339 O O . THR B 1 399 ? 11.055 16 8.914 1 88.25 399 THR B O 1
ATOM 6342 N N . ASP B 1 400 ? 12.148 17.844 8.531 1 90.06 400 ASP B N 1
ATOM 6343 C CA . ASP B 1 400 ? 13.359 17.297 7.922 1 90.06 400 ASP B CA 1
ATOM 6344 C C . ASP B 1 400 ? 14.609 17.969 8.492 1 90.06 400 ASP B C 1
ATOM 6346 O O . ASP B 1 400 ? 15.016 19.031 8.031 1 90.06 400 ASP B O 1
ATOM 6350 N N . PRO B 1 401 ? 15.25 17.297 9.391 1 93.69 401 PRO B N 1
ATOM 6351 C CA . PRO B 1 401 ? 16.359 17.922 10.117 1 93.69 401 PRO B CA 1
ATOM 6352 C C . PRO B 1 401 ? 17.5 18.344 9.195 1 93.69 401 PRO B C 1
ATOM 6354 O O . PRO B 1 401 ? 18.141 19.359 9.43 1 93.69 401 PRO B O 1
ATOM 6357 N N . ALA B 1 402 ? 17.719 17.531 8.164 1 94.06 402 ALA B N 1
ATOM 6358 C CA . ALA B 1 402 ? 18.812 17.859 7.246 1 94.06 402 ALA B CA 1
ATOM 6359 C C . ALA B 1 402 ? 18.516 19.141 6.48 1 94.06 402 ALA B C 1
ATOM 6361 O O . ALA B 1 402 ? 19.391 20 6.328 1 94.06 402 ALA B O 1
ATOM 6362 N N . ILE B 1 403 ? 17.328 19.297 6.008 1 92.75 403 ILE B N 1
ATOM 6363 C CA . ILE B 1 403 ? 16.922 20.5 5.297 1 92.75 403 ILE B CA 1
ATOM 6364 C C . ILE B 1 403 ? 16.922 21.688 6.258 1 92.75 403 ILE B C 1
ATOM 6366 O O . ILE B 1 403 ? 17.375 22.781 5.898 1 92.75 403 ILE B O 1
ATOM 6370 N N . TYR B 1 404 ? 16.453 21.5 7.461 1 96.69 404 TYR B N 1
ATOM 6371 C CA . TYR B 1 404 ? 16.438 22.547 8.477 1 96.69 404 TYR B CA 1
ATOM 6372 C C . TYR B 1 404 ? 17.844 23.094 8.719 1 96.69 404 TYR B C 1
ATOM 6374 O O . TYR B 1 404 ? 18.047 24.297 8.719 1 96.69 404 TYR B O 1
ATOM 6382 N N . GLU B 1 405 ? 18.75 22.188 8.898 1 97.69 405 GLU B N 1
ATOM 6383 C CA . GLU B 1 405 ? 20.125 22.594 9.195 1 97.69 405 GLU B CA 1
ATOM 6384 C C . GLU B 1 405 ? 20.75 23.344 8.031 1 97.69 405 GLU B C 1
ATOM 6386 O O . GLU B 1 405 ? 21.484 24.312 8.227 1 97.69 405 GLU B O 1
ATOM 6391 N N . LYS B 1 406 ? 20.453 22.891 6.871 1 97.25 406 LYS B N 1
ATOM 6392 C CA . LYS B 1 406 ? 20.953 23.562 5.676 1 97.25 406 LYS B CA 1
ATOM 6393 C C . LYS B 1 406 ? 20.438 24.984 5.574 1 97.25 406 LYS B C 1
ATOM 6395 O O . LYS B 1 406 ? 21.172 25.906 5.195 1 97.25 406 LYS B O 1
ATOM 6400 N N . LEU B 1 407 ? 19.219 25.234 5.883 1 97.38 407 LEU B N 1
ATOM 6401 C CA . LEU B 1 407 ? 18.562 26.531 5.723 1 97.38 407 LEU B CA 1
ATOM 6402 C C . LEU B 1 407 ? 18.938 27.469 6.871 1 97.38 407 LEU B C 1
ATOM 6404 O O . LEU B 1 407 ? 19.156 28.656 6.66 1 97.38 407 LEU B O 1
ATOM 6408 N N . VAL B 1 408 ? 19.016 26.969 8.094 1 97.88 408 VAL B N 1
ATOM 6409 C CA . VAL B 1 408 ? 19.141 27.781 9.305 1 97.88 408 VAL B CA 1
ATOM 6410 C C . VAL B 1 408 ? 20.609 27.938 9.672 1 97.88 408 VAL B C 1
ATOM 6412 O O . VAL B 1 408 ? 21 28.938 10.281 1 97.88 408 VAL B O 1
ATOM 6415 N N . GLY B 1 409 ? 21.453 26.984 9.328 1 97.25 409 GLY B N 1
ATOM 6416 C CA . GLY B 1 409 ? 22.859 27 9.688 1 97.25 409 GLY B CA 1
ATOM 6417 C C . GLY B 1 409 ? 23.141 26.359 11.039 1 97.25 409 GLY B C 1
ATOM 6418 O O . GLY B 1 409 ? 24.281 26.312 11.484 1 97.25 409 GLY B O 1
ATOM 6419 N N . LYS B 1 410 ? 22.078 25.938 11.758 1 96.25 410 LYS B N 1
ATOM 6420 C CA . LYS B 1 410 ? 22.125 25.203 13.016 1 96.25 410 LYS B CA 1
ATOM 6421 C C . LYS B 1 410 ? 21.219 23.969 12.969 1 96.25 410 LYS B C 1
ATOM 6423 O O . LYS B 1 410 ? 20.156 24 12.344 1 96.25 410 LYS B O 1
ATOM 6428 N N . SER B 1 411 ? 21.703 22.953 13.617 1 97.44 411 SER B N 1
ATOM 6429 C CA . SER B 1 411 ? 20.828 21.781 13.719 1 97.44 411 SER B CA 1
ATOM 6430 C C . SER B 1 411 ? 19.672 22.047 14.68 1 97.44 411 SER B C 1
ATOM 6432 O O . SER B 1 411 ? 19.781 22.891 15.578 1 97.44 411 SER B O 1
ATOM 6434 N N . PRO B 1 412 ? 18.547 21.328 14.453 1 97.62 412 PRO B N 1
ATOM 6435 C CA . PRO B 1 412 ? 17.469 21.453 15.43 1 97.62 412 PRO B CA 1
ATOM 6436 C C . PRO B 1 412 ? 17.906 21.109 16.844 1 97.62 412 PRO B C 1
ATOM 6438 O O . PRO B 1 412 ? 17.484 21.75 17.812 1 97.62 412 PRO B O 1
ATOM 6441 N N . GLY B 1 413 ? 18.781 20.125 17 1 97.19 413 GLY B N 1
ATOM 6442 C CA . GLY B 1 413 ? 19.312 19.766 18.297 1 97.19 413 GLY B CA 1
ATOM 6443 C C . GLY B 1 413 ? 20.016 20.906 19 1 97.19 413 GLY B C 1
ATOM 6444 O O . GLY B 1 413 ? 19.859 21.078 20.219 1 97.19 413 GLY B O 1
ATOM 6445 N N . GLN B 1 414 ? 20.781 21.656 18.234 1 96.94 414 GLN B N 1
ATOM 6446 C CA . GLN B 1 414 ? 21.484 22.812 18.797 1 96.94 414 GLN B CA 1
ATOM 6447 C C . GLN B 1 414 ? 20.5 23.859 19.297 1 96.94 414 GLN B C 1
ATOM 6449 O O . GLN B 1 414 ? 20.703 24.484 20.344 1 96.94 414 GLN B O 1
ATOM 6454 N N . VAL B 1 415 ? 19.438 24.062 18.578 1 97.56 415 VAL B N 1
ATOM 6455 C CA . VAL B 1 415 ? 18.438 25.062 18.938 1 97.56 415 VAL B CA 1
ATOM 6456 C C . VAL B 1 415 ? 17.672 24.609 20.172 1 97.56 415 VAL B C 1
ATOM 6458 O O . VAL B 1 415 ? 17.422 25.391 21.094 1 97.56 415 VAL B O 1
ATOM 6461 N N . PHE B 1 416 ? 17.297 23.312 20.188 1 96.62 416 PHE B N 1
ATOM 6462 C CA . PHE B 1 416 ? 16.609 22.781 21.359 1 96.62 416 PHE B CA 1
ATOM 6463 C C . PHE B 1 416 ? 17.469 22.875 22.609 1 96.62 416 PHE B C 1
ATOM 6465 O O . PHE B 1 416 ? 16.969 23.172 23.688 1 96.62 416 PHE B O 1
ATOM 6472 N N . ALA B 1 417 ? 18.812 22.625 22.453 1 95.56 417 ALA B N 1
ATOM 6473 C CA . ALA B 1 417 ? 19.734 22.75 23.594 1 95.56 417 ALA B CA 1
ATOM 6474 C C . ALA B 1 417 ? 19.781 24.172 24.109 1 95.56 417 ALA B C 1
ATOM 6476 O O . ALA B 1 417 ? 19.828 24.406 25.312 1 95.56 417 ALA B O 1
ATOM 6477 N N . ALA B 1 418 ? 19.812 25.094 23.203 1 94.06 418 ALA B N 1
ATOM 6478 C CA . ALA B 1 418 ? 19.828 26.5 23.578 1 94.06 418 ALA B CA 1
ATOM 6479 C C . ALA B 1 418 ? 18.516 26.891 24.266 1 94.06 418 ALA B C 1
ATOM 6481 O O . ALA B 1 418 ? 18.531 27.703 25.188 1 94.06 418 ALA B O 1
ATOM 6482 N N . GLN B 1 419 ? 17.406 26.391 23.75 1 93.5 419 GLN B N 1
ATOM 6483 C CA . GLN B 1 419 ? 16.109 26.656 24.344 1 93.5 419 GLN B CA 1
ATOM 6484 C C . GLN B 1 419 ? 16.047 26.156 25.781 1 93.5 419 GLN B C 1
ATOM 6486 O O . GLN B 1 419 ? 15.539 26.844 26.672 1 93.5 419 GLN B O 1
ATOM 6491 N N . GLU B 1 420 ? 16.562 24.984 26.047 1 91.38 420 GLU B N 1
ATOM 6492 C CA . GLU B 1 420 ? 16.547 24.375 27.375 1 91.38 420 GLU B CA 1
ATOM 6493 C C . GLU B 1 420 ? 17.438 25.156 28.344 1 91.38 420 GLU B C 1
ATOM 6495 O O . GLU B 1 420 ? 17.125 25.266 29.531 1 91.38 420 GLU B O 1
ATOM 6500 N N . LYS B 1 421 ? 18.562 25.625 27.828 1 87.75 421 LYS B N 1
ATOM 6501 C CA . LYS B 1 421 ? 19.469 26.406 28.656 1 87.75 421 LYS B CA 1
ATOM 6502 C C . LYS B 1 421 ? 18.812 27.688 29.141 1 87.75 421 LYS B C 1
ATOM 6504 O O . LYS B 1 421 ? 19.078 28.141 30.266 1 87.75 421 LYS B O 1
ATOM 6509 N N . LEU B 1 422 ? 18.062 28.234 28.375 1 84.12 422 LEU B N 1
ATOM 6510 C CA . LEU B 1 422 ? 17.406 29.469 28.734 1 84.12 422 LEU B CA 1
ATOM 6511 C C . LEU B 1 422 ? 16.328 29.234 29.797 1 84.12 422 LEU B C 1
ATOM 6513 O O . LEU B 1 422 ? 16.094 30.094 30.656 1 84.12 422 LEU B O 1
ATOM 6517 N N . PHE B 1 423 ? 15.672 28.109 29.766 1 78.19 423 PHE B N 1
ATOM 6518 C CA . PHE B 1 423 ? 14.656 27.797 30.766 1 78.19 423 PHE B CA 1
ATOM 6519 C C . PHE B 1 423 ? 15.289 27.5 32.094 1 78.19 423 PHE B C 1
ATOM 6521 O O . PHE B 1 423 ? 14.664 27.672 33.156 1 78.19 423 PHE B O 1
ATOM 6528 N N . LYS B 1 424 ? 16.547 27.031 32.156 1 73.62 424 LYS B N 1
ATOM 6529 C CA . LYS B 1 424 ? 17.266 26.703 33.406 1 73.62 424 LYS B CA 1
ATOM 6530 C C . LYS B 1 424 ? 17.844 27.969 34.031 1 73.62 424 LYS B C 1
ATOM 6532 O O . LYS B 1 424 ? 18.234 27.953 35.219 1 73.62 424 LYS B O 1
ATOM 6537 N N . LEU B 1 425 ? 17.859 29.125 33.312 1 60.44 425 LEU B N 1
ATOM 6538 C CA . LEU B 1 425 ? 18.328 30.406 33.844 1 60.44 425 LEU B CA 1
ATOM 6539 C C . LEU B 1 425 ? 17.156 31.219 34.375 1 60.44 425 LEU B C 1
ATOM 6541 O O . LEU B 1 425 ? 17.281 31.922 35.375 1 60.44 425 LEU B O 1
#

Organism: NCBI:txid1208366

Radius of gyration: 33.59 Å; Cα contacts (8 Å, |Δi|>4): 1923; chains: 2; bounding box: 56×100×69 Å

Foldseek 3Di:
DPPQFDKDKDFQPCAQPPVLCVLLVLLLVLLVPLVVLLVQVVPDPLDDQFDWFKDVVLCVLLFAATEIEGAQCAPSHNQLFFLLLFQQLQLLLVVQQVQCCVVPVDRDRLVCLQVCVVQVRQQLAEEEEEDLANNLLSNLQSCLRRHYAYEYEYEDPRDPLRVVSSVVSPHHYHYDYDHSVVRHVVRVVCCVVPVHHYADLFDPDSSNDRRVSSSLSRLCSSQVSVCVNDPDLLLAAEEEWEAALQRSLLSNQSSSVVVNVVVCVVVVRPDGDGHAREYEAALQFQQLVVCSVVVHGAFRPHPLDAQLVRRSHGTHRPSSSSSCSHGHGMYMHTHQVLLLVLQQVLLVCPPQTQRGAAGSNQSSRSSLSVSCSVPVVSVVSNVGHNSHHYYGYRRGGCNPQVVSCVSNVDGSVVSVVRNVVSVVD/DPPLFDKDKDFQPCAQPPVLCVLLVLLLVLLVPLVVLLVQVVVDPLDDQFDWFKDVVLCVLLFAATEIEGAQCARSHNLLFFLLLFQQLQLLLVVQQVQCCVVPVDRDRLVCLQVCVVQVRQQLAEEEEEDLANNLLSNLQSCLRRHYAYEYEYEDPRDPLRVVSSVVSPHHYHYDYDHSVVRHVVRVVCCVVPVHHYADLFDPDSSNDRRVSSSLSRLCSSQVSVCVNDPDLLLAAEEEWEAALQRSLLSNQSSSVVVNVVVCVVVVNPDGDGHAREYEAALQFQQLVVCSVVVHGAFRPHPLDAQLVRRSHGTHRPNSSSSCSHGHGMYMHTHQVLLLVLQQVQLPCPPQTQRGAAGSNQSSRSSLSVSCSVDVVSVVSNVGHNSHHYYGYRRGGCNPQVVSCVSNVDGSVVSVVRNVVSVVD

Solvent-accessible surface area (backbone atoms only — not comparable to full-atom values): 41539 Å² total; per-residue (Å²): 128,85,71,71,77,71,63,49,76,44,74,42,85,55,36,72,33,68,68,36,42,61,67,17,42,59,34,52,58,50,56,63,72,25,63,61,41,39,59,55,50,66,69,38,90,64,57,67,90,59,55,65,43,69,28,62,47,60,13,57,76,47,46,27,51,38,32,34,38,35,45,22,26,53,37,71,39,62,86,59,6,20,54,40,54,37,12,40,23,51,27,46,50,54,53,47,26,52,51,40,23,75,75,71,72,49,70,60,53,72,69,50,35,52,73,46,78,53,37,90,57,28,53,74,40,41,37,30,30,50,34,71,31,61,58,36,36,13,34,13,47,26,20,52,54,47,38,34,37,34,40,31,21,22,22,63,79,50,52,68,66,40,51,48,56,21,40,75,41,65,23,48,70,45,43,34,94,49,52,62,68,52,13,39,52,50,35,50,50,44,18,66,62,56,74,35,44,70,62,43,62,64,27,92,47,48,37,78,51,69,48,28,29,37,17,50,20,26,47,44,44,62,38,51,48,46,61,69,63,42,92,56,67,84,61,38,43,33,38,33,31,45,27,28,36,26,50,69,37,27,49,44,52,50,48,52,50,52,51,50,51,51,50,22,60,71,52,82,56,50,86,70,75,74,44,44,28,34,34,36,22,42,52,30,11,24,9,54,45,52,10,61,73,70,73,44,90,36,65,31,85,42,82,43,72,55,73,28,50,81,22,50,28,51,43,50,18,58,35,26,41,34,40,35,55,13,59,32,34,32,29,34,28,31,50,58,65,39,13,45,52,16,26,32,57,36,40,59,22,62,90,74,27,71,27,40,55,41,19,49,48,24,14,36,50,51,16,51,51,58,46,29,57,77,28,68,66,54,18,57,75,69,66,62,34,61,77,31,22,34,39,33,44,27,49,23,6,51,74,44,49,70,60,41,22,69,70,50,73,48,46,55,67,58,27,51,52,52,30,53,52,58,74,76,104,129,85,72,72,78,71,63,49,76,47,75,43,84,55,36,72,33,68,69,36,41,62,69,19,42,60,35,53,57,51,58,63,72,25,63,62,41,39,58,54,50,66,68,39,90,63,58,65,90,60,54,64,41,69,28,63,47,58,13,58,77,46,47,28,50,37,32,33,38,35,45,21,26,53,36,70,39,62,85,59,5,20,55,40,56,37,13,41,22,50,28,47,49,54,52,47,27,52,51,40,23,75,75,72,72,49,72,60,52,73,70,47,34,52,70,46,78,54,39,90,58,28,54,73,41,42,37,32,30,51,34,71,34,61,58,34,36,13,33,14,47,26,22,52,52,47,38,34,38,32,40,30,20,22,22,63,79,52,52,68,65,40,53,47,57,21,40,75,40,65,22,48,69,46,44,34,94,48,50,63,67,52,14,41,53,50,36,51,49,45,19,66,62,56,73,35,45,69,62,43,62,64,26,91,47,49,37,77,51,68,50,28,29,38,17,50,22,26,48,44,45,62,39,52,48,45,61,68,63,42,92,57,67,86,61,38,41,34,39,33,31,44,28,30,36,25,49,68,36,26,48,42,51,50,49,52,48,51,51,51,50,51,50,22,60,72,53,82,61,50,88,70,75,74,45,46,27,33,35,36,24,42,54,30,13,24,8,54,44,51,10,60,74,68,72,43,90,37,66,31,85,41,82,42,71,57,73,29,50,82,22,51,27,52,43,50,17,57,36,27,42,35,41,35,56,13,58,31,34,34,29,35,27,30,48,59,64,40,12,45,51,14,25,34,56,37,40,59,22,62,91,74,26,71,28,40,55,41,19,50,49,25,12,35,49,50,15,51,53,58,47,29,56,76,28,68,66,56,18,57,75,68,66,61,35,60,76,31,21,35,39,33,44,28,50,22,8,50,73,44,50,70,61,41,22,69,68,51,73,47,45,58,66,57,30,52,52,52,30,53,53,58,72,76,103

pLDDT: mean 94.86, std 7.0, range [26.56, 98.94]

Nearest PDB structures (foldseek):
  5ygr-assembly2_D  TM=8.608E-01  e=1.283E-32  Salmonella enterica subsp. enterica serovar Typhi
  4d9k-assembly2_C  TM=8.583E-01  e=4.724E-27  Escherichia coli K-12
  4d9k-assembly1_B  TM=8.569E-01  e=8.170E-27  Escherichia coli K-12
  4d9k-assembly1_A  TM=8.443E-01  e=9.629E-27  Escherichia coli K-12
  4d9k-assembly2_D  TM=8.398E-01  e=1.338E-26  Escherichia coli K-12

Secondary structure (DSSP, 8-state):
-------EEEE-TTTT-HHHHHHHHHHHHHT---HHHHHHHHTSTT--PPPEEE-HHHHHHTT-SEEEEEE-TTTTSTTT-BTHHHHHHHHHHHHHHHHHHHHHS-PPPHHHHHHTTTHHHHTT-EEEEE-SSHHHHHHHHHHHHHT-EEEEEE-TTS-HHHHHHHHHTTPEEEE-SS-HHHHHHHHHHHHHHHT-EE--S--SSSS-SHHHHHHHHHHHHHHHHHHHH-S-GGG--EEEEE-SSSHHHHHHHHHHHHHHHHHHHHTTT---PPPEEEEEEEGGG-HHHHHHHHTS-----S----S-GGG--SS--HHHHHHHHHH--EEEEE-HHHHHHHHHHHHH-GGGPPP----HHHHHHHHHHHHHHH-HHHHHHHT--TT-EEEEEE-B--SSHHHHHHHHSS-HHHHHHHHHHHHH-/-------EEEE-TTTT-HHHHHHHHHHHHHT---HHHHHHHHTSTT--PPPEEE-HHHHHHTT-SEEEEEE-TTTTSTTT-BTHHHHHHHHHHHHHHHHHHHHHS-PPPHHHHHHTTTHHHHTT-EEEEE-SSHHHHHHHHHHHHHT-EEEEEE-TTS-HHHHHHHHHTTPEEEE-SS-HHHHHHHHHHHHHHHT-EE--S--SSSS-SHHHHHHHHHHHHHHHHHHHH-S-GGG--EEEEE-SSSHHHHHHHHHHHHHHHHHHHHTTT---PPPEEEEEEEGGG-HHHHHHHHTS-----S----S-GGG--SS--HHHHHHHHHH--EEEEE-HHHHHHHHHHHHH-GGGPPP----HHHHHHHHHHHHHHH-HHHHHHHT--TT-EEEEEE-B--SSHHHHHHHHSS-HHHHHHHHHHHHH-

InterPro domains:
  IPR001926 Tryptophan synthase beta chain-like, PALP domain [PF00291] (45-381)
  IPR036052 Tryptophan synthase beta chain-like, PALP domain superfamily [G3DSA:3.40.50.1100] (83-201)
  IPR036052 Tryptophan synthase beta chain-like, PALP domain superfamily [G3DSA:3.40.50.1100] (202-300)
  IPR036052 Tryptophan synthase beta chain-like, PALP domain superfamily [G3DSA:3.40.50.1100] (301-417)
  IPR036052 Tryptophan synthase beta chain-like, PALP domain superfamily [SSF53686] (49-409)